Protein AF-0000000083250038 (afdb_homodimer)

Nearest PDB structures (foldseek):
  8t7z-assembly1_B  TM=9.912E-01  e=0.000E+00  Klebsiella aerogenes KCTC 2190
  8t7z-assembly1_E  TM=9.901E-01  e=0.000E+00  Klebsiella aerogenes KCTC 2190
  8t7z-assembly1_A  TM=9.910E-01  e=0.000E+00  Klebsiella aerogenes KCTC 2190
  2f2h-assembly1_B  TM=9.886E-01  e=0.000E+00  Escherichia coli
  8t7z-assembly1_D  TM=9.902E-01  e=0.000E+00  Klebsiella aerogenes KCTC 2190

Secondary structure (DSSP, 8-state):
---EETTTEEPTT-EEE---EEEEEEE-SSEEEEEEESS---SGGGGSSS-EEEEEEEEEETTEEEEEEES-TTS---S------PPTT---EEEE-SSEEEEEETTEEEEEESSSS--EEEEETTEEEEEE-TTTSEEEE-TT--EEEEEEEE--TT--EEEEES--S-SS-TT-EEEE-B----SSSS-BSBEEEEEEETTTEEEEE--SSPEEEEESSSSTTEEEEEEESSEEEEEEE--SSHHHHHHHHHHHH-PPP---GGGGSEEEE--SS----HHHHHHHHHHHHHTT----EEEE-GGGSPTT--S-----TTT-S-HHHHHHHHHHTT-EEEEEE-SEE-TTSHHHHHHHHHT-B-B-TTSSBPEE-SSSTTEEEB-TTSHHHHHHHHHHHHHHHHHT--EEEE---S---SS-B-TT---HHHHHHHHHHHHHHHHHHHHHHHH-TT---B-BS-B-TTGGGS--EE-----SSHHHHHHHHHHHHHHHTTT---EE-BTT-SSSPPPHHHHHHHHHHHHTSSSEEE--SSS---GGGT-HHHHHHHHHHHHHHHHHHHHHHHHHHHHHHH---SEE-HHHH-TT-GGGGG--S-EEETTTEEE----STT-EEEEEE-SSEEEETTT--EEE-SEEEEEE--TT---EEEPSSEEEEE-S-SS-SSS-TTTTEEEEEE---TT-EEEEEEE-TTS-EEEEEEEEEETTEEEEE-TT--S-EEEEEET---EEEEESEEEE--TTEEEEEEPTT--EEEEEE--/---EETTTEEPTT-EEE---EEEEEEE-SSEEEEEEESS---SGGGGSSS-EEEEEEEEEETTEEEEEEES-TTS---S------PPTT---EEEE-SSEEEEEETTEEEEEESSSS--EEEEETTEEEEEE-TTTSEEEE-TT--EEEEEEEE--TT--EEEEES--S-SS-TT-EEEE-B----SSSS-BSBEEEEEEETTTEEEEE--SS-EEEEESSSSTTEEEEEEESSEEEEEEE--SSHHHHHHHHHHHH-PPP---GGGGSEEEE--SS----HHHHHHHHHHHHHTT----EEEE-GGGSPTT--S-----TTT-S-HHHHHHHHHHTT-EEEEEE-SEE-TTSHHHHHHHHHT-B-B-TTSPBPEE-SSSTTEEEB-TTSHHHHHHHHHHHHHHHHHT--EEEE---S---SS-B-TT---HHHHHHHHHHHHHHHHHHHHHHHH-TT---B-BS-B-TTGGGS--EE-----SSHHHHHHHHHHHHHHHTTT---EE-BTT-SSSPPPHHHHHHHHHHHHTSSSEEE--SSS---GGGT-HHHHHHHHHHHHHHHHHHHHHHHHHHHHHHH---SEE-HHHH-TT-GGGGG--S-EEETTTEEE----STT-EEEEEE-SSEEEETTT--EEE-SEEEEEE--TT---EEEPSSEEEEE-S-SS-SSS-TTTTEEEEEE---TT-EEEEEEE-TTS-EEEEEEEEEETTEEEEE-TT--S-EEEEEET---EEEEESEEEE--TTEEEEEEPTT--EEEEEE--

Sequence (1550 aa):
MKFTDGYWMVKEGTTMHHPIEIRDIRESADGVTVHAACRNVQIKGDTLNAPLLQVELSAPRKDVIRVRWTHHAGKKAVGPNFELFPEAGFKPDIATDADVLTLTSGGLSLKLSKQGPWNMAFTNYGKYATGSSHKRTAYIQTKDKQAFFREQLDLGVSERIYGLGERFTPFVKNGQVVDIWNEDGGTSSEQAYKNVPFYLSSEGYGIFVNHPERVSFEIASENVSKVQFSVPGESLEYFVVGGETLKDVLGNYTALTGKPALPPAWSFGLWLTTSFTTDYDEETVNSFIQGMADRDLPLHVFHFDCFWMKEYQWCDFEWDPAVFPEPVQMLKRLKDRGLKICVWINSYIAQKSPLFDEGMEKGYLVKTPSGDVWQWDLWQAGMGLVDFTNPDAVEWYKDHLRRLVDMGVDCFKTDFGERIPTDVVYFDGSDPAKMHNYYTQLYNKAVFEVLEEKLGKNEAMLFARSATAGGQQFPVHWGGDCSATYASMAETIRGGLSLGLSGFGFWSHDISGFESTAPPDIYKRWVAFGLLSSHSRLHGNESYRVPWLFDEEAVDVLRRFTKLKSALMPYLFGAAVEASTQGLPMMRAMVLEFPEDPTTHALDLQYMLGDRLLVAPIFRPDGRVQYYVPEGRWTNYLTGETVEGGKWHAEEHGYMTLPLLVAPNTLLAVGANDQKPDYDYADGITFELFELADGASAKAPVYTLGGELLYTAEAVRSGNRIVVTAEGALKPWNLRLAGISEASGVEGGQTAAGEQGLLVNAAAGSQRIVISLAEMKFTDGYWMVKEGTTMHHPIEIRDIRESADGVTVHAACRNVQIKGDTLNAPLLQVELSAPRKDVIRVRWTHHAGKKAVGPNFELFPEAGFKPDIATDADVLTLTSGGLSLKLSKQGPWNMAFTNYGKYATGSSHKRTAYIQTKDKQAFFREQLDLGVSERIYGLGERFTPFVKNGQVVDIWNEDGGTSSEQAYKNVPFYLSSEGYGIFVNHPERVSFEIASENVSKVQFSVPGESLEYFVVGGETLKDVLGNYTALTGKPALPPAWSFGLWLTTSFTTDYDEETVNSFIQGMADRDLPLHVFHFDCFWMKEYQWCDFEWDPAVFPEPVQMLKRLKDRGLKICVWINSYIAQKSPLFDEGMEKGYLVKTPSGDVWQWDLWQAGMGLVDFTNPDAVEWYKDHLRRLVDMGVDCFKTDFGERIPTDVVYFDGSDPAKMHNYYTQLYNKAVFEVLEEKLGKNEAMLFARSATAGGQQFPVHWGGDCSATYASMAETIRGGLSLGLSGFGFWSHDISGFESTAPPDIYKRWVAFGLLSSHSRLHGNESYRVPWLFDEEAVDVLRRFTKLKSALMPYLFGAAVEASTQGLPMMRAMVLEFPEDPTTHALDLQYMLGDRLLVAPIFRPDGRVQYYVPEGRWTNYLTGETVEGGKWHAEEHGYMTLPLLVAPNTLLAVGANDQKPDYDYADGITFELFELADGASAKAPVYTLGGELLYTAEAVRSGNRIVVTAEGALKPWNLRLAGISEASGVEGGQTAAGEQGLLVNAAAGSQRIVISLAE

Radius of gyration: 34.91 Å; Cα contacts (8 Å, |Δi|>4): 4245; chains: 2; bounding box: 86×104×99 Å

InterPro domains:
  IPR000322 Glycoside hydrolase family 31, TIM barrel domain [PF01055] (260-573)
  IPR011013 Galactose mutarotase-like domain superfamily [SSF74650] (1-245)
  IPR013780 Glycosyl hydrolase, all-beta [G3DSA:2.60.40.1180] (616-663)
  IPR013780 Glycosyl hydrolase, all-beta [G3DSA:2.60.40.1180] (664-772)
  IPR017853 Glycoside hydrolase superfamily [SSF51445] (262-603)
  IPR025887 Glycoside hydrolase family 31, N-terminal domain [PF13802] (55-218)
  IPR048395 Glycosyl hydrolase family 31, C-terminal domain [PF21365] (583-666)
  IPR050985 Alpha-glycosidase and related enzymes [PTHR43053] (106-651)

Foldseek 3Di:
DDQADADPGGPPQKDKFDFFAWDDWDDDQFWIKTKGWSDDPPDPCSVPPGWIKIWTWGAQAAQKIKIKIFTDPPDDDFDDWFDWDGDPPDTWDWDDDPFWIWTHRHQKIWIFGNDGGTKIWIAGNHHTDKIFTHPQWIFMAGNVRWTKTKGKIFADPLKWKFFQAFALPAGTCQQHKAKQAADPDALPDRHAQEGEQKMAMLSFKMKHWGFLFIKIWDHCHSPNRIIMIMDTDRMTMMMIGGDPALLQSLLRLCNTRPFFAQAFLQQQFEEFEPFAPDDDALVRVVVLVVVCVVLLQFHAEYEYEDPLDPALFAPQLDGDCVRPVDQLVSLVVCVVVRHAYEYEHEQKGGPPHPVVVVCQVVVQFWFAPVGHFDFDCPPHHTITGGQLVDVVSLVVVLVSLLVVVVSRHQAYAYEDLRAFDQRTAGPVRHRSSSCNQCVQVSVLVSRQVSNCVNPNGSSGAYAYDHHYRSRLHHDDYERDAFAQALSRVLSRLSSVQNNQSSLHAFYAYAQRGAEDHHALLSNLLSLLVRLLGSHHYHYYHHDGRRQVVHPPVSSVSSSLSSLVSLQQLQVLSLSSLCSRNRSGYQWYQQCSQCSVDSVSSRDRQWTHRRNWKIFHGDSDSQQKGKDAFAAAWKAQPQPLDIDGHPGIDIDGDDSNGGRIITGAQEFGWTAPGSNGRQDQSLAAIETEHHHRDAQGKYKRWGAHSSSHTQWIWMWGHHVQKIKIFTPRRQHKYKYFYFPAADFPDKPQFDWDGDPGHIMTTGDRVGGMMMTGHDD/DDQADADPGGPPQKDKFDFFAWDDWDDDQFWIKTWGWSDDPPDPCSVPPGWIKIWIWGAQAAQKIKIKIFTDPPDDDFDDWFDWDGDPPDTWDWDDDPFWIWTHRHQKIWIFGNDGWTKIWIAGNHHTDKIFTHPQWIFMAGNVRWTKTKGKIFADPLKWKFFQAFALPAGTCQQHKAKQAADPDALPDRHAQEGEQKMQMLSFKMKHWGFLFIKIWDHCHSPNRIIMIMDTDRMTMMMIGGDPALLQSLLRLCNTRPFFAQAFLQQQFEEFEPFAPDDDALVRVVVLVVVCVVLLQFHAEYEYEDPLDPALFAPQLDGDCVRYVDLLVSLVVCVVVRHAYEYEHEQKGGPPHPVNVVCQVVVQFWFAPVGHFDFDCPPHHTITGGQLVDVVSLVVVLVSLLVVVVSRHQEYAYEDLRAFDQRTAGPVRHRSSSCNQCVQVSVLVSRQVSNCVNPNGSSGAYAYDHHYRSRLHHDDYERDAFAQALSRVLSRLSSVQNNQSSLHAFYAYAQRGAEDHHALLSNLLSLLVRLLGSHHYHYYHHDGRRQVVHPPVSSVSSSLSSLVSLQQLQVLSLSSLCSRNRSGYQWYQQCSQCSVDSVSSRDRQWTHRRNWKIFHGDSDSQQKGKDAFAAAWKAQPQPLDIDGHPGIDIDGDDSNGGRIITGAQEFGWTAPGSNGRQDQSLAAIETEHHHRDAQGKYKRWGAHSSSHTQWMWMWGHHVQKIKIFTPRRQHKYKYFYFPAADFPDKPQFDWDGDPGHIMTTGDRVGGMMMTGHDD

pLDDT: mean 95.97, std 3.95, range [66.25, 98.94]

Solvent-accessible surface area (backbone atoms only — not comparable to full-atom values): 74475 Å² total; per-residue (Å²): 108,83,64,52,46,35,61,82,37,64,32,88,54,50,47,75,44,28,55,38,34,70,76,49,76,44,78,55,82,60,32,36,39,35,36,20,26,48,49,82,71,84,50,79,69,53,67,52,99,54,66,58,37,35,36,40,38,34,27,49,32,77,20,24,38,36,44,34,41,34,58,61,77,80,63,79,87,63,37,65,70,76,69,69,46,63,42,87,86,54,60,46,50,76,48,73,62,94,51,37,38,34,44,31,18,76,53,21,32,37,38,35,47,61,55,72,64,32,34,38,38,31,30,37,70,87,36,84,59,39,33,35,45,72,73,29,42,30,47,32,34,39,73,83,71,45,43,28,25,36,42,32,32,50,42,60,81,83,58,46,38,34,30,41,10,36,32,29,26,56,60,53,38,54,26,22,71,47,67,36,53,32,26,80,7,44,39,49,4,61,37,22,34,23,30,19,60,27,36,33,36,73,76,29,36,29,41,37,46,74,56,48,32,63,37,22,30,31,24,16,26,60,42,35,51,22,43,30,40,33,32,70,40,49,46,46,41,34,32,46,25,17,35,96,39,56,59,42,17,34,25,46,47,12,53,35,36,40,38,11,50,44,62,31,42,56,68,51,23,39,30,43,44,56,19,58,69,45,90,74,38,64,65,52,52,47,49,53,56,48,51,31,54,77,64,63,33,60,68,29,31,43,32,43,33,63,70,50,30,48,87,60,20,53,43,59,89,44,68,26,53,91,53,41,74,52,55,52,62,50,41,46,56,46,37,74,71,62,32,42,34,32,39,49,46,58,63,41,26,6,53,75,11,73,48,29,60,51,26,60,75,72,61,24,40,30,20,26,80,88,65,45,73,41,66,46,58,75,99,43,52,46,25,27,37,60,26,67,67,27,68,65,32,40,50,55,55,42,50,55,51,51,52,44,41,73,46,54,43,59,34,40,29,41,40,65,48,17,81,49,72,54,79,45,42,46,80,70,60,43,36,29,58,20,36,22,33,44,45,17,41,50,56,49,46,53,55,43,49,50,35,29,72,76,64,29,85,54,44,29,41,38,47,22,41,29,32,26,76,47,30,27,41,55,32,30,36,33,68,57,58,28,46,45,44,51,53,38,52,44,20,50,46,18,20,45,34,19,23,20,54,49,26,26,29,50,43,31,48,42,35,25,15,22,67,41,83,40,53,54,66,52,35,32,42,26,40,53,43,29,45,69,46,55,29,29,37,33,31,22,28,76,39,75,59,57,39,74,78,62,34,70,65,33,41,54,36,47,31,51,36,49,26,48,40,17,18,36,26,34,42,52,50,47,28,42,44,40,7,34,74,43,11,38,28,23,50,26,41,36,30,67,78,36,66,86,43,73,77,30,65,65,52,49,68,43,31,21,51,39,94,48,33,39,40,37,62,55,70,48,88,84,26,48,39,77,49,75,36,66,73,51,56,24,30,26,72,85,76,64,48,73,43,76,32,48,39,76,47,78,50,73,37,66,72,84,52,62,59,35,29,36,41,46,39,33,31,43,39,32,31,68,42,45,66,48,38,66,62,70,40,58,54,51,18,32,37,37,35,32,60,66,46,74,71,36,59,23,61,31,62,39,48,46,81,86,62,47,78,66,36,52,32,37,37,37,26,56,75,53,33,38,41,36,36,30,59,72,50,80,52,45,37,33,38,30,36,47,86,37,72,68,60,72,40,68,42,47,44,47,78,42,93,42,99,62,14,26,28,31,40,37,41,83,77,44,40,44,37,39,38,30,47,64,133,106,84,64,50,45,37,61,80,39,63,32,89,57,50,47,76,43,27,54,39,34,71,75,48,77,46,78,52,82,61,32,36,38,36,36,21,27,47,50,82,69,85,49,81,70,52,67,53,98,57,66,57,37,35,36,41,38,33,27,50,31,76,18,25,38,36,44,35,41,33,59,59,77,81,62,78,87,63,37,66,70,77,68,70,47,62,44,86,88,54,60,45,49,76,47,72,60,95,50,39,37,35,43,32,18,76,53,20,32,38,39,35,46,62,56,72,64,33,35,40,39,31,28,36,71,87,36,82,60,38,33,36,43,70,72,29,42,30,46,32,35,38,73,84,69,44,46,25,24,36,42,32,32,49,42,59,82,85,59,46,39,33,29,43,11,36,31,29,27,56,58,53,38,55,27,23,72,48,65,36,54,31,27,79,6,44,40,49,3,63,36,22,33,23,29,20,58,29,37,33,37,72,78,29,35,30,42,37,46,74,57,47,30,62,38,21,30,31,25,16,25,62,41,35,51,22,42,30,40,32,32,70,40,47,45,44,42,35,33,44,23,18,36,96,39,57,57,41,16,35,24,46,46,12,54,35,35,40,39,10,49,45,61,31,42,57,65,53,23,40,30,42,44,57,19,59,69,46,90,75,37,62,67,54,52,48,48,52,55,48,51,32,55,75,63,63,33,60,67,29,32,44,33,43,33,62,71,50,30,48,86,60,19,53,44,59,89,44,69,26,54,92,52,41,75,51,55,50,62,50,42,47,56,47,40,74,71,60,33,44,33,31,41,50,47,58,63,40,26,6,54,72,10,73,50,30,58,51,26,59,74,72,61,25,40,30,18,25,80,88,66,45,73,39,65,46,59,76,98,43,53,47,24,27,38,60,26,68,66,28,68,66,32,40,51,56,54,41,50,57,51,51,53,44,40,74,45,52,43,58,35,39,30,42,40,65,48,18,81,48,72,56,78,46,44,47,79,70,59,44,36,29,58,20,36,22,34,44,45,17,41,52,54,50,48,53,55,44,50,49,36,31,71,75,65,28,84,56,46,29,41,38,46,22,41,28,30,26,75,48,31,31,41,56,33,30,35,35,69,58,58,28,46,46,45,50,52,38,52,44,20,49,46,16,21,44,35,18,23,20,56,49,26,26,28,50,43,29,47,42,37,27,14,22,67,42,82,40,54,55,66,51,35,32,42,28,41,53,42,28,44,68,45,53,29,30,35,33,32,20,28,75,38,75,59,58,40,74,80,61,34,69,65,34,40,52,36,46,31,52,37,48,27,47,40,17,17,35,26,33,42,52,50,47,27,43,43,40,7,34,75,44,14,38,29,23,51,25,41,37,30,68,80,35,67,87,43,73,73,31,64,64,52,49,68,44,32,21,53,38,95,47,32,38,41,38,62,55,70,46,89,82,26,47,39,76,48,76,36,67,74,51,57,24,30,26,70,85,77,66,49,72,44,76,33,49,38,76,46,76,50,73,37,67,73,86,52,65,59,35,29,35,43,48,40,32,32,43,40,30,30,69,42,47,66,49,38,64,62,70,40,59,54,50,18,31,38,36,37,31,60,66,44,73,71,36,60,24,60,31,63,38,47,47,80,85,61,47,78,66,35,52,32,37,38,39,27,55,74,54,33,38,41,37,36,31,60,72,52,85,50,52,38,31,39,31,36,46,85,36,72,69,60,71,38,67,45,46,42,47,80,44,91,43,98,62,15,26,29,31,38,39,41,89,83,45,40,44,37,39,39,30,47,63,131

Organism: NCBI:txid582686

Structure (mmCIF, N/CA/C/O backbone):
data_AF-0000000083250038-model_v1
#
loop_
_entity.id
_entity.type
_entity.pdbx_description
1 polymer 'alpha-D-xyloside xylohydrolase'
#
loop_
_atom_site.group_PDB
_atom_site.id
_atom_site.type_symbol
_atom_site.label_atom_id
_atom_site.label_alt_id
_atom_site.label_comp_id
_atom_site.label_asym_id
_atom_site.label_entity_id
_atom_site.label_seq_id
_atom_site.pdbx_PDB_ins_code
_atom_site.Cartn_x
_atom_site.Cartn_y
_atom_site.Cartn_z
_atom_site.occupancy
_atom_site.B_iso_or_equiv
_atom_site.auth_seq_id
_atom_site.auth_comp_id
_atom_site.auth_asym_id
_atom_site.auth_atom_id
_atom_site.pdbx_PDB_model_num
ATOM 1 N N . MET A 1 1 ? -10.211 3.238 -14.266 1 88.56 1 MET A N 1
ATOM 2 C CA . MET A 1 1 ? -10.445 4.539 -14.891 1 88.56 1 MET A CA 1
ATOM 3 C C . MET A 1 1 ? -11.039 5.523 -13.891 1 88.56 1 MET A C 1
ATOM 5 O O . MET A 1 1 ? -11.906 5.16 -13.094 1 88.56 1 MET A O 1
ATOM 9 N N . LYS A 1 2 ? -10.594 6.688 -14.008 1 91.12 2 LYS A N 1
ATOM 10 C CA . LYS A 1 2 ? -11.086 7.746 -13.133 1 91.12 2 LYS A CA 1
ATOM 11 C C . LYS A 1 2 ? -12.07 8.656 -13.859 1 91.12 2 LYS A C 1
ATOM 13 O O . LYS A 1 2 ? -11.867 8.984 -15.031 1 91.12 2 LYS A O 1
ATOM 18 N N . PHE A 1 3 ? -13.102 9.055 -13.062 1 94.19 3 PHE A N 1
ATOM 19 C CA . PHE A 1 3 ? -14.148 9.836 -13.719 1 94.19 3 PHE A CA 1
ATOM 20 C C . PHE A 1 3 ? -14.375 11.156 -12.992 1 94.19 3 PHE A C 1
ATOM 22 O O . PHE A 1 3 ? -15.094 12.023 -13.484 1 94.19 3 PHE A O 1
ATOM 29 N N . THR A 1 4 ? -13.727 11.25 -11.844 1 92.19 4 THR A N 1
ATOM 30 C CA . THR A 1 4 ? -13.938 12.453 -11.047 1 92.19 4 THR A CA 1
ATOM 31 C C . THR A 1 4 ? -12.656 13.281 -10.961 1 92.19 4 THR A C 1
ATOM 33 O O . THR A 1 4 ? -11.57 12.773 -11.242 1 92.19 4 THR A O 1
ATOM 36 N N . ASP A 1 5 ? -12.828 14.539 -10.781 1 91.81 5 ASP A N 1
ATOM 37 C CA . ASP A 1 5 ? -11.758 15.469 -10.422 1 91.81 5 ASP A CA 1
ATOM 38 C C . ASP A 1 5 ? -11.797 15.797 -8.93 1 91.81 5 ASP A C 1
ATOM 40 O O . ASP A 1 5 ? -12.375 16.812 -8.531 1 91.81 5 ASP A O 1
ATOM 44 N N . GLY A 1 6 ? -11.016 14.945 -8.234 1 90 6 GLY A N 1
ATOM 45 C CA . GLY A 1 6 ? -11.172 15.008 -6.793 1 90 6 GLY A CA 1
ATOM 46 C C . GLY A 1 6 ? -12.516 14.484 -6.316 1 90 6 GLY A C 1
ATOM 47 O O . GLY A 1 6 ? -13.07 13.562 -6.91 1 90 6 GLY A O 1
ATOM 48 N N . TYR A 1 7 ? -12.906 14.977 -5.152 1 89.81 7 TYR A N 1
ATOM 49 C CA . TYR A 1 7 ? -14.125 14.461 -4.539 1 89.81 7 TYR A CA 1
ATOM 50 C C . TYR A 1 7 ? -15.336 15.289 -4.953 1 89.81 7 TYR A C 1
ATOM 52 O O . TYR A 1 7 ? -16.469 14.797 -4.93 1 89.81 7 TYR A O 1
ATOM 60 N N . TRP A 1 8 ? -15.07 16.562 -5.438 1 87.06 8 TRP A N 1
ATOM 61 C CA . TRP A 1 8 ? -16.156 17.531 -5.555 1 87.06 8 TRP A CA 1
ATOM 62 C C . TRP A 1 8 ? -16.688 17.578 -6.984 1 87.06 8 TRP A C 1
ATOM 64 O O . TRP A 1 8 ? -17.844 17.922 -7.215 1 87.06 8 TRP A O 1
ATOM 74 N N . MET A 1 9 ? -15.773 17.344 -7.934 1 88.44 9 MET A N 1
ATOM 75 C CA . MET A 1 9 ? -16.141 17.641 -9.312 1 88.44 9 MET A CA 1
ATOM 76 C C . MET A 1 9 ? -16.031 16.391 -10.188 1 88.44 9 MET A C 1
ATOM 78 O O . MET A 1 9 ? -15.336 15.445 -9.844 1 88.44 9 MET A O 1
ATOM 82 N N . VAL A 1 10 ? -16.828 16.375 -11.266 1 91.94 10 VAL A N 1
ATOM 83 C CA . VAL A 1 10 ? -16.734 15.367 -12.32 1 91.94 10 VAL A CA 1
ATOM 84 C C . VAL A 1 10 ? -15.805 15.867 -13.422 1 91.94 10 VAL A C 1
ATOM 86 O O . VAL A 1 10 ? -15.742 17.078 -13.688 1 91.94 10 VAL A O 1
ATOM 89 N N . LYS A 1 11 ? -15 15.016 -13.961 1 92.44 11 LYS A N 1
ATOM 90 C CA . LYS A 1 11 ? -14.102 15.422 -15.039 1 92.44 11 LYS A CA 1
ATOM 91 C C . LYS A 1 11 ? -14.875 16.109 -16.172 1 92.44 11 LYS A C 1
ATOM 93 O O . LYS A 1 11 ? -15.984 15.695 -16.5 1 92.44 11 LYS A O 1
ATOM 98 N N . GLU A 1 12 ? -14.266 17.125 -16.75 1 90.88 12 GLU A N 1
ATOM 99 C CA . GLU A 1 12 ? -14.891 17.859 -17.828 1 90.88 12 GLU A CA 1
ATOM 100 C C . GLU A 1 12 ? -15.312 16.938 -18.969 1 90.88 12 GLU A C 1
ATOM 102 O O . GLU A 1 12 ? -14.555 16.047 -19.375 1 90.88 12 GLU A O 1
ATOM 107 N N . GLY A 1 13 ? -16.5 17.078 -19.375 1 91.81 13 GLY A N 1
ATOM 108 C CA . GLY A 1 13 ? -17.016 16.281 -20.484 1 91.81 13 GLY A CA 1
ATOM 109 C C . GLY A 1 13 ? -17.609 14.961 -20.047 1 91.81 13 GLY A C 1
ATOM 110 O O . GLY A 1 13 ? -18.016 14.141 -20.875 1 91.81 13 GLY A O 1
ATOM 111 N N . THR A 1 14 ? -17.734 14.711 -18.812 1 94.81 14 THR A N 1
ATOM 112 C CA . THR A 1 14 ? -18.281 13.469 -18.281 1 94.81 14 THR A CA 1
ATOM 113 C C . THR A 1 14 ? -19.656 13.711 -17.656 1 94.81 14 THR A C 1
ATOM 115 O O . THR A 1 14 ? -19.844 14.68 -16.906 1 94.81 14 THR A O 1
ATOM 118 N N . THR A 1 15 ? -20.609 12.906 -18.047 1 94.75 15 THR A N 1
ATOM 119 C CA . THR A 1 15 ? -21.922 12.93 -17.438 1 94.75 15 THR A CA 1
ATOM 120 C C . THR A 1 15 ? -22.172 11.641 -16.656 1 94.75 15 THR A C 1
ATOM 122 O O . THR A 1 15 ? -21.938 10.539 -17.172 1 94.75 15 THR A O 1
ATOM 125 N N . MET A 1 16 ? -22.656 11.789 -15.492 1 96.06 16 MET A N 1
ATOM 126 C CA . MET A 1 16 ? -22.906 10.633 -14.641 1 96.06 16 MET A CA 1
ATOM 127 C C . MET A 1 16 ? -24.391 10.555 -14.242 1 96.06 16 MET A C 1
ATOM 129 O O . MET A 1 16 ? -24.984 11.562 -13.859 1 96.06 16 MET A O 1
ATOM 133 N N . HIS A 1 17 ? -25.016 9.414 -14.375 1 96.12 17 HIS A N 1
ATOM 134 C CA . HIS A 1 17 ? -26.375 9.117 -13.922 1 96.12 17 HIS A CA 1
ATOM 135 C C . HIS A 1 17 ? -26.359 8.125 -12.766 1 96.12 17 HIS A C 1
ATOM 137 O O . HIS A 1 17 ? -25.859 7.008 -12.906 1 96.12 17 HIS A O 1
ATOM 143 N N . HIS A 1 18 ? -26.891 8.547 -11.648 1 96.94 18 HIS A N 1
ATOM 144 C CA . HIS A 1 18 ? -26.953 7.73 -10.438 1 96.94 18 HIS A CA 1
ATOM 145 C C . HIS A 1 18 ? -28.391 7.297 -10.156 1 96.94 18 HIS A C 1
ATOM 147 O O . HIS A 1 18 ? -29.344 8.023 -10.461 1 96.94 18 HIS A O 1
ATOM 153 N N . PRO A 1 19 ? -28.531 6.059 -9.578 1 96.25 19 PRO A N 1
ATOM 154 C CA . PRO A 1 19 ? -29.875 5.762 -9.07 1 96.25 19 PRO A CA 1
ATOM 155 C C . PRO A 1 19 ? -30.281 6.664 -7.902 1 96.25 19 PRO A C 1
ATOM 157 O O . PRO A 1 19 ? -29.516 6.816 -6.941 1 96.25 19 PRO A O 1
ATOM 160 N N . ILE A 1 20 ? -31.438 7.238 -7.996 1 94.38 20 ILE A N 1
ATOM 161 C CA . ILE A 1 20 ? -31.859 8.203 -6.996 1 94.38 20 ILE A CA 1
ATOM 162 C C . ILE A 1 20 ? -33.125 7.699 -6.301 1 94.38 20 ILE A C 1
ATOM 164 O O . ILE A 1 20 ? -33.188 7.676 -5.07 1 94.38 20 ILE A O 1
ATOM 168 N N . GLU A 1 21 ? -34.094 7.219 -7.141 1 92.31 21 GLU A N 1
ATOM 169 C CA . GLU A 1 21 ? -35.406 6.832 -6.609 1 92.31 21 GLU A CA 1
ATOM 170 C C . GLU A 1 21 ? -35.844 5.492 -7.184 1 92.31 21 GLU A C 1
ATOM 172 O O . GLU A 1 21 ? -35.844 5.293 -8.398 1 92.31 21 GLU A O 1
ATOM 177 N N . ILE A 1 22 ? -36.312 4.555 -6.285 1 94.62 22 ILE A N 1
ATOM 178 C CA . ILE A 1 22 ? -36.875 3.289 -6.738 1 94.62 22 ILE A CA 1
ATOM 179 C C . ILE A 1 22 ? -38.281 3.516 -7.277 1 94.62 22 ILE A C 1
ATOM 181 O O . ILE A 1 22 ? -39.125 4.086 -6.59 1 94.62 22 ILE A O 1
ATOM 185 N N . ARG A 1 23 ? -38.531 3.043 -8.422 1 93.19 23 ARG A N 1
ATOM 186 C CA . ARG A 1 23 ? -39.812 3.209 -9.047 1 93.19 23 ARG A CA 1
ATOM 187 C C . ARG A 1 23 ? -40.656 1.937 -8.93 1 93.19 23 ARG A C 1
ATOM 189 O O . ARG A 1 23 ? -41.875 1.998 -8.844 1 93.19 23 ARG A O 1
ATOM 196 N N . ASP A 1 24 ? -40 0.803 -9.133 1 91.94 24 ASP A N 1
ATOM 197 C CA . ASP A 1 24 ? -40.688 -0.489 -9.125 1 91.94 24 ASP A CA 1
ATOM 198 C C . ASP A 1 24 ? -39.75 -1.596 -8.633 1 91.94 24 ASP A C 1
ATOM 200 O O . ASP A 1 24 ? -38.531 -1.521 -8.82 1 91.94 24 ASP A O 1
ATOM 204 N N . ILE A 1 25 ? -40.25 -2.52 -7.855 1 94.81 25 ILE A N 1
ATOM 205 C CA . ILE A 1 25 ? -39.562 -3.734 -7.422 1 94.81 25 ILE A CA 1
ATOM 206 C C . ILE A 1 25 ? -40.375 -4.957 -7.84 1 94.81 25 ILE A C 1
ATOM 208 O O . ILE A 1 25 ? -41.562 -5.055 -7.535 1 94.81 25 ILE A O 1
ATOM 212 N N . ARG A 1 26 ? -39.75 -5.805 -8.539 1 94.56 26 ARG A N 1
ATOM 213 C CA . ARG A 1 26 ? -40.375 -7.059 -8.945 1 94.56 26 ARG A CA 1
ATOM 214 C C . ARG A 1 26 ? -39.656 -8.258 -8.352 1 94.56 26 ARG A C 1
ATOM 216 O O . ARG A 1 26 ? -38.469 -8.469 -8.641 1 94.56 26 ARG A O 1
ATOM 223 N N . GLU A 1 27 ? -40.344 -9.031 -7.598 1 92.88 27 GLU A N 1
ATOM 224 C CA . GLU A 1 27 ? -39.75 -10.203 -6.973 1 92.88 27 GLU A CA 1
ATOM 225 C C . GLU A 1 27 ? -40 -11.461 -7.793 1 92.88 27 GLU A C 1
ATOM 227 O O . GLU A 1 27 ? -41.094 -11.617 -8.359 1 92.88 27 GLU A O 1
ATOM 232 N N . SER A 1 28 ? -39.062 -12.188 -7.984 1 88.06 28 SER A N 1
ATOM 233 C CA . SER A 1 28 ? -39.188 -13.523 -8.562 1 88.06 28 SER A CA 1
ATOM 234 C C . SER A 1 28 ? -38.625 -14.578 -7.621 1 88.06 28 SER A C 1
ATOM 236 O O . SER A 1 28 ? -38.094 -14.258 -6.551 1 88.06 28 SER A O 1
ATOM 238 N N . ALA A 1 29 ? -38.844 -15.906 -8.016 1 82.38 29 ALA A N 1
ATOM 239 C CA . ALA A 1 29 ? -38.344 -17.016 -7.18 1 82.38 29 ALA A CA 1
ATOM 240 C C . ALA A 1 29 ? -36.844 -16.984 -7.047 1 82.38 29 ALA A C 1
ATOM 242 O O . ALA A 1 29 ? -36.281 -17.391 -6.023 1 82.38 29 ALA A O 1
ATOM 243 N N . ASP A 1 30 ? -36.25 -16.453 -8.008 1 87.44 30 ASP A N 1
ATOM 244 C CA . ASP A 1 30 ? -34.781 -16.562 -8.047 1 87.44 30 ASP A CA 1
ATOM 245 C C . ASP A 1 30 ? -34.125 -15.227 -7.715 1 87.44 30 ASP A C 1
ATOM 247 O O . ASP A 1 30 ? -32.906 -15.141 -7.668 1 87.44 30 ASP A O 1
ATOM 251 N N . GLY A 1 31 ? -34.906 -14.172 -7.559 1 94.75 31 GLY A N 1
ATOM 252 C CA . GLY A 1 31 ? -34.281 -12.883 -7.309 1 94.75 31 GLY A CA 1
ATOM 253 C C . GLY A 1 31 ? -35.25 -11.727 -7.383 1 94.75 31 GLY A C 1
ATOM 254 O O . GLY A 1 31 ? -36.438 -11.898 -7.168 1 94.75 31 GLY A O 1
ATOM 255 N N . VAL A 1 32 ? -34.688 -10.555 -7.379 1 96.5 32 VAL A N 1
ATOM 256 C CA . VAL A 1 32 ? -35.438 -9.312 -7.391 1 96.5 32 VAL A CA 1
ATOM 257 C C . VAL A 1 32 ? -34.906 -8.391 -8.492 1 96.5 32 VAL A C 1
ATOM 259 O O . VAL A 1 32 ? -33.719 -8.312 -8.719 1 96.5 32 VAL A O 1
ATOM 262 N N . THR A 1 33 ? -35.844 -7.758 -9.203 1 96.88 33 THR A N 1
ATOM 263 C CA . THR A 1 33 ? -35.5 -6.711 -10.156 1 96.88 33 THR A CA 1
ATOM 264 C C . THR A 1 33 ? -36 -5.355 -9.672 1 96.88 33 THR A C 1
ATOM 266 O O . THR A 1 33 ? -37.188 -5.211 -9.336 1 96.88 33 THR A O 1
ATOM 269 N N . VAL A 1 34 ? -35.094 -4.43 -9.641 1 96.94 34 VAL A N 1
ATOM 270 C CA . VAL A 1 34 ? -35.438 -3.084 -9.188 1 96.94 34 VAL A CA 1
ATOM 271 C C . VAL A 1 34 ? -35.188 -2.084 -10.312 1 96.94 34 VAL A C 1
ATOM 273 O O . VAL A 1 34 ? -34.188 -2.158 -11.016 1 96.94 34 VAL A O 1
ATOM 276 N N . HIS A 1 35 ? -36.188 -1.205 -10.594 1 96.38 35 HIS A N 1
ATOM 277 C CA . HIS A 1 35 ? -36.031 -0.082 -11.516 1 96.38 35 HIS A CA 1
ATOM 278 C C . HIS A 1 35 ? -35.844 1.228 -10.75 1 96.38 35 HIS A C 1
ATOM 280 O O . HIS A 1 35 ? -36.688 1.586 -9.914 1 96.38 35 HIS A O 1
ATOM 286 N N . ALA A 1 36 ? -34.75 1.901 -10.984 1 96.06 36 ALA A N 1
ATOM 287 C CA . ALA A 1 36 ? -34.406 3.113 -10.25 1 96.06 36 ALA A CA 1
ATOM 288 C C . ALA A 1 36 ? -34.25 4.305 -11.188 1 96.06 36 ALA A C 1
ATOM 290 O O . ALA A 1 36 ? -33.469 4.246 -12.141 1 96.06 36 ALA A O 1
ATOM 291 N N . ALA A 1 37 ? -34.969 5.395 -10.93 1 95.12 37 ALA A N 1
ATOM 292 C CA . ALA A 1 37 ? -34.844 6.633 -11.703 1 95.12 37 ALA A CA 1
ATOM 293 C C . ALA A 1 37 ? -33.594 7.395 -11.305 1 95.12 37 ALA A C 1
ATOM 295 O O . ALA A 1 37 ? -33.156 7.348 -10.148 1 95.12 37 ALA A O 1
ATOM 296 N N . CYS A 1 38 ? -33.031 8.094 -12.273 1 95.38 38 CYS A N 1
ATOM 297 C CA . CYS A 1 38 ? -31.812 8.852 -12.023 1 95.38 38 CYS A CA 1
ATOM 298 C C . CYS A 1 38 ? -32.125 10.305 -11.688 1 95.38 38 CYS A C 1
ATOM 300 O O . CYS A 1 38 ? -31.266 11.164 -11.75 1 95.38 38 CYS A O 1
ATOM 302 N N . ARG A 1 39 ? -33.312 10.602 -11.43 1 91.5 39 ARG A N 1
ATOM 303 C CA . ARG A 1 39 ? -33.781 11.883 -10.914 1 91.5 39 ARG A CA 1
ATOM 304 C C . ARG A 1 39 ? -35.031 11.703 -10.023 1 91.5 39 ARG A C 1
ATOM 306 O O . ARG A 1 39 ? -35.625 10.641 -10.023 1 91.5 39 ARG A O 1
ATOM 313 N N . ASN A 1 40 ? -35.281 12.695 -9.188 1 91.81 40 ASN A N 1
ATOM 314 C CA . ASN A 1 40 ? -36.5 12.68 -8.398 1 91.81 40 ASN A CA 1
ATOM 315 C C . ASN A 1 40 ? -37.719 12.914 -9.266 1 91.81 40 ASN A C 1
ATOM 317 O O . ASN A 1 40 ? -37.844 13.961 -9.906 1 91.81 40 ASN A O 1
ATOM 321 N N . VAL A 1 41 ? -38.625 11.883 -9.234 1 92.19 41 VAL A N 1
ATOM 322 C CA . VAL A 1 41 ? -39.812 11.953 -10.086 1 92.19 41 VAL A CA 1
ATOM 323 C C . VAL A 1 41 ? -40.969 12.516 -9.289 1 92.19 41 VAL A C 1
ATOM 325 O O . VAL A 1 41 ? -41.688 11.766 -8.602 1 92.19 41 VAL A O 1
ATOM 328 N N . GLN A 1 42 ? -41.219 13.797 -9.445 1 92.81 42 GLN A N 1
ATOM 329 C CA . GLN A 1 42 ? -42.281 14.445 -8.711 1 92.81 42 GLN A CA 1
ATOM 330 C C . GLN A 1 42 ? -43.531 14.633 -9.594 1 92.81 42 GLN A C 1
ATOM 332 O O . GLN A 1 42 ? -44.656 14.617 -9.102 1 92.81 42 GLN A O 1
ATOM 337 N N . ILE A 1 43 ? -43.312 14.812 -10.914 1 92.81 43 ILE A N 1
ATOM 338 C CA . ILE A 1 43 ? -44.406 14.977 -11.898 1 92.81 43 ILE A CA 1
ATOM 339 C C . ILE A 1 43 ? -44.156 14.07 -13.094 1 92.81 43 ILE A C 1
ATOM 341 O O . ILE A 1 43 ? -43.031 13.555 -13.273 1 92.81 43 ILE A O 1
ATOM 345 N N . LYS A 1 44 ? -45.125 13.836 -13.859 1 91.12 44 LYS A N 1
ATOM 346 C CA . LYS A 1 44 ? -45.031 12.953 -15.016 1 91.12 44 LYS A CA 1
ATOM 347 C C . LYS A 1 44 ? -43.906 13.383 -15.953 1 91.12 44 LYS A C 1
ATOM 349 O O . LYS A 1 44 ? -43.25 12.539 -16.562 1 91.12 44 LYS A O 1
ATOM 354 N N . GLY A 1 45 ? -43.75 14.664 -15.977 1 91.19 45 GLY A N 1
ATOM 355 C CA . GLY A 1 45 ? -42.719 15.188 -16.859 1 91.19 45 GLY A CA 1
ATOM 356 C C . GLY A 1 45 ? -41.312 14.766 -16.469 1 91.19 45 GLY A C 1
ATOM 357 O O . GLY A 1 45 ? -40.406 14.727 -17.297 1 91.19 45 GLY A O 1
ATOM 358 N N . ASP A 1 46 ? -41.125 14.438 -15.188 1 92.44 46 ASP A N 1
ATOM 359 C CA . ASP A 1 46 ? -39.812 14.047 -14.68 1 92.44 46 ASP A CA 1
ATOM 360 C C . ASP A 1 46 ? -39.375 12.688 -15.227 1 92.44 46 ASP A C 1
ATOM 362 O O . ASP A 1 46 ? -38.219 12.305 -15.141 1 92.44 46 ASP A O 1
ATOM 366 N N . THR A 1 47 ? -40.25 11.945 -15.766 1 91.06 47 THR A N 1
ATOM 367 C CA . THR A 1 47 ? -39.969 10.633 -16.328 1 91.06 47 THR A CA 1
ATOM 368 C C . THR A 1 47 ? -39.406 10.766 -17.734 1 91.06 47 THR A C 1
ATOM 370 O O . THR A 1 47 ? -39 9.773 -18.344 1 91.06 47 THR A O 1
ATOM 373 N N . LEU A 1 48 ? -39.406 11.992 -18.266 1 89.69 48 LEU A N 1
ATOM 374 C CA . LEU A 1 48 ? -39 12.219 -19.641 1 89.69 48 LEU A CA 1
ATOM 375 C C . LEU A 1 48 ? -37.531 12.578 -19.734 1 89.69 48 LEU A C 1
ATOM 377 O O . LEU A 1 48 ? -37 13.281 -18.875 1 89.69 48 LEU A O 1
ATOM 381 N N . ASN A 1 49 ? -36.844 12.094 -20.75 1 91.5 49 ASN A N 1
ATOM 382 C CA . ASN A 1 49 ? -35.469 12.461 -21.141 1 91.5 49 ASN A CA 1
ATOM 383 C C . ASN A 1 49 ? -34.469 12.172 -20.016 1 91.5 49 ASN A C 1
ATOM 385 O O . ASN A 1 49 ? -33.562 12.953 -19.781 1 91.5 49 ASN A O 1
ATOM 389 N N . ALA A 1 50 ? -34.688 11.148 -19.172 1 91.12 50 ALA A N 1
ATOM 390 C CA . ALA A 1 50 ? -33.75 10.68 -18.125 1 91.12 50 ALA A CA 1
ATOM 391 C C . ALA A 1 50 ? -33.688 9.156 -18.109 1 91.12 50 ALA A C 1
ATOM 393 O O . ALA A 1 50 ? -34.656 8.477 -18.422 1 91.12 50 ALA A O 1
ATOM 394 N N . PRO A 1 51 ? -32.531 8.641 -17.734 1 93.38 51 PRO A N 1
ATOM 395 C CA . PRO A 1 51 ? -32.406 7.18 -17.703 1 93.38 51 PRO A CA 1
ATOM 396 C C . PRO A 1 51 ? -33.188 6.543 -16.562 1 93.38 51 PRO A C 1
ATOM 398 O O . PRO A 1 51 ? -33.469 7.195 -15.555 1 93.38 51 PRO A O 1
ATOM 401 N N . LEU A 1 52 ? -33.594 5.359 -16.766 1 94.69 52 LEU A N 1
ATOM 402 C CA . LEU A 1 52 ? -34.094 4.418 -15.773 1 94.69 52 LEU A CA 1
ATOM 403 C C . LEU A 1 52 ? -33.188 3.195 -15.688 1 94.69 52 LEU A C 1
ATOM 405 O O . LEU A 1 52 ? -33.125 2.387 -16.625 1 94.69 52 LEU A O 1
ATOM 409 N N . LEU A 1 53 ? -32.5 3.055 -14.555 1 97.06 53 LEU A N 1
ATOM 410 C CA . LEU A 1 53 ? -31.562 1.941 -14.406 1 97.06 53 LEU A CA 1
ATOM 411 C C . LEU A 1 53 ? -32.281 0.716 -13.836 1 97.06 53 LEU A C 1
ATOM 413 O O . LEU A 1 53 ? -33.156 0.844 -12.992 1 97.06 53 LEU A O 1
ATOM 417 N N . GLN A 1 54 ? -31.891 -0.407 -14.359 1 96.94 54 GLN A N 1
ATOM 418 C CA . GLN A 1 54 ? -32.406 -1.686 -13.859 1 96.94 54 GLN A CA 1
ATOM 419 C C . GLN A 1 54 ? -31.312 -2.43 -13.086 1 96.94 54 GLN A C 1
ATOM 421 O O . GLN A 1 54 ? -30.156 -2.498 -13.531 1 96.94 54 GLN A O 1
ATOM 426 N N . VAL A 1 55 ? -31.641 -2.912 -11.883 1 97.62 55 VAL A N 1
ATOM 427 C CA . VAL A 1 55 ? -30.703 -3.766 -11.156 1 97.62 55 VAL A CA 1
ATOM 428 C C . VAL A 1 55 ? -31.375 -5.09 -10.805 1 97.62 55 VAL A C 1
ATOM 430 O O . VAL A 1 55 ? -32.5 -5.105 -10.281 1 97.62 55 VAL A O 1
ATOM 433 N N . GLU A 1 56 ? -30.812 -6.133 -11.227 1 97.56 56 GLU A N 1
ATOM 434 C CA . GLU A 1 56 ? -31.25 -7.484 -10.875 1 97.56 56 GLU A CA 1
ATOM 435 C C . GLU A 1 56 ? -30.406 -8.047 -9.734 1 97.56 56 GLU A C 1
ATOM 437 O O . GLU A 1 56 ? -29.172 -8.047 -9.797 1 97.56 56 GLU A O 1
ATOM 442 N N . LEU A 1 57 ? -31 -8.484 -8.648 1 98 57 LEU A N 1
ATOM 443 C CA . LEU A 1 57 ? -30.391 -9.094 -7.477 1 98 57 LEU A CA 1
ATOM 444 C C . LEU A 1 57 ? -30.766 -10.57 -7.363 1 98 57 LEU A C 1
ATOM 446 O O . LEU A 1 57 ? -31.953 -10.914 -7.402 1 98 57 LEU A O 1
ATOM 450 N N . SER A 1 58 ? -29.828 -11.422 -7.316 1 97.69 58 SER A N 1
ATOM 451 C CA . SER A 1 58 ? -30.062 -12.859 -7.215 1 97.69 58 SER A CA 1
ATOM 452 C C . SER A 1 58 ? -28.938 -13.555 -6.473 1 97.69 58 SER A C 1
ATOM 454 O O . SER A 1 58 ? -28 -12.906 -6.004 1 97.69 58 SER A O 1
ATOM 456 N N . ALA A 1 59 ? -29.047 -14.844 -6.219 1 97.5 59 ALA A N 1
ATOM 457 C CA . ALA A 1 59 ? -28.031 -15.641 -5.535 1 97.5 59 ALA A CA 1
ATOM 458 C C . ALA A 1 59 ? -27.812 -16.984 -6.242 1 97.5 59 ALA A C 1
ATOM 460 O O . ALA A 1 59 ? -28.609 -17.906 -6.078 1 97.5 59 ALA A O 1
ATOM 461 N N . PRO A 1 60 ? -26.734 -17.062 -6.941 1 96.75 60 PRO A N 1
ATOM 462 C CA . PRO A 1 60 ? -26.5 -18.312 -7.68 1 96.75 60 PRO A CA 1
ATOM 463 C C . PRO A 1 60 ? -26.094 -19.469 -6.773 1 96.75 60 PRO A C 1
ATOM 465 O O . PRO A 1 60 ? -26.203 -20.641 -7.16 1 96.75 60 PRO A O 1
ATOM 468 N N . ARG A 1 61 ? -25.5 -19.156 -5.617 1 97.12 61 ARG A N 1
ATOM 469 C CA . ARG A 1 61 ? -25.047 -20.141 -4.641 1 97.12 61 ARG A CA 1
ATOM 470 C C . ARG A 1 61 ? -25.234 -19.625 -3.217 1 97.12 61 ARG A C 1
ATOM 472 O O . ARG A 1 61 ? -25.422 -18.422 -3.008 1 97.12 61 ARG A O 1
ATOM 479 N N . LYS A 1 62 ? -25.188 -20.656 -2.242 1 97.69 62 LYS A N 1
ATOM 480 C CA . LYS A 1 62 ? -25.109 -20.25 -0.844 1 97.69 62 LYS A CA 1
ATOM 481 C C . LYS A 1 62 ? -23.938 -19.312 -0.61 1 97.69 62 LYS A C 1
ATOM 483 O O . LYS A 1 62 ? -22.828 -19.578 -1.078 1 97.69 62 LYS A O 1
ATOM 488 N N . ASP A 1 63 ? -24.125 -18.156 0.031 1 98.5 63 ASP A N 1
ATOM 489 C CA . ASP A 1 63 ? -23.125 -17.172 0.428 1 98.5 63 ASP A CA 1
ATOM 490 C C . ASP A 1 63 ? -22.609 -16.391 -0.779 1 98.5 63 ASP A C 1
ATOM 492 O O . ASP A 1 63 ? -21.484 -15.867 -0.761 1 98.5 63 ASP A O 1
ATOM 496 N N . VAL A 1 64 ? -23.375 -16.359 -1.874 1 98.69 64 VAL A N 1
ATOM 497 C CA . VAL A 1 64 ? -23.031 -15.562 -3.043 1 98.69 64 VAL A CA 1
ATOM 498 C C . VAL A 1 64 ? -24.25 -14.75 -3.484 1 98.69 64 VAL A C 1
ATOM 500 O O . VAL A 1 64 ? -25.359 -15.297 -3.629 1 98.69 64 VAL A O 1
ATOM 503 N N . ILE A 1 65 ? -24.125 -13.461 -3.678 1 98.75 65 ILE A N 1
ATOM 504 C CA . ILE A 1 65 ? -25.188 -12.594 -4.188 1 98.75 65 ILE A CA 1
ATOM 505 C C . ILE A 1 65 ? -24.719 -11.914 -5.473 1 98.75 65 ILE A C 1
ATOM 507 O O . ILE A 1 65 ? -23.594 -11.391 -5.535 1 98.75 65 ILE A O 1
ATOM 511 N N . ARG A 1 66 ? -25.547 -11.961 -6.461 1 98.5 66 ARG A N 1
ATOM 512 C CA . ARG A 1 66 ? -25.297 -11.336 -7.754 1 98.5 66 ARG A CA 1
ATOM 513 C C . ARG A 1 66 ? -25.969 -9.977 -7.848 1 98.5 66 ARG A C 1
ATOM 515 O O . ARG A 1 66 ? -27.125 -9.812 -7.438 1 98.5 66 ARG A O 1
ATOM 522 N N . VAL A 1 67 ? -25.219 -8.938 -8.281 1 98.62 67 VAL A N 1
ATOM 523 C CA . VAL A 1 67 ? -25.734 -7.617 -8.625 1 98.62 67 VAL A CA 1
ATOM 524 C C . VAL A 1 67 ? -25.484 -7.328 -10.102 1 98.62 67 VAL A C 1
ATOM 526 O O . VAL A 1 67 ? -24.328 -7.305 -10.547 1 98.62 67 VAL A O 1
ATOM 529 N N . ARG A 1 68 ? -26.531 -7.117 -10.875 1 98 68 ARG A N 1
ATOM 530 C CA . ARG A 1 68 ? -26.391 -6.805 -12.289 1 98 68 ARG A CA 1
ATOM 531 C C . ARG A 1 68 ? -27.125 -5.52 -12.648 1 98 68 ARG A C 1
ATOM 533 O O . ARG A 1 68 ? -28.359 -5.453 -12.562 1 98 68 ARG A O 1
ATOM 540 N N . TRP A 1 69 ? -26.406 -4.516 -13.023 1 98.12 69 TRP A N 1
ATOM 541 C CA . TRP A 1 69 ? -26.938 -3.24 -13.492 1 98.12 69 TRP A CA 1
ATOM 542 C C . TRP A 1 69 ? -27.109 -3.236 -15.008 1 98.12 69 TRP A C 1
ATOM 544 O O . TRP A 1 69 ? -26.25 -3.764 -15.727 1 98.12 69 TRP A O 1
ATOM 554 N N . THR A 1 70 ? -28.172 -2.652 -15.492 1 97.19 70 THR A N 1
ATOM 555 C CA . THR A 1 70 ? -28.406 -2.488 -16.922 1 97.19 70 THR A CA 1
ATOM 556 C C . THR A 1 70 ? -29.031 -1.124 -17.219 1 97.19 70 THR A C 1
ATOM 558 O O . THR A 1 70 ? -30 -0.729 -16.578 1 97.19 70 THR A O 1
ATOM 561 N N . HIS A 1 71 ? -28.438 -0.387 -18.109 1 96.94 71 HIS A N 1
ATOM 562 C CA . HIS A 1 71 ? -29.047 0.829 -18.656 1 96.94 71 HIS A CA 1
ATOM 563 C C . HIS A 1 71 ? -29.859 0.536 -19.906 1 96.94 71 HIS A C 1
ATOM 565 O O . HIS A 1 71 ? -31.078 0.38 -19.828 1 96.94 71 HIS A O 1
ATOM 571 N N . HIS A 1 72 ? -29.125 0.245 -21.031 1 94.38 72 HIS A N 1
ATOM 572 C CA . HIS A 1 72 ? -29.766 -0.22 -22.25 1 94.38 72 HIS A CA 1
ATOM 573 C C . HIS A 1 72 ? -29.641 -1.731 -22.406 1 94.38 72 HIS A C 1
ATOM 575 O O . HIS A 1 72 ? -28.531 -2.252 -22.531 1 94.38 72 HIS A O 1
ATOM 581 N N . ALA A 1 73 ? -30.781 -2.41 -22.469 1 93 73 ALA A N 1
ATOM 582 C CA . ALA A 1 73 ? -30.781 -3.869 -22.5 1 93 73 ALA A CA 1
ATOM 583 C C . ALA A 1 73 ? -30.688 -4.375 -23.938 1 93 73 ALA A C 1
ATOM 585 O O . ALA A 1 73 ? -30.516 -5.57 -24.172 1 93 73 ALA A O 1
ATOM 586 N N . GLY A 1 74 ? -30.75 -3.477 -24.844 1 90.94 74 GLY A N 1
ATOM 587 C CA . GLY A 1 74 ? -30.875 -3.871 -26.234 1 90.94 74 GLY A CA 1
ATOM 588 C C . GLY A 1 74 ? -29.562 -4.297 -26.875 1 90.94 74 GLY A C 1
ATOM 589 O O . GLY A 1 74 ? -29.547 -4.832 -27.984 1 90.94 74 GLY A O 1
ATOM 590 N N . LYS A 1 75 ? -28.484 -4.062 -26.172 1 88.44 75 LYS A N 1
ATOM 591 C CA . LYS A 1 75 ? -27.203 -4.457 -26.719 1 88.44 75 LYS A CA 1
ATOM 592 C C . LYS A 1 75 ? -27.094 -5.973 -26.859 1 88.44 75 LYS A C 1
ATOM 594 O O . LYS A 1 75 ? -27.531 -6.711 -25.969 1 88.44 75 LYS A O 1
ATOM 599 N N . LYS A 1 76 ? -26.562 -6.332 -27.984 1 89.5 76 LYS A N 1
ATOM 600 C CA . LYS A 1 76 ? -26.359 -7.762 -28.188 1 89.5 76 LYS A CA 1
ATOM 601 C C . LYS A 1 76 ? -25.359 -8.328 -27.188 1 89.5 76 LYS A C 1
ATOM 603 O O . LYS A 1 76 ? -24.328 -7.699 -26.906 1 89.5 76 LYS A O 1
ATOM 608 N N . ALA A 1 77 ? -25.797 -9.391 -26.703 1 87.88 77 ALA A N 1
ATOM 609 C CA . ALA A 1 77 ? -24.844 -10.102 -25.844 1 87.88 77 ALA A CA 1
ATOM 610 C C . ALA A 1 77 ? -23.828 -10.875 -26.656 1 87.88 77 ALA A C 1
ATOM 612 O O . ALA A 1 77 ? -24.156 -11.867 -27.312 1 87.88 77 ALA A O 1
ATOM 613 N N . VAL A 1 78 ? -22.656 -10.359 -26.734 1 92.62 78 VAL A N 1
ATOM 614 C CA . VAL A 1 78 ? -21.578 -11.023 -27.453 1 92.62 78 VAL A CA 1
ATOM 615 C C . VAL A 1 78 ? -20.562 -11.586 -26.453 1 92.62 78 VAL A C 1
ATOM 617 O O . VAL A 1 78 ? -20.078 -10.867 -25.562 1 92.62 78 VAL A O 1
ATOM 620 N N . GLY A 1 79 ? -20.25 -12.805 -26.547 1 94.81 79 GLY A N 1
ATOM 621 C CA . GLY A 1 79 ? -19.312 -13.445 -25.641 1 94.81 79 GLY A CA 1
ATOM 622 C C . GLY A 1 79 ? -17.859 -13.133 -25.969 1 94.81 79 GLY A C 1
ATOM 623 O O . GLY A 1 79 ? -17.578 -12.273 -26.797 1 94.81 79 GLY A O 1
ATOM 624 N N . PRO A 1 80 ? -17.031 -13.82 -25.328 1 97.56 80 PRO A N 1
ATOM 625 C CA . PRO A 1 80 ? -17.203 -14.891 -24.344 1 97.56 80 PRO A CA 1
ATOM 626 C C . PRO A 1 80 ? -17.578 -14.359 -22.969 1 97.56 80 PRO A C 1
ATOM 628 O O . PRO A 1 80 ? -17.453 -13.156 -22.703 1 97.56 80 PRO A O 1
ATOM 631 N N . ASN A 1 81 ? -18.172 -15.227 -22.141 1 97.19 81 ASN A N 1
ATOM 632 C CA . ASN A 1 81 ? -18.469 -14.992 -20.734 1 97.19 81 ASN A CA 1
ATOM 633 C C . ASN A 1 81 ? -17.75 -15.992 -19.828 1 97.19 81 ASN A C 1
ATOM 635 O O . ASN A 1 81 ? -17.484 -17.125 -20.25 1 97.19 81 ASN A O 1
ATOM 639 N N . PHE A 1 82 ? -17.438 -15.57 -18.672 1 98.25 82 PHE A N 1
ATOM 640 C CA . PHE A 1 82 ? -16.875 -16.531 -17.719 1 98.25 82 PHE A CA 1
ATOM 641 C C . PHE A 1 82 ? -17.875 -17.656 -17.453 1 98.25 82 PHE A C 1
ATOM 643 O O . PHE A 1 82 ? -19.078 -17.422 -17.359 1 98.25 82 PHE A O 1
ATOM 650 N N . GLU A 1 83 ? -17.344 -18.828 -17.453 1 97.62 83 GLU A N 1
ATOM 651 C CA . GLU A 1 83 ? -18.172 -19.969 -17.062 1 97.62 83 GLU A CA 1
ATOM 652 C C . GLU A 1 83 ? -18.422 -19.969 -15.555 1 97.62 83 GLU A C 1
ATOM 654 O O . GLU A 1 83 ? -17.484 -19.828 -14.766 1 97.62 83 GLU A O 1
ATOM 659 N N . LEU A 1 84 ? -19.672 -20.016 -15.141 1 98.06 84 LEU A N 1
ATOM 660 C CA . LEU A 1 84 ? -20.047 -20.062 -13.734 1 98.06 84 LEU A CA 1
ATOM 661 C C . LEU A 1 84 ? -20.75 -21.375 -13.391 1 98.06 84 LEU A C 1
ATOM 663 O O . LEU A 1 84 ? -21.312 -22.031 -14.273 1 98.06 84 LEU A O 1
ATOM 667 N N . PHE A 1 85 ? -20.734 -21.719 -12.125 1 98 85 PHE A N 1
ATOM 668 C CA . PHE A 1 85 ? -21.328 -22.953 -11.656 1 98 85 PHE A CA 1
ATOM 669 C C . PHE A 1 85 ? -22.328 -22.688 -10.539 1 98 85 PHE A C 1
ATOM 671 O O . PHE A 1 85 ? -22.047 -22.922 -9.367 1 98 85 PHE A O 1
ATOM 678 N N . PRO A 1 86 ? -23.5 -22.266 -10.883 1 96.69 86 PRO A N 1
ATOM 679 C CA . PRO A 1 86 ? -24.547 -22.062 -9.875 1 96.69 86 PRO A CA 1
ATOM 680 C C . PRO A 1 86 ? -24.953 -23.375 -9.195 1 96.69 86 PRO A C 1
ATOM 682 O O . PRO A 1 86 ? -24.75 -24.453 -9.75 1 96.69 86 PRO A O 1
ATOM 685 N N . GLU A 1 87 ? -25.344 -23.297 -8.023 1 95.5 87 GLU A N 1
ATOM 686 C CA . GLU A 1 87 ? -25.875 -24.453 -7.297 1 95.5 87 GLU A CA 1
ATOM 687 C C . GLU A 1 87 ? -27.312 -24.766 -7.719 1 95.5 87 GLU A C 1
ATOM 689 O O . GLU A 1 87 ? -28.203 -23.938 -7.551 1 95.5 87 GLU A O 1
ATOM 694 N N . ALA A 1 88 ? -27.516 -25.938 -8.188 1 92.44 88 ALA A N 1
ATOM 695 C CA . ALA A 1 88 ? -28.812 -26.328 -8.719 1 92.44 88 ALA A CA 1
ATOM 696 C C . ALA A 1 88 ? -29.891 -26.281 -7.633 1 92.44 88 ALA A C 1
ATOM 698 O O . ALA A 1 88 ? -29.719 -26.844 -6.551 1 92.44 88 ALA A O 1
ATOM 699 N N . GLY A 1 89 ? -30.891 -25.578 -7.898 1 91.25 89 GLY A N 1
ATOM 700 C CA . GLY A 1 89 ? -32.062 -25.547 -7.027 1 91.25 89 GLY A CA 1
ATOM 701 C C . GLY A 1 89 ? -31.938 -24.562 -5.883 1 91.25 89 GLY A C 1
ATOM 702 O O . GLY A 1 89 ? -32.875 -24.359 -5.109 1 91.25 89 GLY A O 1
ATOM 703 N N . PHE A 1 90 ? -30.797 -23.891 -5.766 1 94.5 90 PHE A N 1
ATOM 704 C CA . PHE A 1 90 ? -30.625 -22.953 -4.672 1 94.5 90 PHE A CA 1
ATOM 705 C C . PHE A 1 90 ? -31.484 -21.703 -4.891 1 94.5 90 PHE A C 1
ATOM 707 O O . PHE A 1 90 ? -31.562 -21.188 -6.004 1 94.5 90 PHE A O 1
ATOM 714 N N . LYS A 1 91 ? -32.25 -21.328 -3.799 1 94.62 91 LYS A N 1
ATOM 715 C CA . LYS A 1 91 ? -33.031 -20.109 -3.811 1 94.62 91 LYS A CA 1
ATOM 716 C C . LYS A 1 91 ? -32.719 -19.234 -2.592 1 94.62 91 LYS A C 1
ATOM 718 O O . LYS A 1 91 ? -32.656 -19.734 -1.466 1 94.62 91 LYS A O 1
ATOM 723 N N . PRO A 1 92 ? -32.469 -17.953 -2.842 1 96.5 92 PRO A N 1
ATOM 724 C CA . PRO A 1 92 ? -32.281 -17.062 -1.689 1 96.5 92 PRO A CA 1
ATOM 725 C C . PRO A 1 92 ? -33.562 -16.812 -0.918 1 96.5 92 PRO A C 1
ATOM 727 O O . PRO A 1 92 ? -34.656 -17.078 -1.432 1 96.5 92 PRO A O 1
ATOM 730 N N . ASP A 1 93 ? -33.438 -16.375 0.305 1 96.88 93 ASP A N 1
ATOM 731 C CA . ASP A 1 93 ? -34.594 -15.867 1.068 1 96.88 93 ASP A CA 1
ATOM 732 C C . ASP A 1 93 ? -34.812 -14.383 0.789 1 96.88 93 ASP A C 1
ATOM 734 O O . ASP A 1 93 ? -33.875 -13.57 0.913 1 96.88 93 ASP A O 1
ATOM 738 N N . ILE A 1 94 ? -35.969 -14.047 0.382 1 96.88 94 ILE A N 1
ATOM 739 C CA . ILE A 1 94 ? -36.312 -12.656 0.08 1 96.88 94 ILE A CA 1
ATOM 740 C C . ILE A 1 94 ? -37.406 -12.188 1.034 1 96.88 94 ILE A C 1
ATOM 742 O O . ILE A 1 94 ? -38.469 -12.82 1.153 1 96.88 94 ILE A O 1
ATOM 746 N N . ALA A 1 95 ? -37.125 -11.172 1.764 1 95.19 95 ALA A N 1
ATOM 747 C CA . ALA A 1 95 ? -38.062 -10.539 2.672 1 95.19 95 ALA A CA 1
ATOM 748 C C . ALA A 1 95 ? -38.219 -9.055 2.357 1 95.19 95 ALA A C 1
ATOM 750 O O . ALA A 1 95 ? -37.25 -8.375 2.043 1 95.19 95 ALA A O 1
ATOM 751 N N . THR A 1 96 ? -39.438 -8.617 2.355 1 91.69 96 THR A N 1
ATOM 752 C CA . THR A 1 96 ? -39.688 -7.207 2.066 1 91.69 96 THR A CA 1
ATOM 753 C C . THR A 1 96 ? -40.625 -6.602 3.117 1 91.69 96 THR A C 1
ATOM 755 O O . THR A 1 96 ? -41.625 -7.207 3.482 1 91.69 96 THR A O 1
ATOM 758 N N . ASP A 1 97 ? -40.188 -5.562 3.732 1 91.12 97 ASP A N 1
ATOM 759 C CA . ASP A 1 97 ? -41.094 -4.746 4.551 1 91.12 97 ASP A CA 1
ATOM 760 C C . ASP A 1 97 ? -41.281 -3.363 3.932 1 91.12 97 ASP A C 1
ATOM 762 O O . ASP A 1 97 ? -41.031 -3.168 2.742 1 91.12 97 ASP A O 1
ATOM 766 N N . ALA A 1 98 ? -41.938 -2.428 4.691 1 89.88 98 ALA A N 1
ATOM 767 C CA . ALA A 1 98 ? -42.312 -1.123 4.145 1 89.88 98 ALA A CA 1
ATOM 768 C C . ALA A 1 98 ? -41.062 -0.318 3.766 1 89.88 98 ALA A C 1
ATOM 770 O O . ALA A 1 98 ? -41.094 0.435 2.789 1 89.88 98 ALA A O 1
ATOM 771 N N . ASP A 1 99 ? -39.969 -0.574 4.34 1 92.94 99 ASP A N 1
ATOM 772 C CA . ASP A 1 99 ? -38.844 0.344 4.199 1 92.94 99 ASP A CA 1
ATOM 773 C C . ASP A 1 99 ? -37.656 -0.351 3.555 1 92.94 99 ASP A C 1
ATOM 775 O O . ASP A 1 99 ? -36.781 0.308 2.99 1 92.94 99 ASP A O 1
ATOM 779 N N . VAL A 1 100 ? -37.625 -1.713 3.688 1 95.81 100 VAL A N 1
ATOM 780 C CA . VAL A 1 100 ? -36.406 -2.379 3.307 1 95.81 100 VAL A CA 1
ATOM 781 C C . VAL A 1 100 ? -36.719 -3.691 2.592 1 95.81 100 VAL A C 1
ATOM 783 O O . VAL A 1 100 ? -37.656 -4.395 2.963 1 95.81 100 VAL A O 1
ATOM 786 N N . LEU A 1 101 ? -36.031 -3.979 1.541 1 96.31 101 LEU A N 1
ATOM 787 C CA . LEU A 1 101 ? -35.969 -5.293 0.915 1 96.31 101 LEU A CA 1
ATOM 788 C C . LEU A 1 101 ? -34.688 -6.031 1.325 1 96.31 101 LEU A C 1
ATOM 790 O O . LEU A 1 101 ? -33.594 -5.469 1.27 1 96.31 101 LEU A O 1
ATOM 794 N N . THR A 1 102 ? -34.812 -7.273 1.78 1 97.5 102 THR A N 1
ATOM 795 C CA . THR A 1 102 ? -33.688 -8.062 2.207 1 97.5 102 THR A CA 1
ATOM 796 C C . THR A 1 102 ? -33.562 -9.352 1.392 1 97.5 102 THR A C 1
ATOM 798 O O . THR A 1 102 ? -34.531 -10.102 1.286 1 97.5 102 THR A O 1
ATOM 801 N N . LEU A 1 103 ? -32.5 -9.523 0.75 1 97.69 103 LEU A N 1
ATOM 802 C CA . LEU A 1 103 ? -32.156 -10.773 0.09 1 97.69 103 LEU A CA 1
ATOM 803 C C . LEU A 1 103 ? -31.031 -11.484 0.837 1 97.69 103 LEU A C 1
ATOM 805 O O . LEU A 1 103 ? -29.938 -10.922 1.018 1 97.69 103 LEU A O 1
ATOM 809 N N . THR A 1 104 ? -31.281 -12.727 1.301 1 98.12 104 THR A N 1
ATOM 810 C CA . THR A 1 104 ? -30.312 -13.461 2.109 1 98.12 104 THR A CA 1
ATOM 811 C C . THR A 1 104 ? -29.875 -14.75 1.408 1 98.12 104 THR A C 1
ATOM 813 O O . THR A 1 104 ? -30.719 -15.539 0.978 1 98.12 104 THR A O 1
ATOM 816 N N . SER A 1 105 ? -28.672 -14.961 1.219 1 98.06 105 SER A N 1
ATOM 817 C CA . SER A 1 105 ? -28.047 -16.188 0.729 1 98.06 105 SER A CA 1
ATOM 818 C C . SER A 1 105 ? -27.062 -16.734 1.75 1 98.06 105 SER A C 1
ATOM 820 O O . SER A 1 105 ? -25.906 -16.312 1.81 1 98.06 105 SER A O 1
ATOM 822 N N . GLY A 1 106 ? -27.453 -17.844 2.434 1 97.56 106 GLY A N 1
ATOM 823 C CA . GLY A 1 106 ? -26.609 -18.312 3.523 1 97.56 106 GLY A CA 1
ATOM 824 C C . GLY A 1 106 ? -26.391 -17.281 4.605 1 97.56 106 GLY A C 1
ATOM 825 O O . GLY A 1 106 ? -27.344 -16.719 5.137 1 97.56 106 GLY A O 1
ATOM 826 N N . GLY A 1 107 ? -25.125 -17 4.875 1 98.19 107 GLY A N 1
ATOM 827 C CA . GLY A 1 107 ? -24.781 -16 5.871 1 98.19 107 GLY A CA 1
ATOM 828 C C . GLY A 1 107 ? -24.625 -14.617 5.289 1 98.19 107 GLY A C 1
ATOM 829 O O . GLY A 1 107 ? -24.391 -13.648 6.02 1 98.19 107 GLY A O 1
ATOM 830 N N . LEU A 1 108 ? -24.734 -14.461 3.994 1 98.44 108 LEU A N 1
ATOM 831 C CA . LEU A 1 108 ? -24.625 -13.188 3.291 1 98.44 108 LEU A CA 1
ATOM 832 C C . LEU A 1 108 ? -26 -12.586 3.018 1 98.44 108 LEU A C 1
ATOM 834 O O . LEU A 1 108 ? -26.906 -13.289 2.574 1 98.44 108 LEU A O 1
ATOM 838 N N . SER A 1 109 ? -26.172 -11.305 3.334 1 98.44 109 SER A N 1
ATOM 839 C CA . SER A 1 109 ? -27.453 -10.648 3.127 1 98.44 109 SER A CA 1
ATOM 840 C C . SER A 1 109 ? -27.281 -9.281 2.475 1 98.44 109 SER A C 1
ATOM 842 O O . SER A 1 109 ? -26.297 -8.578 2.748 1 98.44 109 SER A O 1
ATOM 844 N N . LEU A 1 110 ? -28.156 -8.922 1.638 1 98.38 110 LEU A N 1
ATOM 845 C CA . LEU A 1 110 ? -28.266 -7.605 1.02 1 98.38 110 LEU A CA 1
ATOM 846 C C . LEU A 1 110 ? -29.531 -6.887 1.491 1 98.38 110 LEU A C 1
ATOM 848 O O . LEU A 1 110 ? -30.625 -7.461 1.475 1 98.38 110 LEU A O 1
ATOM 852 N N . LYS A 1 111 ? -29.406 -5.695 1.966 1 97.94 111 LYS A N 1
ATOM 853 C CA . LYS A 1 111 ? -30.531 -4.836 2.324 1 97.94 111 LYS A CA 1
ATOM 854 C C . LYS A 1 111 ? -30.609 -3.623 1.401 1 97.94 111 LYS A C 1
ATOM 856 O O . LYS A 1 111 ? -29.641 -2.867 1.274 1 97.94 111 LYS A O 1
ATOM 861 N N . LEU A 1 112 ? -31.672 -3.459 0.773 1 97.06 112 LEU A N 1
ATOM 862 C CA . LEU A 1 112 ? -31.953 -2.334 -0.114 1 97.06 112 LEU A CA 1
ATOM 863 C C . LEU A 1 112 ? -33.031 -1.421 0.479 1 97.06 112 LEU A C 1
ATOM 865 O O . LEU A 1 112 ? -34.125 -1.864 0.759 1 97.06 112 LEU A O 1
ATOM 869 N N . SER A 1 113 ? -32.656 -0.168 0.692 1 95.75 113 SER A N 1
ATOM 870 C CA . SER A 1 113 ? -33.625 0.802 1.179 1 95.75 113 SER A CA 1
ATOM 871 C C . SER A 1 113 ? -34.625 1.155 0.097 1 95.75 113 SER A C 1
ATOM 873 O O . SER A 1 113 ? -34.25 1.525 -1.018 1 95.75 113 SER A O 1
ATOM 875 N N . LYS A 1 114 ? -36.031 1.097 0.445 1 92.38 114 LYS A N 1
ATOM 876 C CA . LYS A 1 114 ? -37.094 1.383 -0.521 1 92.38 114 LYS A CA 1
ATOM 877 C C . LYS A 1 114 ? -37.375 2.877 -0.574 1 92.38 114 LYS A C 1
ATOM 879 O O . LYS A 1 114 ? -38 3.357 -1.533 1 92.38 114 LYS A O 1
ATOM 884 N N . GLN A 1 115 ? -36.938 3.533 0.525 1 89.62 115 GLN A N 1
ATOM 885 C CA . GLN A 1 115 ? -37.188 4.965 0.625 1 89.62 115 GLN A CA 1
ATOM 886 C C . GLN A 1 115 ? -35.906 5.738 0.889 1 89.62 115 GLN A C 1
ATOM 888 O O . GLN A 1 115 ? -34.906 5.16 1.31 1 89.62 115 GLN A O 1
ATOM 893 N N . GLY A 1 116 ? -35.938 7.082 0.483 1 86.94 116 GLY A N 1
ATOM 894 C CA . GLY A 1 116 ? -34.781 7.91 0.692 1 86.94 116 GLY A CA 1
ATOM 895 C C . GLY A 1 116 ? -33.719 7.719 -0.375 1 86.94 116 GLY A C 1
ATOM 896 O O . GLY A 1 116 ? -34 7.184 -1.449 1 86.94 116 GLY A O 1
ATOM 897 N N . PRO A 1 117 ? -32.5 8.195 -0.07 1 89.12 117 PRO A N 1
ATOM 898 C CA . PRO A 1 117 ? -31.422 8.031 -1.037 1 89.12 117 PRO A CA 1
ATOM 899 C C . PRO A 1 117 ? -31.062 6.566 -1.271 1 89.12 117 PRO A C 1
ATOM 901 O O . PRO A 1 117 ? -31.172 5.746 -0.357 1 89.12 117 PRO A O 1
ATOM 904 N N . TRP A 1 118 ? -30.656 6.27 -2.463 1 93.12 118 TRP A N 1
ATOM 905 C CA . TRP A 1 118 ? -30.234 4.918 -2.824 1 93.12 118 TRP A CA 1
ATOM 906 C C . TRP A 1 118 ? -29.266 4.355 -1.794 1 93.12 118 TRP A C 1
ATOM 908 O O . TRP A 1 118 ? -28.344 5.043 -1.364 1 93.12 118 TRP A O 1
ATOM 918 N N . ASN A 1 119 ? -29.531 3.146 -1.36 1 95.44 119 ASN A N 1
ATOM 919 C CA . ASN A 1 119 ? -28.641 2.508 -0.395 1 95.44 119 ASN A CA 1
ATOM 920 C C . ASN A 1 119 ? -28.75 0.986 -0.457 1 95.44 119 ASN A C 1
ATOM 922 O O . ASN A 1 119 ? -29.812 0.422 -0.169 1 95.44 119 ASN A O 1
ATOM 926 N N . MET A 1 120 ? -27.734 0.337 -0.882 1 96.62 120 MET A N 1
ATOM 927 C CA . MET A 1 120 ? -27.547 -1.11 -0.82 1 96.62 120 MET A CA 1
ATOM 928 C C . MET A 1 120 ? -26.453 -1.477 0.175 1 96.62 120 MET A C 1
ATOM 930 O O . MET A 1 120 ? -25.312 -1.021 0.048 1 96.62 120 MET A O 1
ATOM 934 N N . ALA A 1 121 ? -26.797 -2.264 1.195 1 97.88 121 ALA A N 1
ATOM 935 C CA . ALA A 1 121 ? -25.844 -2.674 2.215 1 97.88 121 ALA A CA 1
ATOM 936 C C . ALA A 1 121 ? -25.688 -4.191 2.252 1 97.88 121 ALA A C 1
ATOM 938 O O . ALA A 1 121 ? -26.688 -4.918 2.197 1 97.88 121 ALA A O 1
ATOM 939 N N . PHE A 1 122 ? -24.484 -4.668 2.289 1 98.69 122 PHE A N 1
ATOM 940 C CA . PHE A 1 122 ? -24.203 -6.094 2.395 1 98.69 122 PHE A CA 1
ATOM 941 C C . PHE A 1 122 ? -23.703 -6.445 3.789 1 98.69 122 PHE A C 1
ATOM 943 O O . PHE A 1 122 ? -22.797 -5.777 4.312 1 98.69 122 PHE A O 1
ATOM 950 N N . THR A 1 123 ? -24.281 -7.418 4.383 1 98.25 123 THR A N 1
ATOM 951 C CA . THR A 1 123 ? -23.844 -7.957 5.664 1 98.25 123 THR A CA 1
ATOM 952 C C . THR A 1 123 ? -23.422 -9.422 5.523 1 98.25 123 THR A C 1
ATOM 954 O O . THR A 1 123 ? -24.094 -10.195 4.824 1 98.25 123 THR A O 1
ATOM 957 N N . ASN A 1 124 ? -22.297 -9.797 6 1 98.31 124 ASN A N 1
ATOM 958 C CA . ASN A 1 124 ? -21.766 -11.156 5.996 1 98.31 124 ASN A CA 1
ATOM 959 C C . ASN A 1 124 ? -21.703 -11.734 7.41 1 98.31 124 ASN A C 1
ATOM 961 O O . ASN A 1 124 ? -20.906 -11.266 8.234 1 98.31 124 ASN A O 1
ATOM 965 N N . TYR A 1 125 ? -22.578 -12.75 7.691 1 96.88 125 TYR A N 1
ATOM 966 C CA . TYR A 1 125 ? -22.672 -13.398 8.992 1 96.88 125 TYR A CA 1
ATOM 967 C C . TYR A 1 125 ? -22.797 -12.375 10.109 1 96.88 125 TYR A C 1
ATOM 969 O O . TYR A 1 125 ? -22.094 -12.438 11.109 1 96.88 125 TYR A O 1
ATOM 977 N N . GLY A 1 126 ? -23.641 -11.422 9.867 1 94.88 126 GLY A N 1
ATOM 978 C CA . GLY A 1 126 ? -24.047 -10.484 10.891 1 94.88 126 GLY A CA 1
ATOM 979 C C . GLY A 1 126 ? -23.203 -9.227 10.93 1 94.88 126 GLY A C 1
ATOM 980 O O . GLY A 1 126 ? -23.516 -8.273 11.641 1 94.88 126 GLY A O 1
ATOM 981 N N . LYS A 1 127 ? -22.219 -9.172 10.172 1 95.25 127 LYS A N 1
ATOM 982 C CA . LYS A 1 127 ? -21.328 -8.016 10.172 1 95.25 127 LYS A CA 1
ATOM 983 C C . LYS A 1 127 ? -21.406 -7.258 8.852 1 95.25 127 LYS A C 1
ATOM 985 O O . LYS A 1 127 ? -21.484 -7.871 7.781 1 95.25 127 LYS A O 1
ATOM 990 N N . TYR A 1 128 ? -21.453 -5.906 8.961 1 96.94 128 TYR A N 1
ATOM 991 C CA . TYR A 1 128 ? -21.422 -5.094 7.746 1 96.94 128 TYR A CA 1
ATOM 992 C C . TYR A 1 128 ? -20.188 -5.398 6.918 1 96.94 128 TYR A C 1
ATOM 994 O O . TYR A 1 128 ? -19.062 -5.328 7.422 1 96.94 128 TYR A O 1
ATOM 1002 N N . ALA A 1 129 ? -20.375 -5.793 5.711 1 97.75 129 ALA A N 1
ATOM 1003 C CA . ALA A 1 129 ? -19.266 -6.137 4.812 1 97.75 129 ALA A CA 1
ATOM 1004 C C . ALA A 1 129 ? -18.906 -4.953 3.92 1 97.75 129 ALA A C 1
ATOM 1006 O O . ALA A 1 129 ? -17.766 -4.492 3.926 1 97.75 129 ALA A O 1
ATOM 1007 N N . THR A 1 130 ? -19.828 -4.445 3.176 1 98.31 130 THR A N 1
ATOM 1008 C CA . THR A 1 130 ? -19.672 -3.32 2.264 1 98.31 130 THR A CA 1
ATOM 1009 C C . THR A 1 130 ? -21.031 -2.789 1.817 1 98.31 130 THR A C 1
ATOM 1011 O O . THR A 1 130 ? -22.062 -3.189 2.354 1 98.31 130 THR A O 1
ATOM 1014 N N . GLY A 1 131 ? -21.016 -1.808 0.931 1 97.94 131 GLY A N 1
ATOM 1015 C CA . GLY A 1 131 ? -22.266 -1.254 0.441 1 97.94 131 GLY A CA 1
ATOM 1016 C C . GLY A 1 131 ? -22.062 -0.208 -0.641 1 97.94 131 GLY A C 1
ATOM 1017 O O . GLY A 1 131 ? -20.938 0.191 -0.931 1 97.94 131 GLY A O 1
ATOM 1018 N N . SER A 1 132 ? -23.094 0.12 -1.284 1 97.06 132 SER A N 1
ATOM 1019 C CA . SER A 1 132 ? -23.188 1.141 -2.322 1 97.06 132 SER A CA 1
ATOM 1020 C C . SER A 1 132 ? -24.312 2.129 -2.02 1 97.06 132 SER A C 1
ATOM 1022 O O . SER A 1 132 ? -25.484 1.779 -2.088 1 97.06 132 SER A O 1
ATOM 1024 N N . SER A 1 133 ? -23.875 3.344 -1.626 1 94.56 133 SER A N 1
ATOM 1025 C CA . SER A 1 133 ? -24.859 4.34 -1.209 1 94.56 133 SER A CA 1
ATOM 1026 C C . SER A 1 133 ? -25 5.453 -2.244 1 94.56 133 SER A C 1
ATOM 1028 O O . SER A 1 133 ? -24.719 5.242 -3.426 1 94.56 133 SER A O 1
ATOM 1030 N N . HIS A 1 134 ? -25.516 6.559 -1.795 1 91.94 134 HIS A N 1
ATOM 1031 C CA . HIS A 1 134 ? -25.844 7.699 -2.648 1 91.94 134 HIS A CA 1
ATOM 1032 C C . HIS A 1 134 ? -24.656 8.086 -3.521 1 91.94 134 HIS A C 1
ATOM 1034 O O . HIS A 1 134 ? -23.562 8.312 -3.016 1 91.94 134 HIS A O 1
ATOM 1040 N N . LYS A 1 135 ? -24.812 8.023 -4.863 1 92.5 135 LYS A N 1
ATOM 1041 C CA . LYS A 1 135 ? -23.906 8.516 -5.906 1 92.5 135 LYS A CA 1
ATOM 1042 C C . LYS A 1 135 ? -22.734 7.57 -6.098 1 92.5 135 LYS A C 1
ATOM 1044 O O . LYS A 1 135 ? -21.734 7.938 -6.711 1 92.5 135 LYS A O 1
ATOM 1049 N N . ARG A 1 136 ? -22.859 6.363 -5.598 1 95.44 136 ARG A N 1
ATOM 1050 C CA . ARG A 1 136 ? -21.719 5.453 -5.715 1 95.44 136 ARG A CA 1
ATOM 1051 C C . ARG A 1 136 ? -21.797 4.637 -7 1 95.44 136 ARG A C 1
ATOM 1053 O O . ARG A 1 136 ? -20.781 4.41 -7.66 1 95.44 136 ARG A O 1
ATOM 1060 N N . THR A 1 137 ? -22.984 4.148 -7.332 1 96.88 137 THR A N 1
ATOM 1061 C CA . THR A 1 137 ? -23.203 3.52 -8.625 1 96.88 137 THR A CA 1
ATOM 1062 C C . THR A 1 137 ? -23.469 4.57 -9.703 1 96.88 137 THR A C 1
ATOM 1064 O O . THR A 1 137 ? -24.188 5.543 -9.461 1 96.88 137 THR A O 1
ATOM 1067 N N . ALA A 1 138 ? -22.891 4.359 -10.898 1 97.69 138 ALA A N 1
ATOM 1068 C CA . ALA A 1 138 ? -23.125 5.359 -11.938 1 97.69 138 ALA A CA 1
ATOM 1069 C C . ALA A 1 138 ? -23.062 4.738 -13.328 1 97.69 138 ALA A C 1
ATOM 1071 O O . ALA A 1 138 ? -22.219 3.879 -13.594 1 97.69 138 ALA A O 1
ATOM 1072 N N . TYR A 1 139 ? -24.062 5.055 -14.141 1 97.56 139 TYR A N 1
ATOM 1073 C CA . TYR A 1 139 ? -23.891 5 -15.586 1 97.56 139 TYR A CA 1
ATOM 1074 C C . TYR A 1 139 ? -23.234 6.27 -16.109 1 97.56 139 TYR A C 1
ATOM 1076 O O . TYR A 1 139 ? -23.688 7.379 -15.82 1 97.56 139 TYR A O 1
ATOM 1084 N N . ILE A 1 140 ? -22.156 6.156 -16.828 1 97.56 140 ILE A N 1
ATOM 1085 C CA . ILE A 1 140 ? -21.312 7.301 -17.156 1 97.56 140 ILE A CA 1
ATOM 1086 C C . ILE A 1 140 ? -21.172 7.418 -18.672 1 97.56 140 ILE A C 1
ATOM 1088 O O . ILE A 1 140 ? -21 6.414 -19.375 1 97.56 140 ILE A O 1
ATOM 1092 N N . GLN A 1 141 ? -21.25 8.578 -19.188 1 95 141 GLN A N 1
ATOM 1093 C CA . GLN A 1 141 ? -20.953 8.906 -20.578 1 95 141 GLN A CA 1
ATOM 1094 C C . GLN A 1 141 ? -19.828 9.938 -20.672 1 95 141 GLN A C 1
ATOM 1096 O O . GLN A 1 141 ? -19.875 10.969 -20 1 95 141 GLN A O 1
ATOM 1101 N N . THR A 1 142 ? -18.875 9.641 -21.422 1 93.62 142 THR A N 1
ATOM 1102 C CA . THR A 1 142 ? -17.75 10.555 -21.578 1 93.62 142 THR A CA 1
ATOM 1103 C C . THR A 1 142 ? -17.984 11.492 -22.766 1 93.62 142 THR A C 1
ATOM 1105 O O . THR A 1 142 ? -18.953 11.328 -23.516 1 93.62 142 THR A O 1
ATOM 1108 N N . LYS A 1 143 ? -17.031 12.461 -22.922 1 88.38 143 LYS A N 1
ATOM 1109 C CA . LYS A 1 143 ? -17.125 13.469 -23.984 1 88.38 143 LYS A CA 1
ATOM 1110 C C . LYS A 1 143 ? -17.125 12.82 -25.359 1 88.38 143 LYS A C 1
ATOM 1112 O O . LYS A 1 143 ? -17.75 13.32 -26.297 1 88.38 143 LYS A O 1
ATOM 1117 N N . ASP A 1 144 ? -16.484 11.734 -25.453 1 88.81 144 ASP A N 1
ATOM 1118 C CA . ASP A 1 144 ? -16.406 11.023 -26.734 1 88.81 144 ASP A CA 1
ATOM 1119 C C . ASP A 1 144 ? -17.562 10.047 -26.891 1 88.81 144 ASP A C 1
ATOM 1121 O O . ASP A 1 144 ? -17.5 9.148 -27.734 1 88.81 144 ASP A O 1
ATOM 1125 N N . LYS A 1 145 ? -18.516 10.125 -26.078 1 85.94 145 LYS A N 1
ATOM 1126 C CA . LYS A 1 145 ? -19.75 9.367 -26.141 1 85.94 145 LYS A CA 1
ATOM 1127 C C . LYS A 1 145 ? -19.516 7.887 -25.844 1 85.94 145 LYS A C 1
ATOM 1129 O O . LYS A 1 145 ? -20.188 7.02 -26.422 1 85.94 145 LYS A O 1
ATOM 1134 N N . GLN A 1 146 ? -18.484 7.668 -25.109 1 93.06 146 GLN A N 1
ATOM 1135 C CA . GLN A 1 146 ? -18.297 6.305 -24.609 1 93.06 146 GLN A CA 1
ATOM 1136 C C . GLN A 1 146 ? -19.078 6.066 -23.328 1 93.06 146 GLN A C 1
ATOM 1138 O O . GLN A 1 146 ? -19.172 6.949 -22.484 1 93.06 146 GLN A O 1
ATOM 1143 N N . ALA A 1 147 ? -19.641 4.906 -23.297 1 95.44 147 ALA A N 1
ATOM 1144 C CA . ALA A 1 147 ? -20.438 4.535 -22.141 1 95.44 147 ALA A CA 1
ATOM 1145 C C . ALA A 1 147 ? -19.641 3.67 -21.172 1 95.44 147 ALA A C 1
ATOM 1147 O O . ALA A 1 147 ? -18.875 2.791 -21.594 1 95.44 147 ALA A O 1
ATOM 1148 N N . PHE A 1 148 ? -19.812 3.922 -19.891 1 97.31 148 PHE A N 1
ATOM 1149 C CA . PHE A 1 148 ? -19.219 3.115 -18.828 1 97.31 148 PHE A CA 1
ATOM 1150 C C . PHE A 1 148 ? -20.203 2.883 -17.703 1 97.31 148 PHE A C 1
ATOM 1152 O O . PHE A 1 148 ? -21.141 3.672 -17.516 1 97.31 148 PHE A O 1
ATOM 1159 N N . PHE A 1 149 ? -20.094 1.775 -17.016 1 97.56 149 PHE A N 1
ATOM 1160 C CA . PHE A 1 149 ? -20.688 1.592 -15.711 1 97.56 149 PHE A CA 1
ATOM 1161 C C . PHE A 1 149 ? -19.625 1.534 -14.625 1 97.56 149 PHE A C 1
ATOM 1163 O O . PHE A 1 149 ? -18.562 0.938 -14.82 1 97.56 149 PHE A O 1
ATOM 1170 N N . ARG A 1 150 ? -19.891 2.213 -13.516 1 98 150 ARG A N 1
ATOM 1171 C CA . ARG A 1 150 ? -18.969 2.244 -12.398 1 98 150 ARG A CA 1
ATOM 1172 C C . ARG A 1 150 ? -19.672 1.934 -11.086 1 98 150 ARG A C 1
ATOM 1174 O O . ARG A 1 150 ? -20.781 2.42 -10.844 1 98 150 ARG A O 1
ATOM 1181 N N . GLU A 1 151 ? -19.062 1.082 -10.281 1 98.38 151 GLU A N 1
ATOM 1182 C CA . GLU A 1 151 ? -19.5 0.833 -8.914 1 98.38 151 GLU A CA 1
ATOM 1183 C C . GLU A 1 151 ? -18.422 1.237 -7.906 1 98.38 151 GLU A C 1
ATOM 1185 O O . GLU A 1 151 ? -17.234 1.068 -8.164 1 98.38 151 GLU A O 1
ATOM 1190 N N . GLN A 1 152 ? -18.797 1.896 -6.848 1 98.06 152 GLN A N 1
ATOM 1191 C CA . GLN A 1 152 ? -17.953 2.168 -5.699 1 98.06 152 GLN A CA 1
ATOM 1192 C C . GLN A 1 152 ? -18.484 1.504 -4.438 1 98.06 152 GLN A C 1
ATOM 1194 O O . GLN A 1 152 ? -19.594 1.829 -3.98 1 98.06 152 GLN A O 1
ATOM 1199 N N . LEU A 1 153 ? -17.719 0.593 -3.896 1 98.69 153 LEU A N 1
ATOM 1200 C CA . LEU A 1 153 ? -18.125 -0.099 -2.68 1 98.69 153 LEU A CA 1
ATOM 1201 C C . LEU A 1 153 ? -17.344 0.425 -1.472 1 98.69 153 LEU A C 1
ATOM 1203 O O . LEU A 1 153 ? -16.172 0.781 -1.587 1 98.69 153 LEU A O 1
ATOM 1207 N N . ASP A 1 154 ? -18.016 0.401 -0.318 1 98.12 154 ASP A N 1
ATOM 1208 C CA . ASP A 1 154 ? -17.438 0.927 0.915 1 98.12 154 ASP A CA 1
ATOM 1209 C C . ASP A 1 154 ? -16.188 0.142 1.315 1 98.12 154 ASP A C 1
ATOM 1211 O O . ASP A 1 154 ? -16.141 -1.078 1.15 1 98.12 154 ASP A O 1
ATOM 1215 N N . LEU A 1 155 ? -15.25 0.852 1.769 1 97.56 155 LEU A N 1
ATOM 1216 C CA . LEU A 1 155 ? -14.055 0.308 2.391 1 97.56 155 LEU A CA 1
ATOM 1217 C C . LEU A 1 155 ? -13.953 0.734 3.852 1 97.56 155 LEU A C 1
ATOM 1219 O O . LEU A 1 155 ? -14.023 1.926 4.16 1 97.56 155 LEU A O 1
ATOM 1223 N N . GLY A 1 156 ? -13.781 -0.18 4.742 1 96.06 156 GLY A N 1
ATOM 1224 C CA . GLY A 1 156 ? -13.68 0.134 6.156 1 96.06 156 GLY A CA 1
ATOM 1225 C C . GLY A 1 156 ? -12.336 0.741 6.535 1 96.06 156 GLY A C 1
ATOM 1226 O O . GLY A 1 156 ? -11.383 0.675 5.758 1 96.06 156 GLY A O 1
ATOM 1227 N N . VAL A 1 157 ? -12.125 1.385 7.738 1 94.81 157 VAL A N 1
ATOM 1228 C CA . VAL A 1 157 ? -10.977 2.145 8.227 1 94.81 157 VAL A CA 1
ATOM 1229 C C . VAL A 1 157 ? -9.742 1.251 8.25 1 94.81 157 VAL A C 1
ATOM 1231 O O . VAL A 1 157 ? -8.648 1.683 7.879 1 94.81 157 VAL A O 1
ATOM 1234 N N . SER A 1 158 ? -9.688 0.079 8.508 1 94.25 158 SER A N 1
ATOM 1235 C CA . SER A 1 158 ? -8.539 -0.817 8.602 1 94.25 158 SER A CA 1
ATOM 1236 C C . SER A 1 158 ? -8.664 -1.981 7.629 1 94.25 158 SER A C 1
ATOM 1238 O O . SER A 1 158 ? -7.918 -2.959 7.719 1 94.25 158 SER A O 1
ATOM 1240 N N . GLU A 1 159 ? -9.555 -1.799 6.73 1 97.38 159 GLU A N 1
ATOM 1241 C CA . GLU A 1 159 ? -9.82 -2.873 5.781 1 97.38 159 GLU A CA 1
ATOM 1242 C C . GLU A 1 159 ? -8.742 -2.939 4.703 1 97.38 159 GLU A C 1
ATOM 1244 O O . GLU A 1 159 ? -8.305 -1.906 4.195 1 97.38 159 GLU A O 1
ATOM 1249 N N . ARG A 1 160 ? -8.211 -4.133 4.414 1 98.44 160 ARG A N 1
ATOM 1250 C CA . ARG A 1 160 ? -7.199 -4.359 3.393 1 98.44 160 ARG A CA 1
ATOM 1251 C C . ARG A 1 160 ? -7.746 -5.215 2.256 1 98.44 160 ARG A C 1
ATOM 1253 O O . ARG A 1 160 ? -8.523 -6.145 2.488 1 98.44 160 ARG A O 1
ATOM 1260 N N . ILE A 1 161 ? -7.305 -4.871 1.043 1 98.81 161 ILE A N 1
ATOM 1261 C CA . ILE A 1 161 ? -7.758 -5.566 -0.158 1 98.81 161 ILE A CA 1
ATOM 1262 C C . ILE A 1 161 ? -6.602 -6.367 -0.753 1 98.81 161 ILE A C 1
ATOM 1264 O O . ILE A 1 161 ? -5.465 -5.895 -0.796 1 98.81 161 ILE A O 1
ATOM 1268 N N . TYR A 1 162 ? -6.902 -7.633 -1.167 1 98.81 162 TYR A N 1
ATOM 1269 C CA . TYR A 1 162 ? -5.922 -8.539 -1.743 1 98.81 162 TYR A CA 1
ATOM 1270 C C . TYR A 1 162 ? -6.402 -9.086 -3.082 1 98.81 162 TYR A C 1
ATOM 1272 O O . TYR A 1 162 ? -7.566 -8.906 -3.451 1 98.81 162 TYR A O 1
ATOM 1280 N N . GLY A 1 163 ? -5.5 -9.781 -3.807 1 98.69 163 GLY A N 1
ATOM 1281 C CA . GLY A 1 163 ? -5.883 -10.555 -4.973 1 98.69 163 GLY A CA 1
ATOM 1282 C C . GLY A 1 163 ? -5.75 -9.789 -6.273 1 98.69 163 GLY A C 1
ATOM 1283 O O . GLY A 1 163 ? -4.703 -9.195 -6.543 1 98.69 163 GLY A O 1
ATOM 1284 N N . LEU A 1 164 ? -6.73 -9.977 -7.207 1 98.81 164 LEU A N 1
ATOM 1285 C CA . LEU A 1 164 ? -6.805 -9.375 -8.539 1 98.81 164 LEU A CA 1
ATOM 1286 C C . LEU A 1 164 ? -5.844 -10.07 -9.5 1 98.81 164 LEU A C 1
ATOM 1288 O O . LEU A 1 164 ? -5.367 -9.453 -10.453 1 98.81 164 LEU A O 1
ATOM 1292 N N . GLY A 1 165 ? -5.594 -11.352 -9.266 1 98.62 165 GLY A N 1
ATOM 1293 C CA . GLY A 1 165 ? -4.699 -12.148 -10.094 1 98.62 165 GLY A CA 1
ATOM 1294 C C . GLY A 1 165 ? -3.254 -12.086 -9.641 1 98.62 165 GLY A C 1
ATOM 1295 O O . GLY A 1 165 ? -2.977 -11.969 -8.445 1 98.62 165 GLY A O 1
ATOM 1296 N N . GLU A 1 166 ? -2.357 -12.383 -10.555 1 98.19 166 GLU A N 1
ATOM 1297 C CA . GLU A 1 166 ? -0.921 -12.25 -10.328 1 98.19 166 GLU A CA 1
ATOM 1298 C C . GLU A 1 166 ? -0.498 -10.789 -10.273 1 98.19 166 GLU A C 1
ATOM 1300 O O . GLU A 1 166 ? -0.781 -10.023 -11.203 1 98.19 166 GLU A O 1
ATOM 1305 N N . ARG A 1 167 ? 0.016 -10.375 -9.102 1 97.94 167 ARG A N 1
ATOM 1306 C CA . ARG A 1 167 ? 0.496 -9.008 -8.945 1 97.94 167 ARG A CA 1
ATOM 1307 C C . ARG A 1 167 ? 1.902 -8.984 -8.359 1 97.94 167 ARG A C 1
ATOM 1309 O O . ARG A 1 167 ? 2.146 -9.555 -7.297 1 97.94 167 ARG A O 1
ATOM 1316 N N . PHE A 1 168 ? 2.793 -8.289 -9.016 1 97.88 168 PHE A N 1
ATOM 1317 C CA . PHE A 1 168 ? 4.164 -8.18 -8.531 1 97.88 168 PHE A CA 1
ATOM 1318 C C . PHE A 1 168 ? 4.352 -6.91 -7.711 1 97.88 168 PHE A C 1
ATOM 1320 O O . PHE A 1 168 ? 5.359 -6.758 -7.012 1 97.88 168 PHE A O 1
ATOM 1327 N N . THR A 1 169 ? 3.375 -5.992 -7.77 1 97.62 169 THR A N 1
ATOM 1328 C CA . THR A 1 169 ? 3.32 -4.789 -6.941 1 97.62 169 THR A CA 1
ATOM 1329 C C . THR A 1 169 ? 3.131 -5.152 -5.473 1 97.62 169 THR A C 1
ATOM 1331 O O . THR A 1 169 ? 3.01 -6.332 -5.129 1 97.62 169 THR A O 1
ATOM 1334 N N . PRO A 1 170 ? 3.141 -4.238 -4.578 1 97.69 170 PRO A N 1
ATOM 1335 C CA . PRO A 1 170 ? 2.928 -4.547 -3.162 1 97.69 170 PRO A CA 1
ATOM 1336 C C . PRO A 1 170 ? 1.682 -5.395 -2.924 1 97.69 170 PRO A C 1
ATOM 1338 O O . PRO A 1 170 ? 0.674 -5.227 -3.617 1 97.69 170 PRO A O 1
ATOM 1341 N N . PHE A 1 171 ? 1.769 -6.258 -1.895 1 98.38 171 PHE A N 1
ATOM 1342 C CA . PHE A 1 171 ? 0.806 -7.32 -1.627 1 98.38 171 PHE A CA 1
ATOM 1343 C C . PHE A 1 171 ? -0.561 -6.738 -1.288 1 98.38 171 PHE A C 1
ATOM 1345 O O . PHE A 1 171 ? -1.584 -7.207 -1.793 1 98.38 171 PHE A O 1
ATOM 1352 N N . VAL A 1 172 ? -0.659 -5.766 -0.351 1 98.62 172 VAL A N 1
ATOM 1353 C CA . VAL A 1 172 ? -1.894 -5.051 -0.045 1 98.62 172 VAL A CA 1
ATOM 1354 C C . VAL A 1 172 ? -2.203 -4.051 -1.158 1 98.62 172 VAL A C 1
ATOM 1356 O O . VAL A 1 172 ? -1.362 -3.217 -1.502 1 98.62 172 VAL A O 1
ATOM 1359 N N . LYS A 1 173 ? -3.434 -4.102 -1.657 1 98.75 173 LYS A N 1
ATOM 1360 C CA . LYS A 1 173 ? -3.729 -3.377 -2.891 1 98.75 173 LYS A CA 1
ATOM 1361 C C . LYS A 1 173 ? -4.207 -1.958 -2.596 1 98.75 173 LYS A C 1
ATOM 1363 O O . LYS A 1 173 ? -4.289 -1.124 -3.5 1 98.75 173 LYS A O 1
ATOM 1368 N N . ASN A 1 174 ? -4.496 -1.601 -1.345 1 98.5 174 ASN A N 1
ATOM 1369 C CA . ASN A 1 174 ? -4.93 -0.251 -0.999 1 98.5 174 ASN A CA 1
ATOM 1370 C C . ASN A 1 174 ? -3.967 0.803 -1.539 1 98.5 174 ASN A C 1
ATOM 1372 O O . ASN A 1 174 ? -2.756 0.708 -1.331 1 98.5 174 ASN A O 1
ATOM 1376 N N . GLY A 1 175 ? -4.52 1.767 -2.258 1 97.88 175 GLY A N 1
ATOM 1377 C CA . GLY A 1 175 ? -3.732 2.842 -2.844 1 97.88 175 GLY A CA 1
ATOM 1378 C C . GLY A 1 175 ? -3.367 2.592 -4.293 1 97.88 175 GLY A C 1
ATOM 1379 O O . GLY A 1 175 ? -2.908 3.502 -4.988 1 97.88 175 GLY A O 1
ATOM 1380 N N . GLN A 1 176 ? -3.619 1.404 -4.816 1 97.94 176 GLN A N 1
ATOM 1381 C CA . GLN A 1 176 ? -3.166 1.027 -6.148 1 97.94 176 GLN A CA 1
ATOM 1382 C C . GLN A 1 176 ? -4.281 1.188 -7.176 1 97.94 176 GLN A C 1
ATOM 1384 O O . GLN A 1 176 ? -5.461 1.257 -6.816 1 97.94 176 GLN A O 1
ATOM 1389 N N . VAL A 1 177 ? -3.928 1.344 -8.422 1 97.06 177 VAL A N 1
ATOM 1390 C CA . VAL A 1 177 ? -4.77 1.269 -9.609 1 97.06 177 VAL A CA 1
ATOM 1391 C C . VAL A 1 177 ? -4.453 -0.01 -10.383 1 97.06 177 VAL A C 1
ATOM 1393 O O . VAL A 1 177 ? -3.293 -0.28 -10.703 1 97.06 177 VAL A O 1
ATOM 1396 N N . VAL A 1 178 ? -5.453 -0.817 -10.617 1 97.88 178 VAL A N 1
ATOM 1397 C CA . VAL A 1 178 ? -5.211 -2.104 -11.258 1 97.88 178 VAL A CA 1
ATOM 1398 C C . VAL A 1 178 ? -6.152 -2.273 -12.453 1 97.88 178 VAL A C 1
ATOM 1400 O O . VAL A 1 178 ? -7.371 -2.197 -12.297 1 97.88 178 VAL A O 1
ATOM 1403 N N . ASP A 1 179 ? -5.629 -2.436 -13.609 1 97.81 179 ASP A N 1
ATOM 1404 C CA . ASP A 1 179 ? -6.391 -2.824 -14.789 1 97.81 179 ASP A CA 1
ATOM 1405 C C . ASP A 1 179 ? -6.312 -4.332 -15.023 1 97.81 179 ASP A C 1
ATOM 1407 O O . ASP A 1 179 ? -5.219 -4.887 -15.156 1 97.81 179 ASP A O 1
ATOM 1411 N N . ILE A 1 180 ? -7.414 -4.965 -15.07 1 98.62 180 ILE A N 1
ATOM 1412 C CA . ILE A 1 180 ? -7.469 -6.391 -15.383 1 98.62 180 ILE A CA 1
ATOM 1413 C C . ILE A 1 180 ? -7.27 -6.598 -16.875 1 98.62 180 ILE A C 1
ATOM 1415 O O . ILE A 1 180 ? -8.234 -6.574 -17.656 1 98.62 180 ILE A O 1
ATOM 1419 N N . TRP A 1 181 ? -6.078 -6.805 -17.281 1 98.56 181 TRP A N 1
ATOM 1420 C CA . TRP A 1 181 ? -5.664 -6.891 -18.672 1 98.56 181 TRP A CA 1
ATOM 1421 C C . TRP A 1 181 ? -4.363 -7.68 -18.812 1 98.56 181 TRP A C 1
ATOM 1423 O O . TRP A 1 181 ? -3.312 -7.242 -18.328 1 98.56 181 TRP A O 1
ATOM 1433 N N . ASN A 1 182 ? -4.391 -8.852 -19.406 1 98.19 182 ASN A N 1
ATOM 1434 C CA . ASN A 1 182 ? -3.203 -9.695 -19.531 1 98.19 182 ASN A CA 1
ATOM 1435 C C . ASN A 1 182 ? -2.152 -9.047 -20.438 1 98.19 182 ASN A C 1
ATOM 1437 O O . ASN A 1 182 ? -2.473 -8.57 -21.531 1 98.19 182 ASN A O 1
ATOM 1441 N N . GLU A 1 183 ? -0.937 -8.969 -19.938 1 96.56 183 GLU A N 1
ATOM 1442 C CA . GLU A 1 183 ? 0.178 -8.414 -20.688 1 96.56 183 GLU A CA 1
ATOM 1443 C C . GLU A 1 183 ? 1.49 -9.102 -20.344 1 96.56 183 GLU A C 1
ATOM 1445 O O . GLU A 1 183 ? 1.579 -9.789 -19.312 1 96.56 183 GLU A O 1
ATOM 1450 N N . ASP A 1 184 ? 2.408 -8.992 -21.234 1 94.31 184 ASP A N 1
ATOM 1451 C CA . ASP A 1 184 ? 3.768 -9.461 -20.984 1 94.31 184 ASP A CA 1
ATOM 1452 C C . ASP A 1 184 ? 4.676 -8.312 -20.562 1 94.31 184 ASP A C 1
ATOM 1454 O O . ASP A 1 184 ? 5.289 -7.656 -21.406 1 94.31 184 ASP A O 1
ATOM 1458 N N . GLY A 1 185 ? 4.773 -8.109 -19.281 1 91.94 185 GLY A N 1
ATOM 1459 C CA . GLY A 1 185 ? 5.609 -7.043 -18.766 1 91.94 185 GLY A CA 1
ATOM 1460 C C . GLY A 1 185 ? 6.723 -7.543 -17.859 1 91.94 185 GLY A C 1
ATOM 1461 O O . GLY A 1 185 ? 7.391 -6.75 -17.188 1 91.94 185 GLY A O 1
ATOM 1462 N N . GLY A 1 186 ? 7.004 -8.805 -17.859 1 91.75 186 GLY A N 1
ATOM 1463 C CA . GLY A 1 186 ? 7.93 -9.336 -16.875 1 91.75 186 GLY A CA 1
ATOM 1464 C C . GLY A 1 186 ? 7.402 -9.234 -15.453 1 91.75 186 GLY A C 1
ATOM 1465 O O . GLY A 1 186 ? 6.25 -8.859 -15.234 1 91.75 186 GLY A O 1
ATOM 1466 N N . THR A 1 187 ? 8.266 -9.633 -14.484 1 93.62 187 THR A N 1
ATOM 1467 C CA . THR A 1 187 ? 7.805 -9.625 -13.102 1 93.62 187 THR A CA 1
ATOM 1468 C C . THR A 1 187 ? 8.18 -8.312 -12.414 1 93.62 187 THR A C 1
ATOM 1470 O O . THR A 1 187 ? 7.844 -8.102 -11.242 1 93.62 187 THR A O 1
ATOM 1473 N N . SER A 1 188 ? 8.828 -7.383 -13.094 1 95.12 188 SER A N 1
ATOM 1474 C CA . SER A 1 188 ? 9.328 -6.16 -12.477 1 95.12 188 SER A CA 1
ATOM 1475 C C . SER A 1 188 ? 8.438 -4.965 -12.805 1 95.12 188 SER A C 1
ATOM 1477 O O . SER A 1 188 ? 8.875 -3.816 -12.727 1 95.12 188 SER A O 1
ATOM 1479 N N . SER A 1 189 ? 7.219 -5.168 -13.25 1 95.69 189 SER A N 1
ATOM 1480 C CA . SER A 1 189 ? 6.27 -4.098 -13.555 1 95.69 189 SER A CA 1
ATOM 1481 C C . SER A 1 189 ? 4.891 -4.41 -12.984 1 95.69 189 SER A C 1
ATOM 1483 O O . SER A 1 189 ? 4.676 -5.484 -12.422 1 95.69 189 SER A O 1
ATOM 1485 N N . GLU A 1 190 ? 3.988 -3.465 -13.164 1 95.75 190 GLU A N 1
ATOM 1486 C CA . GLU A 1 190 ? 2.625 -3.646 -12.68 1 95.75 190 GLU A CA 1
ATOM 1487 C C . GLU A 1 190 ? 1.815 -4.531 -13.625 1 95.75 190 GLU A C 1
ATOM 1489 O O . GLU A 1 190 ? 0.73 -4.996 -13.266 1 95.75 190 GLU A O 1
ATOM 1494 N N . GLN A 1 191 ? 2.346 -4.82 -14.82 1 96.25 191 GLN A N 1
ATOM 1495 C CA . GLN A 1 191 ? 1.671 -5.727 -15.742 1 96.25 191 GLN A CA 1
ATOM 1496 C C . GLN A 1 191 ? 1.83 -7.18 -15.305 1 96.25 191 GLN A C 1
ATOM 1498 O O . GLN A 1 191 ? 2.807 -7.527 -14.641 1 96.25 191 GLN A O 1
ATOM 1503 N N . ALA A 1 192 ? 0.818 -7.988 -15.672 1 96.62 192 ALA A N 1
ATOM 1504 C CA . ALA A 1 192 ? 0.866 -9.391 -15.266 1 96.62 192 ALA A CA 1
ATOM 1505 C C . ALA A 1 192 ? 0.315 -10.297 -16.359 1 96.62 192 ALA A C 1
ATOM 1507 O O . ALA A 1 192 ? -0.409 -9.836 -17.25 1 96.62 192 ALA A O 1
ATOM 1508 N N . TYR A 1 193 ? 0.703 -11.562 -16.25 1 97.75 193 TYR A N 1
ATOM 1509 C CA . TYR A 1 193 ? 0.295 -12.57 -17.234 1 97.75 193 TYR A CA 1
ATOM 1510 C C . TYR A 1 193 ? -1.096 -13.102 -16.906 1 97.75 193 TYR A C 1
ATOM 1512 O O . TYR A 1 193 ? -1.758 -13.68 -17.766 1 97.75 193 TYR A O 1
ATOM 1520 N N . LYS A 1 194 ? -1.48 -12.984 -15.664 1 98.5 194 LYS A N 1
ATOM 1521 C CA . LYS A 1 194 ? -2.719 -13.578 -15.156 1 98.5 194 LYS A CA 1
ATOM 1522 C C . LYS A 1 194 ? -3.551 -12.547 -14.398 1 98.5 194 LYS A C 1
ATOM 1524 O O . LYS A 1 194 ? -3.363 -12.352 -13.195 1 98.5 194 LYS A O 1
ATOM 1529 N N . ASN A 1 195 ? -4.574 -12.062 -14.992 1 98.5 195 ASN A N 1
ATOM 1530 C CA . ASN A 1 195 ? -5.461 -11.086 -14.375 1 98.5 195 ASN A CA 1
ATOM 1531 C C . ASN A 1 195 ? -6.824 -11.688 -14.055 1 98.5 195 ASN A C 1
ATOM 1533 O O . ASN A 1 195 ? -7.422 -12.359 -14.891 1 98.5 195 ASN A O 1
ATOM 1537 N N . VAL A 1 196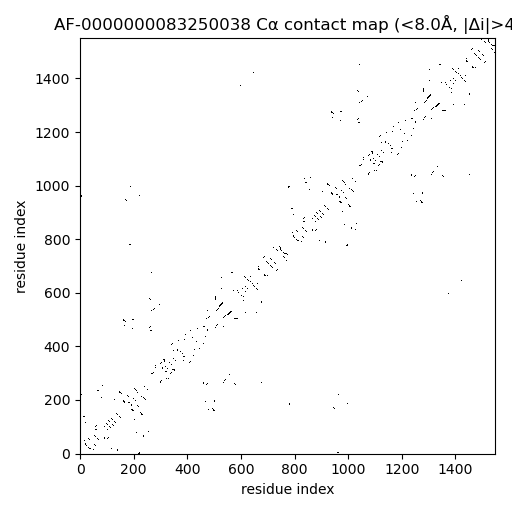 ? -7.234 -11.508 -12.852 1 98.88 196 VAL A N 1
ATOM 1538 C CA . VAL A 1 196 ? -8.508 -12.016 -12.352 1 98.88 196 VAL A CA 1
ATOM 1539 C C . VAL A 1 196 ? -9.297 -10.883 -11.695 1 98.88 196 VAL A C 1
ATOM 1541 O O . VAL A 1 196 ? -8.82 -10.25 -10.75 1 98.88 196 VAL A O 1
ATOM 1544 N N . PRO A 1 197 ? -10.531 -10.578 -12.172 1 98.81 197 PRO A N 1
ATOM 1545 C CA . PRO A 1 197 ? -11.297 -9.484 -11.57 1 98.81 197 PRO A CA 1
ATOM 1546 C C . PRO A 1 197 ? -12 -9.891 -10.281 1 98.81 197 PRO A C 1
ATOM 1548 O O . PRO A 1 197 ? -13.219 -9.719 -10.148 1 98.81 197 PRO A O 1
ATOM 1551 N N . PHE A 1 198 ? -11.242 -10.43 -9.305 1 98.94 198 PHE A N 1
ATOM 1552 C CA . PHE A 1 198 ? -11.688 -10.836 -7.977 1 98.94 198 PHE A CA 1
ATOM 1553 C C . PHE A 1 198 ? -10.758 -10.289 -6.898 1 98.94 198 PHE A C 1
ATOM 1555 O O . PHE A 1 198 ? -9.539 -10.492 -6.969 1 98.94 198 PHE A O 1
ATOM 1562 N N . TYR A 1 199 ? -11.297 -9.602 -5.938 1 98.88 199 TYR A N 1
ATOM 1563 C CA . TYR A 1 199 ? -10.477 -9.234 -4.789 1 98.88 199 TYR A CA 1
ATOM 1564 C C . TYR A 1 199 ? -11.062 -9.805 -3.502 1 98.88 199 TYR A C 1
ATOM 1566 O O . TYR A 1 199 ? -12.266 -10.062 -3.416 1 98.88 199 TYR A O 1
ATOM 1574 N N . LEU A 1 200 ? -10.203 -10.117 -2.592 1 98.94 200 LEU A N 1
ATOM 1575 C CA . LEU A 1 200 ? -10.523 -10.586 -1.249 1 98.94 200 LEU A CA 1
ATOM 1576 C C . LEU A 1 200 ? -10.289 -9.492 -0.215 1 98.94 200 LEU A C 1
ATOM 1578 O O . LEU A 1 200 ? -9.234 -8.844 -0.217 1 98.94 200 LEU A O 1
ATOM 1582 N N . SER A 1 201 ? -11.312 -9.281 0.627 1 98.75 201 SER A N 1
ATOM 1583 C CA . SER A 1 201 ? -11.219 -8.281 1.682 1 98.75 201 SER A CA 1
ATOM 1584 C C . SER A 1 201 ? -10.844 -8.914 3.018 1 98.75 201 SER A C 1
ATOM 1586 O O . SER A 1 201 ? -11.32 -10 3.354 1 98.75 201 SER A O 1
ATOM 1588 N N . SER A 1 202 ? -10 -8.211 3.771 1 98.25 202 SER A N 1
ATOM 1589 C CA . SER A 1 202 ? -9.641 -8.672 5.109 1 98.25 202 SER A CA 1
ATOM 1590 C C . SER A 1 202 ? -10.867 -8.734 6.016 1 98.25 202 SER A C 1
ATOM 1592 O O . SER A 1 202 ? -10.82 -9.367 7.078 1 98.25 202 SER A O 1
ATOM 1594 N N . GLU A 1 203 ? -11.984 -8.109 5.57 1 97 203 GLU A N 1
ATOM 1595 C CA . GLU A 1 203 ? -13.195 -8.078 6.391 1 97 203 GLU A CA 1
ATOM 1596 C C . GLU A 1 203 ? -14.078 -9.297 6.113 1 97 203 GLU A C 1
ATOM 1598 O O . GLU A 1 203 ? -15.188 -9.39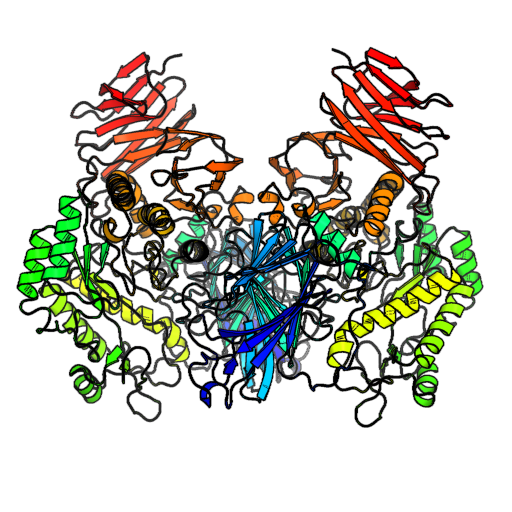1 6.637 1 97 203 GLU A O 1
ATOM 1603 N N . GLY A 1 204 ? -13.68 -10.172 5.277 1 97.62 204 GLY A N 1
ATOM 1604 C CA . GLY A 1 204 ? -14.305 -11.484 5.184 1 97.62 204 GLY A CA 1
ATOM 1605 C C . GLY A 1 204 ? -15.297 -11.594 4.039 1 97.62 204 GLY A C 1
ATOM 1606 O O . GLY A 1 204 ? -16.312 -12.273 4.16 1 97.62 204 GLY A O 1
ATOM 1607 N N . TYR A 1 205 ? -15.07 -10.898 2.975 1 98.75 205 TYR A N 1
ATOM 1608 C CA . TYR A 1 205 ? -15.867 -11.047 1.763 1 98.75 205 TYR A CA 1
ATOM 1609 C C . TYR A 1 205 ? -15.008 -10.875 0.518 1 98.75 205 TYR A C 1
ATOM 1611 O O . TYR A 1 205 ? -13.852 -10.438 0.609 1 98.75 205 TYR A O 1
ATOM 1619 N N . GLY A 1 206 ? -15.5 -11.312 -0.61 1 98.81 206 GLY A N 1
ATOM 1620 C CA . GLY A 1 206 ? -14.867 -11.102 -1.9 1 98.81 206 GLY A CA 1
ATOM 1621 C C . GLY A 1 206 ? -15.805 -10.516 -2.939 1 98.81 206 GLY A C 1
ATOM 1622 O O . GLY A 1 206 ? -17.031 -10.594 -2.793 1 98.81 206 GLY A O 1
ATOM 1623 N N . ILE A 1 207 ? -15.25 -9.805 -3.934 1 98.94 207 ILE A N 1
ATOM 1624 C CA . ILE A 1 207 ? -16.016 -9.273 -5.055 1 98.94 207 ILE A CA 1
ATOM 1625 C C . ILE A 1 207 ? -15.453 -9.82 -6.367 1 98.94 207 ILE A C 1
ATOM 1627 O O . ILE A 1 207 ? -14.258 -9.68 -6.648 1 98.94 207 ILE A O 1
ATOM 1631 N N . PHE A 1 208 ? -16.281 -10.469 -7.113 1 98.88 208 PHE A N 1
ATOM 1632 C CA . PHE A 1 208 ? -15.945 -10.93 -8.453 1 98.88 208 PHE A CA 1
ATOM 1633 C C . PHE A 1 208 ? -16.688 -10.125 -9.508 1 98.88 208 PHE A C 1
ATOM 1635 O O . PHE A 1 208 ? -17.922 -10.188 -9.594 1 98.88 208 PHE A O 1
ATOM 1642 N N . VAL A 1 209 ? -15.977 -9.273 -10.266 1 98.94 209 VAL A N 1
ATOM 1643 C CA . VAL A 1 209 ? -16.578 -8.531 -11.367 1 98.94 209 VAL A CA 1
ATOM 1644 C C . VAL A 1 209 ? -16.641 -9.406 -12.617 1 98.94 209 VAL A C 1
ATOM 1646 O O . VAL A 1 209 ? -15.602 -9.711 -13.211 1 98.94 209 VAL A O 1
ATOM 1649 N N . ASN A 1 210 ? -17.828 -9.781 -13 1 98.69 210 ASN A N 1
ATOM 1650 C CA . ASN A 1 210 ? -18.062 -10.812 -14.008 1 98.69 210 ASN A CA 1
ATOM 1651 C C . ASN A 1 210 ? -17.984 -10.234 -15.422 1 98.69 210 ASN A C 1
ATOM 1653 O O . ASN A 1 210 ? -18.969 -10.281 -16.172 1 98.69 210 ASN A O 1
ATOM 1657 N N . HIS A 1 211 ? -16.828 -9.719 -15.789 1 98.5 211 HIS A N 1
ATOM 1658 C CA . HIS A 1 211 ? -16.547 -9.133 -17.094 1 98.5 211 HIS A CA 1
ATOM 1659 C C . HIS A 1 211 ? -15.188 -9.578 -17.609 1 98.5 211 HIS A C 1
ATOM 1661 O O . HIS A 1 211 ? -14.156 -9.25 -17.031 1 98.5 211 HIS A O 1
ATOM 1667 N N . PRO A 1 212 ? -15.133 -10.383 -18.75 1 98.25 212 PRO A N 1
ATOM 1668 C CA . PRO A 1 212 ? -13.844 -10.812 -19.297 1 98.25 212 PRO A CA 1
ATOM 1669 C C . PRO A 1 212 ? -13.055 -9.664 -19.922 1 98.25 212 PRO A C 1
ATOM 1671 O O . PRO A 1 212 ? -11.844 -9.781 -20.125 1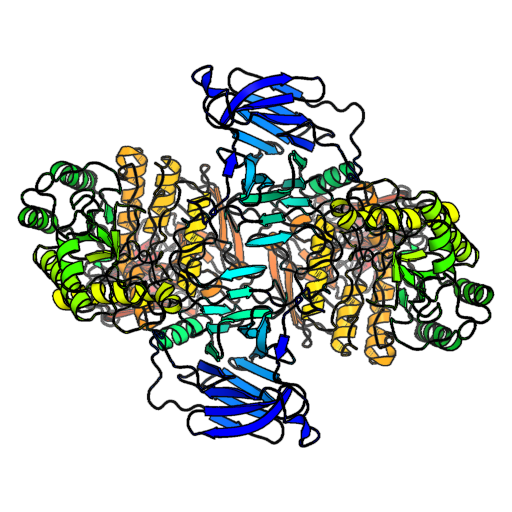 98.25 212 PRO A O 1
ATOM 1674 N N . GLU A 1 213 ? -13.789 -8.586 -20.406 1 97.69 213 GLU A N 1
ATOM 1675 C CA . GLU A 1 213 ? -13.109 -7.418 -20.969 1 97.69 213 GLU A CA 1
ATOM 1676 C C . GLU A 1 213 ? -12.375 -6.637 -19.875 1 97.69 213 GLU A C 1
ATOM 1678 O O . GLU A 1 213 ? -12.266 -7.098 -18.734 1 97.69 213 GLU A O 1
ATOM 1683 N N . ARG A 1 214 ? -11.828 -5.531 -20.266 1 97.38 214 ARG A N 1
ATOM 1684 C CA . ARG A 1 214 ? -11.016 -4.738 -19.344 1 97.38 214 ARG A CA 1
ATOM 1685 C C . ARG A 1 214 ? -11.859 -4.211 -18.188 1 97.38 214 ARG A C 1
ATOM 1687 O O . ARG A 1 214 ? -12.836 -3.488 -18.406 1 97.38 214 ARG A O 1
ATOM 1694 N N . VAL A 1 215 ? -11.609 -4.582 -16.953 1 98.75 215 VAL A N 1
ATOM 1695 C CA . VAL A 1 215 ? -12.148 -4.004 -15.719 1 98.75 215 VAL A CA 1
ATOM 1696 C C . VAL A 1 215 ? -11.094 -3.109 -15.07 1 98.75 215 VAL A C 1
ATOM 1698 O O . VAL A 1 215 ? -9.977 -3.553 -14.789 1 98.75 215 VAL A O 1
ATOM 1701 N N . SER A 1 216 ? -11.422 -1.86 -14.836 1 98.56 216 SER A N 1
ATOM 1702 C CA . SER A 1 216 ? -10.5 -0.921 -14.203 1 98.56 216 SER A CA 1
ATOM 1703 C C . SER A 1 216 ? -10.82 -0.737 -12.727 1 98.56 216 SER A C 1
ATOM 1705 O O . SER A 1 216 ? -11.938 -0.342 -12.375 1 98.56 216 SER A O 1
ATOM 1707 N N . PHE A 1 217 ? -9.844 -1.036 -11.891 1 98.62 217 PHE A N 1
ATOM 1708 C CA . PHE A 1 217 ? -10.031 -0.888 -10.453 1 98.62 217 PHE A CA 1
ATOM 1709 C C . PHE A 1 217 ? -9.297 0.345 -9.938 1 98.62 217 PHE A C 1
ATOM 1711 O O . PHE A 1 217 ? -8.172 0.628 -10.352 1 98.62 217 PHE A O 1
ATOM 1718 N N . GLU A 1 218 ? -9.945 1.145 -9.109 1 98.06 218 GLU A N 1
ATOM 1719 C CA . GLU A 1 218 ? -9.383 2.133 -8.195 1 98.06 218 GLU A CA 1
ATOM 1720 C C . GLU A 1 218 ? -9.578 1.71 -6.738 1 98.06 218 GLU A C 1
ATOM 1722 O O . GLU A 1 218 ? -10.703 1.694 -6.242 1 98.06 218 GLU A O 1
ATOM 1727 N N . ILE A 1 219 ? -8.453 1.361 -6.066 1 98.56 219 ILE A N 1
ATOM 1728 C CA . ILE A 1 219 ? -8.57 0.847 -4.707 1 98.56 219 ILE A CA 1
ATOM 1729 C C . ILE A 1 219 ? -8.031 1.879 -3.719 1 98.56 219 ILE A C 1
ATOM 1731 O O . ILE A 1 219 ? -6.816 2.037 -3.574 1 98.56 219 ILE A O 1
ATOM 1735 N N . ALA A 1 220 ? -8.906 2.527 -2.996 1 97.75 220 ALA A N 1
ATOM 1736 C CA . ALA A 1 220 ? -8.539 3.588 -2.061 1 97.75 220 ALA A CA 1
ATOM 1737 C C . ALA A 1 220 ? -7.664 4.641 -2.738 1 97.75 220 ALA A C 1
ATOM 1739 O O . ALA A 1 220 ? -6.691 5.121 -2.152 1 97.75 220 ALA A O 1
ATOM 1740 N N . SER A 1 221 ? -7.938 5.027 -3.982 1 95.31 221 SER A N 1
ATOM 1741 C CA . SER A 1 221 ? -7.156 6.012 -4.727 1 95.31 221 SER A CA 1
ATOM 1742 C C . SER A 1 221 ? -8.023 7.184 -5.176 1 95.31 221 SER A C 1
ATOM 1744 O O . SER A 1 221 ? -8.047 8.227 -4.523 1 95.31 221 SER A O 1
ATOM 1746 N N . GLU A 1 222 ? -8.984 6.945 -6.141 1 94.81 222 GLU A N 1
ATOM 1747 C CA . GLU A 1 222 ? -9.859 8.039 -6.555 1 94.81 222 GLU A CA 1
ATOM 1748 C C . GLU A 1 222 ? -10.758 8.492 -5.402 1 94.81 222 GLU A C 1
ATOM 1750 O O . GLU A 1 222 ? -10.875 9.695 -5.141 1 94.81 222 GLU A O 1
ATOM 1755 N N . ASN A 1 223 ? -11.469 7.621 -4.785 1 95.94 223 ASN A N 1
ATOM 1756 C CA . ASN A 1 223 ? -12.117 7.75 -3.482 1 95.94 223 ASN A CA 1
ATOM 1757 C C . ASN A 1 223 ? -11.445 6.867 -2.434 1 95.94 223 ASN A C 1
ATOM 1759 O O . ASN A 1 223 ? -11.555 5.641 -2.482 1 95.94 223 ASN A O 1
ATOM 1763 N N . VAL A 1 224 ? -10.773 7.441 -1.428 1 96.5 224 VAL A N 1
ATOM 1764 C CA . VAL A 1 224 ? -9.789 6.75 -0.606 1 96.5 224 VAL A CA 1
ATOM 1765 C C . VAL A 1 224 ? -10.5 5.848 0.402 1 96.5 224 VAL A C 1
ATOM 1767 O O . VAL A 1 224 ? -9.859 5.047 1.088 1 96.5 224 VAL A O 1
ATOM 1770 N N . SER A 1 225 ? -11.82 5.895 0.496 1 96.88 225 SER A N 1
ATOM 1771 C CA . SER A 1 225 ? -12.578 5.008 1.374 1 96.88 225 SER A CA 1
ATOM 1772 C C . SER A 1 225 ? -13.484 4.074 0.573 1 96.88 225 SER A C 1
ATOM 1774 O O . SER A 1 225 ? -14.508 3.605 1.076 1 96.88 225 SER A O 1
ATOM 1776 N N . LYS A 1 226 ? -13.141 3.865 -0.737 1 98 226 LYS A N 1
ATOM 1777 C CA . LYS A 1 226 ? -13.93 2.998 -1.608 1 98 226 LYS A CA 1
ATOM 1778 C C . LYS A 1 226 ? -13.031 2.082 -2.432 1 98 226 LYS A C 1
ATOM 1780 O O . LYS A 1 226 ? -11.859 2.389 -2.652 1 98 226 LYS A O 1
ATOM 1785 N N . VAL A 1 227 ? -13.539 0.955 -2.773 1 98.44 227 VAL A N 1
ATOM 1786 C CA . VAL A 1 227 ? -13.047 0.206 -3.922 1 98.44 227 VAL A CA 1
ATOM 1787 C C . VAL A 1 227 ? -13.961 0.437 -5.125 1 98.44 227 VAL A C 1
ATOM 1789 O O . VAL A 1 227 ? -15.156 0.16 -5.062 1 98.44 227 VAL A O 1
ATOM 1792 N N . GLN A 1 228 ? -13.367 1.039 -6.125 1 98.12 228 GLN A N 1
ATOM 1793 C CA . GLN A 1 228 ? -14.094 1.356 -7.348 1 98.12 228 GLN A CA 1
ATOM 1794 C C . GLN A 1 228 ? -13.703 0.409 -8.484 1 98.12 228 GLN A C 1
ATOM 1796 O O . GLN A 1 228 ? -12.539 0.046 -8.617 1 98.12 228 GLN A O 1
ATOM 1801 N N . PHE A 1 229 ? -14.672 -0.032 -9.234 1 98.69 229 PHE A N 1
ATOM 1802 C CA . PHE A 1 229 ? -14.391 -0.723 -10.484 1 98.69 229 PHE A CA 1
ATOM 1803 C C . PHE A 1 229 ? -15.344 -0.262 -11.586 1 98.69 229 PHE A C 1
ATOM 1805 O O . PHE A 1 229 ? -16.484 0.102 -11.305 1 98.69 229 PHE A O 1
ATOM 1812 N N . SER A 1 230 ? -14.883 -0.203 -12.773 1 98.56 230 SER A N 1
ATOM 1813 C CA . SER A 1 230 ? -15.664 0.267 -13.914 1 98.56 230 SER A CA 1
ATOM 1814 C C . SER A 1 230 ? -15.391 -0.576 -15.148 1 98.56 230 SER A C 1
ATOM 1816 O O . SER A 1 230 ? -14.312 -1.156 -15.289 1 98.56 230 SER A O 1
ATOM 1818 N N . VAL A 1 231 ? -16.328 -0.748 -16 1 98 231 VAL A N 1
ATOM 1819 C CA . VAL A 1 231 ? -16.25 -1.454 -17.266 1 98 231 VAL A CA 1
ATOM 1820 C C . VAL A 1 231 ? -16.906 -0.618 -18.375 1 98 231 VAL A C 1
ATOM 1822 O O . VAL A 1 231 ? -17.828 0.167 -18.094 1 98 231 VAL A O 1
ATOM 1825 N N . PRO A 1 232 ? -16.453 -0.689 -19.594 1 96.31 232 PRO A N 1
ATOM 1826 C CA . PRO A 1 232 ? -17.188 -0.045 -20.688 1 96.31 232 PRO A CA 1
ATOM 1827 C C . PRO A 1 232 ? -18.516 -0.735 -21 1 96.31 232 PRO A C 1
ATOM 1829 O O . PRO A 1 232 ? -18.625 -1.953 -20.844 1 96.31 232 PRO A O 1
ATOM 1832 N N . GLY A 1 233 ? -19.438 0.041 -21.438 1 95.06 233 GLY A N 1
ATOM 1833 C CA . GLY A 1 233 ? -20.672 -0.559 -21.906 1 95.06 233 GLY A CA 1
ATOM 1834 C C . GLY A 1 233 ? -21.891 -0.134 -21.109 1 95.06 233 GLY A C 1
ATOM 1835 O O . GLY A 1 233 ? -21.859 0.883 -20.422 1 95.06 233 GLY A O 1
ATOM 1836 N N . GLU A 1 234 ? -22.984 -0.919 -21.266 1 95.75 234 GLU A N 1
ATOM 1837 C CA . GLU A 1 234 ? -24.297 -0.52 -20.797 1 95.75 234 GLU A CA 1
ATOM 1838 C C . GLU A 1 234 ? -24.734 -1.351 -19.578 1 95.75 234 GLU A C 1
ATOM 1840 O O . GLU A 1 234 ? -25.844 -1.204 -19.078 1 95.75 234 GLU A O 1
ATOM 1845 N N . SER A 1 235 ? -23.797 -2.223 -19.156 1 96.81 235 SER A N 1
ATOM 1846 C CA . SER A 1 235 ? -24.172 -3.078 -18.031 1 96.81 235 SER A CA 1
ATOM 1847 C C . SER A 1 235 ? -22.953 -3.385 -17.156 1 96.81 235 SER A C 1
ATOM 1849 O O . SER A 1 235 ? -21.812 -3.258 -17.594 1 96.81 235 SER A O 1
ATOM 1851 N N . LEU A 1 236 ? -23.141 -3.715 -15.945 1 98.19 236 LEU A N 1
ATOM 1852 C CA . LEU A 1 236 ? -22.141 -4.141 -14.969 1 98.19 236 LEU A CA 1
ATOM 1853 C C . LEU A 1 236 ? -22.688 -5.262 -14.086 1 98.19 236 LEU A C 1
ATOM 1855 O O . LEU A 1 236 ? -23.781 -5.152 -13.547 1 98.19 236 LEU A O 1
ATOM 1859 N N . GLU A 1 237 ? -21.984 -6.336 -14.023 1 98.5 237 GLU A N 1
ATOM 1860 C CA . GLU A 1 237 ? -22.375 -7.457 -13.172 1 98.5 237 GLU A CA 1
ATOM 1861 C C . GLU A 1 237 ? -21.234 -7.848 -12.227 1 98.5 237 GLU A C 1
ATOM 1863 O O . GLU A 1 237 ? -20.094 -8 -12.648 1 98.5 237 GLU A O 1
ATOM 1868 N N . TYR A 1 238 ? -21.5 -7.945 -10.984 1 98.81 238 TYR A N 1
ATOM 1869 C CA . TYR A 1 238 ? -20.5 -8.438 -10.031 1 98.81 238 TYR A CA 1
ATOM 1870 C C . TYR A 1 238 ? -21.156 -9.312 -8.969 1 98.81 238 TYR A C 1
ATOM 1872 O O . TYR A 1 238 ? -22.375 -9.266 -8.781 1 98.81 238 TYR A O 1
ATOM 1880 N N . PHE A 1 239 ? -20.438 -10.172 -8.375 1 98.88 239 PHE A N 1
ATOM 1881 C CA . PHE A 1 239 ? -20.859 -11.07 -7.305 1 98.88 239 PHE A CA 1
ATOM 1882 C C . PHE A 1 239 ? -20.203 -10.68 -5.988 1 98.88 239 PHE A C 1
ATOM 1884 O O . PHE A 1 239 ? -19 -10.422 -5.945 1 98.88 239 PHE A O 1
ATOM 1891 N N . VAL A 1 240 ? -20.984 -10.578 -4.949 1 98.88 240 VAL A N 1
ATOM 1892 C CA . VAL A 1 240 ? -20.469 -10.508 -3.584 1 98.88 240 VAL A CA 1
ATOM 1893 C C . VAL A 1 240 ? -20.391 -11.914 -2.99 1 98.88 240 VAL A C 1
ATOM 1895 O O . VAL A 1 240 ? -21.406 -12.625 -2.932 1 98.88 240 VAL A O 1
ATOM 1898 N N . VAL A 1 241 ? -19.203 -12.289 -2.6 1 98.94 241 VAL A N 1
ATOM 1899 C CA . VAL A 1 241 ? -18.969 -13.625 -2.08 1 98.94 241 VAL A CA 1
ATOM 1900 C C . VAL A 1 241 ? -18.672 -13.555 -0.583 1 98.94 241 VAL A C 1
ATOM 1902 O O . VAL A 1 241 ? -17.719 -12.922 -0.163 1 98.94 241 VAL A O 1
ATOM 1905 N N . GLY A 1 242 ? -19.547 -14.203 0.232 1 98.75 242 GLY A N 1
ATOM 1906 C CA . GLY A 1 242 ? -19.359 -14.242 1.674 1 98.75 242 GLY A CA 1
ATOM 1907 C C . GLY A 1 242 ? -18.797 -15.57 2.166 1 98.75 242 GLY A C 1
ATOM 1908 O O . GLY A 1 242 ? -18.484 -16.453 1.367 1 98.75 242 GLY A O 1
ATOM 1909 N N . GLY A 1 243 ? -18.609 -15.695 3.377 1 98.5 243 GLY A N 1
ATOM 1910 C CA . GLY A 1 243 ? -18.109 -16.844 4.113 1 98.5 243 GLY A CA 1
ATOM 1911 C C . GLY A 1 243 ? -17.812 -16.531 5.57 1 98.5 243 GLY A C 1
ATOM 1912 O O . GLY A 1 243 ? -17.625 -15.375 5.941 1 98.5 243 GLY A O 1
ATOM 1913 N N . GLU A 1 244 ? -17.828 -17.562 6.391 1 97.69 244 GLU A N 1
ATOM 1914 C CA . GLU A 1 244 ? -17.531 -17.391 7.805 1 97.69 244 GLU A CA 1
ATOM 1915 C C . GLU A 1 244 ? -16.062 -16.984 8.016 1 97.69 244 GLU A C 1
ATOM 1917 O O . GLU A 1 244 ? -15.75 -16.234 8.938 1 97.69 244 GLU A O 1
ATOM 1922 N N . THR A 1 245 ? -15.195 -17.531 7.227 1 97.94 245 THR A N 1
ATOM 1923 C CA . THR A 1 245 ? -13.773 -17.219 7.254 1 97.94 245 THR A CA 1
ATOM 1924 C C . THR A 1 245 ? -13.281 -16.797 5.875 1 97.94 245 THR A C 1
ATOM 1926 O O . THR A 1 245 ? -13.992 -16.969 4.879 1 97.94 245 THR A O 1
ATOM 1929 N N . LEU A 1 246 ? -12.078 -16.234 5.812 1 98.56 246 LEU A N 1
ATOM 1930 C CA . LEU A 1 246 ? -11.477 -15.906 4.527 1 98.56 246 LEU A CA 1
ATOM 1931 C C . LEU A 1 246 ? -11.344 -17.141 3.654 1 98.56 246 LEU A C 1
ATOM 1933 O O . LEU A 1 246 ? -11.516 -17.078 2.434 1 98.56 246 LEU A O 1
ATOM 1937 N N . LYS A 1 247 ? -11.047 -18.281 4.23 1 98.5 247 LYS A N 1
ATOM 1938 C CA . LYS A 1 247 ? -10.938 -19.531 3.502 1 98.5 247 LYS A CA 1
ATOM 1939 C C . LYS A 1 247 ? -12.273 -19.953 2.898 1 98.5 247 LYS A C 1
ATOM 1941 O O . LYS A 1 247 ? -12.328 -20.453 1.774 1 98.5 247 LYS A O 1
ATOM 1946 N N . ASP A 1 248 ? -13.336 -19.703 3.664 1 98.56 248 ASP A N 1
ATOM 1947 C CA . ASP A 1 248 ? -14.664 -19.984 3.141 1 98.56 248 ASP A CA 1
ATOM 1948 C C . ASP A 1 248 ? -14.977 -19.125 1.923 1 98.56 248 ASP A C 1
ATOM 1950 O O . ASP A 1 248 ? -15.617 -19.578 0.975 1 98.56 248 ASP A O 1
ATOM 1954 N N . VAL A 1 249 ? -14.594 -17.859 1.995 1 98.81 249 VAL A N 1
ATOM 1955 C CA . VAL A 1 249 ? -14.836 -16.953 0.881 1 98.81 249 VAL A CA 1
ATOM 1956 C C . VAL A 1 249 ? -14.156 -17.484 -0.379 1 98.81 249 VAL A C 1
ATOM 1958 O O . VAL A 1 249 ? -14.766 -17.531 -1.447 1 98.81 249 VAL A O 1
ATOM 1961 N N . LEU A 1 250 ? -12.883 -17.906 -0.272 1 98.69 250 LEU A N 1
ATOM 1962 C CA . LEU A 1 250 ? -12.172 -18.469 -1.414 1 98.69 250 LEU A CA 1
ATOM 1963 C C . LEU A 1 250 ? -12.836 -19.75 -1.897 1 98.69 250 LEU A C 1
ATOM 1965 O O . LEU A 1 250 ? -12.922 -19.984 -3.104 1 98.69 250 LEU A O 1
ATOM 1969 N N . GLY A 1 251 ? -13.242 -20.578 -0.919 1 98.69 251 GLY A N 1
ATOM 1970 C CA . GLY A 1 251 ? -13.953 -21.781 -1.273 1 98.69 251 GLY A CA 1
ATOM 1971 C C . GLY A 1 251 ? -15.227 -21.531 -2.062 1 98.69 251 GLY A C 1
ATOM 1972 O O . GLY A 1 251 ? -15.5 -22.219 -3.051 1 98.69 251 GLY A O 1
ATOM 1973 N N . ASN A 1 252 ? -15.992 -20.531 -1.604 1 98.75 252 ASN A N 1
ATOM 1974 C CA . ASN A 1 252 ? -17.234 -20.188 -2.277 1 98.75 252 ASN A CA 1
ATOM 1975 C C . ASN A 1 252 ? -16.984 -19.547 -3.643 1 98.75 252 ASN A C 1
ATOM 1977 O O . ASN A 1 252 ? -17.734 -19.781 -4.59 1 98.75 252 ASN A O 1
ATOM 1981 N N . TYR A 1 253 ? -15.984 -18.734 -3.729 1 98.75 253 TYR A N 1
ATOM 1982 C CA . TYR A 1 253 ? -15.609 -18.141 -5.008 1 98.75 253 TYR A CA 1
ATOM 1983 C C . TYR A 1 253 ? -15.234 -19.219 -6.023 1 98.75 253 TYR A C 1
ATOM 1985 O O . TYR A 1 253 ? -15.688 -19.188 -7.168 1 98.75 253 TYR A O 1
ATOM 1993 N N . THR A 1 254 ? -14.367 -20.188 -5.582 1 98.75 254 THR A N 1
ATOM 1994 C CA . THR A 1 254 ? -13.914 -21.219 -6.5 1 98.75 254 THR A CA 1
ATOM 1995 C C . THR A 1 254 ? -15.023 -22.234 -6.777 1 98.75 254 THR A C 1
ATOM 1997 O O . THR A 1 254 ? -15.008 -22.906 -7.805 1 98.75 254 THR A O 1
ATOM 2000 N N . ALA A 1 255 ? -15.977 -22.328 -5.883 1 98.56 255 ALA A N 1
ATOM 2001 C CA . ALA A 1 255 ? -17.156 -23.125 -6.199 1 98.56 255 ALA A CA 1
ATOM 2002 C C . ALA A 1 255 ? -17.953 -22.484 -7.336 1 98.56 255 ALA A C 1
ATOM 2004 O O . ALA A 1 255 ? -18.531 -23.188 -8.164 1 98.56 255 ALA A O 1
ATOM 2005 N N . LEU A 1 256 ? -17.953 -21.156 -7.34 1 98.69 256 LEU A N 1
ATOM 2006 C CA . LEU A 1 256 ? -18.688 -20.406 -8.367 1 98.69 256 LEU A CA 1
ATOM 2007 C C . LEU A 1 256 ? -17.938 -20.438 -9.688 1 98.69 256 LEU A C 1
ATOM 2009 O O . LEU A 1 256 ? -18.547 -20.484 -10.758 1 98.69 256 LEU A O 1
ATOM 2013 N N . THR A 1 257 ? -16.594 -20.422 -9.688 1 98.62 257 THR A N 1
ATOM 2014 C CA . THR A 1 257 ? -15.836 -20.203 -10.906 1 98.62 257 THR A CA 1
ATOM 2015 C C . THR A 1 257 ? -15.047 -21.469 -11.281 1 98.62 257 THR A C 1
ATOM 2017 O O . THR A 1 257 ? -14.391 -21.5 -12.32 1 98.62 257 THR A O 1
ATOM 2020 N N . GLY A 1 258 ? -15.094 -22.469 -10.492 1 98.12 258 GLY A N 1
ATOM 2021 C CA . GLY A 1 258 ? -14.375 -23.719 -10.711 1 98.12 258 GLY A CA 1
ATOM 2022 C C . GLY A 1 258 ? -13.195 -23.906 -9.773 1 98.12 258 GLY A C 1
ATOM 2023 O O . GLY A 1 258 ? -12.414 -22.969 -9.57 1 98.12 258 GLY A O 1
ATOM 2024 N N . LYS A 1 259 ? -13.07 -25.109 -9.18 1 98.06 259 LYS A N 1
ATOM 2025 C CA . LYS A 1 259 ? -11.961 -25.422 -8.281 1 98.06 259 LYS A CA 1
ATOM 2026 C C . LYS A 1 259 ? -10.719 -25.844 -9.062 1 98.06 259 LYS A C 1
ATOM 2028 O O . LYS A 1 259 ? -10.828 -26.312 -10.203 1 98.06 259 LYS A O 1
ATOM 2033 N N . PRO A 1 260 ? -9.555 -25.672 -8.445 1 98.25 260 PRO A N 1
ATOM 2034 C CA . PRO A 1 260 ? -8.352 -26.188 -9.094 1 98.25 260 PRO A CA 1
ATOM 2035 C C . PRO A 1 260 ? -8.375 -27.703 -9.258 1 98.25 260 PRO A C 1
ATOM 2037 O O . PRO A 1 260 ? -8.758 -28.422 -8.328 1 98.25 260 PRO A O 1
ATOM 2040 N N . ALA A 1 261 ? -8.016 -28.141 -10.445 1 98.25 261 ALA A N 1
ATOM 2041 C CA . ALA A 1 261 ? -7.84 -29.578 -10.625 1 98.25 261 ALA A CA 1
ATOM 2042 C C . ALA A 1 261 ? -6.645 -30.094 -9.828 1 98.25 261 ALA A C 1
ATOM 2044 O O . ALA A 1 261 ? -5.699 -29.344 -9.562 1 98.25 261 ALA A O 1
ATOM 2045 N N . LEU A 1 262 ? -6.684 -31.312 -9.367 1 98.12 262 LEU A N 1
ATOM 2046 C CA . LEU A 1 262 ? -5.574 -31.906 -8.641 1 98.12 262 LEU A CA 1
ATOM 2047 C C . LEU A 1 262 ? -4.473 -32.344 -9.594 1 98.12 262 LEU A C 1
ATOM 2049 O O . LEU A 1 262 ? -4.699 -33.219 -10.453 1 98.12 262 LEU A O 1
ATOM 2053 N N . PRO A 1 263 ? -3.312 -31.766 -9.57 1 97.88 263 PRO A N 1
ATOM 2054 C CA . PRO A 1 263 ? -2.209 -32.25 -10.398 1 97.88 263 PRO A CA 1
ATOM 2055 C C . PRO A 1 263 ? -1.697 -33.625 -9.945 1 97.88 263 PRO A C 1
ATOM 2057 O O . PRO A 1 263 ? -1.804 -33.969 -8.766 1 97.88 263 PRO A O 1
ATOM 2060 N N . PRO A 1 264 ? -1.153 -34.438 -10.898 1 97.94 264 PRO A N 1
ATOM 2061 C CA . PRO A 1 264 ? -0.598 -35.719 -10.484 1 97.94 264 PRO A CA 1
ATOM 2062 C C . PRO A 1 264 ? 0.577 -35.562 -9.523 1 97.94 264 PRO A C 1
ATOM 2064 O O . PRO A 1 264 ? 1.368 -34.625 -9.641 1 97.94 264 PRO A O 1
ATOM 2067 N N . ALA A 1 265 ? 0.754 -36.531 -8.625 1 97.88 265 ALA A N 1
ATOM 2068 C CA . ALA A 1 265 ? 1.776 -36.469 -7.582 1 97.88 265 ALA A CA 1
ATOM 2069 C C . ALA A 1 265 ? 3.17 -36.344 -8.188 1 97.88 265 ALA A C 1
ATOM 2071 O O . ALA A 1 265 ? 4.035 -35.688 -7.609 1 97.88 265 ALA A O 1
ATOM 2072 N N . TRP A 1 266 ? 3.398 -36.969 -9.344 1 97.75 266 TRP A N 1
ATOM 2073 C CA . TRP A 1 266 ? 4.723 -36.938 -9.953 1 97.75 266 TRP A CA 1
ATOM 2074 C C . TRP A 1 266 ? 5.121 -35.5 -10.289 1 97.75 266 TRP A C 1
ATOM 2076 O O . TRP A 1 266 ? 6.312 -35.188 -10.359 1 97.75 266 TRP A O 1
ATOM 2086 N N . SER A 1 267 ? 4.133 -34.625 -10.531 1 98.12 267 SER A N 1
ATOM 2087 C CA . SER A 1 267 ? 4.41 -33.25 -10.984 1 98.12 267 SER A CA 1
ATOM 2088 C C . SER A 1 267 ? 5.074 -32.438 -9.891 1 98.12 267 SER A C 1
ATOM 2090 O O . SER A 1 267 ? 5.633 -31.375 -10.164 1 98.12 267 SER A O 1
ATOM 2092 N N . PHE A 1 268 ? 5.086 -32.844 -8.641 1 98.44 268 PHE A N 1
ATOM 2093 C CA . PHE A 1 268 ? 5.641 -32.125 -7.516 1 98.44 268 PHE A CA 1
ATOM 2094 C C . PHE A 1 268 ? 7.148 -32.312 -7.414 1 98.44 268 PHE A C 1
ATOM 2096 O O . PHE A 1 268 ? 7.832 -31.609 -6.676 1 98.44 268 PHE A O 1
ATOM 2103 N N . GLY A 1 269 ? 7.691 -33.281 -8.18 1 98.25 269 GLY A N 1
ATOM 2104 C CA . GLY A 1 269 ? 9.133 -33.469 -8.203 1 98.25 269 GLY A CA 1
ATOM 2105 C C . GLY A 1 269 ? 9.883 -32.344 -8.859 1 98.25 269 GLY A C 1
ATOM 2106 O O . GLY A 1 269 ? 9.281 -31.406 -9.367 1 98.25 269 GLY A O 1
ATOM 2107 N N . LEU A 1 270 ? 11.195 -32.406 -8.805 1 98.56 270 LEU A N 1
ATOM 2108 C CA . LEU A 1 270 ? 12.055 -31.391 -9.391 1 98.56 270 LEU A CA 1
ATOM 2109 C C . LEU A 1 270 ? 12.031 -31.469 -10.914 1 98.56 270 LEU A C 1
ATOM 2111 O O . LEU A 1 270 ? 12.172 -32.562 -11.492 1 98.56 270 LEU A O 1
ATOM 2115 N N . TRP A 1 271 ? 11.797 -30.312 -11.539 1 98.19 271 TRP A N 1
ATOM 2116 C CA . TRP A 1 271 ? 11.836 -30.172 -12.992 1 98.19 271 TRP A CA 1
ATOM 2117 C C . TRP A 1 271 ? 13.156 -29.547 -13.438 1 98.19 271 TRP A C 1
ATOM 2119 O O . TRP A 1 271 ? 13.672 -28.641 -12.789 1 98.19 271 TRP A O 1
ATOM 2129 N N . LEU A 1 272 ? 13.734 -30.047 -14.477 1 97.75 272 LEU A N 1
ATOM 2130 C CA . LEU A 1 272 ? 14.883 -29.453 -15.148 1 97.75 272 LEU A CA 1
ATOM 2131 C C . LEU A 1 272 ? 14.578 -29.188 -16.625 1 97.75 272 LEU A C 1
ATOM 2133 O O . LEU A 1 272 ? 13.984 -30.031 -17.297 1 97.75 272 LEU A O 1
ATOM 2137 N N . THR A 1 273 ? 14.891 -28.016 -17.094 1 94.69 273 THR A N 1
ATOM 2138 C CA . THR A 1 273 ? 14.586 -27.656 -18.484 1 94.69 273 THR A CA 1
ATOM 2139 C C . THR A 1 273 ? 15.875 -27.516 -19.297 1 94.69 273 THR A C 1
ATOM 2141 O O . THR A 1 273 ? 16.969 -27.422 -18.734 1 94.69 273 THR A O 1
ATOM 2144 N N . THR A 1 274 ? 15.766 -27.453 -20.609 1 87 274 THR A N 1
ATOM 2145 C CA . THR A 1 274 ? 16.875 -27.188 -21.531 1 87 274 THR A CA 1
ATOM 2146 C C . THR A 1 274 ? 17.141 -25.688 -21.625 1 87 274 THR A C 1
ATOM 2148 O O . THR A 1 274 ? 18.016 -25.266 -22.391 1 87 274 THR A O 1
ATOM 2151 N N . SER A 1 275 ? 16.484 -24.891 -20.906 1 80.88 275 SER A N 1
ATOM 2152 C CA . SER A 1 275 ? 16.609 -23.438 -20.953 1 80.88 275 SER A CA 1
ATOM 2153 C C . SER A 1 275 ? 16.031 -22.859 -22.234 1 80.88 275 SER A C 1
ATOM 2155 O O . SER A 1 275 ? 15.75 -23.594 -23.172 1 80.88 275 SER A O 1
ATOM 2157 N N . PHE A 1 276 ? 15.93 -21.562 -22.359 1 82.06 276 PHE A N 1
ATOM 2158 C CA . PHE A 1 276 ? 15.211 -20.891 -23.438 1 82.06 276 PHE A CA 1
ATOM 2159 C C . PHE A 1 276 ? 16.094 -20.766 -24.672 1 82.06 276 PHE A C 1
ATOM 2161 O O . PHE A 1 276 ? 15.695 -21.188 -25.766 1 82.06 276 PHE A O 1
ATOM 2168 N N . THR A 1 277 ? 17.359 -20.297 -24.484 1 81.94 277 THR A N 1
ATOM 2169 C CA . THR A 1 277 ? 18.141 -20 -25.672 1 81.94 277 THR A CA 1
ATOM 2170 C C . THR A 1 277 ? 19.453 -20.766 -25.656 1 81.94 277 THR A C 1
ATOM 2172 O O . THR A 1 277 ? 20.406 -20.375 -26.328 1 81.94 277 THR A O 1
ATOM 2175 N N . THR A 1 278 ? 19.547 -21.766 -24.891 1 83.94 278 THR A N 1
ATOM 2176 C CA . THR A 1 278 ? 20.75 -22.562 -24.891 1 83.94 278 THR A CA 1
ATOM 2177 C C . THR A 1 278 ? 20.703 -23.625 -25.984 1 83.94 278 THR A C 1
ATOM 2179 O O . THR A 1 278 ? 19.625 -24.031 -26.406 1 83.94 278 THR A O 1
ATOM 2182 N N . ASP A 1 279 ? 21.938 -23.984 -26.422 1 85.12 279 ASP A N 1
ATOM 2183 C CA . ASP A 1 279 ? 22.031 -25.094 -27.375 1 85.12 279 ASP A CA 1
ATOM 2184 C C . ASP A 1 279 ? 22.047 -26.438 -26.656 1 85.12 279 ASP A C 1
ATOM 2186 O O . ASP A 1 279 ? 22.75 -26.609 -25.656 1 85.12 279 ASP A O 1
ATOM 2190 N N . TYR A 1 280 ? 21.156 -27.344 -27.234 1 87 280 TYR A N 1
ATOM 2191 C CA . TYR A 1 280 ? 21.141 -28.672 -26.641 1 87 280 TYR A CA 1
ATOM 2192 C C . TYR A 1 280 ? 20.719 -29.734 -27.656 1 87 280 TYR A C 1
ATOM 2194 O O . TYR A 1 280 ? 20 -29.422 -28.609 1 87 280 TYR A O 1
ATOM 2202 N N . ASP A 1 281 ? 21.281 -30.891 -27.484 1 91.81 281 ASP A N 1
ATOM 2203 C CA . ASP A 1 281 ? 20.891 -32.094 -28.172 1 91.81 281 ASP A CA 1
ATOM 2204 C C . ASP A 1 281 ? 20.703 -33.25 -27.188 1 91.81 281 ASP A C 1
ATOM 2206 O O . ASP A 1 281 ? 20.703 -33.062 -25.984 1 91.81 281 ASP A O 1
ATOM 2210 N N . GLU A 1 282 ? 20.391 -34.406 -27.75 1 91.38 282 GLU A N 1
ATOM 2211 C CA . GLU A 1 282 ? 20.109 -35.531 -26.875 1 91.38 282 GLU A CA 1
ATOM 2212 C C . GLU A 1 282 ? 21.281 -35.812 -25.938 1 91.38 282 GLU A C 1
ATOM 2214 O O . GLU A 1 282 ? 21.094 -36.188 -24.781 1 91.38 282 GLU A O 1
ATOM 2219 N N . GLU A 1 283 ? 22.453 -35.656 -26.469 1 93.56 283 GLU A N 1
ATOM 2220 C CA . GLU A 1 283 ? 23.641 -35.875 -25.672 1 93.56 283 GLU A CA 1
ATOM 2221 C C . GLU A 1 283 ? 23.719 -34.906 -24.5 1 93.56 283 GLU A C 1
ATOM 2223 O O . GLU A 1 283 ? 24.031 -35.312 -23.375 1 93.56 283 GLU A O 1
ATOM 2228 N N . THR A 1 284 ? 23.516 -33.688 -24.797 1 93.25 284 THR A N 1
ATOM 2229 C CA . THR A 1 284 ? 23.5 -32.656 -23.75 1 93.25 284 THR A CA 1
ATOM 2230 C C . THR A 1 284 ? 22.453 -33 -22.688 1 93.25 284 THR A C 1
ATOM 2232 O O . THR A 1 284 ? 22.734 -32.938 -21.5 1 93.25 284 THR A O 1
ATOM 2235 N N . VAL A 1 285 ? 21.297 -33.344 -23.109 1 93.56 285 VAL A N 1
ATOM 2236 C CA . VAL A 1 285 ? 20.203 -33.688 -22.234 1 93.56 285 VAL A CA 1
ATOM 2237 C C . VAL A 1 285 ? 20.609 -34.844 -21.328 1 93.56 285 VAL A C 1
ATOM 2239 O O . VAL A 1 285 ? 20.469 -34.781 -20.094 1 93.56 285 VAL A O 1
ATOM 2242 N N . ASN A 1 286 ? 21.156 -35.844 -21.922 1 94.69 286 ASN A N 1
ATOM 2243 C CA . ASN A 1 286 ? 21.562 -37.031 -21.188 1 94.69 286 ASN A CA 1
ATOM 2244 C C . ASN A 1 286 ? 22.672 -36.719 -20.188 1 94.69 286 ASN A C 1
ATOM 2246 O O . ASN A 1 286 ? 22.75 -37.312 -19.109 1 94.69 286 ASN A O 1
ATOM 2250 N N . SER A 1 287 ? 23.5 -35.812 -20.609 1 96 287 SER A N 1
ATOM 2251 C CA . SER A 1 287 ? 24.578 -35.438 -19.703 1 96 287 SER A CA 1
ATOM 2252 C C . SER A 1 287 ? 24.047 -34.781 -18.438 1 96 287 SER A C 1
ATOM 2254 O O . SER A 1 287 ? 24.578 -35.031 -17.344 1 96 287 SER A O 1
ATOM 2256 N N . PHE A 1 288 ? 23.109 -33.969 -18.562 1 95.81 288 PHE A N 1
ATOM 2257 C CA . PHE A 1 288 ? 22.5 -33.344 -17.391 1 95.81 288 PHE A CA 1
ATOM 2258 C C . PHE A 1 288 ? 21.797 -34.375 -16.516 1 95.81 288 PHE A C 1
ATOM 2260 O O . PHE A 1 288 ? 21.938 -34.344 -15.297 1 95.81 288 PHE A O 1
ATOM 2267 N N . ILE A 1 289 ? 21.031 -35.219 -17.141 1 96.75 289 ILE A N 1
ATOM 2268 C CA . ILE A 1 289 ? 20.281 -36.25 -16.422 1 96.75 289 ILE A CA 1
ATOM 2269 C C . ILE A 1 289 ? 21.25 -37.156 -15.664 1 96.75 289 ILE A C 1
ATOM 2271 O O . ILE A 1 289 ? 21.031 -37.438 -14.492 1 96.75 289 ILE A O 1
ATOM 2275 N N . GLN A 1 290 ? 22.297 -37.562 -16.359 1 97.06 290 GLN A N 1
ATOM 2276 C CA . GLN A 1 290 ? 23.297 -38.438 -15.727 1 97.06 290 GLN A CA 1
ATOM 2277 C C . GLN A 1 290 ? 24.031 -37.688 -14.617 1 97.06 290 GLN A C 1
ATOM 2279 O O . GLN A 1 290 ? 24.344 -38.25 -13.57 1 97.06 290 GLN A O 1
ATOM 2284 N N . GLY A 1 291 ? 24.344 -36.438 -14.914 1 97.44 291 GLY A N 1
ATOM 2285 C CA . GLY A 1 291 ? 24.969 -35.594 -13.883 1 97.44 291 GLY A CA 1
ATOM 2286 C C . GLY A 1 291 ? 24.141 -35.531 -12.617 1 97.44 291 GLY A C 1
ATOM 2287 O O . GLY A 1 291 ? 24.688 -35.562 -11.508 1 97.44 291 GLY A O 1
ATOM 2288 N N . MET A 1 292 ? 22.875 -35.281 -12.766 1 98.06 292 MET A N 1
ATOM 2289 C CA . MET A 1 292 ? 21.984 -35.25 -11.609 1 98.06 292 MET A CA 1
ATOM 2290 C C . MET A 1 292 ? 22.016 -36.594 -10.867 1 98.06 292 MET A C 1
ATOM 2292 O O . MET A 1 292 ? 22.094 -36.625 -9.641 1 98.06 292 MET A O 1
ATOM 2296 N N . ALA A 1 293 ? 21.938 -37.688 -11.617 1 97.25 293 ALA A N 1
ATOM 2297 C CA . ALA A 1 293 ? 21.953 -39 -11.031 1 97.25 293 ALA A CA 1
ATOM 2298 C C . ALA A 1 293 ? 23.25 -39.281 -10.281 1 97.25 293 ALA A C 1
ATOM 2300 O O . ALA A 1 293 ? 23.234 -39.781 -9.164 1 97.25 293 ALA A O 1
ATOM 2301 N N . ASP A 1 294 ? 24.328 -38.906 -10.906 1 97.88 294 ASP A N 1
ATOM 2302 C CA . ASP A 1 294 ? 25.641 -39.156 -10.32 1 97.88 294 ASP A CA 1
ATOM 2303 C C . ASP A 1 294 ? 25.797 -38.406 -9 1 97.88 294 ASP A C 1
ATOM 2305 O O . ASP A 1 294 ? 26.594 -38.781 -8.141 1 97.88 294 ASP A O 1
ATOM 2309 N N . ARG A 1 295 ? 25.047 -37.375 -8.883 1 98.06 295 ARG A N 1
ATOM 2310 C CA . ARG A 1 295 ? 25.188 -36.531 -7.711 1 98.06 295 ARG A CA 1
ATOM 2311 C C . ARG A 1 295 ? 24.031 -36.75 -6.73 1 98.06 295 ARG A C 1
ATOM 2313 O O . ARG A 1 295 ? 23.844 -35.969 -5.797 1 98.06 295 ARG A O 1
ATOM 2320 N N . ASP A 1 296 ? 23.219 -37.75 -6.957 1 98.06 296 ASP A N 1
ATOM 2321 C CA . ASP A 1 296 ? 22.094 -38.094 -6.102 1 98.06 296 ASP A CA 1
ATOM 2322 C C . ASP A 1 296 ? 21.109 -36.938 -5.98 1 98.06 296 ASP A C 1
ATOM 2324 O O . ASP A 1 296 ? 20.703 -36.594 -4.871 1 98.06 296 ASP A O 1
ATOM 2328 N N . LEU A 1 297 ? 20.906 -36.281 -7.039 1 98.25 297 LEU A N 1
ATOM 2329 C CA . LEU A 1 297 ? 19.891 -35.25 -7.148 1 98.25 297 LEU A CA 1
ATOM 2330 C C . LEU A 1 297 ? 18.625 -35.781 -7.785 1 98.25 297 LEU A C 1
ATOM 2332 O O . LEU A 1 297 ? 18.516 -35.875 -9.008 1 98.25 297 LEU A O 1
ATOM 2336 N N . PRO A 1 298 ? 17.625 -36.094 -6.977 1 97.5 298 PRO A N 1
ATOM 2337 C CA . PRO A 1 298 ? 16.406 -36.656 -7.547 1 97.5 298 PRO A CA 1
ATOM 2338 C C . PRO A 1 298 ? 15.742 -35.75 -8.57 1 97.5 298 PRO A C 1
ATOM 2340 O O . PRO A 1 298 ? 15.289 -34.656 -8.219 1 97.5 298 PRO A O 1
ATOM 2343 N N . LEU A 1 299 ? 15.766 -36.062 -9.797 1 97.94 299 LEU A N 1
ATOM 2344 C CA . LEU A 1 299 ? 15.086 -35.406 -10.906 1 97.94 299 LEU A CA 1
ATOM 2345 C C . LEU A 1 299 ? 13.883 -36.219 -11.367 1 97.94 299 LEU A C 1
ATOM 2347 O O . LEU A 1 299 ? 13.961 -37.438 -11.484 1 97.94 299 LEU A O 1
ATOM 2351 N N . HIS A 1 300 ? 12.75 -35.5 -11.641 1 97.62 300 HIS A N 1
ATOM 2352 C CA . HIS A 1 300 ? 11.547 -36.281 -11.93 1 97.62 300 HIS A CA 1
ATOM 2353 C C . HIS A 1 300 ? 10.938 -35.875 -13.273 1 97.62 300 HIS A C 1
ATOM 2355 O O . HIS A 1 300 ? 10.234 -36.688 -13.898 1 97.62 300 HIS A O 1
ATOM 2361 N N . VAL A 1 301 ? 11.086 -34.656 -13.672 1 98.06 301 VAL A N 1
ATOM 2362 C CA . VAL A 1 301 ? 10.508 -34.188 -14.938 1 98.06 301 VAL A CA 1
ATOM 2363 C C . VAL A 1 301 ? 11.578 -33.5 -15.773 1 98.06 301 VAL A C 1
ATOM 2365 O O . VAL A 1 301 ? 12.305 -32.656 -15.273 1 98.06 301 VAL A O 1
ATOM 2368 N N . PHE A 1 302 ? 11.734 -33.938 -16.922 1 97.62 302 PHE A N 1
ATOM 2369 C CA . PHE A 1 302 ? 12.586 -33.219 -17.875 1 97.62 302 PHE A CA 1
ATOM 2370 C C . PHE A 1 302 ? 11.742 -32.469 -18.891 1 97.62 302 PHE A C 1
ATOM 2372 O O . PHE A 1 302 ? 10.828 -33.031 -19.5 1 97.62 302 PHE A O 1
ATOM 2379 N N . HIS A 1 303 ? 12.008 -31.234 -19.047 1 96.38 303 HIS A N 1
ATOM 2380 C CA . HIS A 1 303 ? 11.211 -30.297 -19.844 1 96.38 303 HIS A CA 1
ATOM 2381 C C . HIS A 1 303 ? 12.008 -29.781 -21.031 1 96.38 303 HIS A C 1
ATOM 2383 O O . HIS A 1 303 ? 13.023 -29.109 -20.859 1 96.38 303 HIS A O 1
ATOM 2389 N N . PHE A 1 304 ? 11.57 -30.125 -22.25 1 96.31 304 PHE A N 1
ATOM 2390 C CA . PHE A 1 304 ? 12.156 -29.578 -23.469 1 96.31 304 PHE A CA 1
ATOM 2391 C C . PHE A 1 304 ? 11.547 -28.219 -23.797 1 96.31 304 PHE A C 1
ATOM 2393 O O . PHE A 1 304 ? 10.359 -28.125 -24.125 1 96.31 304 PHE A O 1
ATOM 2400 N N . ASP A 1 305 ? 12.359 -27.234 -23.797 1 94.19 305 ASP A N 1
ATOM 2401 C CA . ASP A 1 305 ? 11.867 -25.906 -24.094 1 94.19 305 ASP A CA 1
ATOM 2402 C C . ASP A 1 305 ? 11.828 -25.641 -25.594 1 94.19 305 ASP A C 1
ATOM 2404 O O . ASP A 1 305 ? 11.766 -26.578 -26.391 1 94.19 305 ASP A O 1
ATOM 2408 N N . CYS A 1 306 ? 11.836 -24.484 -26.094 1 90.31 306 CYS A N 1
ATOM 2409 C CA . CYS A 1 306 ? 11.32 -24.016 -27.375 1 90.31 306 CYS A CA 1
ATOM 2410 C C . CYS A 1 306 ? 12.039 -24.703 -28.531 1 90.31 306 CYS A C 1
ATOM 2412 O O . CYS A 1 306 ? 11.422 -25.047 -29.547 1 90.31 306 CYS A O 1
ATOM 2414 N N . PHE A 1 307 ? 13.312 -25.016 -28.469 1 90.75 307 PHE A N 1
ATOM 2415 C CA . PHE A 1 307 ? 14.117 -25.375 -29.641 1 90.75 307 PHE A CA 1
ATOM 2416 C C . PHE A 1 307 ? 14.094 -26.875 -29.859 1 90.75 307 PHE A C 1
ATOM 2418 O O . PHE A 1 307 ? 14.922 -27.406 -30.609 1 90.75 307 PHE A O 1
ATOM 2425 N N . TRP A 1 308 ? 13.148 -27.562 -29.172 1 95 308 TRP A N 1
ATOM 2426 C CA . TRP A 1 308 ? 12.898 -28.922 -29.625 1 95 308 TRP A CA 1
ATOM 2427 C C . TRP A 1 308 ? 12.289 -28.906 -31.031 1 95 308 TRP A C 1
ATOM 2429 O O . TRP A 1 308 ? 12.383 -29.906 -31.75 1 95 308 TRP A O 1
ATOM 2439 N N . MET A 1 309 ? 11.672 -27.766 -31.375 1 95.38 309 MET A N 1
ATOM 2440 C CA . MET A 1 309 ? 11.219 -27.469 -32.719 1 95.38 309 MET A CA 1
ATOM 2441 C C . MET A 1 309 ? 12.242 -26.609 -33.469 1 95.38 309 MET A C 1
ATOM 2443 O O . MET A 1 309 ? 13.062 -25.938 -32.844 1 95.38 309 MET A O 1
ATOM 2447 N N . LYS A 1 310 ? 12.164 -26.547 -34.781 1 93.81 310 LYS A N 1
ATOM 2448 C CA . LYS A 1 310 ? 13.094 -25.781 -35.594 1 93.81 310 LYS A CA 1
ATOM 2449 C C . LYS A 1 310 ? 12.844 -24.281 -35.438 1 93.81 310 LYS A C 1
ATOM 2451 O O . LYS A 1 310 ? 11.695 -23.844 -35.375 1 93.81 310 LYS A O 1
ATOM 2456 N N . GLU A 1 311 ? 13.961 -23.516 -35.375 1 91.81 311 GLU A N 1
ATOM 2457 C CA . GLU A 1 311 ? 13.852 -22.062 -35.312 1 91.81 311 GLU A CA 1
ATOM 2458 C C . GLU A 1 311 ? 12.961 -21.516 -36.406 1 91.81 311 GLU A C 1
ATOM 2460 O O . GLU A 1 311 ? 12.938 -22.047 -37.5 1 91.81 311 GLU A O 1
ATOM 2465 N N . TYR A 1 312 ? 12.203 -20.438 -36.156 1 92.88 312 TYR A N 1
ATOM 2466 C CA . TYR A 1 312 ? 11.328 -19.688 -37.031 1 92.88 312 TYR A CA 1
ATOM 2467 C C . TYR A 1 312 ? 10.125 -20.531 -37.469 1 92.88 312 TYR A C 1
ATOM 2469 O O . TYR A 1 312 ? 9.359 -20.125 -38.344 1 92.88 312 TYR A O 1
ATOM 2477 N N . GLN A 1 313 ? 9.914 -21.734 -36.844 1 93.44 313 GLN A N 1
ATOM 2478 C CA . GLN A 1 313 ? 8.805 -22.578 -37.25 1 93.44 313 GLN A CA 1
ATOM 2479 C C . GLN A 1 313 ? 7.902 -22.922 -36.062 1 93.44 313 GLN A C 1
ATOM 2481 O O . GLN A 1 313 ? 7.109 -23.859 -36.125 1 93.44 313 GLN A O 1
ATOM 2486 N N . TRP A 1 314 ? 8.039 -22.156 -35.031 1 93.06 314 TRP A N 1
ATOM 2487 C CA . TRP A 1 314 ? 7.184 -22.438 -33.906 1 93.06 314 TRP A CA 1
ATOM 2488 C C . TRP A 1 314 ? 5.766 -21.922 -34.156 1 93.06 314 TRP A C 1
ATOM 2490 O O . TRP A 1 314 ? 5.574 -20.766 -34.562 1 93.06 314 TRP A O 1
ATOM 2500 N N . CYS A 1 315 ? 4.812 -22.75 -34.094 1 94.94 315 CYS A N 1
ATOM 2501 C CA . CYS A 1 315 ? 4.836 -24.172 -33.75 1 94.94 315 CYS A CA 1
ATOM 2502 C C . CYS A 1 315 ? 4.57 -25.016 -35 1 94.94 315 CYS A C 1
ATOM 2504 O O . CYS A 1 315 ? 3.73 -24.672 -35.812 1 94.94 315 CYS A O 1
ATOM 2506 N N . ASP A 1 316 ? 5.23 -25.938 -35.125 1 95.94 316 ASP A N 1
ATOM 2507 C CA . ASP A 1 316 ? 4.879 -26.953 -36.125 1 95.94 316 ASP A CA 1
ATOM 2508 C C . ASP A 1 316 ? 4.742 -28.328 -35.469 1 95.94 316 ASP A C 1
ATOM 2510 O O . ASP A 1 316 ? 4.348 -29.297 -36.125 1 95.94 316 ASP A O 1
ATOM 2514 N N . PHE A 1 317 ? 5.012 -28.422 -34.188 1 97.88 317 PHE A N 1
ATOM 2515 C CA . PHE A 1 317 ? 4.844 -29.609 -33.344 1 97.88 317 PHE A CA 1
ATOM 2516 C C . PHE A 1 317 ? 5.68 -30.766 -33.844 1 97.88 317 PHE A C 1
ATOM 2518 O O . PHE A 1 317 ? 5.293 -31.938 -33.719 1 97.88 317 PHE A O 1
ATOM 2525 N N . GLU A 1 318 ? 6.719 -30.438 -34.531 1 96.75 318 GLU A N 1
ATOM 2526 C CA . GLU A 1 318 ? 7.652 -31.438 -35.031 1 96.75 318 GLU A CA 1
ATOM 2527 C C . GLU A 1 318 ? 9.031 -31.281 -34.406 1 96.75 318 GLU A C 1
ATOM 2529 O O . GLU A 1 318 ? 9.555 -30.156 -34.312 1 96.75 318 GLU A O 1
ATOM 2534 N N . TRP A 1 319 ? 9.555 -32.438 -33.969 1 96.94 319 TRP A N 1
ATOM 2535 C CA . TRP A 1 319 ? 10.922 -32.406 -33.469 1 96.94 319 TRP A CA 1
ATOM 2536 C C . TRP A 1 319 ? 11.914 -32.062 -34.562 1 96.94 319 TRP A C 1
ATOM 2538 O O . TRP A 1 319 ? 11.781 -32.531 -35.688 1 96.94 319 TRP A O 1
ATOM 2548 N N . ASP A 1 320 ? 12.836 -31.188 -34.281 1 95.69 320 ASP A N 1
ATOM 2549 C CA . ASP A 1 320 ? 13.891 -30.891 -35.25 1 95.69 320 ASP A CA 1
ATOM 2550 C C . ASP A 1 320 ? 14.781 -32.094 -35.469 1 95.69 320 ASP A C 1
ATOM 2552 O O . ASP A 1 320 ? 15.57 -32.469 -34.625 1 95.69 320 ASP A O 1
ATOM 2556 N N . PRO A 1 321 ? 14.766 -32.656 -36.594 1 93.56 321 PRO A N 1
ATOM 2557 C CA . PRO A 1 321 ? 15.516 -33.875 -36.812 1 93.56 321 PRO A CA 1
ATOM 2558 C C . PRO A 1 321 ? 17.031 -33.656 -36.781 1 93.56 321 PRO A C 1
ATOM 2560 O O . PRO A 1 321 ? 17.781 -34.625 -36.594 1 93.56 321 PRO A O 1
ATOM 2563 N N . ALA A 1 322 ? 17.453 -32.438 -37.031 1 93.56 322 ALA A N 1
ATOM 2564 C CA . ALA A 1 322 ? 18.875 -32.156 -36.969 1 93.56 322 ALA A CA 1
ATOM 2565 C C . ALA A 1 322 ? 19.406 -32.25 -35.562 1 93.56 322 ALA A C 1
ATOM 2567 O O . ALA A 1 322 ? 20.594 -32.531 -35.344 1 93.56 322 ALA A O 1
ATOM 2568 N N . VAL A 1 323 ? 18.562 -32.062 -34.656 1 93.19 323 VAL A N 1
ATOM 2569 C CA . VAL A 1 323 ? 18.969 -32.062 -33.25 1 93.19 323 VAL A CA 1
ATOM 2570 C C . VAL A 1 323 ? 18.516 -33.344 -32.594 1 93.19 323 VAL A C 1
ATOM 2572 O O . VAL A 1 323 ? 19.25 -33.906 -31.766 1 93.19 323 VAL A O 1
ATOM 2575 N N . PHE A 1 324 ? 17.297 -33.781 -32.938 1 95.38 324 PHE A N 1
ATOM 2576 C CA . PHE A 1 324 ? 16.719 -35 -32.375 1 95.38 324 PHE A CA 1
ATOM 2577 C C . PHE A 1 324 ? 16.297 -35.969 -33.469 1 95.38 324 PHE A C 1
ATOM 2579 O O . PHE A 1 324 ? 15.109 -36.094 -33.781 1 95.38 324 PHE A O 1
ATOM 2586 N N . PRO A 1 325 ? 17.141 -36.781 -33.844 1 94 325 PRO A N 1
ATOM 2587 C CA . PRO A 1 325 ? 16.859 -37.625 -35 1 94 325 PRO A CA 1
ATOM 2588 C C . PRO A 1 325 ? 15.875 -38.75 -34.688 1 94 325 PRO A C 1
ATOM 2590 O O . PRO A 1 325 ? 15.172 -39.25 -35.562 1 94 325 PRO A O 1
ATOM 2593 N N . GLU A 1 326 ? 15.844 -39.219 -33.438 1 95.56 326 GLU A N 1
ATOM 2594 C CA . GLU A 1 326 ? 14.961 -40.281 -33.031 1 95.56 326 GLU A CA 1
ATOM 2595 C C . GLU A 1 326 ? 14.18 -39.906 -31.766 1 95.56 326 GLU A C 1
ATOM 2597 O O . GLU A 1 326 ? 14.328 -40.531 -30.719 1 95.56 326 GLU A O 1
ATOM 2602 N N . PRO A 1 327 ? 13.242 -39.031 -31.953 1 96.38 327 PRO A N 1
ATOM 2603 C CA . PRO A 1 327 ? 12.578 -38.469 -30.781 1 96.38 327 PRO A CA 1
ATOM 2604 C C . PRO A 1 327 ? 11.773 -39.5 -30 1 96.38 327 PRO A C 1
ATOM 2606 O O . PRO A 1 327 ? 11.773 -39.469 -28.766 1 96.38 327 PRO A O 1
ATOM 2609 N N . VAL A 1 328 ? 11.039 -40.438 -30.656 1 97.44 328 VAL A N 1
ATOM 2610 C CA . VAL A 1 328 ? 10.227 -41.438 -29.969 1 97.44 328 VAL A CA 1
ATOM 2611 C C . VAL A 1 328 ? 11.125 -42.312 -29.109 1 97.44 328 VAL A C 1
ATOM 2613 O O . VAL A 1 328 ? 10.812 -42.594 -27.938 1 97.44 328 VAL A O 1
ATOM 2616 N N . GLN A 1 329 ? 12.188 -42.812 -29.688 1 97 329 GLN A N 1
ATOM 2617 C CA . GLN A 1 329 ? 13.125 -43.656 -28.953 1 97 329 GLN A CA 1
ATOM 2618 C C . GLN A 1 329 ? 13.789 -42.875 -27.828 1 97 329 GLN A C 1
ATOM 2620 O O . GLN A 1 329 ? 14.016 -43.438 -26.75 1 97 329 GLN A O 1
ATOM 2625 N N . MET A 1 330 ? 14.141 -41.656 -28.156 1 96.75 330 MET A N 1
ATOM 2626 C CA . MET A 1 330 ? 14.734 -40.812 -27.125 1 96.75 330 MET A CA 1
ATOM 2627 C C . MET A 1 330 ? 13.797 -40.656 -25.922 1 96.75 330 MET A C 1
ATOM 2629 O O . MET A 1 330 ? 14.219 -40.812 -24.781 1 96.75 330 MET A O 1
ATOM 2633 N N . LEU A 1 331 ? 12.555 -40.344 -26.172 1 97.75 331 LEU A N 1
ATOM 2634 C CA . LEU A 1 331 ? 11.57 -40.188 -25.109 1 97.75 331 LEU A CA 1
ATOM 2635 C C . LEU A 1 331 ? 11.398 -41.469 -24.312 1 97.75 331 LEU A C 1
ATOM 2637 O O . LEU A 1 331 ? 11.258 -41.438 -23.094 1 97.75 331 LEU A O 1
ATOM 2641 N N . LYS A 1 332 ? 11.391 -42.562 -25 1 97.38 332 LYS A N 1
ATOM 2642 C CA . LYS A 1 332 ? 11.297 -43.844 -24.328 1 97.38 332 LYS A CA 1
ATOM 2643 C C . LYS A 1 332 ? 12.477 -44.062 -23.391 1 97.38 332 LYS A C 1
ATOM 2645 O O . LYS A 1 332 ? 12.297 -44.531 -22.266 1 97.38 332 LYS A O 1
ATOM 2650 N N . ARG A 1 333 ? 13.664 -43.781 -23.891 1 96.62 333 ARG A N 1
ATOM 2651 C CA . ARG A 1 333 ? 14.859 -43.938 -23.062 1 96.62 333 ARG A CA 1
ATOM 2652 C C . ARG A 1 333 ? 14.781 -43.062 -21.812 1 96.62 333 ARG A C 1
ATOM 2654 O O . ARG A 1 333 ? 15.188 -43.5 -20.734 1 96.62 333 ARG A O 1
ATOM 2661 N N . LEU A 1 334 ? 14.336 -41.875 -21.984 1 96.88 334 LEU A N 1
ATOM 2662 C CA . LEU A 1 334 ? 14.195 -40.938 -20.859 1 96.88 334 LEU A CA 1
ATOM 2663 C C . LEU A 1 334 ? 13.148 -41.469 -19.859 1 96.88 334 LEU A C 1
ATOM 2665 O O . LEU A 1 334 ? 13.367 -41.438 -18.656 1 96.88 334 LEU A O 1
ATOM 2669 N N . LYS A 1 335 ? 12.039 -41.906 -20.328 1 97.06 335 LYS A N 1
ATOM 2670 C CA . LYS A 1 335 ? 10.977 -42.469 -19.484 1 97.06 335 LYS A CA 1
ATOM 2671 C C . LYS A 1 335 ? 11.438 -43.719 -18.766 1 97.06 335 LYS A C 1
ATOM 2673 O O . LYS A 1 335 ? 11.039 -43.969 -17.625 1 97.06 335 LYS A O 1
ATOM 2678 N N . ASP A 1 336 ? 12.25 -44.562 -19.484 1 96.25 336 ASP A N 1
ATOM 2679 C CA . ASP A 1 336 ? 12.812 -45.781 -18.875 1 96.25 336 ASP A CA 1
ATOM 2680 C C . ASP A 1 336 ? 13.688 -45.438 -17.672 1 96.25 336 ASP A C 1
ATOM 2682 O O . ASP A 1 336 ? 13.898 -46.281 -16.797 1 96.25 336 ASP A O 1
ATOM 2686 N N . ARG A 1 337 ? 14.125 -44.25 -17.672 1 94.62 337 ARG A N 1
ATOM 2687 C CA . ARG A 1 337 ? 14.93 -43.781 -16.547 1 94.62 337 ARG A CA 1
ATOM 2688 C C . ARG A 1 337 ? 14.047 -43.219 -15.438 1 94.62 337 ARG A C 1
ATOM 2690 O O . ARG A 1 337 ? 14.547 -42.688 -14.453 1 94.62 337 ARG A O 1
ATOM 2697 N N . GLY A 1 338 ? 12.789 -43.281 -15.672 1 94.81 338 GLY A N 1
ATOM 2698 C CA . GLY A 1 338 ? 11.852 -42.875 -14.633 1 94.81 338 GLY A CA 1
ATOM 2699 C C . GLY A 1 338 ? 11.422 -41.406 -14.766 1 94.81 338 GLY A C 1
ATOM 2700 O O . GLY A 1 338 ? 10.828 -40.844 -13.836 1 94.81 338 GLY A O 1
ATOM 2701 N N . LEU A 1 339 ? 11.703 -40.75 -15.852 1 97.62 339 LEU A N 1
ATOM 2702 C CA . LEU A 1 339 ? 11.414 -39.344 -16 1 97.62 339 LEU A CA 1
ATOM 2703 C C . LEU A 1 339 ? 10.07 -39.125 -16.688 1 97.62 339 LEU A C 1
ATOM 2705 O O . LEU A 1 339 ? 9.68 -39.906 -17.547 1 97.62 339 LEU A O 1
ATOM 2709 N N . LYS A 1 340 ? 9.328 -38.156 -16.203 1 98.06 340 LYS A N 1
ATOM 2710 C CA . LYS A 1 340 ? 8.219 -37.594 -16.969 1 98.06 340 LYS A CA 1
ATOM 2711 C C . LYS A 1 340 ? 8.695 -36.531 -17.938 1 98.06 340 LYS A C 1
ATOM 2713 O O . LYS A 1 340 ? 9.719 -35.875 -17.703 1 98.06 340 LYS A O 1
ATOM 2718 N N . ILE A 1 341 ? 7.957 -36.375 -19.047 1 98.19 341 ILE A N 1
ATOM 2719 C CA . ILE A 1 341 ? 8.422 -35.5 -20.125 1 98.19 341 ILE A CA 1
ATOM 2720 C C . ILE A 1 341 ? 7.438 -34.344 -20.328 1 98.19 341 ILE A C 1
ATOM 2722 O O . ILE A 1 341 ? 6.234 -34.562 -20.453 1 98.19 341 ILE A O 1
ATOM 2726 N N . CYS A 1 342 ? 7.906 -33.125 -20.312 1 98.19 342 CYS A N 1
ATOM 2727 C CA . CYS A 1 342 ? 7.16 -31.922 -20.672 1 98.19 342 CYS A CA 1
ATOM 2728 C C . CYS A 1 342 ? 7.742 -31.266 -21.906 1 98.19 342 CYS A C 1
ATOM 2730 O O . CYS A 1 342 ? 8.961 -31.234 -22.094 1 98.19 342 CYS A O 1
ATOM 2732 N N . VAL A 1 343 ? 6.922 -30.766 -22.844 1 97.81 343 VAL A N 1
ATOM 2733 C CA . VAL A 1 343 ? 7.426 -30.016 -23.984 1 97.81 343 VAL A CA 1
ATOM 2734 C C . VAL A 1 343 ? 6.75 -28.656 -24.062 1 97.81 343 VAL A C 1
ATOM 2736 O O . VAL A 1 343 ? 5.578 -28.516 -23.719 1 97.81 343 VAL A O 1
ATOM 2739 N N . TRP A 1 344 ? 7.496 -27.688 -24.516 1 97.38 344 TRP A N 1
ATOM 2740 C CA . TRP A 1 344 ? 7.051 -26.312 -24.672 1 97.38 344 TRP A CA 1
ATOM 2741 C C . TRP A 1 344 ? 6.191 -26.141 -25.922 1 97.38 344 TRP A C 1
ATOM 2743 O O . TRP A 1 344 ? 6.527 -26.672 -26.984 1 97.38 344 TRP A O 1
ATOM 2753 N N . ILE A 1 345 ? 5.055 -25.453 -25.781 1 97.88 345 ILE A N 1
ATOM 2754 C CA . ILE A 1 345 ? 4.234 -25.094 -26.938 1 97.88 345 ILE A CA 1
ATOM 2755 C C . ILE A 1 345 ? 3.691 -23.688 -26.781 1 97.88 345 ILE A C 1
ATOM 2757 O O . ILE A 1 345 ? 3.764 -23.109 -25.688 1 97.88 345 ILE A O 1
ATOM 2761 N N . ASN A 1 346 ? 3.172 -23.062 -27.828 1 97 346 ASN A N 1
ATOM 2762 C CA . ASN A 1 346 ? 2.432 -21.812 -27.766 1 97 346 ASN A CA 1
ATOM 2763 C C . ASN A 1 346 ? 1.299 -21.781 -28.797 1 97 346 ASN A C 1
ATOM 2765 O O . ASN A 1 346 ? 1.081 -22.75 -29.516 1 97 346 ASN A O 1
ATOM 2769 N N . SER A 1 347 ? 0.496 -20.766 -28.781 1 97.31 347 SER A N 1
ATOM 2770 C CA . SER A 1 347 ? -0.709 -20.703 -29.609 1 97.31 347 SER A CA 1
ATOM 2771 C C . SER A 1 347 ? -0.475 -19.891 -30.875 1 97.31 347 SER A C 1
ATOM 2773 O O . SER A 1 347 ? -1.428 -19.469 -31.531 1 97.31 347 SER A O 1
ATOM 2775 N N . TYR A 1 348 ? 0.778 -19.609 -31.219 1 96.75 348 TYR A N 1
ATOM 2776 C CA . TYR A 1 348 ? 1.153 -18.922 -32.438 1 96.75 348 TYR A CA 1
ATOM 2777 C C . TYR A 1 348 ? 1.729 -19.891 -33.469 1 96.75 348 TYR A C 1
ATOM 2779 O O . TYR A 1 348 ? 2.309 -20.922 -33.094 1 96.75 348 TYR A O 1
ATOM 2787 N N . ILE A 1 349 ? 1.513 -19.562 -34.688 1 97.19 349 ILE A N 1
ATOM 2788 C CA . ILE A 1 349 ? 2.057 -20.359 -35.812 1 97.19 349 ILE A CA 1
ATOM 2789 C C . ILE A 1 349 ? 2.93 -19.484 -36.688 1 97.19 349 ILE A C 1
ATOM 2791 O O . ILE A 1 349 ? 2.424 -18.594 -37.375 1 97.19 349 ILE A O 1
ATOM 2795 N N . ALA A 1 350 ? 4.16 -19.797 -36.688 1 95.81 350 ALA A N 1
ATOM 2796 C CA . ALA A 1 350 ? 5.09 -19.016 -37.469 1 95.81 350 ALA A CA 1
ATOM 2797 C C . ALA A 1 350 ? 4.816 -19.203 -38.969 1 95.81 350 ALA A C 1
ATOM 2799 O O . ALA A 1 350 ? 4.43 -20.281 -39.406 1 95.81 350 ALA A O 1
ATOM 2800 N N . GLN A 1 351 ? 5.098 -18.172 -39.719 1 95.5 351 GLN A N 1
ATOM 2801 C CA . GLN A 1 351 ? 4.84 -18.188 -41.156 1 95.5 351 GLN A CA 1
ATOM 2802 C C . GLN A 1 351 ? 5.625 -19.312 -41.844 1 95.5 351 GLN A C 1
ATOM 2804 O O . GLN A 1 351 ? 5.148 -19.906 -42.812 1 95.5 351 GLN A O 1
ATOM 2809 N N . LYS A 1 352 ? 6.863 -19.562 -41.375 1 95.81 352 LYS A N 1
ATOM 2810 C CA . LYS A 1 352 ? 7.719 -20.578 -41.969 1 95.81 352 LYS A CA 1
ATOM 2811 C C . LYS A 1 352 ? 7.211 -21.984 -41.656 1 95.81 352 LYS A C 1
ATOM 2813 O O . LYS A 1 352 ? 7.547 -22.938 -42.375 1 95.81 352 LYS A O 1
ATOM 2818 N N . SER A 1 353 ? 6.395 -22.188 -40.656 1 96.12 353 SER A N 1
ATOM 2819 C CA . SER A 1 353 ? 5.797 -23.469 -40.312 1 96.12 353 SER A CA 1
ATOM 2820 C C . SER A 1 353 ? 4.844 -23.938 -41.406 1 96.12 353 SER A C 1
ATOM 2822 O O . SER A 1 353 ? 4.055 -23.156 -41.938 1 96.12 353 SER A O 1
ATOM 2824 N N . PRO A 1 354 ? 4.934 -25.203 -41.75 1 95.06 354 PRO A N 1
ATOM 2825 C CA . PRO A 1 354 ? 3.959 -25.719 -42.719 1 95.06 354 PRO A CA 1
ATOM 2826 C C . PRO A 1 354 ? 2.518 -25.578 -42.25 1 95.06 354 PRO A C 1
ATOM 2828 O O . PRO A 1 354 ? 1.59 -25.547 -43.062 1 95.06 354 PRO A O 1
ATOM 2831 N N . LEU A 1 355 ? 2.346 -25.469 -41 1 97.56 355 LEU A N 1
ATOM 2832 C CA . LEU A 1 355 ? 1.01 -25.375 -40.438 1 97.56 355 LEU A CA 1
ATOM 2833 C C . LEU A 1 355 ? 0.397 -24 -40.719 1 97.56 355 LEU A C 1
ATOM 2835 O O . LEU A 1 355 ? -0.821 -23.828 -40.625 1 97.56 355 LEU A O 1
ATOM 2839 N N . PHE A 1 356 ? 1.229 -23 -41.031 1 96.81 356 PHE A N 1
ATOM 2840 C CA . PHE A 1 356 ? 0.71 -21.672 -41.312 1 96.81 356 PHE A CA 1
ATOM 2841 C C . PHE A 1 356 ? -0.169 -21.688 -42.562 1 96.81 356 PHE A C 1
ATOM 2843 O O . PHE A 1 356 ? -1.296 -21.188 -42.531 1 96.81 356 PHE A O 1
ATOM 2850 N N . ASP A 1 357 ? 0.379 -22.344 -43.625 1 95.94 357 ASP A N 1
ATOM 2851 C CA . ASP A 1 357 ? -0.374 -22.453 -44.875 1 95.94 357 ASP A CA 1
ATOM 2852 C C . ASP A 1 357 ? -1.656 -23.25 -44.688 1 95.94 357 ASP A C 1
ATOM 2854 O O . ASP A 1 357 ? -2.717 -22.875 -45.188 1 95.94 357 ASP A O 1
ATOM 2858 N N . GLU A 1 358 ? -1.487 -24.281 -43.969 1 97.38 358 GLU A N 1
ATOM 2859 C CA . GLU A 1 358 ? -2.648 -25.109 -43.688 1 97.38 358 GLU A CA 1
ATOM 2860 C C . GLU A 1 358 ? -3.703 -24.328 -42.906 1 97.38 358 GLU A C 1
ATOM 2862 O O . GLU A 1 358 ? -4.887 -24.375 -43.25 1 97.38 358 GLU A O 1
ATOM 2867 N N . GLY A 1 359 ? -3.291 -23.656 -41.844 1 97.44 359 GLY A N 1
ATOM 2868 C CA . GLY A 1 359 ? -4.195 -22.844 -41.031 1 97.44 359 GLY A CA 1
ATOM 2869 C C . GLY A 1 359 ? -4.863 -21.734 -41.812 1 97.44 359 GLY A C 1
ATOM 2870 O O . GLY A 1 359 ? -6.043 -21.453 -41.625 1 97.44 359 GLY A O 1
ATOM 2871 N N . MET A 1 360 ? -4.082 -21.094 -42.656 1 96.44 360 MET A N 1
ATOM 2872 C CA . MET A 1 360 ? -4.617 -20.031 -43.5 1 96.44 360 MET A CA 1
ATOM 2873 C C . MET A 1 360 ? -5.66 -20.578 -44.469 1 96.44 360 MET A C 1
ATOM 2875 O O . MET A 1 360 ? -6.75 -20.016 -44.594 1 96.44 360 MET A O 1
ATOM 2879 N N . GLU A 1 361 ? -5.359 -21.672 -45.094 1 96.69 361 GLU A N 1
ATOM 2880 C CA . GLU A 1 361 ? -6.242 -22.266 -46.094 1 96.69 361 GLU A CA 1
ATOM 2881 C C . GLU A 1 361 ? -7.543 -22.75 -45.469 1 96.69 361 GLU A C 1
ATOM 2883 O O . GLU A 1 361 ? -8.617 -22.609 -46.062 1 96.69 361 GLU A O 1
ATOM 2888 N N . LYS A 1 362 ? -7.43 -23.266 -44.344 1 98.12 362 LYS A N 1
ATOM 2889 C CA . LYS A 1 362 ? -8.594 -23.875 -43.719 1 98.12 362 LYS A CA 1
ATOM 2890 C C . LYS A 1 362 ? -9.32 -22.875 -42.812 1 98.12 362 LYS A C 1
ATOM 2892 O O . LYS A 1 362 ? -10.375 -23.172 -42.25 1 98.12 362 LYS A O 1
ATOM 2897 N N . GLY A 1 363 ? -8.719 -21.719 -42.625 1 97.44 363 GLY A N 1
ATOM 2898 C CA . GLY A 1 363 ? -9.344 -20.672 -41.812 1 97.44 363 GLY A CA 1
ATOM 2899 C C . GLY A 1 363 ? -9.188 -20.875 -40.312 1 97.44 363 GLY A C 1
ATOM 2900 O O . GLY A 1 363 ? -10.086 -20.562 -39.562 1 97.44 363 GLY A O 1
ATOM 2901 N N . TYR A 1 364 ? -8.078 -21.453 -39.906 1 98.56 364 TYR A N 1
ATOM 2902 C CA . TYR A 1 364 ? -7.891 -21.828 -38.5 1 98.56 364 TYR A CA 1
ATOM 2903 C C . TYR A 1 364 ? -7.199 -20.703 -37.75 1 98.56 364 TYR A C 1
ATOM 2905 O O . TYR A 1 364 ? -7.035 -20.781 -36.531 1 98.56 364 TYR A O 1
ATOM 2913 N N . LEU A 1 365 ? -6.766 -19.578 -38.406 1 98.5 365 LEU A N 1
ATOM 2914 C CA . LEU A 1 365 ? -6.039 -18.484 -37.781 1 98.5 365 LEU A CA 1
ATOM 2915 C C . LEU A 1 365 ? -6.93 -17.266 -37.625 1 98.5 365 LEU A C 1
ATOM 2917 O O . LEU A 1 365 ? -7.797 -17.016 -38.469 1 98.5 365 LEU A O 1
ATOM 2921 N N . VAL A 1 366 ? -6.734 -16.484 -36.594 1 98.44 366 VAL A N 1
ATOM 2922 C CA . VAL A 1 366 ? -7.484 -15.266 -36.312 1 98.44 366 VAL A CA 1
ATOM 2923 C C . VAL A 1 366 ? -7.305 -14.281 -37.469 1 98.44 366 VAL A C 1
ATOM 2925 O O . VAL A 1 366 ? -6.199 -14.133 -38 1 98.44 366 VAL A O 1
ATOM 2928 N N . LYS A 1 367 ? -8.344 -13.586 -37.812 1 98.06 367 LYS A N 1
ATOM 2929 C CA . LYS A 1 367 ? -8.32 -12.688 -38.969 1 98.06 367 LYS A CA 1
ATOM 2930 C C . LYS A 1 367 ? -8.469 -11.234 -38.531 1 98.06 367 LYS A C 1
ATOM 2932 O O . LYS A 1 367 ? -8.992 -10.953 -37.438 1 98.06 367 LYS A O 1
ATOM 2937 N N . THR A 1 368 ? -7.98 -10.328 -39.375 1 97.12 368 THR A N 1
ATOM 2938 C CA . THR A 1 368 ? -8.25 -8.906 -39.25 1 97.12 368 THR A CA 1
ATOM 2939 C C . THR A 1 368 ? -9.648 -8.562 -39.781 1 97.12 368 THR A C 1
ATOM 2941 O O . THR A 1 368 ? -10.281 -9.383 -40.438 1 97.12 368 THR A O 1
ATOM 2944 N N . PRO A 1 369 ? -10.047 -7.371 -39.469 1 95.69 369 PRO A N 1
ATOM 2945 C CA . PRO A 1 369 ? -11.359 -6.977 -39.969 1 95.69 369 PRO A CA 1
ATOM 2946 C C . PRO A 1 369 ? -11.43 -6.984 -41.5 1 95.69 369 PRO A C 1
ATOM 2948 O O . PRO A 1 369 ? -12.508 -7.176 -42.062 1 95.69 369 PRO A O 1
ATOM 2951 N N . SER A 1 370 ? -10.359 -6.848 -42.188 1 96 370 SER A N 1
ATOM 2952 C CA . SER A 1 370 ? -10.32 -6.859 -43.656 1 96 370 SER A CA 1
ATOM 2953 C C . SER A 1 370 ? -10.391 -8.281 -44.188 1 96 370 SER A C 1
ATOM 2955 O O . SER A 1 370 ? -10.602 -8.484 -45.375 1 96 370 SER A O 1
ATOM 2957 N N . GLY A 1 371 ? -10.266 -9.273 -43.281 1 94.62 371 GLY A N 1
ATOM 2958 C CA . GLY A 1 371 ? -10.352 -10.664 -43.688 1 94.62 371 GLY A CA 1
ATOM 2959 C C . GLY A 1 371 ? -8.992 -11.328 -43.844 1 94.62 371 GLY A C 1
ATOM 2960 O O . GLY A 1 371 ? -8.898 -12.539 -44.062 1 94.62 371 GLY A O 1
ATOM 2961 N N . ASP A 1 372 ? -7.98 -10.555 -43.719 1 96.19 372 ASP A N 1
ATOM 2962 C CA . ASP A 1 372 ? -6.625 -11.086 -43.781 1 96.19 372 ASP A CA 1
ATOM 2963 C C . ASP A 1 372 ? -6.277 -11.828 -42.469 1 96.19 372 ASP A C 1
ATOM 2965 O O . ASP A 1 372 ? -6.906 -11.602 -41.438 1 96.19 372 ASP A O 1
ATOM 2969 N N . VAL A 1 373 ? -5.336 -12.734 -42.562 1 97.19 373 VAL A N 1
ATOM 2970 C CA . VAL A 1 373 ? -4.809 -13.352 -41.344 1 97.19 373 VAL A CA 1
ATOM 2971 C C . VAL A 1 373 ? -4.035 -12.32 -40.531 1 97.19 373 VAL A C 1
ATOM 2973 O O . VAL A 1 373 ? -3.219 -11.57 -41.094 1 97.19 373 VAL A O 1
ATOM 2976 N N . TRP A 1 374 ? -4.301 -12.203 -39.281 1 97.75 374 TRP A N 1
ATOM 2977 C CA . TRP A 1 374 ? -3.527 -11.344 -38.375 1 97.75 374 TRP A CA 1
ATOM 2978 C C . TRP A 1 374 ? -2.127 -11.906 -38.156 1 97.75 374 TRP A C 1
ATOM 2980 O O . TRP A 1 374 ? -1.968 -13.094 -37.875 1 97.75 374 TRP A O 1
ATOM 2990 N N . GLN A 1 375 ? -1.057 -11.078 -38.312 1 96.38 375 GLN A N 1
ATOM 2991 C CA . GLN A 1 375 ? 0.322 -11.516 -38.125 1 96.38 375 GLN A CA 1
ATOM 2992 C C . GLN A 1 375 ? 1.139 -10.43 -37.406 1 96.38 375 GLN A C 1
ATOM 2994 O O . GLN A 1 375 ? 0.802 -9.25 -37.5 1 96.38 375 GLN A O 1
ATOM 2999 N N . TRP A 1 376 ? 2.125 -10.789 -36.688 1 94.12 376 TRP A N 1
ATOM 3000 C CA . TRP A 1 376 ? 3.121 -9.867 -36.156 1 94.12 376 TRP A CA 1
ATOM 3001 C C . TRP A 1 376 ? 4.492 -10.531 -36.094 1 94.12 376 TRP A C 1
ATOM 3003 O O . TRP A 1 376 ? 4.633 -11.719 -36.406 1 94.12 376 TRP A O 1
ATOM 3013 N N . ASP A 1 377 ? 5.559 -9.781 -35.812 1 92.94 377 ASP A N 1
ATOM 3014 C CA . ASP A 1 377 ? 6.938 -10.266 -35.844 1 92.94 377 ASP A CA 1
ATOM 3015 C C . ASP A 1 377 ? 7.492 -10.383 -34.438 1 92.94 377 ASP A C 1
ATOM 3017 O O . ASP A 1 377 ? 8.672 -10.695 -34.25 1 92.94 377 ASP A O 1
ATOM 3021 N N . LEU A 1 378 ? 6.676 -10.102 -33.438 1 87.38 378 LEU A N 1
ATOM 3022 C CA . LEU A 1 378 ? 7.172 -10.164 -32.062 1 87.38 378 LEU A CA 1
ATOM 3023 C C . LEU A 1 378 ? 7.465 -11.602 -31.656 1 87.38 378 LEU A C 1
ATOM 3025 O O . LEU A 1 378 ? 6.648 -12.492 -31.891 1 87.38 378 LEU A O 1
ATOM 3029 N N . TRP A 1 379 ? 8.711 -11.828 -30.969 1 84.12 379 TRP A N 1
ATOM 3030 C CA . TRP A 1 379 ? 9.219 -13.117 -30.531 1 84.12 379 TRP A CA 1
ATOM 3031 C C . TRP A 1 379 ? 9.75 -13.93 -31.703 1 84.12 379 TRP A C 1
ATOM 3033 O O . TRP A 1 379 ? 10.961 -14.078 -31.859 1 84.12 379 TRP A O 1
ATOM 3043 N N . GLN A 1 380 ? 8.82 -14.43 -32.594 1 87.31 380 GLN A N 1
ATOM 3044 C CA . GLN A 1 380 ? 9.281 -15 -33.844 1 87.31 380 GLN A CA 1
ATOM 3045 C C . GLN A 1 380 ? 8.625 -14.312 -35.031 1 87.31 380 GLN A C 1
ATOM 3047 O O . GLN A 1 380 ? 7.629 -13.602 -34.875 1 87.31 380 GLN A O 1
ATOM 3052 N N . ALA A 1 381 ? 9.172 -14.586 -36.156 1 88.69 381 ALA A N 1
ATOM 3053 C CA . ALA A 1 381 ? 8.789 -13.852 -37.375 1 88.69 381 ALA A CA 1
ATOM 3054 C C . ALA A 1 381 ? 7.453 -14.344 -37.906 1 88.69 381 ALA A C 1
ATOM 3056 O O . ALA A 1 381 ? 7.223 -15.555 -38 1 88.69 381 ALA A O 1
ATOM 3057 N N . GLY A 1 382 ? 6.641 -13.414 -38.219 1 93.31 382 GLY A N 1
ATOM 3058 C CA . GLY A 1 382 ? 5.441 -13.641 -39 1 93.31 382 GLY A CA 1
ATOM 3059 C C . GLY A 1 382 ? 4.434 -14.547 -38.312 1 93.31 382 GLY A C 1
ATOM 3060 O O . GLY A 1 382 ? 3.791 -15.367 -38.969 1 93.31 382 GLY A O 1
ATOM 3061 N N . MET A 1 383 ? 4.273 -14.461 -37.125 1 93.88 383 MET A N 1
ATOM 3062 C CA . MET A 1 383 ? 3.443 -15.375 -36.344 1 93.88 383 MET A CA 1
ATOM 3063 C C . MET A 1 383 ? 1.963 -15.078 -36.562 1 93.88 383 MET A C 1
ATOM 3065 O O . MET A 1 383 ? 1.551 -13.922 -36.562 1 93.88 383 MET A O 1
ATOM 3069 N N . GLY A 1 384 ? 1.155 -16.062 -36.906 1 96.56 384 GLY A N 1
ATOM 3070 C CA . GLY A 1 384 ? -0.295 -16.016 -36.812 1 96.56 384 GLY A CA 1
ATOM 3071 C C . GLY A 1 384 ? -0.834 -16.594 -35.5 1 96.56 384 GLY A C 1
ATOM 3072 O O . GLY A 1 384 ? -0.115 -17.297 -34.781 1 96.56 384 GLY A O 1
ATOM 3073 N N . LEU A 1 385 ? -2.033 -16.281 -35.188 1 98.19 385 LEU A N 1
ATOM 3074 C CA . LEU A 1 385 ? -2.645 -16.703 -33.938 1 98.19 385 LEU A CA 1
ATOM 3075 C C . LEU A 1 385 ? -3.746 -17.719 -34.188 1 98.19 385 LEU A C 1
ATOM 3077 O O . LEU A 1 385 ? -4.648 -17.484 -35 1 98.19 385 LEU A O 1
ATOM 3081 N N . VAL A 1 386 ? -3.707 -18.875 -33.5 1 98.69 386 VAL A N 1
ATOM 3082 C CA . VAL A 1 386 ? -4.734 -19.891 -33.656 1 98.69 386 VAL A CA 1
ATOM 3083 C C . VAL A 1 386 ? -6.07 -19.359 -33.125 1 98.69 386 VAL A C 1
ATOM 3085 O O . VAL A 1 386 ? -6.133 -18.766 -32.062 1 98.69 386 VAL A O 1
ATOM 3088 N N . ASP A 1 387 ? -7.113 -19.547 -33.844 1 98.75 387 ASP A N 1
ATOM 3089 C CA . ASP A 1 387 ? -8.445 -19.141 -33.438 1 98.75 387 ASP A CA 1
ATOM 3090 C C . ASP A 1 387 ? -9.141 -20.266 -32.656 1 98.75 387 ASP A C 1
ATOM 3092 O O . ASP A 1 387 ? -9.844 -21.078 -33.219 1 98.75 387 ASP A O 1
ATOM 3096 N N . PHE A 1 388 ? -9.086 -20.234 -31.406 1 98.69 388 PHE A N 1
ATOM 3097 C CA . PHE A 1 388 ? -9.625 -21.297 -30.562 1 98.69 388 PHE A CA 1
ATOM 3098 C C . PHE A 1 388 ? -11.141 -21.188 -30.453 1 98.69 388 PHE A C 1
ATOM 3100 O O . PHE A 1 388 ? -11.781 -21.969 -29.75 1 98.69 388 PHE A O 1
ATOM 3107 N N . THR A 1 389 ? -11.727 -20.203 -31.031 1 98.5 389 THR A N 1
ATOM 3108 C CA . THR A 1 389 ? -13.18 -20.156 -31.094 1 98.5 389 THR A CA 1
ATOM 3109 C C . THR A 1 389 ? -13.703 -21 -32.25 1 98.5 389 THR A C 1
ATOM 3111 O O . THR A 1 389 ? -14.898 -21.281 -32.344 1 98.5 389 THR A O 1
ATOM 3114 N N . ASN A 1 390 ? -12.867 -21.359 -33.125 1 98.5 390 ASN A N 1
ATOM 3115 C CA . ASN A 1 390 ? -13.164 -22.281 -34.219 1 98.5 390 ASN A CA 1
ATOM 3116 C C . ASN A 1 390 ? -12.992 -23.734 -33.781 1 98.5 390 ASN A C 1
ATOM 3118 O O . ASN A 1 390 ? -11.875 -24.188 -33.594 1 98.5 390 ASN A O 1
ATOM 3122 N N . PRO A 1 391 ? -14.102 -24.484 -33.75 1 98.44 391 PRO A N 1
ATOM 3123 C CA . PRO A 1 391 ? -13.992 -25.859 -33.281 1 98.44 391 PRO A CA 1
ATOM 3124 C C . PRO A 1 391 ? -13.047 -26.703 -34.125 1 98.44 391 PRO A C 1
ATOM 3126 O O . PRO A 1 391 ? -12.367 -27.594 -33.594 1 98.44 391 PRO A O 1
ATOM 3129 N N . ASP A 1 392 ? -12.992 -26.453 -35.375 1 98.62 392 ASP A N 1
ATOM 3130 C CA . ASP A 1 392 ? -12.094 -27.219 -36.25 1 98.62 392 ASP A CA 1
ATOM 3131 C C . ASP A 1 392 ? -10.633 -26.875 -35.938 1 98.62 392 ASP A C 1
ATOM 3133 O O . ASP A 1 392 ? -9.766 -27.75 -36.031 1 98.62 392 ASP A O 1
ATOM 3137 N N . ALA A 1 393 ? -10.359 -25.625 -35.719 1 98.75 393 ALA A N 1
ATOM 3138 C CA . ALA A 1 393 ? -9.008 -25.219 -35.344 1 98.75 393 ALA A CA 1
ATOM 3139 C C . ALA A 1 393 ? -8.578 -25.859 -34.031 1 98.75 393 ALA A C 1
ATOM 3141 O O . ALA A 1 393 ? -7.426 -26.25 -33.875 1 98.75 393 ALA A O 1
ATOM 3142 N N . VAL A 1 394 ? -9.547 -25.906 -33.094 1 98.81 394 VAL A N 1
ATOM 3143 C CA . VAL A 1 394 ? -9.273 -26.531 -31.797 1 98.81 394 VAL A CA 1
ATOM 3144 C C . VAL A 1 394 ? -8.898 -28 -32 1 98.81 394 VAL A C 1
ATOM 3146 O O . VAL A 1 394 ? -7.898 -28.469 -31.453 1 98.81 394 VAL A O 1
ATOM 3149 N N . GLU A 1 395 ? -9.703 -28.672 -32.75 1 98.62 395 GLU A N 1
ATOM 3150 C CA . GLU A 1 395 ? -9.438 -30.094 -33 1 98.62 395 GLU A CA 1
ATOM 3151 C C . GLU A 1 395 ? -8.109 -30.281 -33.719 1 98.62 395 GLU A C 1
ATOM 3153 O O . GLU A 1 395 ? -7.391 -31.25 -33.469 1 98.62 395 GLU A O 1
ATOM 3158 N N . TRP A 1 396 ? -7.891 -29.391 -34.719 1 98.62 396 TRP A N 1
ATOM 3159 C CA . TRP A 1 396 ? -6.637 -29.391 -35.469 1 98.62 396 TRP A CA 1
ATOM 3160 C C . TRP A 1 396 ? -5.445 -29.266 -34.5 1 98.62 396 TRP A C 1
ATOM 3162 O O . TRP A 1 396 ? -4.496 -30.047 -34.594 1 98.62 396 TRP A O 1
ATOM 3172 N N . TYR A 1 397 ? -5.484 -28.359 -33.625 1 98.62 397 TYR A N 1
ATOM 3173 C CA . TYR A 1 397 ? -4.438 -28.141 -32.656 1 98.62 397 TYR A CA 1
ATOM 3174 C C . TYR A 1 397 ? -4.32 -29.344 -31.703 1 98.62 397 TYR A C 1
ATOM 3176 O O . TYR A 1 397 ? -3.221 -29.844 -31.453 1 98.62 397 TYR A O 1
ATOM 3184 N N . LYS A 1 398 ? -5.422 -29.859 -31.203 1 98.81 398 LYS A N 1
ATOM 3185 C CA . LYS A 1 398 ? -5.469 -31 -30.297 1 98.81 398 LYS A CA 1
ATOM 3186 C C . LYS A 1 398 ? -4.852 -32.25 -30.938 1 98.81 398 LYS A C 1
ATOM 3188 O O . LYS A 1 398 ? -4.207 -33.031 -30.25 1 98.81 398 LYS A O 1
ATOM 3193 N N . ASP A 1 399 ? -5.09 -32.406 -32.156 1 98.62 399 ASP A N 1
ATOM 3194 C CA . ASP A 1 399 ? -4.562 -33.562 -32.875 1 98.62 399 ASP A CA 1
ATOM 3195 C C . ASP A 1 399 ? -3.037 -33.594 -32.812 1 98.62 399 ASP A C 1
ATOM 3197 O O . ASP A 1 399 ? -2.443 -34.688 -32.656 1 98.62 399 ASP A O 1
ATOM 3201 N N . HIS A 1 400 ? -2.439 -32.5 -33 1 98.5 400 HIS A N 1
ATOM 3202 C CA . HIS A 1 400 ? -0.986 -32.438 -32.875 1 98.5 400 HIS A CA 1
ATOM 3203 C C . HIS A 1 400 ? -0.529 -32.781 -31.469 1 98.5 400 HIS A C 1
ATOM 3205 O O . HIS A 1 400 ? 0.501 -33.438 -31.297 1 98.5 400 HIS A O 1
ATOM 3211 N N . LEU A 1 401 ? -1.243 -32.344 -30.484 1 98.81 401 LEU A N 1
ATOM 3212 C CA . LEU A 1 401 ? -0.907 -32.656 -29.094 1 98.81 401 LEU A CA 1
ATOM 3213 C C . LEU A 1 401 ? -1.079 -34.125 -28.797 1 98.81 401 LEU A C 1
ATOM 3215 O O . LEU A 1 401 ? -0.263 -34.719 -28.094 1 98.81 401 LEU A O 1
ATOM 3219 N N . ARG A 1 402 ? -2.197 -34.75 -29.328 1 98.75 402 ARG A N 1
ATOM 3220 C CA . ARG A 1 402 ? -2.416 -36.188 -29.172 1 98.75 402 ARG A CA 1
ATOM 3221 C C . ARG A 1 402 ? -1.229 -36.969 -29.703 1 98.75 402 ARG A C 1
ATOM 3223 O O . ARG A 1 402 ? -0.787 -37.938 -29.062 1 98.75 402 ARG A O 1
ATOM 3230 N N . ARG A 1 403 ? -0.753 -36.531 -30.828 1 98.5 403 ARG A N 1
ATOM 3231 C CA . ARG A 1 403 ? 0.397 -37.219 -31.438 1 98.5 403 ARG A CA 1
ATOM 3232 C C . ARG A 1 403 ? 1.61 -37.156 -30.516 1 98.5 403 ARG A C 1
ATOM 3234 O O . ARG A 1 403 ? 2.33 -38.125 -30.359 1 98.5 403 ARG A O 1
ATOM 3241 N N . LEU A 1 404 ? 1.85 -36 -29.953 1 98.62 404 LEU A N 1
ATOM 3242 C CA . LEU A 1 404 ? 2.992 -35.812 -29.062 1 98.62 404 LEU A CA 1
ATOM 3243 C C . LEU A 1 404 ? 2.832 -36.688 -27.812 1 98.62 404 LEU A C 1
ATOM 3245 O O . LEU A 1 404 ? 3.803 -37.25 -27.312 1 98.62 404 LEU A O 1
ATOM 3249 N N . VAL A 1 405 ? 1.601 -36.719 -27.234 1 98.69 405 VAL A N 1
ATOM 3250 C CA . VAL A 1 405 ? 1.346 -37.562 -26.078 1 98.69 405 VAL A CA 1
ATOM 3251 C C . VAL A 1 405 ? 1.579 -39.031 -26.438 1 98.69 405 VAL A C 1
ATOM 3253 O O . VAL A 1 405 ? 2.17 -39.781 -25.656 1 98.69 405 VAL A O 1
ATOM 3256 N N . ASP A 1 406 ? 1.161 -39.469 -27.641 1 98.19 406 ASP A N 1
ATOM 3257 C CA . ASP A 1 406 ? 1.355 -40.812 -28.109 1 98.19 406 ASP A CA 1
ATOM 3258 C C . ASP A 1 406 ? 2.84 -41.156 -28.234 1 98.19 406 ASP A C 1
ATOM 3260 O O . ASP A 1 406 ? 3.238 -42.312 -28.094 1 98.19 406 ASP A O 1
ATOM 3264 N N . MET A 1 407 ? 3.65 -40.125 -28.484 1 97.88 407 MET A N 1
ATOM 3265 C CA . MET A 1 407 ? 5.094 -40.312 -28.625 1 97.88 407 MET A CA 1
ATOM 3266 C C . MET A 1 407 ? 5.746 -40.5 -27.25 1 97.88 407 MET A C 1
ATOM 3268 O O . MET A 1 407 ? 6.883 -40.969 -27.172 1 97.88 407 MET A O 1
ATOM 3272 N N . GLY A 1 408 ? 5.031 -40.062 -26.219 1 97.94 408 GLY A N 1
ATOM 3273 C CA . GLY A 1 408 ? 5.594 -40.25 -24.891 1 97.94 408 GLY A CA 1
ATOM 3274 C C . GLY A 1 408 ? 5.602 -38.969 -24.062 1 97.94 408 GLY A C 1
ATOM 3275 O O . GLY A 1 408 ? 6.051 -38.969 -22.906 1 97.94 408 GLY A O 1
ATOM 3276 N N . VAL A 1 409 ? 5.113 -37.844 -24.547 1 98.44 409 VAL A N 1
ATOM 3277 C CA . VAL A 1 409 ? 5.02 -36.594 -23.812 1 98.44 409 VAL A CA 1
ATOM 3278 C C . VAL A 1 409 ? 3.957 -36.719 -22.719 1 98.44 409 VAL A C 1
ATOM 3280 O O . VAL A 1 409 ? 2.889 -37.281 -22.938 1 98.44 409 VAL A O 1
ATOM 3283 N N . ASP A 1 410 ? 4.242 -36.219 -21.484 1 98.38 410 ASP A N 1
ATOM 3284 C CA . ASP A 1 410 ? 3.344 -36.375 -20.344 1 98.38 410 ASP A CA 1
ATOM 3285 C C . ASP A 1 410 ? 2.58 -35.094 -20.047 1 98.38 410 ASP A C 1
ATOM 3287 O O . ASP A 1 410 ? 1.542 -35.125 -19.375 1 98.38 410 ASP A O 1
ATOM 3291 N N . CYS A 1 411 ? 3.076 -33.969 -20.344 1 98.19 411 CYS A N 1
ATOM 3292 C CA . CYS A 1 411 ? 2.428 -32.688 -20.109 1 98.19 411 CYS A CA 1
ATOM 3293 C C . CYS A 1 411 ? 3.025 -31.609 -21 1 98.19 411 CYS A C 1
ATOM 3295 O O . CYS A 1 411 ? 3.945 -31.875 -21.781 1 98.19 411 CYS A O 1
ATOM 3297 N N . PHE A 1 412 ? 2.408 -30.359 -20.984 1 98.62 412 PHE A N 1
ATOM 3298 C CA . PHE A 1 412 ? 2.826 -29.281 -21.875 1 98.62 412 PHE A CA 1
ATOM 3299 C C . PHE A 1 412 ? 3.041 -27.984 -21.078 1 98.62 412 PHE A C 1
ATOM 3301 O O . PHE A 1 412 ? 2.295 -27.703 -20.141 1 98.62 412 PHE A O 1
ATOM 3308 N N . LYS A 1 413 ? 4.078 -27.281 -21.359 1 98.06 413 LYS A N 1
ATOM 3309 C CA . LYS A 1 413 ? 4.188 -25.875 -21 1 98.06 413 LYS A CA 1
ATOM 3310 C C . LYS A 1 413 ? 3.451 -24.984 -21.984 1 98.06 413 LYS A C 1
ATOM 3312 O O . LYS A 1 413 ? 3.877 -24.844 -23.141 1 98.06 413 LYS A O 1
ATOM 3317 N N . THR A 1 414 ? 2.312 -24.453 -21.562 1 98.06 414 THR A N 1
ATOM 3318 C CA . THR A 1 414 ? 1.575 -23.516 -22.406 1 98.06 414 THR A CA 1
ATOM 3319 C C . THR A 1 414 ? 2.076 -22.094 -22.203 1 98.06 414 THR A C 1
ATOM 3321 O O . THR A 1 414 ? 1.688 -21.422 -21.25 1 98.06 414 THR A O 1
ATOM 3324 N N . ASP A 1 415 ? 2.9 -21.703 -23.125 1 95.75 415 ASP A N 1
ATOM 3325 C CA . ASP A 1 415 ? 3.52 -20.391 -23.062 1 95.75 415 ASP A CA 1
ATOM 3326 C C . ASP A 1 415 ? 2.74 -19.375 -23.891 1 95.75 415 ASP A C 1
ATOM 3328 O O . ASP A 1 415 ? 1.987 -19.75 -24.797 1 95.75 415 ASP A O 1
ATOM 3332 N N . PHE A 1 416 ? 2.801 -18.109 -23.469 1 94.12 416 PHE A N 1
ATOM 3333 C CA . PHE A 1 416 ? 2.133 -17 -24.125 1 94.12 416 PHE A CA 1
ATOM 3334 C C . PHE A 1 416 ? 0.619 -17.125 -24 1 94.12 416 PHE A C 1
ATOM 3336 O O . PHE A 1 416 ? 0.121 -17.953 -23.234 1 94.12 416 PHE A O 1
ATOM 3343 N N . GLY A 1 417 ? -0.12 -16.297 -24.547 1 95.25 417 GLY A N 1
ATOM 3344 C CA . GLY A 1 417 ? -1.567 -16.203 -24.453 1 95.25 417 GLY A CA 1
ATOM 3345 C C . GLY A 1 417 ? -2.031 -14.922 -23.797 1 95.25 417 GLY A C 1
ATOM 3346 O O . GLY A 1 417 ? -3.232 -14.711 -23.609 1 95.25 417 GLY A O 1
ATOM 3347 N N . GLU A 1 418 ? -1.069 -14.055 -23.5 1 95.81 418 GLU A N 1
ATOM 3348 C CA . GLU A 1 418 ? -1.414 -12.812 -22.812 1 95.81 418 GLU A CA 1
ATOM 3349 C C . GLU A 1 418 ? -1.439 -11.633 -23.766 1 95.81 418 GLU A C 1
ATOM 3351 O O . GLU A 1 418 ? -2.127 -10.641 -23.531 1 95.81 418 GLU A O 1
ATOM 3356 N N . ARG A 1 419 ? -0.664 -11.664 -24.844 1 94.5 419 ARG A N 1
ATOM 3357 C CA . ARG A 1 419 ? -0.657 -10.578 -25.812 1 94.5 419 ARG A CA 1
ATOM 3358 C C . ARG A 1 419 ? -1.604 -10.875 -26.969 1 94.5 419 ARG A C 1
ATOM 3360 O O . ARG A 1 419 ? -1.16 -11.219 -28.062 1 94.5 419 ARG A O 1
ATOM 3367 N N . ILE A 1 420 ? -2.84 -10.656 -26.719 1 97.56 420 ILE A N 1
ATOM 3368 C CA . ILE A 1 420 ? -3.863 -11 -27.703 1 97.56 420 ILE A CA 1
ATOM 3369 C C . ILE A 1 420 ? -4.41 -9.719 -28.344 1 97.56 420 ILE A C 1
ATOM 3371 O O . ILE A 1 420 ? -4.832 -8.797 -27.625 1 97.56 420 ILE A O 1
ATOM 3375 N N . PRO A 1 421 ? -4.418 -9.617 -29.641 1 97 421 PRO A N 1
ATOM 3376 C CA . PRO A 1 421 ? -4.867 -8.391 -30.312 1 97 421 PRO A CA 1
ATOM 3377 C C . PRO A 1 421 ? -6.367 -8.148 -30.156 1 97 421 PRO A C 1
ATOM 3379 O O . PRO A 1 421 ? -7.133 -9.094 -29.969 1 97 421 PRO A O 1
ATOM 3382 N N . THR A 1 422 ? -6.742 -6.863 -30.281 1 97.69 422 THR A N 1
ATOM 3383 C CA . THR A 1 422 ? -8.156 -6.531 -30.109 1 97.69 422 THR A CA 1
ATOM 3384 C C . THR A 1 422 ? -8.75 -6.027 -31.422 1 97.69 422 THR A C 1
ATOM 3386 O O . THR A 1 422 ? -9.969 -5.895 -31.547 1 97.69 422 THR A O 1
ATOM 3389 N N . ASP A 1 423 ? -7.984 -5.711 -32.438 1 97.38 423 ASP A N 1
ATOM 3390 C CA . ASP A 1 423 ? -8.477 -5.32 -33.75 1 97.38 423 ASP A CA 1
ATOM 3391 C C . ASP A 1 423 ? -8.531 -6.52 -34.688 1 97.38 423 ASP A C 1
ATOM 3393 O O . ASP A 1 423 ? -7.875 -6.523 -35.75 1 97.38 423 ASP A O 1
ATOM 3397 N N . VAL A 1 424 ? -9.297 -7.543 -34.375 1 98.44 424 VAL A N 1
ATOM 3398 C CA . VAL A 1 424 ? -9.391 -8.812 -35.062 1 98.44 424 VAL A CA 1
ATOM 3399 C C . VAL A 1 424 ? -10.836 -9.297 -35.094 1 98.44 424 VAL A C 1
ATOM 3401 O O . VAL A 1 424 ? -11.703 -8.688 -34.469 1 98.44 424 VAL A O 1
ATOM 3404 N N . VAL A 1 425 ? -11.094 -10.281 -35.875 1 97.94 425 VAL A N 1
ATOM 3405 C CA . VAL A 1 425 ? -12.398 -10.938 -35.969 1 97.94 425 VAL A CA 1
ATOM 3406 C C . VAL A 1 425 ? -12.242 -12.43 -35.688 1 97.94 425 VAL A C 1
ATOM 3408 O O . VAL A 1 425 ? -11.445 -13.109 -36.344 1 97.94 425 VAL A O 1
ATOM 3411 N N . TYR A 1 426 ? -12.953 -12.984 -34.781 1 98.44 426 TYR A N 1
ATOM 3412 C CA . TYR A 1 426 ? -12.914 -14.398 -34.438 1 98.44 426 TYR A CA 1
ATOM 3413 C C . TYR A 1 426 ? -13.938 -15.195 -35.25 1 98.44 426 TYR A C 1
ATOM 3415 O O . TYR A 1 426 ? -14.938 -14.648 -35.688 1 98.44 426 TYR A O 1
ATOM 3423 N N . PHE A 1 427 ? -13.766 -16.438 -35.312 1 98 427 PHE A N 1
ATOM 3424 C CA . PHE A 1 427 ? -14.602 -17.344 -36.094 1 98 427 PHE A CA 1
ATOM 3425 C C . PHE A 1 427 ? -16.047 -17.297 -35.594 1 98 427 PHE A C 1
ATOM 3427 O O . PHE A 1 427 ? -16.984 -17.266 -36.406 1 98 427 PHE A O 1
ATOM 3434 N N . ASP A 1 428 ? -16.188 -17.25 -34.344 1 97.69 428 ASP A N 1
ATOM 3435 C CA . ASP A 1 428 ? -17.531 -17.344 -33.781 1 97.69 428 ASP A CA 1
ATOM 3436 C C . ASP A 1 428 ? -18.125 -15.969 -33.5 1 97.69 428 ASP A C 1
ATOM 3438 O O . ASP A 1 428 ? -19.156 -15.844 -32.844 1 97.69 428 ASP A O 1
ATOM 3442 N N . GLY A 1 429 ? -17.422 -14.977 -33.844 1 96.56 429 GLY A N 1
ATOM 3443 C CA . GLY A 1 429 ? -17.922 -13.625 -33.656 1 96.56 429 GLY A CA 1
ATOM 3444 C C . GLY A 1 429 ? -17.703 -13.094 -32.25 1 96.56 429 GLY A C 1
ATOM 3445 O O . GLY A 1 429 ? -18.234 -12.039 -31.891 1 96.56 429 GLY A O 1
ATOM 3446 N N . SER A 1 430 ? -16.875 -13.711 -31.516 1 97.88 430 SER A N 1
ATOM 3447 C CA . SER A 1 430 ? -16.578 -13.289 -30.156 1 97.88 430 SER A CA 1
ATOM 3448 C C . SER A 1 430 ? -16.047 -11.859 -30.125 1 97.88 430 SER A C 1
ATOM 3450 O O . SER A 1 430 ? -15.375 -11.414 -31.062 1 97.88 430 SER A O 1
ATOM 3452 N N . ASP A 1 431 ? -16.391 -11.133 -29.016 1 97.62 431 ASP A N 1
ATOM 3453 C CA . ASP A 1 431 ? -15.875 -9.781 -28.781 1 97.62 431 ASP A CA 1
ATOM 3454 C C . ASP A 1 431 ? -14.367 -9.797 -28.547 1 97.62 431 ASP A C 1
ATOM 3456 O O . ASP A 1 431 ? -13.898 -10.422 -27.594 1 97.62 431 ASP A O 1
ATOM 3460 N N . PRO A 1 432 ? -13.602 -9.125 -29.375 1 98.12 432 PRO A N 1
ATOM 3461 C CA . PRO A 1 432 ? -12.141 -9.188 -29.25 1 98.12 432 PRO A CA 1
ATOM 3462 C C . PRO A 1 432 ? -11.641 -8.602 -27.922 1 98.12 432 PRO A C 1
ATOM 3464 O O . PRO A 1 432 ? -10.625 -9.047 -27.391 1 98.12 432 PRO A O 1
ATOM 3467 N N . ALA A 1 433 ? -12.312 -7.59 -27.359 1 97.81 433 ALA A N 1
ATOM 3468 C CA . ALA A 1 433 ? -11.906 -7.023 -26.078 1 97.81 433 ALA A CA 1
ATOM 3469 C C . ALA A 1 433 ? -12.047 -8.047 -24.953 1 97.81 433 ALA A C 1
ATOM 3471 O O . ALA A 1 433 ? -11.219 -8.094 -24.047 1 97.81 433 ALA A O 1
ATOM 3472 N N . LYS A 1 434 ? -13.133 -8.812 -25.016 1 98.31 434 LYS A N 1
ATOM 3473 C CA . LYS A 1 434 ? -13.32 -9.891 -24.047 1 98.31 434 LYS A CA 1
ATOM 3474 C C . LYS A 1 434 ? -12.312 -11.016 -24.266 1 98.31 434 LYS A C 1
ATOM 3476 O O . LYS A 1 434 ? -11.766 -11.555 -23.297 1 98.31 434 LYS A O 1
ATOM 3481 N N . MET A 1 435 ? -12.07 -11.305 -25.531 1 98.62 435 MET A N 1
ATOM 3482 C CA . MET A 1 435 ? -11.188 -12.414 -25.891 1 98.62 435 MET A CA 1
ATOM 3483 C C . MET A 1 435 ? -9.75 -12.117 -25.469 1 98.62 435 MET A C 1
ATOM 3485 O O . MET A 1 435 ? -8.961 -13.039 -25.25 1 98.62 435 MET A O 1
ATOM 3489 N N . HIS A 1 436 ? -9.445 -10.859 -25.312 1 98.62 436 HIS A N 1
ATOM 3490 C CA . HIS A 1 436 ? -8.078 -10.516 -24.938 1 98.62 436 HIS A CA 1
ATOM 3491 C C . HIS A 1 436 ? -7.648 -11.266 -23.688 1 98.62 436 HIS A C 1
ATOM 3493 O O . HIS A 1 436 ? -6.566 -11.859 -23.641 1 98.62 436 HIS A O 1
ATOM 3499 N N . ASN A 1 437 ? -8.445 -11.234 -22.656 1 98.56 437 ASN A N 1
ATOM 3500 C CA . ASN A 1 437 ? -8.148 -11.969 -21.422 1 98.56 437 ASN A CA 1
ATOM 3501 C C . ASN A 1 437 ? -8.602 -13.422 -21.516 1 98.56 437 ASN A C 1
ATOM 3503 O O . ASN A 1 437 ? -7.953 -14.312 -20.953 1 98.56 437 ASN A O 1
ATOM 3507 N N . TYR A 1 438 ? -9.695 -13.688 -22.203 1 98.69 438 TYR A N 1
ATOM 3508 C CA . TYR A 1 438 ? -10.352 -14.984 -22.156 1 98.69 438 TYR A CA 1
ATOM 3509 C C . TYR A 1 438 ? -9.648 -15.992 -23.062 1 98.69 438 TYR A C 1
ATOM 3511 O O . TYR A 1 438 ? -9.844 -17.203 -22.906 1 98.69 438 TYR A O 1
ATOM 3519 N N . TYR A 1 439 ? -8.859 -15.539 -24.031 1 98.69 439 TYR A N 1
ATOM 3520 C CA . TYR A 1 439 ? -8.18 -16.391 -24.984 1 98.69 439 TYR A CA 1
ATOM 3521 C C . TYR A 1 439 ? -7.406 -17.5 -24.281 1 98.69 439 TYR A C 1
ATOM 3523 O O . TYR A 1 439 ? -7.48 -18.672 -24.672 1 98.69 439 TYR A O 1
ATOM 3531 N N . THR A 1 440 ? -6.695 -17.141 -23.25 1 98.5 440 THR A N 1
ATOM 3532 C CA . THR A 1 440 ? -5.852 -18.094 -22.531 1 98.5 440 THR A CA 1
ATOM 3533 C C . THR A 1 440 ? -6.691 -19.219 -21.922 1 98.5 440 THR A C 1
ATOM 3535 O O . THR A 1 440 ? -6.219 -20.344 -21.781 1 98.5 440 THR A O 1
ATOM 3538 N N . GLN A 1 441 ? -7.914 -18.875 -21.531 1 98.62 441 GLN A N 1
ATOM 3539 C CA . GLN A 1 441 ? -8.805 -19.891 -20.969 1 98.62 441 GLN A CA 1
ATOM 3540 C C . GLN A 1 441 ? -9.102 -20.984 -22 1 98.62 441 GLN A C 1
ATOM 3542 O O . GLN A 1 441 ? -9.062 -22.172 -21.672 1 98.62 441 GLN A O 1
ATOM 3547 N N . LEU A 1 442 ? -9.43 -20.609 -23.25 1 98.69 442 LEU A N 1
ATOM 3548 C CA . LEU A 1 442 ? -9.727 -21.562 -24.312 1 98.69 442 LEU A CA 1
ATOM 3549 C C . LEU A 1 442 ? -8.484 -22.359 -24.672 1 98.69 442 LEU A C 1
ATOM 3551 O O . LEU A 1 442 ? -8.562 -23.578 -24.875 1 98.69 442 LEU A O 1
ATOM 3555 N N . TYR A 1 443 ? -7.371 -21.672 -24.781 1 98.62 443 TYR A N 1
ATOM 3556 C CA . TYR A 1 443 ? -6.09 -22.281 -25.109 1 98.62 443 TYR A CA 1
ATOM 3557 C C . TYR A 1 443 ? -5.723 -23.344 -24.078 1 98.62 443 TYR A C 1
ATOM 3559 O O . TYR A 1 443 ? -5.492 -24.516 -24.438 1 98.62 443 TYR A O 1
ATOM 3567 N N . ASN A 1 444 ? -5.73 -23.031 -22.797 1 98.81 444 ASN A N 1
ATOM 3568 C CA . ASN A 1 444 ? -5.387 -23.938 -21.719 1 98.81 444 ASN A CA 1
ATOM 3569 C C . ASN A 1 444 ? -6.387 -25.094 -21.625 1 98.81 444 ASN A C 1
ATOM 3571 O O . ASN A 1 444 ? -6.008 -26.234 -21.344 1 98.81 444 ASN A O 1
ATOM 3575 N N . LYS A 1 445 ? -7.645 -24.781 -21.797 1 98.62 445 LYS A N 1
ATOM 3576 C CA . LYS A 1 445 ? -8.68 -25.797 -21.766 1 98.62 445 LYS A CA 1
ATOM 3577 C C . LYS A 1 445 ? -8.445 -26.859 -22.828 1 98.62 445 LYS A C 1
ATOM 3579 O O . LYS A 1 445 ? -8.547 -28.062 -22.562 1 98.62 445 LYS A O 1
ATOM 3584 N N . ALA A 1 446 ? -8.133 -26.406 -24.047 1 98.69 446 ALA A N 1
ATOM 3585 C CA . ALA A 1 446 ? -7.879 -27.344 -25.156 1 98.69 446 ALA A CA 1
ATOM 3586 C C . ALA A 1 446 ? -6.75 -28.297 -24.812 1 98.69 446 ALA A C 1
ATOM 3588 O O . ALA A 1 446 ? -6.859 -29.516 -25.047 1 98.69 446 ALA A O 1
ATOM 3589 N N . VAL A 1 447 ? -5.676 -27.781 -24.281 1 98.75 447 VAL A N 1
ATOM 3590 C CA . VAL A 1 447 ? -4.508 -28.578 -23.938 1 98.75 447 VAL A CA 1
ATOM 3591 C C . VAL A 1 447 ? -4.844 -29.531 -22.797 1 98.75 447 VAL A C 1
ATOM 3593 O O . VAL A 1 447 ? -4.523 -30.719 -22.844 1 98.75 447 VAL A O 1
ATOM 3596 N N . PHE A 1 448 ? -5.5 -29.047 -21.781 1 98.69 448 PHE A N 1
ATOM 3597 C CA . PHE A 1 448 ? -5.852 -29.828 -20.594 1 98.69 448 PHE A CA 1
ATOM 3598 C C . PHE A 1 448 ? -6.762 -30.984 -20.969 1 98.69 448 PHE A C 1
ATOM 3600 O O . PHE A 1 448 ? -6.59 -32.094 -20.469 1 98.69 448 PHE A O 1
ATOM 3607 N N . GLU A 1 449 ? -7.695 -30.75 -21.844 1 98.5 449 GLU A N 1
ATOM 3608 C CA . GLU A 1 449 ? -8.641 -31.781 -22.266 1 98.5 449 GLU A CA 1
ATOM 3609 C C . GLU A 1 449 ? -7.934 -32.938 -22.969 1 98.5 449 GLU A C 1
ATOM 3611 O O . GLU A 1 449 ? -8.289 -34.094 -22.781 1 98.5 449 GLU A O 1
ATOM 3616 N N . VAL A 1 450 ? -6.953 -32.594 -23.797 1 98.75 450 VAL A N 1
ATOM 3617 C CA . VAL A 1 450 ? -6.195 -33.625 -24.484 1 98.75 450 VAL A CA 1
ATOM 3618 C C . VAL A 1 450 ? -5.473 -34.5 -23.469 1 98.75 450 VAL A C 1
ATOM 3620 O O . VAL A 1 450 ? -5.457 -35.719 -23.578 1 98.75 450 VAL A O 1
ATOM 3623 N N . LEU A 1 451 ? -4.863 -33.875 -22.5 1 98.75 451 LEU A N 1
ATOM 3624 C CA . LEU A 1 451 ? -4.117 -34.594 -21.484 1 98.75 451 LEU A CA 1
ATOM 3625 C C . LEU A 1 451 ? -5.051 -35.469 -20.656 1 98.75 451 LEU A C 1
ATOM 3627 O O . LEU A 1 451 ? -4.707 -36.625 -20.328 1 98.75 451 LEU A O 1
ATOM 3631 N N . GLU A 1 452 ? -6.188 -34.938 -20.25 1 98 452 GLU A N 1
ATOM 3632 C CA . GLU A 1 452 ? -7.148 -35.75 -19.516 1 98 452 GLU A CA 1
ATOM 3633 C C . GLU A 1 452 ? -7.652 -36.906 -20.359 1 98 452 GLU A C 1
ATOM 3635 O O . GLU A 1 452 ? -7.824 -38.031 -19.844 1 98 452 GLU A O 1
ATOM 3640 N N . GLU A 1 453 ? -7.902 -36.688 -21.625 1 98.31 453 GLU A N 1
ATOM 3641 C CA . GLU A 1 453 ? -8.375 -37.688 -22.562 1 98.31 453 GLU A CA 1
ATOM 3642 C C . GLU A 1 453 ? -7.367 -38.844 -22.688 1 98.31 453 GLU A C 1
ATOM 3644 O O . GLU A 1 453 ? -7.734 -40 -22.656 1 98.31 453 GLU A O 1
ATOM 3649 N N . LYS A 1 454 ? -6.141 -38.469 -22.828 1 98.38 454 LYS A N 1
ATOM 3650 C CA . LYS A 1 454 ? -5.098 -39.438 -23.172 1 98.38 454 LYS A CA 1
ATOM 3651 C C . LYS A 1 454 ? -4.527 -40.094 -21.922 1 98.38 454 LYS A C 1
ATOM 3653 O O . LYS A 1 454 ? -4.113 -41.25 -21.969 1 98.38 454 LYS A O 1
ATOM 3658 N N . LEU A 1 455 ? -4.512 -39.344 -20.797 1 97.56 455 LEU A N 1
ATOM 3659 C CA . LEU A 1 455 ? -3.762 -39.844 -19.641 1 97.56 455 LEU A CA 1
ATOM 3660 C C . LEU A 1 455 ? -4.695 -40.125 -18.469 1 97.56 455 LEU A C 1
ATOM 3662 O O . LEU A 1 455 ? -4.312 -40.812 -17.531 1 97.56 455 LEU A O 1
ATOM 3666 N N . GLY A 1 456 ? -5.91 -39.5 -18.484 1 95.5 456 GLY A N 1
ATOM 3667 C CA . GLY A 1 456 ? -6.891 -39.781 -17.438 1 95.5 456 GLY A CA 1
ATOM 3668 C C . GLY A 1 456 ? -7.043 -38.625 -16.453 1 95.5 456 GLY A C 1
ATOM 3669 O O . GLY A 1 456 ? -6.234 -37.688 -16.453 1 95.5 456 GLY A O 1
ATOM 3670 N N . LYS A 1 457 ? -8.094 -38.781 -15.648 1 92.56 457 LYS A N 1
ATOM 3671 C CA . LYS A 1 457 ? -8.375 -37.781 -14.617 1 92.56 457 LYS A CA 1
ATOM 3672 C C . LYS A 1 457 ? -7.27 -37.75 -13.562 1 92.56 457 LYS A C 1
ATOM 3674 O O . LYS A 1 457 ? -6.742 -38.812 -13.188 1 92.56 457 LYS A O 1
ATOM 3679 N N . ASN A 1 458 ? -6.906 -36.594 -13.078 1 92.31 458 ASN A N 1
ATOM 3680 C CA . ASN A 1 458 ? -5.887 -36.344 -12.062 1 92.31 458 ASN A CA 1
ATOM 3681 C C . ASN A 1 458 ? -4.492 -36.688 -12.586 1 92.31 458 ASN A C 1
ATOM 3683 O O . ASN A 1 458 ? -3.561 -36.875 -11.805 1 92.31 458 ASN A O 1
ATOM 3687 N N . GLU A 1 459 ? -4.422 -36.844 -13.891 1 95.62 459 GLU A N 1
ATOM 3688 C CA . GLU A 1 459 ? -3.119 -37.062 -14.508 1 95.62 459 GLU A CA 1
ATOM 3689 C C . GLU A 1 459 ? -2.762 -35.906 -15.445 1 95.62 459 GLU A C 1
ATOM 3691 O O . GLU A 1 459 ? -1.636 -35.844 -15.945 1 95.62 459 GLU A O 1
ATOM 3696 N N . ALA A 1 460 ? -3.729 -35.031 -15.625 1 97 460 ALA A N 1
ATOM 3697 C CA . ALA A 1 460 ? -3.529 -33.875 -16.516 1 97 460 ALA A CA 1
ATOM 3698 C C . ALA A 1 460 ? -2.955 -32.688 -15.742 1 97 460 ALA A C 1
ATOM 3700 O O . ALA A 1 460 ? -3.385 -32.406 -14.625 1 97 460 ALA A O 1
ATOM 3701 N N . MET A 1 461 ? -1.978 -32.125 -16.312 1 96.19 461 MET A N 1
ATOM 3702 C CA . MET A 1 461 ? -1.463 -30.875 -15.773 1 96.19 461 MET A CA 1
ATOM 3703 C C . MET A 1 461 ? -0.766 -30.062 -16.859 1 96.19 461 MET A C 1
ATOM 3705 O O . MET A 1 461 ? -0.204 -30.625 -17.797 1 96.19 461 MET A O 1
ATOM 3709 N N . LEU A 1 462 ? -0.852 -28.75 -16.719 1 97.25 462 LEU A N 1
ATOM 3710 C CA . LEU A 1 462 ? -0.122 -27.797 -17.547 1 97.25 462 LEU A CA 1
ATOM 3711 C C . LEU A 1 462 ? 0.979 -27.109 -16.75 1 97.25 462 LEU A C 1
ATOM 3713 O O . LEU A 1 462 ? 1.051 -27.266 -15.523 1 97.25 462 LEU A O 1
ATOM 3717 N N . PHE A 1 463 ? 1.812 -26.469 -17.375 1 96.62 463 PHE A N 1
ATOM 3718 C CA . PHE A 1 463 ? 2.68 -25.422 -16.828 1 96.62 463 PHE A CA 1
ATOM 3719 C C . PHE A 1 463 ? 2.455 -24.094 -17.547 1 96.62 463 PHE A C 1
ATOM 3721 O O . PHE A 1 463 ? 3.266 -23.703 -18.391 1 96.62 463 PHE A O 1
ATOM 3728 N N . ALA A 1 464 ? 1.435 -23.359 -17.125 1 97.69 464 ALA A N 1
ATOM 3729 C CA . ALA A 1 464 ? 0.856 -22.281 -17.938 1 97.69 464 ALA A CA 1
ATOM 3730 C C . ALA A 1 464 ? 1.359 -20.922 -17.469 1 97.69 464 ALA A C 1
ATOM 3732 O O . ALA A 1 464 ? 1.458 -20.656 -16.266 1 97.69 464 ALA A O 1
ATOM 3733 N N . ARG A 1 465 ? 1.63 -20.047 -18.328 1 97 465 ARG A N 1
ATOM 3734 C CA . ARG A 1 465 ? 2.088 -18.703 -18 1 97 465 ARG A CA 1
ATOM 3735 C C . ARG A 1 465 ? 0.913 -17.734 -17.891 1 97 465 ARG A C 1
ATOM 3737 O O . ARG A 1 465 ? 0.904 -16.859 -17.031 1 97 465 ARG A O 1
ATOM 3744 N N . SER A 1 466 ? -0.097 -17.812 -18.828 1 98 466 SER A N 1
ATOM 3745 C CA . SER A 1 466 ? -1.229 -16.891 -18.859 1 98 466 SER A CA 1
ATOM 3746 C C . SER A 1 466 ? -2.506 -17.578 -18.375 1 98 466 SER A C 1
ATOM 3748 O O . SER A 1 466 ? -2.68 -18.781 -18.547 1 98 466 SER A O 1
ATOM 3750 N N . ALA A 1 467 ? -3.328 -16.812 -17.734 1 98.5 467 ALA A N 1
ATOM 3751 C CA . ALA A 1 467 ? -4.609 -17.312 -17.234 1 98.5 467 ALA A CA 1
ATOM 3752 C C . ALA A 1 467 ? -5.547 -16.156 -16.906 1 98.5 467 ALA A C 1
ATOM 3754 O O . ALA A 1 467 ? -5.137 -14.984 -16.906 1 98.5 467 ALA A O 1
ATOM 3755 N N . THR A 1 468 ? -6.793 -16.391 -16.688 1 98.56 468 THR A N 1
ATOM 3756 C CA . THR A 1 468 ? -7.82 -15.484 -16.172 1 98.56 468 THR A CA 1
ATOM 3757 C C . THR A 1 468 ? -8.789 -16.234 -15.266 1 98.56 468 THR A C 1
ATOM 3759 O O . THR A 1 468 ? -8.5 -17.359 -14.836 1 98.56 468 THR A O 1
ATOM 3762 N N . ALA A 1 469 ? -9.922 -15.602 -14.836 1 98.62 469 ALA A N 1
ATOM 3763 C CA . ALA A 1 469 ? -10.898 -16.281 -13.984 1 98.62 469 ALA A CA 1
ATOM 3764 C C . ALA A 1 469 ? -11.336 -17.609 -14.594 1 98.62 469 ALA A C 1
ATOM 3766 O O . ALA A 1 469 ? -11.625 -17.672 -15.797 1 98.62 469 ALA A O 1
ATOM 3767 N N . GLY A 1 470 ? -11.336 -18.625 -13.844 1 98.44 470 GLY A N 1
ATOM 3768 C CA . GLY A 1 470 ? -11.633 -19.969 -14.336 1 98.44 470 GLY A CA 1
ATOM 3769 C C . GLY A 1 470 ? -10.383 -20.781 -14.633 1 98.44 470 GLY A C 1
ATOM 3770 O O . GLY A 1 470 ? -10.43 -22 -14.648 1 98.44 470 GLY A O 1
ATOM 3771 N N . GLY A 1 471 ? -9.273 -20.078 -14.852 1 98.31 471 GLY A N 1
ATOM 3772 C CA . GLY A 1 471 ? -8.023 -20.719 -15.242 1 98.31 471 GLY A CA 1
ATOM 3773 C C . GLY A 1 471 ? -7.465 -21.641 -14.172 1 98.31 471 GLY A C 1
ATOM 3774 O O . GLY A 1 471 ? -6.672 -22.531 -14.469 1 98.31 471 GLY A O 1
ATOM 3775 N N . GLN A 1 472 ? -7.906 -21.438 -12.891 1 98.44 472 GLN A N 1
ATOM 3776 C CA . GLN A 1 472 ? -7.449 -22.281 -11.797 1 98.44 472 GLN A CA 1
ATOM 3777 C C . GLN A 1 472 ? -7.836 -23.734 -12.031 1 98.44 472 GLN A C 1
ATOM 3779 O O . GLN A 1 472 ? -7.273 -24.641 -11.406 1 98.44 472 GLN A O 1
ATOM 3784 N N . GLN A 1 473 ? -8.758 -23.984 -12.93 1 98.44 473 GLN A N 1
ATOM 3785 C CA . GLN A 1 473 ? -9.211 -25.328 -13.227 1 98.44 473 GLN A CA 1
ATOM 3786 C C . GLN A 1 473 ? -8.141 -26.125 -13.977 1 98.44 473 GLN A C 1
ATOM 3788 O O . GLN A 1 473 ? -8.203 -27.344 -14.055 1 98.44 473 GLN A O 1
ATOM 3793 N N . PHE A 1 474 ? -7.156 -25.391 -14.555 1 98.44 474 PHE A N 1
ATOM 3794 C CA . PHE A 1 474 ? -6.164 -26.016 -15.414 1 98.44 474 PHE A CA 1
ATOM 3795 C C . PHE A 1 474 ? -4.758 -25.781 -14.875 1 98.44 474 PHE A C 1
ATOM 3797 O O . PHE A 1 474 ? -3.943 -25.109 -15.523 1 98.44 474 PHE A O 1
ATOM 3804 N N . PRO A 1 475 ? -4.461 -26.266 -13.734 1 97.5 475 PRO A N 1
ATOM 3805 C CA . PRO A 1 475 ? -3.121 -26.094 -13.172 1 97.5 475 PRO A CA 1
ATOM 3806 C C . PRO A 1 475 ? -2.061 -26.906 -13.914 1 97.5 475 PRO A C 1
ATOM 3808 O O . PRO A 1 475 ? -2.393 -27.844 -14.648 1 97.5 475 PRO A O 1
ATOM 3811 N N . VAL A 1 476 ? -0.845 -26.469 -13.797 1 97.5 476 VAL A N 1
ATOM 3812 C CA . VAL A 1 476 ? -0.174 -25.578 -12.859 1 97.5 476 VAL A CA 1
ATOM 3813 C C . VAL A 1 476 ? 0.172 -24.266 -13.562 1 97.5 476 VAL A C 1
ATOM 3815 O O . VAL A 1 476 ? 0.288 -24.219 -14.789 1 97.5 476 VAL A O 1
ATOM 3818 N N . HIS A 1 477 ? 0.334 -23.156 -12.734 1 97.88 477 HIS A N 1
ATOM 3819 C CA . HIS A 1 477 ? 0.693 -21.844 -13.273 1 97.88 477 HIS A CA 1
ATOM 3820 C C . HIS A 1 477 ? 2.041 -21.391 -12.727 1 97.88 477 HIS A C 1
ATOM 3822 O O . HIS A 1 477 ? 2.363 -21.625 -11.562 1 97.88 477 HIS A O 1
ATOM 3828 N N . TRP A 1 478 ? 2.857 -20.703 -13.562 1 95.31 478 TRP A N 1
ATOM 3829 C CA . TRP A 1 478 ? 4.121 -20.188 -13.047 1 95.31 478 TRP A CA 1
ATOM 3830 C C . TRP A 1 478 ? 4.246 -18.688 -13.297 1 95.31 478 TRP A C 1
ATOM 3832 O O . TRP A 1 478 ? 3.561 -18.141 -14.156 1 95.31 478 TRP A O 1
ATOM 3842 N N . GLY A 1 479 ? 5.102 -17.984 -12.617 1 94.69 479 GLY A N 1
ATOM 3843 C CA . GLY A 1 479 ? 5.148 -16.531 -12.469 1 94.69 479 GLY A CA 1
ATOM 3844 C C . GLY A 1 479 ? 5.73 -15.836 -13.68 1 94.69 479 GLY A C 1
ATOM 3845 O O . GLY A 1 479 ? 5.605 -14.617 -13.82 1 94.69 479 GLY A O 1
ATOM 3846 N N . GLY A 1 480 ? 6.348 -16.516 -14.562 1 92.44 480 GLY A N 1
ATOM 3847 C CA . GLY A 1 480 ? 6.879 -15.875 -15.75 1 92.44 480 GLY A CA 1
ATOM 3848 C C . GLY A 1 480 ? 8.328 -15.438 -15.602 1 92.44 480 GLY A C 1
ATOM 3849 O O . GLY A 1 480 ? 9.086 -16.047 -14.844 1 92.44 480 GLY A O 1
ATOM 3850 N N . ASP A 1 481 ? 8.742 -14.383 -16.359 1 92.31 481 ASP A N 1
ATOM 3851 C CA . ASP A 1 481 ? 10.148 -14.07 -16.578 1 92.31 481 ASP A CA 1
ATOM 3852 C C . ASP A 1 481 ? 10.672 -13.109 -15.516 1 92.31 481 ASP A C 1
ATOM 3854 O O . ASP A 1 481 ? 10.539 -11.891 -15.656 1 92.31 481 ASP A O 1
ATOM 3858 N N . CYS A 1 482 ? 11.344 -13.625 -14.57 1 94.56 482 CYS A N 1
ATOM 3859 C CA . CYS A 1 482 ? 11.898 -12.867 -13.461 1 94.56 482 CYS A CA 1
ATOM 3860 C C . CYS A 1 482 ? 13.398 -12.672 -13.625 1 94.56 482 CYS A C 1
ATOM 3862 O O . CYS A 1 482 ? 14.055 -13.438 -14.336 1 94.56 482 CYS A O 1
ATOM 3864 N N . SER A 1 483 ? 13.938 -11.688 -12.969 1 94.25 483 SER A N 1
ATOM 3865 C CA . SER A 1 483 ? 15.375 -11.453 -12.945 1 94.25 483 SER A CA 1
ATOM 3866 C C . SER A 1 483 ? 16.047 -12.258 -11.836 1 94.25 483 SER A C 1
ATOM 3868 O O . SER A 1 483 ? 15.359 -12.828 -10.977 1 94.25 483 SER A O 1
ATOM 3870 N N . ALA A 1 484 ? 17.359 -12.344 -11.914 1 95.25 484 ALA A N 1
ATOM 3871 C CA . ALA A 1 484 ? 18.125 -13.109 -10.93 1 95.25 484 ALA A CA 1
ATOM 3872 C C . ALA A 1 484 ? 18.656 -12.203 -9.82 1 95.25 484 ALA A C 1
ATOM 3874 O O . ALA A 1 484 ? 19.875 -12.062 -9.648 1 95.25 484 ALA A O 1
ATOM 3875 N N . THR A 1 485 ? 17.766 -11.508 -9.125 1 95.81 485 THR A N 1
ATOM 3876 C CA . THR A 1 485 ? 18.078 -10.617 -8.016 1 95.81 485 THR A CA 1
ATOM 3877 C C . THR A 1 485 ? 17.188 -10.898 -6.812 1 95.81 485 THR A C 1
ATOM 3879 O O . THR A 1 485 ? 16.125 -11.516 -6.949 1 95.81 485 THR A O 1
ATOM 3882 N N . TYR A 1 486 ? 17.609 -10.5 -5.613 1 97.25 486 TYR A N 1
ATOM 3883 C CA . TYR A 1 486 ? 16.781 -10.648 -4.418 1 97.25 486 TYR A CA 1
ATOM 3884 C C . TYR A 1 486 ? 15.484 -9.867 -4.551 1 97.25 486 TYR A C 1
ATOM 3886 O O . TYR A 1 486 ? 14.438 -10.305 -4.074 1 97.25 486 TYR A O 1
ATOM 3894 N N . ALA A 1 487 ? 15.508 -8.688 -5.188 1 96.38 487 ALA A N 1
ATOM 3895 C CA . ALA A 1 487 ? 14.297 -7.906 -5.426 1 96.38 487 ALA A CA 1
ATOM 3896 C C . ALA A 1 487 ? 13.297 -8.688 -6.27 1 96.38 487 ALA A C 1
ATOM 3898 O O . ALA A 1 487 ? 12.094 -8.688 -5.977 1 96.38 487 ALA A O 1
ATOM 3899 N N . SER A 1 488 ? 13.812 -9.289 -7.289 1 96.62 488 SER A N 1
ATOM 3900 C CA . SER A 1 488 ? 12.938 -10.078 -8.156 1 96.62 488 SER A CA 1
ATOM 3901 C C . SER A 1 488 ? 12.383 -11.297 -7.43 1 96.62 488 SER A C 1
ATOM 3903 O O . SER A 1 488 ? 11.25 -11.711 -7.676 1 96.62 488 SER A O 1
ATOM 3905 N N . MET A 1 489 ? 13.203 -11.906 -6.609 1 97.69 489 MET A N 1
ATOM 3906 C CA . MET A 1 489 ? 12.734 -13 -5.77 1 97.69 489 MET A CA 1
ATOM 3907 C C . MET A 1 489 ? 11.555 -12.57 -4.91 1 97.69 489 MET A C 1
ATOM 3909 O O . MET A 1 489 ? 10.578 -13.312 -4.766 1 97.69 489 MET A O 1
ATOM 3913 N N . ALA A 1 490 ? 11.617 -11.359 -4.363 1 97.81 490 ALA A N 1
ATOM 3914 C CA . ALA A 1 490 ? 10.531 -10.805 -3.562 1 97.81 490 ALA A CA 1
ATOM 3915 C C . ALA A 1 490 ? 9.289 -10.555 -4.422 1 97.81 490 ALA A C 1
ATOM 3917 O O . ALA A 1 490 ? 8.164 -10.781 -3.977 1 97.81 490 ALA A O 1
ATOM 3918 N N . GLU A 1 491 ? 9.477 -10.078 -5.641 1 97.44 491 GLU A N 1
ATOM 3919 C CA . GLU A 1 491 ? 8.375 -9.891 -6.582 1 97.44 491 GLU A CA 1
ATOM 3920 C C . GLU A 1 491 ? 7.645 -11.211 -6.844 1 97.44 491 GLU A C 1
ATOM 3922 O O . GLU A 1 491 ? 6.414 -11.242 -6.922 1 97.44 491 GLU A O 1
ATOM 3927 N N . THR A 1 492 ? 8.438 -12.219 -6.934 1 97.31 492 THR A N 1
ATOM 3928 C CA . THR A 1 492 ? 7.918 -13.547 -7.246 1 97.31 492 THR A CA 1
ATOM 3929 C C . THR A 1 492 ? 7.008 -14.047 -6.129 1 97.31 492 THR A C 1
ATOM 3931 O O . THR A 1 492 ? 5.914 -14.555 -6.391 1 97.31 492 THR A O 1
ATOM 3934 N N . ILE A 1 493 ? 7.418 -13.867 -4.902 1 97.81 493 ILE A N 1
ATOM 3935 C CA . ILE A 1 493 ? 6.578 -14.289 -3.787 1 97.81 493 ILE A CA 1
ATOM 3936 C C . ILE A 1 493 ? 5.266 -13.516 -3.803 1 97.81 493 ILE A C 1
ATOM 3938 O O . ILE A 1 493 ? 4.191 -14.094 -3.613 1 97.81 493 ILE A O 1
ATOM 3942 N N . ARG A 1 494 ? 5.297 -12.211 -4.016 1 97.81 494 ARG A N 1
ATOM 3943 C CA . ARG A 1 494 ? 4.09 -11.391 -4.055 1 97.81 494 ARG A CA 1
ATOM 3944 C C . ARG A 1 494 ? 3.141 -11.867 -5.152 1 97.81 494 ARG A C 1
ATOM 3946 O O . ARG A 1 494 ? 1.926 -11.922 -4.949 1 97.81 494 ARG A O 1
ATOM 3953 N N . GLY A 1 495 ? 3.766 -12.203 -6.316 1 98.12 495 GLY A N 1
ATOM 3954 C CA . GLY A 1 495 ? 2.947 -12.711 -7.406 1 98.12 495 GLY A CA 1
ATOM 3955 C C . GLY A 1 495 ? 2.176 -13.961 -7.039 1 98.12 495 GLY A C 1
ATOM 3956 O O . GLY A 1 495 ? 0.976 -14.062 -7.305 1 98.12 495 GLY A O 1
ATOM 3957 N N . GLY A 1 496 ? 2.867 -14.891 -6.43 1 98.25 496 GLY A N 1
ATOM 3958 C CA . GLY A 1 496 ? 2.246 -16.141 -6.043 1 98.25 496 GLY A CA 1
ATOM 3959 C C . GLY A 1 496 ? 1.181 -15.977 -4.973 1 98.25 496 GLY A C 1
ATOM 3960 O O . GLY A 1 496 ? 0.115 -16.594 -5.051 1 98.25 496 GLY A O 1
ATOM 3961 N N . LEU A 1 497 ? 1.455 -15.164 -3.963 1 98.69 497 LEU A N 1
ATOM 3962 C CA . LEU A 1 497 ? 0.502 -14.953 -2.879 1 98.69 497 LEU A CA 1
ATOM 3963 C C . LEU A 1 497 ? -0.762 -14.273 -3.393 1 98.69 497 LEU A C 1
ATOM 3965 O O . LEU A 1 497 ? -1.873 -14.648 -3.012 1 98.69 497 LEU A O 1
ATOM 3969 N N . SER A 1 498 ? -0.598 -13.289 -4.238 1 98.62 498 SER A N 1
ATOM 3970 C CA . SER A 1 498 ? -1.747 -12.594 -4.809 1 98.62 498 SER A CA 1
ATOM 3971 C C . SER A 1 498 ? -2.59 -13.539 -5.668 1 98.62 498 SER A C 1
ATOM 3973 O O . SER A 1 498 ? -3.82 -13.516 -5.594 1 98.62 498 SER A O 1
ATOM 3975 N N . LEU A 1 499 ? -1.919 -14.312 -6.492 1 98.75 499 LEU A N 1
ATOM 3976 C CA . LEU A 1 499 ? -2.629 -15.258 -7.344 1 98.75 499 LEU A CA 1
ATOM 3977 C C . LEU A 1 499 ? -3.385 -16.281 -6.504 1 98.75 499 LEU A C 1
ATOM 3979 O O . LEU A 1 499 ? -4.52 -16.641 -6.828 1 98.75 499 LEU A O 1
ATOM 3983 N N . GLY A 1 500 ? -2.734 -16.75 -5.469 1 98.75 500 GLY A N 1
ATOM 3984 C CA . GLY A 1 500 ? -3.393 -17.688 -4.574 1 98.75 500 GLY A CA 1
ATOM 3985 C C . GLY A 1 500 ? -4.672 -17.141 -3.975 1 98.75 500 GLY A C 1
ATOM 3986 O O . GLY A 1 500 ? -5.66 -17.875 -3.836 1 98.75 500 GLY A O 1
ATOM 3987 N N . LEU A 1 501 ? -4.703 -15.883 -3.656 1 98.88 501 LEU A N 1
ATOM 3988 C CA . LEU A 1 501 ? -5.875 -15.25 -3.066 1 98.88 501 LEU A CA 1
ATOM 3989 C C . LEU A 1 501 ? -6.914 -14.93 -4.133 1 98.88 501 LEU A C 1
ATOM 3991 O O . LEU A 1 501 ? -7.941 -14.312 -3.842 1 98.88 501 LEU A O 1
ATOM 3995 N N . SER A 1 502 ? -6.648 -15.375 -5.352 1 98.69 502 SER A N 1
ATOM 3996 C CA . SER A 1 502 ? -7.59 -15.219 -6.453 1 98.69 502 SER A CA 1
ATOM 3997 C C . SER A 1 502 ? -8.125 -16.562 -6.914 1 98.69 502 SER A C 1
ATOM 3999 O O . SER A 1 502 ? -8.688 -16.688 -8.008 1 98.69 502 SER A O 1
ATOM 4001 N N . GLY A 1 503 ? -7.867 -17.625 -6.141 1 98.31 503 GLY A N 1
ATOM 4002 C CA . GLY A 1 503 ? -8.523 -18.906 -6.375 1 98.31 503 GLY A CA 1
ATOM 4003 C C . GLY A 1 503 ? -7.605 -19.938 -6.996 1 98.31 503 GLY A C 1
ATOM 4004 O O . GLY A 1 503 ? -8.008 -21.078 -7.203 1 98.31 503 GLY A O 1
ATOM 4005 N N . PHE A 1 504 ? -6.352 -19.594 -7.262 1 98.75 504 PHE A N 1
ATOM 4006 C CA . PHE A 1 504 ? -5.41 -20.531 -7.855 1 98.75 504 PHE A CA 1
ATOM 4007 C C . PHE A 1 504 ? -4.691 -21.344 -6.777 1 98.75 504 PHE A C 1
ATOM 4009 O O . PHE A 1 504 ? -4.219 -20.781 -5.785 1 98.75 504 PHE A O 1
ATOM 4016 N N . GLY A 1 505 ? -4.59 -22.641 -6.965 1 98.5 505 GLY A N 1
ATOM 4017 C CA . GLY A 1 505 ? -4.125 -23.531 -5.914 1 98.5 505 GLY A CA 1
ATOM 4018 C C . GLY A 1 505 ? -2.639 -23.812 -5.996 1 98.5 505 GLY A C 1
ATOM 4019 O O . GLY A 1 505 ? -2.012 -24.172 -4.996 1 98.5 505 GLY A O 1
ATOM 4020 N N . PHE A 1 506 ? -2.072 -23.719 -7.191 1 98.62 506 PHE A N 1
ATOM 4021 C CA . PHE A 1 506 ? -0.712 -24.172 -7.445 1 98.62 506 PHE A CA 1
ATOM 4022 C C . PHE A 1 506 ? 0.104 -23.094 -8.141 1 98.62 506 PHE A C 1
ATOM 4024 O O . PHE A 1 506 ? -0.373 -22.453 -9.094 1 98.62 506 PHE A O 1
ATOM 4031 N N . TRP A 1 507 ? 1.303 -22.844 -7.652 1 97.38 507 TRP A N 1
ATOM 4032 C CA . TRP A 1 507 ? 2.143 -21.766 -8.164 1 97.38 507 TRP A CA 1
ATOM 4033 C C . TRP A 1 507 ? 3.602 -22.203 -8.242 1 97.38 507 TRP A C 1
ATOM 4035 O O . TRP A 1 507 ? 4.102 -22.891 -7.34 1 97.38 507 TRP A O 1
ATOM 4045 N N . SER A 1 508 ? 4.246 -21.859 -9.289 1 97.19 508 SER A N 1
ATOM 4046 C CA . SER A 1 508 ? 5.668 -22.125 -9.492 1 97.19 508 SER A CA 1
ATOM 4047 C C . SER A 1 508 ? 6.398 -20.875 -9.977 1 97.19 508 SER A C 1
ATOM 4049 O O . SER A 1 508 ? 5.773 -19.844 -10.242 1 97.19 508 SER A O 1
ATOM 4051 N N . HIS A 1 509 ? 7.664 -20.922 -9.961 1 96.88 509 HIS A N 1
ATOM 4052 C CA . HIS A 1 509 ? 8.547 -19.875 -10.453 1 96.88 509 HIS A CA 1
ATOM 4053 C C . HIS A 1 509 ? 9.898 -20.438 -10.867 1 96.88 509 HIS A C 1
ATOM 4055 O O . HIS A 1 509 ? 10.266 -21.547 -10.461 1 96.88 509 HIS A O 1
ATOM 4061 N N . ASP A 1 510 ? 10.594 -19.734 -11.711 1 96.75 510 ASP A N 1
ATOM 4062 C CA . ASP A 1 510 ? 11.906 -20.172 -12.188 1 96.75 510 ASP A CA 1
ATOM 4063 C C . ASP A 1 510 ? 12.977 -19.969 -11.125 1 96.75 510 ASP A C 1
ATOM 4065 O O . ASP A 1 510 ? 13.367 -18.844 -10.836 1 96.75 510 ASP A O 1
ATOM 4069 N N . ILE A 1 511 ? 13.5 -21.047 -10.656 1 96.94 511 ILE A N 1
ATOM 4070 C CA . ILE A 1 511 ? 14.469 -21 -9.57 1 96.94 511 ILE A CA 1
ATOM 4071 C C . ILE A 1 511 ? 15.727 -20.281 -10.031 1 96.94 511 ILE A C 1
ATOM 4073 O O . ILE A 1 511 ? 16.344 -20.656 -11.031 1 96.94 511 ILE A O 1
ATOM 4077 N N . SER A 1 512 ? 16.078 -19.281 -9.352 1 94.25 512 SER A N 1
ATOM 4078 C CA . SER A 1 512 ? 17.25 -18.422 -9.461 1 94.25 512 SER A CA 1
ATOM 4079 C C . SER A 1 512 ? 17.078 -17.375 -10.562 1 94.25 512 SER A C 1
ATOM 4081 O O . SER A 1 512 ? 18.031 -16.719 -10.961 1 94.25 512 SER A O 1
ATOM 4083 N N . GLY A 1 513 ? 15.836 -17.219 -11.078 1 93.06 513 GLY A N 1
ATOM 4084 C CA . GLY A 1 513 ? 15.578 -16.219 -12.094 1 93.06 513 GLY A CA 1
ATOM 4085 C C . GLY A 1 513 ? 15.719 -16.75 -13.508 1 93.06 513 GLY A C 1
ATOM 4086 O O . GLY A 1 513 ? 16.406 -17.734 -13.742 1 93.06 513 GLY A O 1
ATOM 4087 N N . PHE A 1 514 ? 15.227 -16.016 -14.453 1 91.56 514 PHE A N 1
ATOM 4088 C CA . PHE A 1 514 ? 15.18 -16.438 -15.852 1 91.56 514 PHE A CA 1
ATOM 4089 C C . PHE A 1 514 ? 16.172 -15.641 -16.688 1 91.56 514 PHE A C 1
ATOM 4091 O O . PHE A 1 514 ? 16.984 -16.219 -17.422 1 91.56 514 PHE A O 1
ATOM 4098 N N . GLU A 1 515 ? 16.234 -14.398 -16.578 1 86.81 515 GLU A N 1
ATOM 4099 C CA . GLU A 1 515 ? 16.844 -13.492 -17.547 1 86.81 515 GLU A CA 1
ATOM 4100 C C . GLU A 1 515 ? 18.359 -13.633 -17.547 1 86.81 515 GLU A C 1
ATOM 4102 O O . GLU A 1 515 ? 18.984 -13.656 -18.609 1 86.81 515 GLU A O 1
ATOM 4107 N N . SER A 1 516 ? 18.922 -13.641 -16.375 1 86 516 SER A N 1
ATOM 4108 C CA . SER A 1 516 ? 20.375 -13.703 -16.281 1 86 516 SER A CA 1
ATOM 4109 C C . SER A 1 516 ? 20.828 -14.844 -15.375 1 86 516 SER A C 1
ATOM 4111 O O . SER A 1 516 ? 20.016 -15.414 -14.633 1 86 516 SER A O 1
ATOM 4113 N N . THR A 1 517 ? 22.094 -15.133 -15.594 1 89.38 517 THR A N 1
ATOM 4114 C CA . THR A 1 517 ? 22.656 -16.125 -14.68 1 89.38 517 THR A CA 1
ATOM 4115 C C . THR A 1 517 ? 22.766 -15.555 -13.266 1 89.38 517 THR A C 1
ATOM 4117 O O . THR A 1 517 ? 23.344 -14.484 -13.07 1 89.38 517 THR A O 1
ATOM 4120 N N . ALA A 1 518 ? 22.25 -16.266 -12.414 1 93.25 518 ALA A N 1
ATOM 4121 C CA . ALA A 1 518 ? 22.266 -15.828 -11.023 1 93.25 518 ALA A CA 1
ATOM 4122 C C . ALA A 1 518 ? 23.641 -16.047 -10.391 1 93.25 518 ALA A C 1
ATOM 4124 O O . ALA A 1 518 ? 24.344 -17.016 -10.727 1 93.25 518 ALA A O 1
ATOM 4125 N N . PRO A 1 519 ? 24.047 -15.164 -9.477 1 95.5 519 PRO A N 1
ATOM 4126 C CA . PRO A 1 519 ? 25.156 -15.555 -8.617 1 95.5 519 PRO A CA 1
ATOM 4127 C C . PRO A 1 519 ? 24.828 -16.75 -7.734 1 95.5 519 PRO A C 1
ATOM 4129 O O . PRO A 1 519 ? 23.656 -17.031 -7.465 1 95.5 519 PRO A O 1
ATOM 4132 N N . PRO A 1 520 ? 25.875 -17.5 -7.277 1 97.38 520 PRO A N 1
ATOM 4133 C CA . PRO A 1 520 ? 25.656 -18.734 -6.523 1 97.38 520 PRO A CA 1
ATOM 4134 C C . PRO A 1 520 ? 24.812 -18.516 -5.273 1 97.38 520 PRO A C 1
ATOM 4136 O O . PRO A 1 520 ? 24.016 -19.391 -4.895 1 97.38 520 PRO A O 1
ATOM 4139 N N . ASP A 1 521 ? 24.984 -17.375 -4.598 1 97.69 521 ASP A N 1
ATOM 4140 C CA . ASP A 1 521 ? 24.234 -17.141 -3.369 1 97.69 521 ASP A CA 1
ATOM 4141 C C . ASP A 1 521 ? 22.734 -17.047 -3.648 1 97.69 521 ASP A C 1
ATOM 4143 O O . ASP A 1 521 ? 21.938 -17.625 -2.928 1 97.69 521 ASP A O 1
ATOM 4147 N N . ILE A 1 522 ? 22.359 -16.359 -4.719 1 97.44 522 ILE A N 1
ATOM 4148 C CA . ILE A 1 522 ? 20.953 -16.25 -5.105 1 97.44 522 ILE A CA 1
ATOM 4149 C C . ILE A 1 522 ? 20.422 -17.625 -5.52 1 97.44 522 ILE A C 1
ATOM 4151 O O . ILE A 1 522 ? 19.297 -18 -5.18 1 97.44 522 ILE A O 1
ATOM 4155 N N . TYR A 1 523 ? 21.25 -18.375 -6.312 1 98 523 TYR A N 1
ATOM 4156 C CA . TYR A 1 523 ? 20.859 -19.719 -6.719 1 98 523 TYR A CA 1
ATOM 4157 C C . TYR A 1 523 ? 20.5 -20.562 -5.508 1 98 523 TYR A C 1
ATOM 4159 O O . TYR A 1 523 ? 19.438 -21.188 -5.465 1 98 523 TYR A O 1
ATOM 4167 N N . LYS A 1 524 ? 21.375 -20.578 -4.523 1 98.5 524 LYS A N 1
ATOM 4168 C CA . LYS A 1 524 ? 21.203 -21.422 -3.348 1 98.5 524 LYS A CA 1
ATOM 4169 C C . LYS A 1 524 ? 20 -20.984 -2.52 1 98.5 524 LYS A C 1
ATOM 4171 O O . LYS A 1 524 ? 19.203 -21.828 -2.086 1 98.5 524 LYS A O 1
ATOM 4176 N N . ARG A 1 525 ? 19.828 -19.641 -2.338 1 98.56 525 ARG A N 1
ATOM 4177 C CA . ARG A 1 525 ? 18.688 -19.125 -1.592 1 98.56 525 ARG A CA 1
ATOM 4178 C C . ARG A 1 525 ? 17.375 -19.438 -2.312 1 98.56 525 ARG A C 1
ATOM 4180 O O . ARG A 1 525 ? 16.391 -19.797 -1.681 1 98.56 525 ARG A O 1
ATOM 4187 N N . TRP A 1 526 ? 17.391 -19.344 -3.592 1 98.44 526 TRP A N 1
ATOM 4188 C CA . TRP A 1 526 ? 16.188 -19.531 -4.395 1 98.44 526 TRP A CA 1
ATOM 4189 C C . TRP A 1 526 ? 15.82 -21 -4.504 1 98.44 526 TRP A C 1
ATOM 4191 O O . TRP A 1 526 ? 14.641 -21.344 -4.617 1 98.44 526 TRP A O 1
ATOM 4201 N N . VAL A 1 527 ? 16.797 -21.891 -4.426 1 98.5 527 VAL A N 1
ATOM 4202 C CA . VAL A 1 527 ? 16.547 -23.328 -4.402 1 98.5 527 VAL A CA 1
ATOM 4203 C C . VAL A 1 527 ? 15.695 -23.688 -3.188 1 98.5 527 VAL A C 1
ATOM 4205 O O . VAL A 1 527 ? 14.688 -24.391 -3.312 1 98.5 527 VAL A O 1
ATOM 4208 N N . ALA A 1 528 ? 16.094 -23.156 -2.053 1 98.62 528 ALA A N 1
ATOM 4209 C CA . ALA A 1 528 ? 15.32 -23.422 -0.845 1 98.62 528 ALA A CA 1
ATOM 4210 C C . ALA A 1 528 ? 13.891 -22.906 -0.983 1 98.62 528 ALA A C 1
ATOM 4212 O O . ALA A 1 528 ? 12.93 -23.625 -0.671 1 98.62 528 ALA A O 1
ATOM 4213 N N . PHE A 1 529 ? 13.742 -21.719 -1.437 1 98.19 529 PHE A N 1
ATOM 4214 C CA . PHE A 1 529 ? 12.445 -21.109 -1.676 1 98.19 529 PHE A CA 1
ATOM 4215 C C . PHE A 1 529 ? 11.641 -21.922 -2.684 1 98.19 529 PHE A C 1
ATOM 4217 O O . PHE A 1 529 ? 10.477 -22.25 -2.441 1 98.19 529 PHE A O 1
ATOM 4224 N N . GLY A 1 530 ? 12.234 -22.25 -3.775 1 98.5 530 GLY A N 1
ATOM 4225 C CA . GLY A 1 530 ? 11.555 -22.938 -4.859 1 98.5 530 GLY A CA 1
ATOM 4226 C C . GLY A 1 530 ? 11.07 -24.328 -4.473 1 98.5 530 GLY A C 1
ATOM 4227 O O . GLY A 1 530 ? 9.992 -24.75 -4.887 1 98.5 530 GLY A O 1
ATOM 4228 N N . LEU A 1 531 ? 11.898 -25.016 -3.715 1 98.75 531 LEU A N 1
ATOM 4229 C CA . LEU A 1 531 ? 11.555 -26.391 -3.344 1 98.75 531 LEU A CA 1
ATOM 4230 C C . LEU A 1 531 ? 10.578 -26.406 -2.174 1 98.75 531 LEU A C 1
ATOM 4232 O O . LEU A 1 531 ? 9.984 -27.453 -1.874 1 98.75 531 LEU A O 1
ATOM 4236 N N . LEU A 1 532 ? 10.398 -25.25 -1.558 1 98.56 532 LEU A N 1
ATOM 4237 C CA . LEU A 1 532 ? 9.352 -25.062 -0.557 1 98.56 532 LEU A CA 1
ATOM 4238 C C . LEU A 1 532 ? 8.188 -24.25 -1.121 1 98.56 532 LEU A C 1
ATOM 4240 O O . LEU A 1 532 ? 7.684 -23.344 -0.458 1 98.56 532 LEU A O 1
ATOM 4244 N N . SER A 1 533 ? 7.863 -24.438 -2.34 1 97.88 533 SER A N 1
ATOM 4245 C CA . SER A 1 533 ? 6.695 -23.969 -3.082 1 97.88 533 SER A CA 1
ATOM 4246 C C . SER A 1 533 ? 5.852 -25.141 -3.58 1 97.88 533 SER A C 1
ATOM 4248 O O . SER A 1 533 ? 6.148 -26.297 -3.287 1 97.88 533 SER A O 1
ATOM 4250 N N . SER A 1 534 ? 4.746 -24.828 -4.289 1 97.62 534 SER A N 1
ATOM 4251 C CA . SER A 1 534 ? 3.922 -25.938 -4.766 1 97.62 534 SER A CA 1
ATOM 4252 C C . SER A 1 534 ? 4.664 -26.781 -5.801 1 97.62 534 SER A C 1
ATOM 4254 O O . SER A 1 534 ? 4.77 -28 -5.66 1 97.62 534 SER A O 1
ATOM 4256 N N . HIS A 1 535 ? 5.164 -26.109 -6.82 1 98.31 535 HIS A N 1
ATOM 4257 C CA . HIS A 1 535 ? 5.938 -26.797 -7.852 1 98.31 535 HIS A CA 1
ATOM 4258 C C . HIS A 1 535 ? 7.301 -26.141 -8.039 1 98.31 535 HIS A C 1
ATOM 4260 O O . HIS A 1 535 ? 7.488 -24.969 -7.688 1 98.31 535 HIS A O 1
ATOM 4266 N N . SER A 1 536 ? 8.312 -26.953 -8.531 1 98.19 536 SER A N 1
ATOM 4267 C CA . SER A 1 536 ? 9.711 -26.531 -8.531 1 98.19 536 SER A CA 1
ATOM 4268 C C . SER A 1 536 ? 10.383 -26.812 -9.875 1 98.19 536 SER A C 1
ATOM 4270 O O . SER A 1 536 ? 10.422 -27.953 -10.32 1 98.19 536 SER A O 1
ATOM 4272 N N . ARG A 1 537 ? 10.945 -25.734 -10.414 1 97.56 537 ARG A N 1
ATOM 4273 C CA . ARG A 1 537 ? 11.555 -25.922 -11.727 1 97.56 537 ARG A CA 1
ATOM 4274 C C . ARG A 1 537 ? 12.859 -25.141 -11.828 1 97.56 537 ARG A C 1
ATOM 4276 O O . ARG A 1 537 ? 12.93 -23.969 -11.43 1 97.56 537 ARG A O 1
ATOM 4283 N N . LEU A 1 538 ? 13.945 -25.828 -12.25 1 97.44 538 LEU A N 1
ATOM 4284 C CA . LEU A 1 538 ? 15.188 -25.188 -12.664 1 97.44 538 LEU A CA 1
ATOM 4285 C C . LEU A 1 538 ? 15.117 -24.734 -14.125 1 97.44 538 LEU A C 1
ATOM 4287 O O . LEU A 1 538 ? 15.117 -25.578 -15.031 1 97.44 538 LEU A O 1
ATOM 4291 N N . HIS A 1 539 ? 14.984 -23.453 -14.312 1 95 539 HIS A N 1
ATOM 4292 C CA . HIS A 1 539 ? 14.805 -22.922 -15.648 1 95 539 HIS A CA 1
ATOM 4293 C C . HIS A 1 539 ? 15.531 -21.578 -15.812 1 95 539 HIS A C 1
ATOM 4295 O O . HIS A 1 539 ? 15.617 -20.812 -14.859 1 95 539 HIS A O 1
ATOM 4301 N N . GLY A 1 540 ? 16.125 -21.359 -16.953 1 92.31 540 GLY A N 1
ATOM 4302 C CA . GLY A 1 540 ? 16.797 -20.109 -17.266 1 92.31 540 GLY A CA 1
ATOM 4303 C C . GLY A 1 540 ? 16.75 -19.766 -18.75 1 92.31 540 GLY A C 1
ATOM 4304 O O . GLY A 1 540 ? 16.328 -20.578 -19.562 1 92.31 540 GLY A O 1
ATOM 4305 N N . ASN A 1 541 ? 17.203 -18.609 -18.984 1 91.38 541 ASN A N 1
ATOM 4306 C CA . ASN A 1 541 ? 17.219 -18.141 -20.359 1 91.38 541 ASN A CA 1
ATOM 4307 C C . ASN A 1 541 ? 18.516 -18.516 -21.078 1 91.38 541 ASN A C 1
ATOM 4309 O O . ASN A 1 541 ? 18.562 -19.547 -21.766 1 91.38 541 ASN A O 1
ATOM 4313 N N . GLU A 1 542 ? 19.672 -17.969 -20.641 1 87.25 542 GLU A N 1
ATOM 4314 C CA . GLU A 1 542 ? 20.938 -18.078 -21.375 1 87.25 542 GLU A CA 1
ATOM 4315 C C . GLU A 1 542 ? 21.891 -19.047 -20.688 1 87.25 542 GLU A C 1
ATOM 4317 O O . GLU A 1 542 ? 23.062 -19.141 -21.062 1 87.25 542 GLU A O 1
ATOM 4322 N N . SER A 1 543 ? 21.422 -19.672 -19.703 1 87.69 543 SER A N 1
ATOM 4323 C CA . SER A 1 543 ? 22.281 -20.594 -18.969 1 87.69 543 SER A CA 1
ATOM 4324 C C . SER A 1 543 ? 21.484 -21.797 -18.469 1 87.69 543 SER A C 1
ATOM 4326 O O . SER A 1 543 ? 20.281 -21.703 -18.219 1 87.69 543 SER A O 1
ATOM 4328 N N . TYR A 1 544 ? 22.281 -22.891 -18.391 1 90.12 544 TYR A N 1
ATOM 4329 C CA . TYR A 1 544 ? 21.719 -24.078 -17.75 1 90.12 544 TYR A CA 1
ATOM 4330 C C . TYR A 1 544 ? 21.672 -23.906 -16.234 1 90.12 544 TYR A C 1
ATOM 4332 O O . TYR A 1 544 ? 22.562 -23.281 -15.648 1 90.12 544 TYR A O 1
ATOM 4340 N N . ARG A 1 545 ? 20.75 -24.5 -15.664 1 94.06 545 ARG A N 1
ATOM 4341 C CA . ARG A 1 545 ? 20.547 -24.234 -14.25 1 94.06 545 ARG A CA 1
ATOM 4342 C C . ARG A 1 545 ? 20.875 -25.469 -13.406 1 94.06 545 ARG A C 1
ATOM 4344 O O . ARG A 1 545 ? 20.344 -25.641 -12.305 1 94.06 545 ARG A O 1
ATOM 4351 N N . VAL A 1 546 ? 21.703 -26.344 -13.93 1 96.12 546 VAL A N 1
ATOM 4352 C CA . VAL A 1 546 ? 22.203 -27.438 -13.094 1 96.12 546 VAL A CA 1
ATOM 4353 C C . VAL A 1 546 ? 23.125 -26.875 -12.016 1 96.12 546 VAL A C 1
ATOM 4355 O O . VAL A 1 546 ? 23.891 -25.938 -12.273 1 96.12 546 VAL A O 1
ATOM 4358 N N . PRO A 1 547 ? 23.062 -27.422 -10.836 1 97.5 547 PRO A N 1
ATOM 4359 C CA . PRO A 1 547 ? 23.688 -26.766 -9.688 1 97.5 547 PRO A CA 1
ATOM 4360 C C . PRO A 1 547 ? 25.219 -26.734 -9.789 1 97.5 547 PRO A C 1
ATOM 4362 O O . PRO A 1 547 ? 25.844 -25.812 -9.273 1 97.5 547 PRO A O 1
ATOM 4365 N N . TRP A 1 548 ? 25.906 -27.719 -10.484 1 97.25 548 TRP A N 1
ATOM 4366 C CA . TRP A 1 548 ? 27.359 -27.812 -10.5 1 97.25 548 TRP A CA 1
ATOM 4367 C C . TRP A 1 548 ? 27.969 -26.719 -11.383 1 97.25 548 TRP A C 1
ATOM 4369 O O . TRP A 1 548 ? 29.188 -26.516 -11.383 1 97.25 548 TRP A O 1
ATOM 4379 N N . LEU A 1 549 ? 27.156 -25.984 -12.141 1 95.75 549 LEU A N 1
ATOM 4380 C CA . LEU A 1 549 ? 27.641 -24.828 -12.898 1 95.75 549 LEU A CA 1
ATOM 4381 C C . LEU A 1 549 ? 27.734 -23.609 -12.008 1 95.75 549 LEU A C 1
ATOM 4383 O O . LEU A 1 549 ? 28.344 -22.609 -12.391 1 95.75 549 LEU A O 1
ATOM 4387 N N . PHE A 1 550 ? 27.219 -23.625 -10.844 1 96.5 550 PHE A N 1
ATOM 4388 C CA . PHE A 1 550 ? 27.312 -22.547 -9.875 1 96.5 550 PHE A CA 1
ATOM 4389 C C . PHE A 1 550 ? 28.422 -22.812 -8.859 1 96.5 550 PHE A C 1
ATOM 4391 O O . PHE A 1 550 ? 29.469 -22.156 -8.891 1 96.5 550 PHE A O 1
ATOM 4398 N N . ASP A 1 551 ? 28.25 -23.766 -8.016 1 96.81 551 ASP A N 1
ATOM 4399 C CA . ASP A 1 551 ? 29.328 -24.25 -7.145 1 96.81 551 ASP A CA 1
ATOM 4400 C C . ASP A 1 551 ? 28.938 -25.578 -6.488 1 96.81 551 ASP A C 1
ATOM 4402 O O . ASP A 1 551 ? 27.812 -26.047 -6.664 1 96.81 551 ASP A O 1
ATOM 4406 N N . GLU A 1 552 ? 29.812 -26.188 -5.809 1 97 552 GLU A N 1
ATOM 4407 C CA . GLU A 1 552 ? 29.578 -27.5 -5.199 1 97 552 GLU A CA 1
ATOM 4408 C C . GLU A 1 552 ? 28.547 -27.391 -4.07 1 97 552 GLU A C 1
ATOM 4410 O O . GLU A 1 552 ? 27.781 -28.328 -3.842 1 97 552 GLU A O 1
ATOM 4415 N N . GLU A 1 553 ? 28.578 -26.297 -3.418 1 98 553 GLU A N 1
ATOM 4416 C CA . GLU A 1 553 ? 27.609 -26.125 -2.346 1 98 553 GLU A CA 1
ATOM 4417 C C . GLU A 1 553 ? 26.188 -26.078 -2.893 1 98 553 GLU A C 1
ATOM 4419 O O . GLU A 1 553 ? 25.25 -26.531 -2.242 1 98 553 GLU A O 1
ATOM 4424 N N . ALA A 1 554 ? 26.062 -25.531 -4.082 1 98.38 554 ALA A N 1
ATOM 4425 C CA . ALA A 1 554 ? 24.75 -25.5 -4.742 1 98.38 554 ALA A CA 1
ATOM 4426 C C . ALA A 1 554 ? 24.219 -26.906 -4.957 1 98.38 554 ALA A C 1
ATOM 4428 O O . ALA A 1 554 ? 23 -27.141 -4.863 1 98.38 554 ALA A O 1
ATOM 4429 N N . VAL A 1 555 ? 25.062 -27.859 -5.266 1 98.62 555 VAL A N 1
ATOM 4430 C CA . VAL A 1 555 ? 24.672 -29.266 -5.438 1 98.62 555 VAL A CA 1
ATOM 4431 C C . VAL A 1 555 ? 24.109 -29.812 -4.129 1 98.62 555 VAL A C 1
ATOM 4433 O O . VAL A 1 555 ? 23.062 -30.453 -4.121 1 98.62 555 VAL A O 1
ATOM 4436 N N . ASP A 1 556 ? 24.797 -29.484 -3.084 1 98.69 556 ASP A N 1
ATOM 4437 C CA . ASP A 1 556 ? 24.391 -29.969 -1.769 1 98.69 556 ASP A CA 1
ATOM 4438 C C . ASP A 1 556 ? 23.047 -29.359 -1.366 1 98.69 556 ASP A C 1
ATOM 4440 O O . ASP A 1 556 ? 22.188 -30.047 -0.805 1 98.69 556 ASP A O 1
ATOM 4444 N N . VAL A 1 557 ? 22.906 -28.062 -1.603 1 98.69 557 VAL A N 1
ATOM 4445 C CA . VAL A 1 557 ? 21.688 -27.359 -1.251 1 98.69 557 VAL A CA 1
ATOM 4446 C C . VAL A 1 557 ? 20.5 -27.938 -2.033 1 98.69 557 VAL A C 1
ATOM 4448 O O . VAL A 1 557 ? 19.453 -28.234 -1.463 1 98.69 557 VAL A O 1
ATOM 4451 N N . LEU A 1 558 ? 20.672 -28.125 -3.316 1 98.75 558 LEU A N 1
ATOM 4452 C CA . LEU A 1 558 ? 19.609 -28.688 -4.145 1 98.75 558 LEU A CA 1
ATOM 4453 C C . LEU A 1 558 ? 19.25 -30.094 -3.682 1 98.75 558 LEU A C 1
ATOM 4455 O O . LEU A 1 558 ? 18.062 -30.453 -3.611 1 98.75 558 LEU A O 1
ATOM 4459 N N . ARG A 1 559 ? 20.281 -30.922 -3.424 1 98.62 559 ARG A N 1
ATOM 4460 C CA . ARG A 1 559 ? 20.062 -32.281 -2.945 1 98.62 559 ARG A CA 1
ATOM 4461 C C . ARG A 1 559 ? 19.234 -32.281 -1.665 1 98.62 559 ARG A C 1
ATOM 4463 O O . ARG A 1 559 ? 18.234 -33 -1.562 1 98.62 559 ARG A O 1
ATOM 4470 N N . ARG A 1 560 ? 19.625 -31.438 -0.802 1 98.44 560 ARG A N 1
ATOM 4471 C CA . ARG A 1 560 ? 18.969 -31.391 0.504 1 98.44 560 ARG A CA 1
ATOM 4472 C C . ARG A 1 560 ? 17.5 -31.062 0.368 1 98.44 560 ARG A C 1
ATOM 4474 O O . ARG A 1 560 ? 16.641 -31.75 0.92 1 98.44 560 ARG A O 1
ATOM 4481 N N . PHE A 1 561 ? 17.188 -30.062 -0.341 1 98.75 561 PHE A N 1
ATOM 4482 C CA . PHE A 1 561 ? 15.828 -29.562 -0.351 1 98.75 561 PHE A CA 1
ATOM 4483 C C . PHE A 1 561 ? 14.953 -30.359 -1.308 1 98.75 561 PHE A C 1
ATOM 4485 O O . PHE A 1 561 ? 13.742 -30.469 -1.115 1 98.75 561 PHE A O 1
ATOM 4492 N N . THR A 1 562 ? 15.484 -30.938 -2.359 1 98.75 562 THR A N 1
ATOM 4493 C CA . THR A 1 562 ? 14.711 -31.844 -3.199 1 98.75 562 THR A CA 1
ATOM 4494 C C . THR A 1 562 ? 14.281 -33.094 -2.408 1 98.75 562 THR A C 1
ATOM 4496 O O . THR A 1 562 ? 13.133 -33.531 -2.502 1 98.75 562 THR A O 1
ATOM 4499 N N . LYS A 1 563 ? 15.25 -33.625 -1.671 1 98.69 563 LYS A N 1
ATOM 4500 C CA . LYS A 1 563 ? 14.953 -34.781 -0.835 1 98.69 563 LYS A CA 1
ATOM 4501 C C . LYS A 1 563 ? 13.945 -34.438 0.254 1 98.69 563 LYS A C 1
ATOM 4503 O O . LYS A 1 563 ? 13.055 -35.219 0.557 1 98.69 563 LYS A O 1
ATOM 4508 N N . LEU A 1 564 ? 14.125 -33.25 0.795 1 98.69 564 LEU A N 1
ATOM 4509 C CA . LEU A 1 564 ? 13.18 -32.781 1.809 1 98.69 564 LEU A CA 1
ATOM 4510 C C . LEU A 1 564 ? 11.766 -32.75 1.245 1 98.69 564 LEU A C 1
ATOM 4512 O O . LEU A 1 564 ? 10.812 -33.188 1.89 1 98.69 564 LEU A O 1
ATOM 4516 N N . LYS A 1 565 ? 11.578 -32.156 0.098 1 98.69 565 LYS A N 1
ATOM 4517 C CA . LYS A 1 565 ? 10.258 -32.062 -0.509 1 98.69 565 LYS A CA 1
ATOM 4518 C C . LYS A 1 565 ? 9.648 -33.438 -0.755 1 98.69 565 LYS A C 1
ATOM 4520 O O . LYS A 1 565 ? 8.469 -33.656 -0.49 1 98.69 565 LYS A O 1
ATOM 4525 N N . SER A 1 566 ? 10.438 -34.312 -1.263 1 98.56 566 SER A N 1
ATOM 4526 C CA . SER A 1 566 ? 9.953 -35.688 -1.494 1 98.56 566 SER A CA 1
ATOM 4527 C C . SER A 1 566 ? 9.477 -36.344 -0.198 1 98.56 566 SER A C 1
ATOM 4529 O O . SER A 1 566 ? 8.438 -37 -0.171 1 98.56 566 SER A O 1
ATOM 4531 N N . ALA A 1 567 ? 10.242 -36.125 0.826 1 98.5 567 ALA A N 1
ATOM 4532 C CA . ALA A 1 567 ? 9.883 -36.688 2.123 1 98.5 567 ALA A CA 1
ATOM 4533 C C . ALA A 1 567 ? 8.594 -36.062 2.656 1 98.5 567 ALA A C 1
ATOM 4535 O O . ALA A 1 567 ? 7.789 -36.75 3.297 1 98.5 567 ALA A O 1
ATOM 4536 N N . LEU A 1 568 ? 8.336 -34.812 2.359 1 98.75 568 LEU A N 1
ATOM 4537 C CA . LEU A 1 568 ? 7.207 -34.062 2.9 1 98.75 568 LEU A CA 1
ATOM 4538 C C . LEU A 1 568 ? 5.953 -34.281 2.066 1 98.75 568 LEU A C 1
ATOM 4540 O O . LEU A 1 568 ? 4.883 -33.781 2.387 1 98.75 568 LEU A O 1
ATOM 4544 N N . MET A 1 569 ? 5.945 -35.062 1.074 1 98.69 569 MET A N 1
ATOM 4545 C CA . MET A 1 569 ? 4.887 -35.188 0.076 1 98.69 569 MET A CA 1
ATOM 4546 C C . MET A 1 569 ? 3.58 -35.656 0.722 1 98.69 569 MET A C 1
ATOM 4548 O O . MET A 1 569 ? 2.502 -35.188 0.335 1 98.69 569 MET A O 1
ATOM 4552 N N . PRO A 1 570 ? 3.586 -36.594 1.735 1 98.62 570 PRO A N 1
ATOM 4553 C CA . PRO A 1 570 ? 2.279 -36.906 2.324 1 98.62 570 PRO A CA 1
ATOM 4554 C C . PRO A 1 570 ? 1.557 -35.688 2.842 1 98.62 570 PRO A C 1
ATOM 4556 O O . PRO A 1 570 ? 0.347 -35.531 2.643 1 98.62 570 PRO A O 1
ATOM 4559 N N . TYR A 1 571 ? 2.281 -34.812 3.51 1 98.56 571 TYR A N 1
ATOM 4560 C CA . TYR A 1 571 ? 1.71 -33.562 3.986 1 98.56 571 TYR A CA 1
ATOM 4561 C C . TYR A 1 571 ? 1.365 -32.625 2.822 1 98.56 571 TYR A C 1
ATOM 4563 O O . TYR A 1 571 ? 0.265 -32.062 2.766 1 98.56 571 TYR A O 1
ATOM 4571 N N . LEU A 1 572 ? 2.299 -32.438 1.864 1 98.75 572 LEU A N 1
ATOM 4572 C CA . LEU A 1 572 ? 2.139 -31.5 0.748 1 98.75 572 LEU A CA 1
ATOM 4573 C C . LEU A 1 572 ? 0.994 -31.938 -0.16 1 98.75 572 LEU A C 1
ATOM 4575 O O . LEU A 1 572 ? 0.227 -31.109 -0.647 1 98.75 572 LEU A O 1
ATOM 4579 N N . PHE A 1 573 ? 0.93 -33.188 -0.434 1 98.56 573 PHE A N 1
ATOM 4580 C CA . PHE A 1 573 ? -0.136 -33.688 -1.295 1 98.56 573 PHE A CA 1
ATOM 4581 C C . PHE A 1 573 ? -1.495 -33.531 -0.624 1 98.56 573 PHE A C 1
ATOM 4583 O O . PHE A 1 573 ? -2.504 -33.312 -1.298 1 98.56 573 PHE A O 1
ATOM 4590 N N . GLY A 1 574 ? -1.546 -33.688 0.725 1 98.38 574 GLY A N 1
ATOM 4591 C CA . GLY A 1 574 ? -2.762 -33.344 1.438 1 98.38 574 GLY A CA 1
ATOM 4592 C C . GLY A 1 574 ? -3.205 -31.906 1.179 1 98.38 574 GLY A C 1
ATOM 4593 O O . GLY A 1 574 ? -4.395 -31.641 0.989 1 98.38 574 GLY A O 1
ATOM 4594 N N . ALA A 1 575 ? -2.234 -31 1.208 1 98.5 575 ALA A N 1
ATOM 4595 C CA . ALA A 1 575 ? -2.531 -29.609 0.889 1 98.5 575 ALA A CA 1
ATOM 4596 C C . ALA A 1 575 ? -3.027 -29.469 -0.548 1 98.5 575 ALA A C 1
ATOM 4598 O O . ALA A 1 575 ? -3.887 -28.625 -0.836 1 98.5 575 ALA A O 1
ATOM 4599 N N . ALA A 1 576 ? -2.482 -30.219 -1.463 1 98.62 576 ALA A N 1
ATOM 4600 C CA . ALA A 1 576 ? -2.93 -30.203 -2.854 1 98.62 576 ALA A CA 1
ATOM 4601 C C . ALA A 1 576 ? -4.383 -30.641 -2.967 1 98.62 576 ALA A C 1
ATOM 4603 O O . ALA A 1 576 ? -5.156 -30.078 -3.744 1 98.62 576 ALA A O 1
ATOM 4604 N N . VAL A 1 577 ? -4.707 -31.672 -2.232 1 98.38 577 VAL A N 1
ATOM 4605 C CA . VAL A 1 577 ? -6.086 -32.156 -2.227 1 98.38 577 VAL A CA 1
ATOM 4606 C C . VAL A 1 577 ? -7.012 -31.078 -1.688 1 98.38 577 VAL A C 1
ATOM 4608 O O . VAL A 1 577 ? -8.102 -30.859 -2.225 1 98.38 577 VAL A O 1
ATOM 4611 N N . GLU A 1 578 ? -6.57 -30.406 -0.654 1 97.88 578 GLU A N 1
ATOM 4612 C CA . GLU A 1 578 ? -7.352 -29.297 -0.12 1 97.88 578 GLU A CA 1
ATOM 4613 C C . GLU A 1 578 ? -7.57 -28.219 -1.176 1 97.88 578 GLU A C 1
ATOM 4615 O O . GLU A 1 578 ? -8.648 -27.609 -1.248 1 97.88 578 GLU A O 1
ATOM 4620 N N . ALA A 1 579 ? -6.535 -27.922 -1.926 1 98.25 579 ALA A N 1
ATOM 4621 C CA . ALA A 1 579 ? -6.664 -26.953 -3.012 1 98.25 579 ALA A CA 1
ATOM 4622 C C . ALA A 1 579 ? -7.75 -27.375 -3.996 1 98.25 579 ALA A C 1
ATOM 4624 O O . ALA A 1 579 ? -8.555 -26.547 -4.426 1 98.25 579 ALA A O 1
ATOM 4625 N N . SER A 1 580 ? -7.816 -28.625 -4.348 1 98 580 SER A N 1
ATOM 4626 C CA . SER A 1 580 ? -8.727 -29.141 -5.367 1 98 580 SER A CA 1
ATOM 4627 C C . SER A 1 580 ? -10.141 -29.281 -4.824 1 98 580 SER A C 1
ATOM 4629 O O . SER A 1 580 ? -11.117 -29.203 -5.578 1 98 580 SER A O 1
ATOM 4631 N N . THR A 1 581 ? -10.281 -29.438 -3.502 1 97.88 581 THR A N 1
ATOM 4632 C CA . THR A 1 581 ? -11.602 -29.719 -2.941 1 97.88 581 THR A CA 1
ATOM 4633 C C . THR A 1 581 ? -12.18 -28.469 -2.27 1 97.88 581 THR A C 1
ATOM 4635 O O . THR A 1 581 ? -13.391 -28.266 -2.26 1 97.88 581 THR A O 1
ATOM 4638 N N . GLN A 1 582 ? -11.266 -27.609 -1.748 1 97.75 582 GLN A N 1
ATOM 4639 C CA . GLN A 1 582 ? -11.742 -26.469 -0.966 1 97.75 582 GLN A CA 1
ATOM 4640 C C . GLN A 1 582 ? -11.352 -25.156 -1.625 1 97.75 582 GLN A C 1
ATOM 4642 O O . GLN A 1 582 ? -11.805 -24.094 -1.211 1 97.75 582 GLN A O 1
ATOM 4647 N N . GLY A 1 583 ? -10.531 -25.203 -2.652 1 98.12 583 GLY A N 1
ATOM 4648 C CA . GLY A 1 583 ? -10.156 -24 -3.383 1 98.12 583 GLY A CA 1
ATOM 4649 C C . GLY A 1 583 ? -9.102 -23.172 -2.672 1 98.12 583 GLY A C 1
ATOM 4650 O O . GLY A 1 583 ? -8.977 -21.984 -2.914 1 98.12 583 GLY A O 1
ATOM 4651 N N . LEU A 1 584 ? -8.289 -23.797 -1.762 1 98.38 584 LEU A N 1
ATOM 4652 C CA . LEU A 1 584 ? -7.27 -23.094 -0.997 1 98.38 584 LEU A CA 1
ATOM 4653 C C . LEU A 1 584 ? -5.898 -23.25 -1.646 1 98.38 584 LEU A C 1
ATOM 4655 O O . LEU A 1 584 ? -5.539 -24.344 -2.096 1 98.38 584 LEU A O 1
ATOM 4659 N N . PRO A 1 585 ? -5.164 -22.219 -1.734 1 98.69 585 PRO A N 1
ATOM 4660 C CA . PRO A 1 585 ? -3.822 -22.359 -2.307 1 98.69 585 PRO A CA 1
ATOM 4661 C C . PRO A 1 585 ? -2.873 -23.141 -1.403 1 98.69 585 PRO A C 1
ATOM 4663 O O . PRO A 1 585 ? -3.018 -23.109 -0.178 1 98.69 585 PRO A O 1
ATOM 4666 N N . MET A 1 586 ? -1.905 -23.797 -1.97 1 98.62 586 MET A N 1
ATOM 4667 C CA . MET A 1 586 ? -0.889 -24.484 -1.178 1 98.62 586 MET A CA 1
ATOM 4668 C C . MET A 1 586 ? 0.019 -23.469 -0.472 1 98.62 586 MET A C 1
ATOM 4670 O O . MET A 1 586 ? 0.375 -23.672 0.693 1 98.62 586 MET A O 1
ATOM 4674 N N . MET A 1 587 ? 0.485 -22.484 -1.261 1 98.31 587 MET A N 1
ATOM 4675 C CA . MET A 1 587 ? 1.211 -21.359 -0.68 1 98.31 587 MET A CA 1
ATOM 4676 C C . MET A 1 587 ? 0.246 -20.297 -0.18 1 98.31 587 MET A C 1
ATOM 4678 O O . MET A 1 587 ? -0.368 -19.594 -0.978 1 98.31 587 MET A O 1
ATOM 4682 N N . ARG A 1 588 ? 0.106 -20.203 1.126 1 98.75 588 ARG A N 1
ATOM 4683 C CA . ARG A 1 588 ? -0.948 -19.359 1.686 1 98.75 588 ARG A CA 1
ATOM 4684 C C . ARG A 1 588 ? -0.368 -18.094 2.297 1 98.75 588 ARG A C 1
ATOM 4686 O O . ARG A 1 588 ? 0.581 -18.141 3.082 1 98.75 588 ARG A O 1
ATOM 4693 N N . ALA A 1 589 ? -0.951 -16.938 1.874 1 98.81 589 ALA A N 1
ATOM 4694 C CA . ALA A 1 589 ? -0.628 -15.711 2.586 1 98.81 589 ALA A CA 1
ATOM 4695 C C . ALA A 1 589 ? -0.892 -15.852 4.082 1 98.81 589 ALA A C 1
ATOM 4697 O O . ALA A 1 589 ? -1.848 -16.516 4.488 1 98.81 589 ALA A O 1
ATOM 4698 N N . MET A 1 590 ? -0.119 -15.203 4.895 1 98.81 590 MET A N 1
ATOM 4699 C CA . MET A 1 590 ? -0.237 -15.32 6.344 1 98.81 590 MET A CA 1
ATOM 4700 C C . MET A 1 590 ? -1.627 -14.906 6.812 1 98.81 590 MET A C 1
ATOM 4702 O O . MET A 1 590 ? -2.176 -15.5 7.742 1 98.81 590 MET A O 1
ATOM 4706 N N . VAL A 1 591 ? -2.229 -13.906 6.172 1 98.62 591 VAL A N 1
ATOM 4707 C CA . VAL A 1 591 ? -3.529 -13.375 6.562 1 98.62 591 VAL A CA 1
ATOM 4708 C C . VAL A 1 591 ? -4.602 -14.445 6.383 1 98.62 591 VAL A C 1
ATOM 4710 O O . VAL A 1 591 ? -5.598 -14.469 7.109 1 98.62 591 VAL A O 1
ATOM 4713 N N . LEU A 1 592 ? -4.402 -15.297 5.434 1 98.69 592 LEU A N 1
ATOM 4714 C CA . LEU A 1 592 ? -5.398 -16.344 5.18 1 98.69 592 LEU A CA 1
ATOM 4715 C C . LEU A 1 592 ? -5.484 -17.297 6.359 1 98.69 592 LEU A C 1
ATOM 4717 O O . LEU A 1 592 ? -6.562 -17.797 6.68 1 98.69 592 LEU A O 1
ATOM 4721 N N . GLU A 1 593 ? -4.344 -17.562 7.031 1 98.25 593 GLU A N 1
ATOM 4722 C CA . GLU A 1 593 ? -4.289 -18.516 8.133 1 98.25 593 GLU A CA 1
ATOM 4723 C C . GLU A 1 593 ? -4.488 -17.812 9.477 1 98.25 593 GLU A C 1
ATOM 4725 O O . GLU A 1 593 ? -4.992 -18.422 10.43 1 98.25 593 GLU A O 1
ATOM 4730 N N . PHE A 1 594 ? -4.07 -16.562 9.547 1 98.19 594 PHE A N 1
ATOM 4731 C CA . PHE A 1 594 ? -4.094 -15.867 10.82 1 98.19 594 PHE A CA 1
ATOM 4732 C C . PHE A 1 594 ? -4.758 -14.5 10.68 1 98.19 594 PHE A C 1
ATOM 4734 O O . PHE A 1 594 ? -4.184 -13.477 11.062 1 98.19 594 PHE A O 1
ATOM 4741 N N . PRO A 1 595 ? -6.031 -14.477 10.25 1 97.38 595 PRO A N 1
ATOM 4742 C CA . PRO A 1 595 ? -6.695 -13.195 10 1 97.38 595 PRO A CA 1
ATOM 4743 C C . PRO A 1 595 ? -6.898 -12.383 11.273 1 97.38 595 PRO A C 1
ATOM 4745 O O . PRO A 1 595 ? -7.066 -11.156 11.211 1 97.38 595 PRO A O 1
ATOM 4748 N N . GLU A 1 596 ? -6.875 -13 12.461 1 96.38 596 GLU A N 1
ATOM 4749 C CA . GLU A 1 596 ? -7.125 -12.305 13.719 1 96.38 596 GLU A CA 1
ATOM 4750 C C . GLU A 1 596 ? -5.891 -11.539 14.18 1 96.38 596 GLU A C 1
ATOM 4752 O O . GLU A 1 596 ? -5.973 -10.695 15.078 1 96.38 596 GLU A O 1
ATOM 4757 N N . ASP A 1 597 ? -4.723 -11.867 13.672 1 97.38 597 ASP A N 1
ATOM 4758 C CA . ASP A 1 597 ? -3.467 -11.18 13.961 1 97.38 597 ASP A CA 1
ATOM 4759 C C . ASP A 1 597 ? -3.199 -10.07 12.945 1 97.38 597 ASP A C 1
ATOM 4761 O O . ASP A 1 597 ? -2.773 -10.344 11.82 1 97.38 597 ASP A O 1
ATOM 4765 N N . PRO A 1 598 ? -3.357 -8.766 13.367 1 97.19 598 PRO A N 1
ATOM 4766 C CA . PRO A 1 598 ? -3.252 -7.684 12.391 1 97.19 598 PRO A CA 1
ATOM 4767 C C . PRO A 1 598 ? -1.876 -7.609 11.734 1 97.19 598 PRO A C 1
ATOM 4769 O O . PRO A 1 598 ? -1.754 -7.148 10.602 1 97.19 598 PRO A O 1
ATOM 4772 N N . THR A 1 599 ? -0.851 -8.078 12.391 1 97.75 599 THR A N 1
ATOM 4773 C CA . THR A 1 599 ? 0.494 -8.023 11.828 1 97.75 599 THR A CA 1
ATOM 4774 C C . THR A 1 599 ? 0.584 -8.875 10.555 1 97.75 599 THR A C 1
ATOM 4776 O O . THR A 1 599 ? 1.318 -8.531 9.625 1 97.75 599 THR A O 1
ATOM 4779 N N . THR A 1 600 ? -0.174 -9.938 10.461 1 98.25 600 THR A N 1
ATOM 4780 C CA . THR A 1 600 ? -0.081 -10.875 9.344 1 98.25 600 THR A CA 1
ATOM 4781 C C . THR A 1 600 ? -0.74 -10.297 8.094 1 98.25 600 THR A C 1
ATOM 4783 O O . THR A 1 600 ? -0.543 -10.805 6.988 1 98.25 600 THR A O 1
ATOM 4786 N N . HIS A 1 601 ? -1.497 -9.234 8.211 1 98.12 601 HIS A N 1
ATOM 4787 C CA . HIS A 1 601 ? -2.309 -8.703 7.117 1 98.12 601 HIS A CA 1
ATOM 4788 C C . HIS A 1 601 ? -1.434 -8.18 5.984 1 98.12 601 HIS A C 1
ATOM 4790 O O . HIS A 1 601 ? -1.835 -8.219 4.82 1 98.12 601 HIS A O 1
ATOM 4796 N N . ALA A 1 602 ? -0.228 -7.789 6.301 1 97 602 ALA A N 1
ATOM 4797 C CA . ALA A 1 602 ? 0.572 -7.121 5.277 1 97 602 ALA A CA 1
ATOM 4798 C C . ALA A 1 602 ? 1.805 -7.945 4.918 1 97 602 ALA A C 1
ATOM 4800 O O . ALA A 1 602 ? 2.588 -7.559 4.047 1 97 602 ALA A O 1
ATOM 4801 N N . LEU A 1 603 ? 2.033 -9.086 5.523 1 98.38 603 LEU A N 1
ATOM 4802 C CA . LEU A 1 603 ? 3.244 -9.875 5.324 1 98.38 603 LEU A CA 1
ATOM 4803 C C . LEU A 1 603 ? 3.295 -10.445 3.914 1 98.38 603 LEU A C 1
ATOM 4805 O O . LEU A 1 603 ? 2.34 -11.086 3.465 1 98.38 603 LEU A O 1
ATOM 4809 N N . ASP A 1 604 ? 4.398 -10.195 3.232 1 97.69 604 ASP A N 1
ATOM 4810 C CA . ASP A 1 604 ? 4.48 -10.648 1.846 1 97.69 604 ASP A CA 1
ATOM 4811 C C . ASP A 1 604 ? 5.844 -11.266 1.547 1 97.69 604 ASP A C 1
ATOM 4813 O O . ASP A 1 604 ? 6.199 -11.469 0.384 1 97.69 604 ASP A O 1
ATOM 4817 N N . LEU A 1 605 ? 6.703 -11.492 2.605 1 98.31 605 LEU A N 1
ATOM 4818 C CA . LEU A 1 605 ? 8.016 -12.102 2.408 1 98.31 605 LEU A CA 1
ATOM 4819 C C . LEU A 1 605 ? 8.086 -13.469 3.084 1 98.31 605 LEU A C 1
ATOM 4821 O O . LEU A 1 605 ? 9.172 -14.031 3.236 1 98.31 605 LEU A O 1
ATOM 4825 N N . GLN A 1 606 ? 6.977 -13.906 3.588 1 98.81 606 GLN A N 1
ATOM 4826 C CA . GLN A 1 606 ? 6.801 -15.227 4.191 1 98.81 606 GLN A CA 1
ATOM 4827 C C . GLN A 1 606 ? 5.414 -15.789 3.895 1 98.81 606 GLN A C 1
ATOM 4829 O O . GLN A 1 606 ? 4.523 -15.055 3.457 1 98.81 606 GLN A O 1
ATOM 4834 N N . TYR A 1 607 ? 5.223 -17.031 4.078 1 98.88 607 TYR A N 1
ATOM 4835 C CA . TYR A 1 607 ? 3.947 -17.672 3.775 1 98.88 607 TYR A CA 1
ATOM 4836 C C . TYR A 1 607 ? 3.797 -18.969 4.543 1 98.88 607 TYR A C 1
ATOM 4838 O O . TYR A 1 607 ? 4.762 -19.469 5.129 1 98.88 607 TYR A O 1
ATOM 4846 N N . MET A 1 608 ? 2.594 -19.375 4.574 1 98.88 608 MET A N 1
ATOM 4847 C CA . MET A 1 608 ? 2.324 -20.734 5.039 1 98.88 608 MET A CA 1
ATOM 4848 C C . MET A 1 608 ? 2.307 -21.719 3.871 1 98.88 608 MET A C 1
ATOM 4850 O O . MET A 1 608 ? 1.661 -21.469 2.854 1 98.88 608 MET A O 1
ATOM 4854 N N . LEU A 1 609 ? 3.031 -22.766 3.945 1 98.81 609 LEU A N 1
ATOM 4855 C CA . LEU A 1 609 ? 2.916 -23.891 3.027 1 98.81 609 LEU A CA 1
ATOM 4856 C C . LEU A 1 609 ? 1.963 -24.938 3.578 1 98.81 609 LEU A C 1
ATOM 4858 O O . LEU A 1 609 ? 2.363 -25.781 4.383 1 98.81 609 LEU A O 1
ATOM 4862 N N . GLY A 1 610 ? 0.76 -24.969 3.062 1 98.31 610 GLY A N 1
ATOM 4863 C CA . GLY A 1 610 ? -0.315 -25.594 3.818 1 98.31 610 GLY A CA 1
ATOM 4864 C C . GLY A 1 610 ? -0.668 -24.828 5.086 1 98.31 610 GLY A C 1
ATOM 4865 O O . GLY A 1 610 ? -0.546 -23.609 5.137 1 98.31 610 GLY A O 1
ATOM 4866 N N . ASP A 1 611 ? -1.204 -25.5 6.023 1 97.81 611 ASP A N 1
ATOM 4867 C CA . ASP A 1 611 ? -1.664 -24.797 7.215 1 97.81 611 ASP A CA 1
ATOM 4868 C C . ASP A 1 611 ? -0.71 -25.016 8.383 1 97.81 611 ASP A C 1
ATOM 4870 O O . ASP A 1 611 ? -0.907 -24.453 9.469 1 97.81 611 ASP A O 1
ATOM 4874 N N . ARG A 1 612 ? 0.443 -25.734 8.125 1 98.56 612 ARG A N 1
ATOM 4875 C CA . ARG A 1 612 ? 1.196 -26.125 9.312 1 98.56 612 ARG A CA 1
ATOM 4876 C C . ARG A 1 612 ? 2.652 -25.688 9.203 1 98.56 612 ARG A C 1
ATOM 4878 O O . ARG A 1 612 ? 3.375 -25.656 10.195 1 98.56 612 ARG A O 1
ATOM 4885 N N . LEU A 1 613 ? 3.135 -25.312 8.031 1 98.88 613 LEU A N 1
ATOM 4886 C CA . LEU A 1 613 ? 4.535 -24.953 7.852 1 98.88 613 LEU A CA 1
ATOM 4887 C C . LEU A 1 613 ? 4.668 -23.484 7.453 1 98.88 613 LEU A C 1
ATOM 4889 O O . LEU A 1 613 ? 4.105 -23.062 6.441 1 98.88 613 LEU A O 1
ATOM 4893 N N . LEU A 1 614 ? 5.363 -22.734 8.227 1 98.88 614 LEU A N 1
ATOM 4894 C CA . LEU A 1 614 ? 5.707 -21.344 7.887 1 98.88 614 LEU A CA 1
ATOM 4895 C C . LEU A 1 614 ? 7.07 -21.281 7.211 1 98.88 614 LEU A C 1
ATOM 4897 O O . LEU A 1 614 ? 8.047 -21.828 7.723 1 98.88 614 LEU A O 1
ATOM 4901 N N . VAL A 1 615 ? 7.137 -20.703 6.059 1 98.94 615 VAL A N 1
ATOM 4902 C CA . VAL A 1 615 ? 8.375 -20.547 5.309 1 98.94 615 VAL A CA 1
ATOM 4903 C C . VAL A 1 615 ? 8.734 -19.062 5.191 1 98.94 615 VAL A C 1
ATOM 4905 O O . VAL A 1 615 ? 7.902 -18.25 4.805 1 98.94 615 VAL A O 1
ATOM 4908 N N . ALA A 1 616 ? 9.922 -18.688 5.566 1 98.81 616 ALA A N 1
ATOM 4909 C CA . ALA A 1 616 ? 10.445 -17.344 5.371 1 98.81 616 ALA A CA 1
ATOM 4910 C C . ALA A 1 616 ? 11.766 -17.375 4.598 1 98.81 616 ALA A C 1
ATOM 4912 O O . ALA A 1 616 ? 12.836 -17.469 5.191 1 98.81 616 ALA A O 1
ATOM 4913 N N . PRO A 1 617 ? 11.703 -17.188 3.312 1 98.69 617 PRO A N 1
ATOM 4914 C CA . PRO A 1 617 ? 12.93 -17.188 2.506 1 98.69 617 PRO A CA 1
ATOM 4915 C C . PRO A 1 617 ? 13.867 -16.031 2.867 1 98.69 617 PRO A C 1
ATOM 4917 O O . PRO A 1 617 ? 13.445 -15.062 3.51 1 98.69 617 PRO A O 1
ATOM 4920 N N . ILE A 1 618 ? 15.109 -16.203 2.504 1 98.5 618 ILE A N 1
ATOM 4921 C CA . ILE A 1 618 ? 16.141 -15.219 2.801 1 98.5 618 ILE A CA 1
ATOM 4922 C C . ILE A 1 618 ? 16.422 -14.383 1.556 1 98.5 618 ILE A C 1
ATOM 4924 O O . ILE A 1 618 ? 16.719 -14.93 0.492 1 98.5 618 ILE A O 1
ATOM 4928 N N . PHE A 1 619 ? 16.391 -13.055 1.643 1 97.81 619 PHE A N 1
ATOM 4929 C CA . PHE A 1 619 ? 16.469 -12.148 0.5 1 97.81 619 PHE A CA 1
ATOM 4930 C C . PHE A 1 619 ? 17.766 -11.328 0.545 1 97.81 619 PHE A C 1
ATOM 4932 O O . PHE A 1 619 ? 17.797 -10.203 0.058 1 97.81 619 PHE A O 1
ATOM 4939 N N . ARG A 1 620 ? 18.812 -11.883 1.231 1 94.56 620 ARG A N 1
ATOM 4940 C CA . ARG A 1 620 ? 20.078 -11.172 1.38 1 94.56 620 ARG A CA 1
ATOM 4941 C C . ARG A 1 620 ? 21.25 -12.133 1.255 1 94.56 620 ARG A C 1
ATOM 4943 O O . ARG A 1 620 ? 21.156 -13.297 1.645 1 94.56 620 ARG A O 1
ATOM 4950 N N . PRO A 1 621 ? 22.375 -11.602 0.873 1 94.06 621 PRO A N 1
ATOM 4951 C CA . PRO A 1 621 ? 23.547 -12.461 0.72 1 94.06 621 PRO A CA 1
ATOM 4952 C C . PRO A 1 621 ? 24.188 -12.828 2.059 1 94.06 621 PRO A C 1
ATOM 4954 O O . PRO A 1 621 ? 24.844 -13.875 2.168 1 94.06 621 PRO A O 1
ATOM 4957 N N . ASP A 1 622 ? 23.953 -11.93 3.08 1 94.94 622 ASP A N 1
ATOM 4958 C CA . ASP A 1 622 ? 24.625 -12.164 4.348 1 94.94 622 ASP A CA 1
ATOM 4959 C C . ASP A 1 622 ? 23.875 -13.195 5.195 1 94.94 622 ASP A C 1
ATOM 4961 O O . ASP A 1 622 ? 24.312 -13.523 6.305 1 94.94 622 ASP A O 1
ATOM 4965 N N . GLY A 1 623 ? 22.797 -13.68 4.75 1 96.75 623 GLY A N 1
ATOM 4966 C CA . GLY A 1 623 ? 22.078 -14.773 5.391 1 96.75 623 GLY A CA 1
ATOM 4967 C C . GLY A 1 623 ? 21.141 -14.305 6.48 1 96.75 623 GLY A C 1
ATOM 4968 O O . GLY A 1 623 ? 20.422 -15.109 7.086 1 96.75 623 GLY A O 1
ATOM 4969 N N . ARG A 1 624 ? 21.141 -12.984 6.699 1 96.88 624 ARG A N 1
ATOM 4970 C CA . ARG A 1 624 ? 20.25 -12.445 7.715 1 96.88 624 ARG A CA 1
ATOM 4971 C C . ARG A 1 624 ? 18.797 -12.453 7.227 1 96.88 624 ARG A C 1
ATOM 4973 O O . ARG A 1 624 ? 18.547 -12.203 6.047 1 96.88 624 ARG A O 1
ATOM 4980 N N . VAL A 1 625 ? 17.766 -12.742 8.117 1 98.06 625 VAL A N 1
ATOM 4981 C CA . VAL A 1 625 ? 16.344 -12.781 7.812 1 98.06 625 VAL A CA 1
ATOM 4982 C C . VAL A 1 625 ? 15.531 -12.266 9 1 98.06 625 VAL A C 1
ATOM 4984 O O . VAL A 1 625 ? 15.875 -12.539 10.156 1 98.06 625 VAL A O 1
ATOM 4987 N N . GLN A 1 626 ? 14.648 -11.383 8.742 1 97.5 626 GLN A N 1
ATOM 4988 C CA . GLN A 1 626 ? 13.648 -10.938 9.711 1 97.5 626 GLN A CA 1
ATOM 4989 C C . GLN A 1 626 ? 12.258 -11.422 9.32 1 97.5 626 GLN A C 1
ATOM 4991 O O . GLN A 1 626 ? 11.812 -11.211 8.188 1 97.5 626 GLN A O 1
ATOM 4996 N N . TYR A 1 627 ? 11.578 -12.133 10.195 1 98.44 627 TYR A N 1
ATOM 4997 C CA . TYR A 1 627 ? 10.273 -12.719 9.906 1 98.44 627 TYR A CA 1
ATOM 4998 C C . TYR A 1 627 ? 9.391 -12.711 11.148 1 98.44 627 TYR A C 1
ATOM 5000 O O . TYR A 1 627 ? 9.891 -12.609 12.273 1 98.44 627 TYR A O 1
ATOM 5008 N N . TYR A 1 628 ? 8.117 -12.68 10.898 1 98.62 628 TYR A N 1
ATOM 5009 C CA . TYR A 1 628 ? 7.125 -12.656 11.969 1 98.62 628 TYR A CA 1
ATOM 5010 C C . TYR A 1 628 ? 6.594 -14.055 12.25 1 98.62 628 TYR A C 1
ATOM 5012 O O . TYR A 1 628 ? 6.359 -14.836 11.328 1 98.62 628 TYR A O 1
ATOM 5020 N N . VAL A 1 629 ? 6.453 -14.398 13.539 1 98.69 629 VAL A N 1
ATOM 5021 C CA . VAL A 1 629 ? 5.891 -15.68 13.938 1 98.69 629 VAL A CA 1
ATOM 5022 C C . VAL A 1 629 ? 4.602 -15.461 14.727 1 98.69 629 VAL A C 1
ATOM 5024 O O . VAL A 1 629 ? 4.609 -14.812 15.773 1 98.69 629 VAL A O 1
ATOM 5027 N N . PRO A 1 630 ? 3.443 -15.906 14.266 1 98.19 630 PRO A N 1
ATOM 5028 C CA . PRO A 1 630 ? 2.193 -15.797 15.023 1 98.19 630 PRO A CA 1
ATOM 5029 C C . PRO A 1 630 ? 2.262 -16.484 16.391 1 98.19 630 PRO A C 1
ATOM 5031 O O . PRO A 1 630 ? 3.188 -17.25 16.641 1 98.19 630 PRO A O 1
ATOM 5034 N N . GLU A 1 631 ? 1.293 -16.25 17.266 1 97.38 631 GLU A N 1
ATOM 5035 C CA . GLU A 1 631 ? 1.263 -16.781 18.625 1 97.38 631 GLU A CA 1
ATOM 5036 C C . GLU A 1 631 ? 1.457 -18.297 18.641 1 97.38 631 GLU A C 1
ATOM 5038 O O . GLU A 1 631 ? 0.968 -19 17.766 1 97.38 631 GLU A O 1
ATOM 5043 N N . GLY A 1 632 ? 2.098 -18.75 19.688 1 97.5 632 GLY A N 1
ATOM 5044 C CA . GLY A 1 632 ? 2.391 -20.172 19.859 1 97.5 632 GLY A CA 1
ATOM 5045 C C . GLY A 1 632 ? 3.877 -20.469 19.906 1 97.5 632 GLY A C 1
ATOM 5046 O O . GLY A 1 632 ? 4.703 -19.578 19.672 1 97.5 632 GLY A O 1
ATOM 5047 N N . ARG A 1 633 ? 4.25 -21.656 20.375 1 97.56 633 ARG A N 1
ATOM 5048 C CA . ARG A 1 633 ? 5.629 -22.141 20.375 1 97.56 633 ARG A CA 1
ATOM 5049 C C . ARG A 1 633 ? 5.918 -22.969 19.125 1 97.56 633 ARG A C 1
ATOM 5051 O O . ARG A 1 633 ? 5.441 -24.094 19 1 97.56 633 ARG A O 1
ATOM 5058 N N . TRP A 1 634 ? 6.648 -22.438 18.141 1 98.62 634 TRP A N 1
ATOM 5059 C CA . TRP A 1 634 ? 6.926 -23.062 16.844 1 98.62 634 TRP A CA 1
ATOM 5060 C C . TRP A 1 634 ? 8.273 -23.781 16.859 1 98.62 634 TRP A C 1
ATOM 5062 O O . TRP A 1 634 ? 9.125 -23.484 17.703 1 98.62 634 TRP A O 1
ATOM 5072 N N . THR A 1 635 ? 8.492 -24.734 16.047 1 98.19 635 THR A N 1
ATOM 5073 C CA . THR A 1 635 ? 9.742 -25.484 15.961 1 98.19 635 THR A CA 1
ATOM 5074 C C . THR A 1 635 ? 10.32 -25.406 14.555 1 98.19 635 THR A C 1
ATOM 5076 O O . THR A 1 635 ? 9.633 -25.672 13.57 1 98.19 635 THR A O 1
ATOM 5079 N N . ASN A 1 636 ? 11.492 -24.922 14.445 1 98.12 636 ASN A N 1
ATOM 5080 C CA . ASN A 1 636 ? 12.164 -25 13.148 1 98.12 636 ASN A CA 1
ATOM 5081 C C . ASN A 1 636 ? 12.414 -26.438 12.727 1 98.12 636 ASN A C 1
ATOM 5083 O O . ASN A 1 636 ? 13.156 -27.156 13.383 1 98.12 636 ASN A O 1
ATOM 5087 N N . TYR A 1 637 ? 11.875 -26.812 11.672 1 98.12 637 TYR A N 1
ATOM 5088 C CA . TYR A 1 637 ? 11.891 -28.203 11.227 1 98.12 637 TYR A CA 1
ATOM 5089 C C . TYR A 1 637 ? 13.305 -28.641 10.883 1 98.12 637 TYR A C 1
ATOM 5091 O O . TYR A 1 637 ? 13.648 -29.828 11.039 1 98.12 637 TYR A O 1
ATOM 5099 N N . LEU A 1 638 ? 14.141 -27.734 10.414 1 97.44 638 LEU A N 1
ATOM 5100 C CA . LEU A 1 638 ? 15.469 -28.062 9.914 1 97.44 638 LEU A CA 1
ATOM 5101 C C . LEU A 1 638 ? 16.484 -28.125 11.055 1 97.44 638 LEU A C 1
ATOM 5103 O O . LEU A 1 638 ? 17.438 -28.891 11 1 97.44 638 LEU A O 1
ATOM 5107 N N . THR A 1 639 ? 16.25 -27.266 12.078 1 95.31 639 THR A N 1
ATOM 5108 C CA . THR A 1 639 ? 17.25 -27.156 13.133 1 95.31 639 THR A CA 1
ATOM 5109 C C . THR A 1 639 ? 16.75 -27.781 14.43 1 95.31 639 THR A C 1
ATOM 5111 O O . THR A 1 639 ? 17.547 -28.078 15.328 1 95.31 639 THR A O 1
ATOM 5114 N N . GLY A 1 640 ? 15.469 -27.922 14.609 1 95.12 640 GLY A N 1
ATOM 5115 C CA . GLY A 1 640 ? 14.891 -28.469 15.828 1 95.12 640 GLY A CA 1
ATOM 5116 C C . GLY A 1 640 ? 14.695 -27.406 16.906 1 95.12 640 GLY A C 1
ATOM 5117 O O . GLY A 1 640 ? 14.039 -27.672 17.922 1 95.12 640 GLY A O 1
ATOM 5118 N N . GLU A 1 641 ? 15.156 -26.219 16.641 1 95.56 641 GLU A N 1
ATOM 5119 C CA . GLU A 1 641 ? 15.055 -25.156 17.641 1 95.56 641 GLU A CA 1
ATOM 5120 C C . GLU A 1 641 ? 13.633 -24.609 17.734 1 95.56 641 GLU A C 1
ATOM 5122 O O . GLU A 1 641 ? 12.938 -24.5 16.719 1 95.56 641 GLU A O 1
ATOM 5127 N N . THR A 1 642 ? 13.227 -24.328 18.953 1 96.88 642 THR A N 1
ATOM 5128 C CA . THR A 1 642 ? 11.898 -23.766 19.141 1 96.88 642 THR A CA 1
ATOM 5129 C C . THR A 1 642 ? 11.945 -22.234 19.109 1 96.88 642 THR A C 1
ATOM 5131 O O . THR A 1 642 ? 12.969 -21.641 19.453 1 96.88 642 THR A O 1
ATOM 5134 N N . VAL A 1 643 ? 10.906 -21.625 18.609 1 97.25 643 VAL A N 1
ATOM 5135 C CA . VAL A 1 643 ? 10.758 -20.188 18.469 1 97.25 643 VAL A CA 1
ATOM 5136 C C . VAL A 1 643 ? 9.445 -19.734 19.094 1 97.25 643 VAL A C 1
ATOM 5138 O O . VAL A 1 643 ? 8.383 -20.266 18.766 1 97.25 643 VAL A O 1
ATOM 5141 N N . GLU A 1 644 ? 9.508 -18.781 20.016 1 97.31 644 GLU A N 1
ATOM 5142 C CA . GLU A 1 644 ? 8.289 -18.219 20.594 1 97.31 644 GLU A CA 1
ATOM 5143 C C . GLU A 1 644 ? 7.602 -17.266 19.641 1 97.31 644 GLU A C 1
ATOM 5145 O O . GLU A 1 644 ? 8.258 -16.391 19.047 1 97.31 644 GLU A O 1
ATOM 5150 N N . GLY A 1 645 ? 6.281 -17.438 19.5 1 97.31 645 GLY A N 1
ATOM 5151 C CA . GLY A 1 645 ? 5.543 -16.625 18.547 1 97.31 645 GLY A CA 1
ATOM 5152 C C . GLY A 1 645 ? 4.984 -15.359 19.156 1 97.31 645 GLY A C 1
ATOM 5153 O O . GLY A 1 645 ? 5.277 -15.031 20.297 1 97.31 645 GLY A O 1
ATOM 5154 N N . GLY A 1 646 ? 4.242 -14.578 18.312 1 96.06 646 GLY A N 1
ATOM 5155 C CA . GLY A 1 646 ? 3.641 -13.312 18.672 1 96.06 646 GLY A CA 1
ATOM 5156 C C . GLY A 1 646 ? 4.57 -12.133 18.484 1 96.06 646 GLY A C 1
ATOM 5157 O O . GLY A 1 646 ? 4.297 -11.031 18.969 1 96.06 646 GLY A O 1
ATOM 5158 N N . LYS A 1 647 ? 5.656 -12.352 17.812 1 96.38 647 LYS A N 1
ATOM 5159 C CA . LYS A 1 647 ? 6.629 -11.273 17.672 1 96.38 647 LYS A CA 1
ATOM 5160 C C . LYS A 1 647 ? 7.531 -11.5 16.469 1 96.38 647 LYS A C 1
ATOM 5162 O O . LYS A 1 647 ? 7.461 -12.555 15.82 1 96.38 647 LYS A O 1
ATOM 5167 N N . TRP A 1 648 ? 8.359 -10.57 16.109 1 97.75 648 TRP A N 1
ATOM 5168 C CA . TRP A 1 648 ? 9.359 -10.648 15.047 1 97.75 648 TRP A CA 1
ATOM 5169 C C . TRP A 1 648 ? 10.633 -11.32 15.547 1 97.75 648 TRP A C 1
ATOM 5171 O O . TRP A 1 648 ? 11 -11.188 16.719 1 97.75 648 TRP A O 1
ATOM 5181 N N . HIS A 1 649 ? 11.242 -12.039 14.695 1 98 649 HIS A N 1
ATOM 5182 C CA . HIS A 1 649 ? 12.531 -12.672 14.945 1 98 649 HIS A CA 1
ATOM 5183 C C . HIS A 1 649 ? 13.555 -12.281 13.883 1 98 649 HIS A C 1
ATOM 5185 O O . HIS A 1 649 ? 13.203 -12.078 12.719 1 98 649 HIS A O 1
ATOM 5191 N N . ALA A 1 650 ? 14.781 -12.094 14.281 1 97 650 ALA A N 1
ATOM 5192 C CA . ALA A 1 650 ? 15.922 -11.898 13.391 1 97 650 ALA A CA 1
ATOM 5193 C C . ALA A 1 650 ? 16.953 -13.008 13.562 1 97 650 ALA A C 1
ATOM 5195 O O . ALA A 1 650 ? 17.344 -13.336 14.688 1 97 650 ALA A O 1
ATOM 5196 N N . GLU A 1 651 ? 17.281 -13.664 12.484 1 97.94 651 GLU A N 1
ATOM 5197 C CA . GLU A 1 651 ? 18.219 -14.781 12.508 1 97.94 651 GLU A CA 1
ATOM 5198 C C . GLU A 1 651 ? 19.219 -14.68 11.367 1 97.94 651 GLU A C 1
ATOM 5200 O O . GLU A 1 651 ? 19.062 -13.852 10.461 1 97.94 651 GLU A O 1
ATOM 5205 N N . GLU A 1 652 ? 20.25 -15.398 11.477 1 97.75 652 GLU A N 1
ATOM 5206 C CA . GLU A 1 652 ? 21.234 -15.609 10.406 1 97.75 652 GLU A CA 1
ATOM 5207 C C . GLU A 1 652 ? 21.328 -17.094 10.039 1 97.75 652 GLU A C 1
ATOM 5209 O O . GLU A 1 652 ? 21.438 -17.953 10.914 1 97.75 652 GLU A O 1
ATOM 5214 N N . HIS A 1 653 ? 21.281 -17.391 8.789 1 98.19 653 HIS A N 1
ATOM 5215 C CA . HIS A 1 653 ? 21.312 -18.781 8.312 1 98.19 653 HIS A CA 1
ATOM 5216 C C . HIS A 1 653 ? 22.359 -18.969 7.219 1 98.19 653 HIS A C 1
ATOM 5218 O O . HIS A 1 653 ? 22.578 -18.062 6.406 1 98.19 653 HIS A O 1
ATOM 5224 N N . GLY A 1 654 ? 23.047 -20.141 7.234 1 97.75 654 GLY A N 1
ATOM 5225 C CA . GLY A 1 654 ? 23.75 -20.562 6.031 1 97.75 654 GLY A CA 1
ATOM 5226 C C . GLY A 1 654 ? 22.812 -20.953 4.898 1 97.75 654 GLY A C 1
ATOM 5227 O O . GLY A 1 654 ? 21.609 -20.656 4.941 1 97.75 654 GLY A O 1
ATOM 5228 N N . TYR A 1 655 ? 23.328 -21.672 3.908 1 98.25 655 TYR A N 1
ATOM 5229 C CA . TYR A 1 655 ? 22.516 -21.953 2.725 1 98.25 655 TYR A CA 1
ATOM 5230 C C . TYR A 1 655 ? 21.719 -23.234 2.906 1 98.25 655 TYR A C 1
ATOM 5232 O O . TYR A 1 655 ? 20.797 -23.516 2.135 1 98.25 655 TYR A O 1
ATOM 5240 N N . MET A 1 656 ? 21.984 -24.016 3.939 1 98 656 MET A N 1
ATOM 5241 C CA . MET A 1 656 ? 21.359 -25.312 4.141 1 98 656 MET A CA 1
ATOM 5242 C C . MET A 1 656 ? 20.125 -25.188 5.027 1 98 656 MET A C 1
ATOM 5244 O O . MET A 1 656 ? 19.406 -26.172 5.246 1 98 656 MET A O 1
ATOM 5248 N N . THR A 1 657 ? 19.922 -23.984 5.578 1 98.06 657 THR A N 1
ATOM 5249 C CA . THR A 1 657 ? 18.781 -23.766 6.465 1 98.06 657 THR A CA 1
ATOM 5250 C C . THR A 1 657 ? 18.094 -22.438 6.164 1 98.06 657 THR A C 1
ATOM 5252 O O . THR A 1 657 ? 18.625 -21.609 5.438 1 98.06 657 THR A O 1
ATOM 5255 N N . LEU A 1 658 ? 16.922 -22.219 6.559 1 98.5 658 LEU A N 1
ATOM 5256 C CA . LEU A 1 658 ? 16.062 -21.031 6.621 1 98.5 658 LEU A CA 1
ATOM 5257 C C . LEU A 1 658 ? 14.953 -21.219 7.641 1 98.5 658 LEU A C 1
ATOM 5259 O O . LEU A 1 658 ? 14.758 -22.312 8.164 1 98.5 658 LEU A O 1
ATOM 5263 N N . PRO A 1 659 ? 14.25 -20.109 8 1 98.69 659 PRO A N 1
ATOM 5264 C CA . PRO A 1 659 ? 13.094 -20.359 8.859 1 98.69 659 PRO A CA 1
ATOM 5265 C C . PRO A 1 659 ? 12.031 -21.219 8.188 1 98.69 659 PRO A C 1
ATOM 5267 O O . PRO A 1 659 ? 11.352 -20.766 7.258 1 98.69 659 PRO A O 1
ATOM 5270 N N . LEU A 1 660 ? 11.984 -22.406 8.453 1 98.88 660 LEU A N 1
ATOM 5271 C CA . LEU A 1 660 ? 10.93 -23.391 8.195 1 98.88 660 LEU A CA 1
ATOM 5272 C C . LEU A 1 660 ? 10.32 -23.891 9.5 1 98.88 660 LEU A C 1
ATOM 5274 O O . LEU A 1 660 ? 10.844 -24.828 10.117 1 98.88 660 LEU A O 1
ATOM 5278 N N . LEU A 1 661 ? 9.242 -23.266 9.852 1 98.88 661 LEU A N 1
ATOM 5279 C CA . LEU A 1 661 ? 8.719 -23.5 11.195 1 98.88 661 LEU A CA 1
ATOM 5280 C C . LEU A 1 661 ? 7.461 -24.359 11.148 1 98.88 661 LEU A C 1
ATOM 5282 O O . LEU A 1 661 ? 6.613 -24.172 10.273 1 98.88 661 LEU A O 1
ATOM 5286 N N . VAL A 1 662 ? 7.34 -25.312 12.031 1 98.75 662 VAL A N 1
ATOM 5287 C CA . VAL A 1 662 ? 6.137 -26.109 12.227 1 98.75 662 VAL A CA 1
ATOM 5288 C C . VAL A 1 662 ? 5.262 -25.469 13.312 1 98.75 662 VAL A C 1
ATOM 5290 O O . VAL A 1 662 ? 5.742 -25.172 14.406 1 98.75 662 VAL A O 1
ATOM 5293 N N . ALA A 1 663 ? 4.035 -25.234 13.023 1 98.62 663 ALA A N 1
ATOM 5294 C CA . ALA A 1 663 ? 3.092 -24.656 13.977 1 98.62 663 ALA A CA 1
ATOM 5295 C C . ALA A 1 663 ? 2.898 -25.578 15.18 1 98.62 663 ALA A C 1
ATOM 5297 O O . ALA A 1 663 ? 3.049 -26.797 15.07 1 98.62 663 ALA A O 1
ATOM 5298 N N . PRO A 1 664 ? 2.553 -25.016 16.344 1 98.12 664 PRO A N 1
ATOM 5299 C CA . PRO A 1 664 ? 2.201 -25.875 17.469 1 98.12 664 PRO A CA 1
ATOM 5300 C C . PRO A 1 664 ? 0.944 -26.703 17.203 1 98.12 664 PRO A C 1
ATOM 5302 O O . PRO A 1 664 ? 0.189 -26.406 16.281 1 98.12 664 PRO A O 1
ATOM 5305 N N . ASN A 1 665 ? 0.811 -27.797 17.984 1 98.25 665 ASN A N 1
ATOM 5306 C CA . ASN A 1 665 ? -0.328 -28.703 17.844 1 98.25 665 ASN A CA 1
ATOM 5307 C C . ASN A 1 665 ? -0.395 -29.281 16.438 1 98.25 665 ASN A C 1
ATOM 5309 O O . ASN A 1 665 ? -1.451 -29.266 15.797 1 98.25 665 ASN A O 1
ATOM 5313 N N . THR A 1 666 ? 0.745 -29.766 15.992 1 98.5 666 THR A N 1
ATOM 5314 C CA . THR A 1 666 ? 0.821 -30.297 14.641 1 98.5 666 THR A CA 1
ATOM 5315 C C . THR A 1 666 ? 1.244 -31.766 14.656 1 98.5 666 THR A C 1
ATOM 5317 O O . THR A 1 666 ? 2.141 -32.156 15.414 1 98.5 666 THR A O 1
ATOM 5320 N N . LEU A 1 667 ? 0.537 -32.625 14.062 1 98.5 667 LEU A N 1
ATOM 5321 C CA . LEU A 1 667 ? 0.942 -33.938 13.641 1 98.5 667 LEU A CA 1
ATOM 5322 C C . LEU A 1 667 ? 1.295 -33.969 12.156 1 98.5 667 LEU A C 1
ATOM 5324 O O . LEU A 1 667 ? 0.406 -34 11.305 1 98.5 667 LEU A O 1
ATOM 5328 N N . LEU A 1 668 ? 2.576 -33.969 11.836 1 98.56 668 LEU A N 1
ATOM 5329 C CA . LEU A 1 668 ? 3.053 -33.812 10.469 1 98.56 668 LEU A CA 1
ATOM 5330 C C . LEU A 1 668 ? 3.297 -35.156 9.812 1 98.56 668 LEU A C 1
ATOM 5332 O O . LEU A 1 668 ? 4.039 -36 10.352 1 98.56 668 LEU A O 1
ATOM 5336 N N . ALA A 1 669 ? 2.717 -35.406 8.703 1 98.38 669 ALA A N 1
ATOM 5337 C CA . ALA A 1 669 ? 2.914 -36.656 7.965 1 98.38 669 ALA A CA 1
ATOM 5338 C C . ALA A 1 669 ? 4.156 -36.562 7.086 1 98.38 669 ALA A C 1
ATOM 5340 O O . ALA A 1 669 ? 4.23 -35.75 6.172 1 98.38 669 ALA A O 1
ATOM 5341 N N . VAL A 1 670 ? 5.156 -37.406 7.336 1 98.19 670 VAL A N 1
ATOM 5342 C CA . VAL A 1 670 ? 6.414 -37.406 6.602 1 98.19 670 VAL A CA 1
ATOM 5343 C C . VAL A 1 670 ? 6.645 -38.781 5.98 1 98.19 670 VAL A C 1
ATOM 5345 O O . VAL A 1 670 ? 6.574 -39.812 6.672 1 98.19 670 VAL A O 1
ATOM 5348 N N . GLY A 1 671 ? 6.957 -38.844 4.691 1 97.94 671 GLY A N 1
ATOM 5349 C CA . GLY A 1 671 ? 7.094 -40.094 3.967 1 97.94 671 GLY A CA 1
ATOM 5350 C C . GLY A 1 671 ? 8.453 -40.75 4.16 1 97.94 671 GLY A C 1
ATOM 5351 O O . GLY A 1 671 ? 9.367 -40.125 4.707 1 97.94 671 GLY A O 1
ATOM 5352 N N . ALA A 1 672 ? 8.523 -42 3.689 1 96.69 672 ALA A N 1
ATOM 5353 C CA . ALA A 1 672 ? 9.727 -42.812 3.893 1 96.69 672 ALA A CA 1
ATOM 5354 C C . ALA A 1 672 ? 10.617 -42.781 2.656 1 96.69 672 ALA A C 1
ATOM 5356 O O . ALA A 1 672 ? 11.672 -43.406 2.631 1 96.69 672 ALA A O 1
ATOM 5357 N N . ASN A 1 673 ? 10.188 -42.031 1.656 1 97.94 673 ASN A N 1
ATOM 5358 C CA . ASN A 1 673 ? 10.938 -41.938 0.404 1 97.94 673 ASN A CA 1
ATOM 5359 C C . ASN A 1 673 ? 11.359 -40.5 0.097 1 97.94 673 ASN A C 1
ATOM 5361 O O . ASN A 1 673 ? 10.508 -39.625 -0.012 1 97.94 673 ASN A O 1
ATOM 5365 N N . ASP A 1 674 ? 12.609 -40.281 -0.02 1 98 674 ASP A N 1
ATOM 5366 C CA . ASP A 1 674 ? 13.102 -38.938 -0.299 1 98 674 ASP A CA 1
ATOM 5367 C C . ASP A 1 674 ? 13.625 -38.844 -1.728 1 98 674 ASP A C 1
ATOM 5369 O O . ASP A 1 674 ? 14.328 -37.875 -2.066 1 98 674 ASP A O 1
ATOM 5373 N N . GLN A 1 675 ? 13.297 -39.844 -2.607 1 97.44 675 GLN A N 1
ATOM 5374 C CA . GLN A 1 675 ? 13.906 -39.938 -3.932 1 97.44 675 GLN A CA 1
ATOM 5375 C C . GLN A 1 675 ? 12.891 -39.562 -5.02 1 97.44 675 GLN A C 1
ATOM 5377 O O . GLN A 1 675 ? 13.273 -39.281 -6.156 1 97.44 675 GLN A O 1
ATOM 5382 N N . LYS A 1 676 ? 11.641 -39.594 -4.703 1 97.19 676 LYS A N 1
ATOM 5383 C CA . LYS A 1 676 ? 10.594 -39.281 -5.676 1 97.19 676 LYS A CA 1
ATOM 5384 C C . LYS A 1 676 ? 9.328 -38.781 -4.988 1 97.19 676 LYS A C 1
ATOM 5386 O O . LYS A 1 676 ? 9.094 -39.094 -3.816 1 97.19 676 LYS A O 1
ATOM 5391 N N . PRO A 1 677 ? 8.523 -38.031 -5.723 1 97.94 677 PRO A N 1
ATOM 5392 C CA . PRO A 1 677 ? 7.328 -37.438 -5.109 1 97.94 677 PRO A CA 1
ATOM 5393 C C . PRO A 1 677 ? 6.137 -38.406 -5.121 1 97.94 677 PRO A C 1
ATOM 5395 O O . PRO A 1 677 ? 5.188 -38.219 -4.352 1 97.94 677 PRO A O 1
ATOM 5398 N N . ASP A 1 678 ? 6.074 -39.344 -6.047 1 97.88 678 ASP A N 1
ATOM 5399 C CA . ASP A 1 678 ? 4.918 -40.219 -6.246 1 97.88 678 ASP A CA 1
ATOM 5400 C C . ASP A 1 678 ? 5.207 -41.656 -5.758 1 97.88 678 ASP A C 1
ATOM 5402 O O . ASP A 1 678 ? 5.418 -42.562 -6.562 1 97.88 678 ASP A O 1
ATOM 5406 N N . TYR A 1 679 ? 5.203 -41.875 -4.512 1 97.88 679 TYR A N 1
ATOM 5407 C CA . TYR A 1 679 ? 5.367 -43.156 -3.854 1 97.88 679 TYR A CA 1
ATOM 5408 C C . TYR A 1 679 ? 4.188 -43.438 -2.934 1 97.88 679 TYR A C 1
ATOM 5410 O O . TYR A 1 679 ? 3.275 -42.625 -2.801 1 97.88 679 TYR A O 1
ATOM 5418 N N . ASP A 1 680 ? 4.105 -44.656 -2.441 1 97.19 680 ASP A N 1
ATOM 5419 C CA . ASP A 1 680 ? 3.051 -45.031 -1.497 1 97.19 680 ASP A CA 1
ATOM 5420 C C . ASP A 1 680 ? 3.236 -44.281 -0.166 1 97.19 680 ASP A C 1
ATOM 5422 O O . ASP A 1 680 ? 4.004 -44.75 0.689 1 97.19 680 ASP A O 1
ATOM 5426 N N . TYR A 1 681 ? 2.471 -43.219 0.068 1 97.5 681 TYR A N 1
ATOM 5427 C CA . TYR A 1 681 ? 2.662 -42.312 1.201 1 97.5 681 TYR A CA 1
ATOM 5428 C C . TYR A 1 681 ? 2.402 -43.031 2.52 1 97.5 681 TYR A C 1
ATOM 5430 O O . TYR A 1 681 ? 2.873 -42.625 3.572 1 97.5 681 TYR A O 1
ATOM 5438 N N . ALA A 1 682 ? 1.622 -44.062 2.484 1 94.81 682 ALA A N 1
ATOM 5439 C CA . ALA A 1 682 ? 1.238 -44.781 3.713 1 94.81 682 ALA A CA 1
ATOM 5440 C C . ALA A 1 682 ? 2.334 -45.719 4.164 1 94.81 682 ALA A C 1
ATOM 5442 O O . ALA A 1 682 ? 2.422 -46.062 5.348 1 94.81 682 ALA A O 1
ATOM 5443 N N . ASP A 1 683 ? 3.133 -46.25 3.207 1 94.62 683 ASP A N 1
ATOM 5444 C CA . ASP A 1 683 ? 4.121 -47.281 3.508 1 94.62 683 ASP A CA 1
ATOM 5445 C C . ASP A 1 683 ? 5.324 -46.688 4.242 1 94.62 683 ASP A C 1
ATOM 5447 O O . ASP A 1 683 ? 6.164 -46.031 3.633 1 94.62 683 ASP A O 1
ATOM 5451 N N . GLY A 1 684 ? 5.398 -46.938 5.555 1 94.38 684 GLY A N 1
ATOM 5452 C CA . GLY A 1 684 ? 6.523 -46.469 6.355 1 94.38 684 GLY A CA 1
ATOM 5453 C C . GLY A 1 684 ? 6.41 -45.031 6.777 1 94.38 684 GLY A C 1
ATOM 5454 O O . GLY A 1 684 ? 7.414 -44.406 7.113 1 94.38 684 GLY A O 1
ATOM 5455 N N . ILE A 1 685 ? 5.207 -44.469 6.707 1 96.44 685 ILE A N 1
ATOM 5456 C CA . ILE A 1 685 ? 4.969 -43.094 7.051 1 96.44 685 ILE A CA 1
ATOM 5457 C C . ILE A 1 685 ? 5.367 -42.844 8.5 1 96.44 685 ILE A C 1
ATOM 5459 O O . ILE A 1 685 ? 5.242 -43.719 9.352 1 96.44 685 ILE A O 1
ATOM 5463 N N . THR A 1 686 ? 5.961 -41.688 8.766 1 96.69 686 THR A N 1
ATOM 5464 C CA . THR A 1 686 ? 6.254 -41.219 10.125 1 96.69 686 THR A CA 1
ATOM 5465 C C . THR A 1 686 ? 5.414 -40 10.477 1 96.69 686 THR A C 1
ATOM 5467 O O . THR A 1 686 ? 5.496 -38.969 9.805 1 96.69 686 THR A O 1
ATOM 5470 N N . PHE A 1 687 ? 4.59 -40.094 11.516 1 97.44 687 PHE A N 1
ATOM 5471 C CA . PHE A 1 687 ? 3.885 -38.969 12.07 1 97.44 687 PHE A CA 1
ATOM 5472 C C . PHE A 1 687 ? 4.734 -38.25 13.125 1 97.44 687 PHE A C 1
ATOM 5474 O O . PHE A 1 687 ? 5.047 -38.844 14.164 1 97.44 687 PHE A O 1
ATOM 5481 N N . GLU A 1 688 ? 5.105 -37.031 12.797 1 97.75 688 GLU A N 1
ATOM 5482 C CA . GLU A 1 688 ? 5.926 -36.281 13.727 1 97.75 688 GLU A CA 1
ATOM 5483 C C . GLU A 1 688 ? 5.07 -35.281 14.539 1 97.75 688 GLU A C 1
ATOM 5485 O O . GLU A 1 688 ? 4.402 -34.438 13.977 1 97.75 688 GLU A O 1
ATOM 5490 N N . LEU A 1 689 ? 5.086 -35.375 15.82 1 97.75 689 LEU A N 1
ATOM 5491 C CA . LEU A 1 689 ? 4.25 -34.594 16.719 1 97.75 689 LEU A CA 1
ATOM 5492 C C . LEU A 1 689 ? 5.031 -33.406 17.281 1 97.75 689 LEU A C 1
ATOM 5494 O O . LEU A 1 689 ? 6.113 -33.594 17.844 1 97.75 689 LEU A O 1
ATOM 5498 N N . PHE A 1 690 ? 4.473 -32.188 17.094 1 98.06 690 PHE A N 1
ATOM 5499 C CA . PHE A 1 690 ? 5.156 -30.984 17.516 1 98.06 690 PHE A CA 1
ATOM 5500 C C . PHE A 1 690 ? 4.32 -30.219 18.547 1 98.06 690 PHE A C 1
ATOM 5502 O O . PHE A 1 690 ? 3.201 -29.797 18.25 1 98.06 690 PHE A O 1
ATOM 5509 N N . GLU A 1 691 ? 4.855 -29.953 19.688 1 96.56 691 GLU A N 1
ATOM 5510 C CA . GLU A 1 691 ? 4.355 -29.031 20.703 1 96.56 691 GLU A CA 1
ATOM 5511 C C . GLU A 1 691 ? 2.861 -29.219 20.938 1 96.56 691 GLU A C 1
ATOM 5513 O O . GLU A 1 691 ? 2.084 -28.266 20.844 1 96.56 691 GLU A O 1
ATOM 5518 N N . LEU A 1 692 ? 2.369 -30.391 21.172 1 97.56 692 LEU A N 1
ATOM 5519 C CA . LEU A 1 692 ? 0.962 -30.656 21.453 1 97.56 692 LEU A CA 1
ATOM 5520 C C . LEU A 1 692 ? 0.601 -30.203 22.859 1 97.56 692 LEU A C 1
ATOM 5522 O O . LEU A 1 692 ? 1.053 -30.812 23.844 1 97.56 692 LEU A O 1
ATOM 5526 N N . ALA A 1 693 ? -0.177 -29.188 22.969 1 96.88 693 ALA A N 1
ATOM 5527 C CA . ALA A 1 693 ? -0.573 -28.656 24.266 1 96.88 693 ALA A CA 1
ATOM 5528 C C . ALA A 1 693 ? -1.5 -29.609 25 1 96.88 693 ALA A C 1
ATOM 5530 O O . ALA A 1 693 ? -2.176 -30.438 24.375 1 96.88 693 ALA A O 1
ATOM 5531 N N . ASP A 1 694 ? -1.462 -29.516 26.375 1 96.81 694 ASP A N 1
ATOM 5532 C CA . ASP A 1 694 ? -2.396 -30.328 27.172 1 96.81 694 ASP A CA 1
ATOM 5533 C C . ASP A 1 694 ? -3.842 -30.016 26.781 1 96.81 694 ASP A C 1
ATOM 5535 O O . ASP A 1 694 ? -4.23 -28.859 26.672 1 96.81 694 ASP A O 1
ATOM 5539 N N . GLY A 1 695 ? -4.523 -31.031 26.516 1 97.38 695 GLY A N 1
ATOM 5540 C CA . GLY A 1 695 ? -5.926 -30.891 26.156 1 97.38 695 GLY A CA 1
ATOM 5541 C C . GLY A 1 695 ? -6.129 -30.688 24.656 1 97.38 695 GLY A C 1
ATOM 5542 O O . GLY A 1 695 ? -7.266 -30.641 24.188 1 97.38 695 GLY A O 1
ATOM 5543 N N . ALA A 1 696 ? -5.109 -30.609 23.844 1 97.88 696 ALA A N 1
ATOM 5544 C CA . ALA A 1 696 ? -5.211 -30.344 22.406 1 97.88 696 ALA A CA 1
ATOM 5545 C C . ALA A 1 696 ? -5.168 -31.641 21.609 1 97.88 696 ALA A C 1
ATOM 5547 O O . ALA A 1 696 ? -4.875 -32.719 22.156 1 97.88 696 ALA A O 1
ATOM 5548 N N . SER A 1 697 ? -5.535 -31.547 20.406 1 98.12 697 SER A N 1
ATOM 5549 C CA . SER A 1 697 ? -5.422 -32.625 19.438 1 98.12 697 SER A CA 1
ATOM 5550 C C . SER A 1 697 ? -4.793 -32.156 18.125 1 98.12 697 SER A C 1
ATOM 5552 O O . SER A 1 697 ? -4.738 -30.938 17.875 1 98.12 697 SER A O 1
ATOM 5554 N N . ALA A 1 698 ? -4.258 -33 17.375 1 98.25 698 ALA A N 1
ATOM 5555 C CA . ALA A 1 698 ? -3.684 -32.75 16.062 1 98.25 698 ALA A CA 1
ATOM 5556 C C . ALA A 1 698 ? -4.004 -33.906 15.094 1 98.25 698 ALA A C 1
ATOM 5558 O O . ALA A 1 698 ? -4.051 -35.062 15.5 1 98.25 698 ALA A O 1
ATOM 5559 N N . LYS A 1 699 ? -4.246 -33.594 13.867 1 98 699 LYS A N 1
ATOM 5560 C CA . LYS A 1 699 ? -4.641 -34.594 12.883 1 98 699 LYS A CA 1
ATOM 5561 C C . LYS A 1 699 ? -3.732 -34.531 11.656 1 98 699 LYS A C 1
ATOM 5563 O O . LYS A 1 699 ? -3.197 -33.469 11.312 1 98 699 LYS A O 1
ATOM 5568 N N . ALA A 1 700 ? -3.553 -35.656 10.969 1 98.06 700 ALA A N 1
ATOM 5569 C CA . ALA A 1 700 ? -2.789 -35.781 9.727 1 98.06 700 ALA A CA 1
ATOM 5570 C C . ALA A 1 700 ? -3.473 -36.75 8.766 1 98.06 700 ALA A C 1
ATOM 5572 O O . ALA A 1 700 ? -3.43 -37.969 8.953 1 98.06 700 ALA A O 1
ATOM 5573 N N . PRO A 1 701 ? -4.105 -36.219 7.781 1 97.81 701 PRO A N 1
ATOM 5574 C CA . PRO A 1 701 ? -4.688 -37.094 6.758 1 97.81 701 PRO A CA 1
ATOM 5575 C C . PRO A 1 701 ? -3.633 -37.719 5.844 1 97.81 701 PRO A C 1
ATOM 5577 O O . PRO A 1 701 ? -2.619 -37.062 5.543 1 97.81 701 PRO A O 1
ATOM 5580 N N . VAL A 1 702 ? -3.822 -38.938 5.418 1 97.62 702 VAL A N 1
ATOM 5581 C CA . VAL A 1 702 ? -2.982 -39.625 4.453 1 97.62 702 VAL A CA 1
ATOM 5582 C C . VAL A 1 702 ? -3.803 -40 3.219 1 97.62 702 VAL A C 1
ATOM 5584 O O . VAL A 1 702 ? -4.859 -40.625 3.328 1 97.62 702 VAL A O 1
ATOM 5587 N N . TYR A 1 703 ? -3.293 -39.625 2.047 1 97.62 703 TYR A N 1
ATOM 5588 C CA . TYR A 1 703 ? -4.039 -39.812 0.806 1 97.62 703 TYR A CA 1
ATOM 5589 C C . TYR A 1 703 ? -3.328 -40.781 -0.119 1 97.62 703 TYR A C 1
ATOM 5591 O O . TYR A 1 703 ? -2.123 -41 0.01 1 97.62 703 TYR A O 1
ATOM 5599 N N . THR A 1 704 ? -4.148 -41.438 -1.012 1 96.5 704 THR A N 1
ATOM 5600 C CA . THR A 1 704 ? -3.57 -42.156 -2.146 1 96.5 704 THR A CA 1
ATOM 5601 C C . THR A 1 704 ? -3.035 -41.156 -3.184 1 96.5 704 THR A C 1
ATOM 5603 O O . THR A 1 704 ? -3.293 -39.969 -3.1 1 96.5 704 THR A O 1
ATOM 5606 N N . LEU A 1 705 ? -2.314 -41.656 -4.129 1 95.81 705 LEU A N 1
ATOM 5607 C CA . LEU A 1 705 ? -1.794 -40.812 -5.203 1 95.81 705 LEU A CA 1
ATOM 5608 C C . LEU A 1 705 ? -2.928 -40.25 -6.059 1 95.81 705 LEU A C 1
ATOM 5610 O O . LEU A 1 705 ? -2.744 -39.281 -6.785 1 95.81 705 LEU A O 1
ATOM 5614 N N . GLY A 1 706 ? -4.102 -40.906 -5.98 1 94.38 706 GLY A N 1
ATOM 5615 C CA . GLY A 1 706 ? -5.273 -40.406 -6.699 1 94.38 706 GLY A CA 1
ATOM 5616 C C . GLY A 1 706 ? -6.051 -39.344 -5.945 1 94.38 706 GLY A C 1
ATOM 5617 O O . GLY A 1 706 ? -7.027 -38.812 -6.461 1 94.38 706 GLY A O 1
ATOM 5618 N N . GLY A 1 707 ? -5.637 -39.094 -4.746 1 95.75 707 GLY A N 1
ATOM 5619 C CA . GLY A 1 707 ? -6.289 -38.062 -3.977 1 95.75 707 GLY A CA 1
ATOM 5620 C C . GLY A 1 707 ? -7.371 -38.594 -3.051 1 95.75 707 GLY A C 1
ATOM 5621 O O . GLY A 1 707 ? -8.094 -37.812 -2.434 1 95.75 707 GLY A O 1
ATOM 5622 N N . GLU A 1 708 ? -7.504 -39.844 -2.932 1 96.56 708 GLU A N 1
ATOM 5623 C CA . GLU A 1 708 ? -8.492 -40.438 -2.033 1 96.56 708 GLU A CA 1
ATOM 5624 C C . GLU A 1 708 ? -7.945 -40.562 -0.613 1 96.56 708 GLU A C 1
ATOM 5626 O O . GLU A 1 708 ? -6.793 -40.938 -0.413 1 96.56 708 GLU A O 1
ATOM 5631 N N . LEU A 1 709 ? -8.766 -40.188 0.317 1 97.19 709 LEU A N 1
ATOM 5632 C CA . LEU A 1 709 ? -8.367 -40.281 1.717 1 97.19 709 LEU A CA 1
ATOM 5633 C C . LEU A 1 709 ? -8.266 -41.75 2.15 1 97.19 709 LEU A C 1
ATOM 5635 O O . LEU A 1 709 ? -9.227 -42.5 2.025 1 97.19 709 LEU A O 1
ATOM 5639 N N . LEU A 1 710 ? -7.168 -42.188 2.615 1 95.94 710 LEU A N 1
ATOM 5640 C CA . LEU A 1 710 ? -6.973 -43.531 3.148 1 95.94 710 LEU A CA 1
ATOM 5641 C C . LEU A 1 710 ? -7.41 -43.594 4.609 1 95.94 710 LEU A C 1
ATOM 5643 O O . LEU A 1 710 ? -8.242 -44.438 4.969 1 95.94 710 LEU A O 1
ATOM 5647 N N . TYR A 1 711 ? -6.789 -42.75 5.473 1 94.88 711 TYR A N 1
ATOM 5648 C CA . TYR A 1 711 ? -7.133 -42.625 6.879 1 94.88 711 TYR A CA 1
ATOM 5649 C C . TYR A 1 711 ? -6.566 -41.312 7.453 1 94.88 711 TYR A C 1
ATOM 5651 O O . TYR A 1 711 ? -5.836 -40.594 6.77 1 94.88 711 TYR A O 1
ATOM 5659 N N . THR A 1 712 ? -7.062 -40.938 8.57 1 97.38 712 THR A N 1
ATOM 5660 C CA . THR A 1 712 ? -6.539 -39.781 9.305 1 97.38 712 THR A CA 1
ATOM 5661 C C . THR A 1 712 ? -5.945 -40.219 10.641 1 97.38 712 THR A C 1
ATOM 5663 O O . THR A 1 712 ? -6.621 -40.875 11.445 1 97.38 712 THR A O 1
ATOM 5666 N N . ALA A 1 713 ? -4.668 -39.906 10.828 1 97.62 713 ALA A N 1
ATOM 5667 C CA . ALA A 1 713 ? -4.07 -40.125 12.148 1 97.62 713 ALA A CA 1
ATOM 5668 C C . ALA A 1 713 ? -4.414 -38.969 13.086 1 97.62 713 ALA A C 1
ATOM 5670 O O . ALA A 1 713 ? -4.488 -37.812 12.656 1 97.62 713 ALA A O 1
ATOM 5671 N N . GLU A 1 714 ? -4.648 -39.25 14.32 1 98.12 714 GLU A N 1
ATOM 5672 C CA . GLU A 1 714 ? -5.004 -38.219 15.305 1 98.12 714 GLU A CA 1
ATOM 5673 C C . GLU A 1 714 ? -4.219 -38.406 16.594 1 98.12 714 GLU A C 1
ATOM 5675 O O . GLU A 1 714 ? -4.07 -39.531 17.078 1 98.12 714 GLU A O 1
ATOM 5680 N N . ALA A 1 715 ? -3.617 -37.375 17.094 1 98.25 715 ALA A N 1
ATOM 5681 C CA . ALA A 1 715 ? -2.955 -37.344 18.391 1 98.25 715 ALA A CA 1
ATOM 5682 C C . ALA A 1 715 ? -3.748 -36.5 19.391 1 98.25 715 ALA A C 1
ATOM 5684 O O . ALA A 1 715 ? -4.211 -35.406 19.062 1 98.25 715 ALA A O 1
ATOM 5685 N N . VAL A 1 716 ? -3.953 -37 20.547 1 98.25 716 VAL A N 1
ATOM 5686 C CA . VAL A 1 716 ? -4.645 -36.312 21.609 1 98.25 716 VAL A CA 1
ATOM 5687 C C . VAL A 1 716 ? -3.807 -36.344 22.891 1 98.25 716 VAL A C 1
ATOM 5689 O O . VAL A 1 716 ? -3.266 -37.406 23.25 1 98.25 716 VAL A O 1
ATOM 5692 N N . ARG A 1 717 ? -3.684 -35.25 23.516 1 97.88 717 ARG A N 1
ATOM 5693 C CA . ARG A 1 717 ? -2.936 -35.188 24.766 1 97.88 717 ARG A CA 1
ATOM 5694 C C . ARG A 1 717 ? -3.861 -34.906 25.953 1 97.88 717 ARG A C 1
ATOM 5696 O O . ARG A 1 717 ? -4.703 -34.031 25.891 1 97.88 717 ARG A O 1
ATOM 5703 N N . SER A 1 718 ? -3.76 -35.656 26.953 1 97.12 718 SER A N 1
ATOM 5704 C CA . SER A 1 718 ? -4.406 -35.438 28.25 1 97.12 718 SER A CA 1
ATOM 5705 C C . SER A 1 718 ? -3.406 -35.562 29.391 1 97.12 718 SER A C 1
ATOM 5707 O O . SER A 1 718 ? -3.09 -36.656 29.828 1 97.12 718 SER A O 1
ATOM 5709 N N . GLY A 1 719 ? -2.979 -34.438 29.859 1 95.19 719 GLY A N 1
ATOM 5710 C CA . GLY A 1 719 ? -1.935 -34.469 30.875 1 95.19 719 GLY A CA 1
ATOM 5711 C C . GLY A 1 719 ? -0.619 -35.031 30.359 1 95.19 719 GLY A C 1
ATOM 5712 O O . GLY A 1 719 ? -0.089 -34.562 29.344 1 95.19 719 GLY A O 1
ATOM 5713 N N . ASN A 1 720 ? -0.205 -36.094 31.078 1 95.06 720 ASN A N 1
ATOM 5714 C CA . ASN A 1 720 ? 1.079 -36.688 30.703 1 95.06 720 ASN A CA 1
ATOM 5715 C C . ASN A 1 720 ? 0.902 -37.844 29.75 1 95.06 720 ASN A C 1
ATOM 5717 O O . ASN A 1 720 ? 1.844 -38.625 29.5 1 95.06 720 ASN A O 1
ATOM 5721 N N . ARG A 1 721 ? -0.301 -37.906 29.234 1 96.19 721 ARG A N 1
ATOM 5722 C CA . ARG A 1 721 ? -0.603 -39.031 28.328 1 96.19 721 ARG A CA 1
ATOM 5723 C C . ARG A 1 721 ? -0.925 -38.5 26.938 1 96.19 721 ARG A C 1
ATOM 5725 O O . ARG A 1 721 ? -1.749 -37.625 26.766 1 96.19 721 ARG A O 1
ATOM 5732 N N . ILE A 1 722 ? -0.285 -39.031 25.938 1 97.25 722 ILE A N 1
ATOM 5733 C CA . ILE A 1 722 ? -0.567 -38.75 24.531 1 97.25 722 ILE A CA 1
ATOM 5734 C C . ILE A 1 722 ? -1.024 -40.031 23.828 1 97.25 722 ILE A C 1
ATOM 5736 O O . ILE A 1 722 ? -0.346 -41.062 23.906 1 97.25 722 ILE A O 1
ATOM 5740 N N . VAL A 1 723 ? -2.168 -40.031 23.25 1 97.38 723 VAL A N 1
ATOM 5741 C CA . VAL A 1 723 ? -2.686 -41.156 22.469 1 97.38 723 VAL A CA 1
ATOM 5742 C C . VAL A 1 723 ? -2.717 -40.812 20.984 1 97.38 723 VAL A C 1
ATOM 5744 O O . VAL A 1 723 ? -3.32 -39.812 20.594 1 97.38 723 VAL A O 1
ATOM 5747 N N . VAL A 1 724 ? -2.008 -41.562 20.188 1 96.88 724 VAL A N 1
ATOM 5748 C CA . VAL A 1 724 ? -2.027 -41.375 18.734 1 96.88 724 VAL A CA 1
ATOM 5749 C C . VAL A 1 724 ? -2.781 -42.562 18.094 1 96.88 724 VAL A C 1
ATOM 5751 O O . VAL A 1 724 ? -2.424 -43.719 18.281 1 96.88 724 VAL A O 1
ATOM 5754 N N . THR A 1 725 ? -3.809 -42.25 17.391 1 96.56 725 THR A N 1
ATOM 5755 C CA . THR A 1 725 ? -4.613 -43.25 16.719 1 96.56 725 THR A CA 1
ATOM 5756 C C . THR A 1 725 ? -4.504 -43.094 15.203 1 96.56 725 THR A C 1
ATOM 5758 O O . THR A 1 725 ? -4.547 -41.969 14.68 1 96.56 725 THR A O 1
ATOM 5761 N N . ALA A 1 726 ? -4.242 -44.125 14.508 1 93.88 726 ALA A N 1
ATOM 5762 C CA . ALA A 1 726 ? -4.25 -44.219 13.055 1 93.88 726 ALA A CA 1
ATOM 5763 C C . ALA A 1 726 ? -5.215 -45.281 12.57 1 93.88 726 ALA A C 1
ATOM 5765 O O . ALA A 1 726 ? -4.793 -46.281 11.961 1 93.88 726 ALA A O 1
ATOM 5766 N N . GLU A 1 727 ? -6.461 -45.031 12.758 1 88.5 727 GLU A N 1
ATOM 5767 C CA . GLU A 1 727 ? -7.469 -46 12.391 1 88.5 727 GLU A CA 1
ATOM 5768 C C . GLU A 1 727 ? -7.535 -46.188 10.875 1 88.5 727 GLU A C 1
ATOM 5770 O O . GLU A 1 727 ? -7.727 -45.219 10.133 1 88.5 727 GLU A O 1
ATOM 5775 N N . GLY A 1 728 ? -7.32 -47.375 10.43 1 85.88 728 GLY A N 1
ATOM 5776 C CA . GLY A 1 728 ? -7.34 -47.656 9 1 85.88 728 GLY A CA 1
ATOM 5777 C C . GLY A 1 728 ? -5.957 -47.875 8.414 1 85.88 728 GLY A C 1
ATOM 5778 O O . GLY A 1 728 ? -5.82 -48.281 7.262 1 85.88 728 GLY A O 1
ATOM 5779 N N . ALA A 1 729 ? -5.012 -47.625 9.289 1 88 729 ALA A N 1
ATOM 5780 C CA . ALA A 1 729 ? -3.65 -47.844 8.828 1 88 729 ALA A CA 1
ATOM 5781 C C . ALA A 1 729 ? -3.381 -49.344 8.664 1 88 729 ALA A C 1
ATOM 5783 O O . ALA A 1 729 ? -3.502 -50.125 9.625 1 88 729 ALA A O 1
ATOM 5784 N N . LEU A 1 730 ? -3.074 -49.719 7.43 1 85.75 730 LEU A N 1
ATOM 5785 C CA . LEU A 1 730 ? -2.822 -51.125 7.152 1 85.75 730 LEU A CA 1
ATOM 5786 C C . LEU A 1 730 ? -1.331 -51.375 6.98 1 85.75 730 LEU A C 1
ATOM 5788 O O . LEU A 1 730 ? -0.88 -52.531 7.098 1 85.75 730 LEU A O 1
ATOM 5792 N N . LYS A 1 731 ? -0.597 -50.375 6.785 1 89.81 731 LYS A N 1
ATOM 5793 C CA . LYS A 1 731 ? 0.845 -50.5 6.574 1 89.81 731 LYS A CA 1
ATOM 5794 C C . LYS A 1 731 ? 1.615 -49.969 7.789 1 89.81 731 LYS A C 1
ATOM 5796 O O . LYS A 1 731 ? 1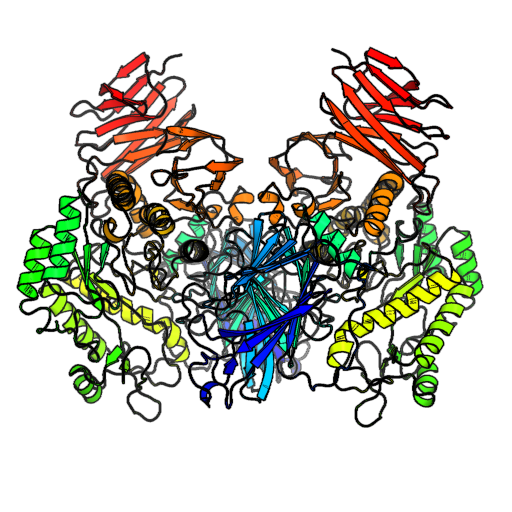.057 -49.281 8.633 1 89.81 731 LYS A O 1
ATOM 5801 N N . PRO A 1 732 ? 2.918 -50.375 7.918 1 90.31 732 PRO A N 1
ATOM 5802 C CA . PRO A 1 732 ? 3.721 -49.906 9.047 1 90.31 732 PRO A CA 1
ATOM 5803 C C . PRO A 1 732 ? 3.811 -48.375 9.102 1 90.31 732 PRO A C 1
ATOM 5805 O O . PRO A 1 732 ? 3.918 -47.719 8.062 1 90.31 732 PRO A O 1
ATOM 5808 N N . TRP A 1 733 ? 3.766 -47.844 10.227 1 94.5 733 TRP A N 1
ATOM 5809 C CA . TRP A 1 733 ? 3.912 -46.406 10.445 1 94.5 733 TRP A CA 1
ATOM 5810 C C . TRP A 1 733 ? 4.672 -46.125 11.734 1 94.5 733 TRP A C 1
ATOM 5812 O O . TRP A 1 733 ? 4.891 -47.031 12.547 1 94.5 733 TRP A O 1
ATOM 5822 N N . ASN A 1 734 ? 5.238 -44.969 11.836 1 94.69 734 ASN A N 1
ATOM 5823 C CA . ASN A 1 734 ? 6.055 -44.531 12.969 1 94.69 734 ASN A CA 1
ATOM 5824 C C . ASN A 1 734 ? 5.539 -43.25 13.586 1 94.69 734 ASN A C 1
ATOM 5826 O O . ASN A 1 734 ? 4.777 -42.5 12.945 1 94.69 734 ASN A O 1
ATOM 5830 N N . LEU A 1 735 ? 5.855 -43.031 14.852 1 95.62 735 LEU A N 1
ATOM 5831 C CA . LEU A 1 735 ? 5.598 -41.781 15.562 1 95.62 735 LEU A CA 1
ATOM 5832 C C . LEU A 1 735 ? 6.898 -41.188 16.078 1 95.62 735 LEU A C 1
ATOM 5834 O O . LEU A 1 735 ? 7.715 -41.875 16.688 1 95.62 735 LEU A O 1
ATOM 5838 N N . ARG A 1 736 ? 7.125 -39.969 15.742 1 96.19 736 ARG A N 1
ATOM 5839 C CA . ARG A 1 736 ? 8.242 -39.25 16.328 1 96.19 736 ARG A CA 1
ATOM 5840 C C . ARG A 1 736 ? 7.758 -38.094 17.219 1 96.19 736 ARG A C 1
ATOM 5842 O O . ARG A 1 736 ? 6.934 -37.281 16.797 1 96.19 736 ARG A O 1
ATOM 5849 N N . LEU A 1 737 ? 8.156 -38.062 18.438 1 95.25 737 LEU A N 1
ATOM 5850 C CA . LEU A 1 737 ? 7.867 -36.969 19.359 1 95.25 737 LEU A CA 1
ATOM 5851 C C . LEU A 1 737 ? 8.969 -35.906 19.297 1 95.25 737 LEU A C 1
ATOM 5853 O O . LEU A 1 737 ? 9.953 -35.969 20.031 1 95.25 737 LEU A O 1
ATOM 5857 N N . ALA A 1 738 ? 8.719 -34.844 18.562 1 93.62 738 ALA A N 1
ATOM 5858 C CA . ALA A 1 738 ? 9.742 -33.812 18.375 1 93.62 738 ALA A CA 1
ATOM 5859 C C . ALA A 1 738 ? 10.031 -33.094 19.688 1 93.62 738 ALA A C 1
ATOM 5861 O O . ALA A 1 738 ? 9.109 -32.625 20.359 1 93.62 738 ALA A O 1
ATOM 5862 N N . GLY A 1 739 ? 11.273 -32.938 20.031 1 89.5 739 GLY A N 1
ATOM 5863 C CA . GLY A 1 739 ? 11.688 -32.188 21.203 1 89.5 739 GLY A CA 1
ATOM 5864 C C . GLY A 1 739 ? 11.555 -32.969 22.5 1 89.5 739 GLY A C 1
ATOM 5865 O O . GLY A 1 739 ? 11.914 -32.5 23.562 1 89.5 739 GLY A O 1
ATOM 5866 N N . ILE A 1 740 ? 10.961 -34.156 22.422 1 89.88 740 ILE A N 1
ATOM 5867 C CA . ILE A 1 740 ? 10.812 -35.031 23.578 1 89.88 740 ILE A CA 1
ATOM 5868 C C . ILE A 1 740 ? 11.711 -36.25 23.422 1 89.88 740 ILE A C 1
ATOM 5870 O O . ILE A 1 740 ? 11.492 -37.062 22.516 1 89.88 740 ILE A O 1
ATOM 5874 N N . SER A 1 741 ? 12.594 -36.406 24.328 1 87.88 741 SER A N 1
ATOM 5875 C CA . SER A 1 741 ? 13.609 -37.438 24.141 1 87.88 741 SER A CA 1
ATOM 5876 C C . SER A 1 741 ? 13.273 -38.688 24.938 1 87.88 741 SER A C 1
ATOM 5878 O O . SER A 1 741 ? 13.797 -39.781 24.641 1 87.88 741 SER A O 1
ATOM 5880 N N . GLU A 1 742 ? 12.375 -38.562 25.938 1 87.12 742 GLU A N 1
ATOM 5881 C CA . GLU A 1 742 ? 12.102 -39.75 26.781 1 87.12 742 GLU A CA 1
ATOM 5882 C C . GLU A 1 742 ? 10.633 -39.781 27.203 1 87.12 742 GLU A C 1
ATOM 5884 O O . GLU A 1 742 ? 9.969 -38.75 27.281 1 87.12 742 GLU A O 1
ATOM 5889 N N . ALA A 1 743 ? 10.18 -41 27.234 1 91.31 743 ALA A N 1
ATOM 5890 C CA . ALA A 1 743 ? 8.836 -41.281 27.75 1 91.31 743 ALA A CA 1
ATOM 5891 C C . ALA A 1 743 ? 8.891 -42.312 28.891 1 91.31 743 ALA A C 1
ATOM 5893 O O . ALA A 1 743 ? 9.773 -43.156 28.922 1 91.31 743 ALA A O 1
ATOM 5894 N N . SER A 1 744 ? 8.031 -42.125 29.828 1 92.19 744 SER A N 1
ATOM 5895 C CA . SER A 1 744 ? 7.988 -43.062 30.953 1 92.19 744 SER A CA 1
ATOM 5896 C C . SER A 1 744 ? 7.387 -44.406 30.531 1 92.19 744 SER A C 1
ATOM 5898 O O . SER A 1 744 ? 7.652 -45.438 31.141 1 92.19 744 SER A O 1
ATOM 5900 N N . GLY A 1 745 ? 6.598 -44.406 29.5 1 92.94 745 GLY A N 1
ATOM 5901 C CA . GLY A 1 745 ? 5.992 -45.625 28.984 1 92.94 745 GLY A CA 1
ATOM 5902 C C . GLY A 1 745 ? 5.512 -45.5 27.547 1 92.94 745 GLY A C 1
ATOM 5903 O O . GLY A 1 745 ? 5.062 -44.406 27.141 1 92.94 745 GLY A O 1
ATOM 5904 N N . VAL A 1 746 ? 5.59 -46.531 26.844 1 92.5 746 VAL A N 1
ATOM 5905 C CA . VAL A 1 746 ? 5.09 -46.562 25.484 1 92.5 746 VAL A CA 1
ATOM 5906 C C . VAL A 1 746 ? 4.316 -47.875 25.25 1 92.5 746 VAL A C 1
ATOM 5908 O O . VAL A 1 746 ? 4.812 -48.969 25.562 1 92.5 746 VAL A O 1
ATOM 5911 N N . GLU A 1 747 ? 3.104 -47.781 24.875 1 91.56 747 GLU A N 1
ATOM 5912 C CA . GLU A 1 747 ? 2.285 -48.906 24.484 1 91.56 747 GLU A CA 1
ATOM 5913 C C . GLU A 1 747 ? 1.952 -48.875 23 1 91.56 747 GLU A C 1
ATOM 5915 O O . GLU A 1 747 ? 1.656 -47.812 22.453 1 91.56 747 GLU A O 1
ATOM 5920 N N . GLY A 1 748 ? 1.985 -50 22.406 1 88.62 748 GLY A N 1
ATOM 5921 C CA . GLY A 1 748 ? 1.574 -50.094 21.016 1 88.62 748 GLY A CA 1
ATOM 5922 C C . GLY A 1 748 ? 2.723 -49.938 20.047 1 88.62 748 GLY A C 1
ATOM 5923 O O . GLY A 1 748 ? 2.504 -49.781 18.844 1 88.62 748 GLY A O 1
ATOM 5924 N N . GLY A 1 749 ? 3.977 -49.875 20.5 1 90.56 749 GLY A N 1
ATOM 5925 C CA . GLY A 1 749 ? 5.117 -49.719 19.609 1 90.56 749 GLY A CA 1
ATOM 5926 C C . GLY A 1 749 ? 6.449 -49.906 20.297 1 90.56 749 GLY A C 1
ATOM 5927 O O . GLY A 1 749 ? 6.496 -50.156 21.516 1 90.56 749 GLY A O 1
ATOM 5928 N N . GLN A 1 750 ? 7.531 -49.875 19.5 1 90.88 750 GLN A N 1
ATOM 5929 C CA . GLN A 1 750 ? 8.898 -50 19.984 1 90.88 750 GLN A CA 1
ATOM 5930 C C . GLN A 1 750 ? 9.641 -48.688 19.906 1 90.88 750 GLN A C 1
ATOM 5932 O O . GLN A 1 750 ? 9.578 -48 18.875 1 90.88 750 GLN A O 1
ATOM 5937 N N . THR A 1 751 ? 10.281 -48.344 20.969 1 90.44 751 THR A N 1
ATOM 5938 C CA . THR A 1 751 ? 10.961 -47.062 21.031 1 90.44 751 THR A CA 1
ATOM 5939 C C . THR A 1 751 ? 12.359 -47.156 20.422 1 90.44 751 THR A C 1
ATOM 5941 O O . THR A 1 751 ? 13.008 -48.188 20.516 1 90.44 751 THR A O 1
ATOM 5944 N N . ALA A 1 752 ? 12.695 -46.094 19.828 1 87.38 752 ALA A N 1
ATOM 5945 C CA . ALA A 1 752 ? 14.062 -45.906 19.344 1 87.38 752 ALA A CA 1
ATOM 5946 C C . ALA A 1 752 ? 14.523 -44.469 19.562 1 87.38 752 ALA A C 1
ATOM 5948 O O . ALA A 1 752 ? 13.703 -43.562 19.609 1 87.38 752 ALA A O 1
ATOM 5949 N N . ALA A 1 753 ? 15.859 -44.312 19.891 1 75.75 753 ALA A N 1
ATOM 5950 C CA . ALA A 1 753 ? 16.438 -42.969 20.047 1 75.75 753 ALA A CA 1
ATOM 5951 C C . ALA A 1 753 ? 16.531 -42.25 18.703 1 75.75 753 ALA A C 1
ATOM 5953 O O . ALA A 1 753 ? 16.812 -42.875 17.672 1 75.75 753 ALA A O 1
ATOM 5954 N N . GLY A 1 754 ? 16.016 -41.125 18.641 1 73.56 754 GLY A N 1
ATOM 5955 C CA . GLY A 1 754 ? 16.156 -40.344 17.422 1 73.56 754 GLY A CA 1
ATOM 5956 C C . GLY A 1 754 ? 16.75 -38.969 17.641 1 73.56 754 GLY A C 1
ATOM 5957 O O . GLY A 1 754 ? 16.688 -38.438 18.75 1 73.56 754 GLY A O 1
ATOM 5958 N N . GLU A 1 755 ? 17.531 -38.406 16.656 1 71.81 755 GLU A N 1
ATOM 5959 C CA . GLU A 1 755 ? 18.188 -37.094 16.719 1 71.81 755 GLU A CA 1
ATOM 5960 C C . GLU A 1 755 ? 17.188 -35.969 17.016 1 71.81 755 GLU A C 1
ATOM 5962 O O . GLU A 1 755 ? 17.516 -35 17.688 1 71.81 755 GLU A O 1
ATOM 5967 N N . GLN A 1 756 ? 16 -36.188 16.578 1 82.12 756 GLN A N 1
ATOM 5968 C CA . GLN A 1 756 ? 15.031 -35.125 16.703 1 82.12 756 GLN A CA 1
ATOM 5969 C C . GLN A 1 756 ? 13.953 -35.438 17.734 1 82.12 756 GLN A C 1
ATOM 5971 O O . GLN A 1 756 ? 12.922 -34.781 17.797 1 82.12 756 GLN A O 1
ATOM 5976 N N . GLY A 1 757 ? 14.211 -36.5 18.531 1 89.38 757 GLY A N 1
ATOM 5977 C CA . GLY A 1 757 ? 13.25 -36.906 19.547 1 89.38 757 GLY A CA 1
ATOM 5978 C C . GLY A 1 757 ? 12.977 -38.406 19.562 1 89.38 757 GLY A C 1
ATOM 5979 O O . GLY A 1 757 ? 13.562 -39.156 18.781 1 89.38 757 GLY A O 1
ATOM 5980 N N . LEU A 1 758 ? 12.117 -38.781 20.391 1 91.38 758 LEU A N 1
ATOM 5981 C CA . LEU A 1 758 ? 11.781 -40.188 20.578 1 91.38 758 LEU A CA 1
ATOM 5982 C C . LEU A 1 758 ? 11.023 -40.719 19.375 1 91.38 758 LEU A C 1
ATOM 5984 O O . LEU A 1 758 ? 10.055 -40.125 18.922 1 91.38 758 LEU A O 1
ATOM 5988 N N . LEU A 1 759 ? 11.547 -41.75 18.797 1 94.5 759 LEU A N 1
ATOM 5989 C CA . LEU A 1 759 ? 10.898 -42.438 17.688 1 94.5 759 LEU A CA 1
ATOM 5990 C C . LEU A 1 759 ? 10.211 -43.719 18.188 1 94.5 759 LEU A C 1
ATOM 5992 O O . LEU A 1 759 ? 10.805 -44.5 18.938 1 94.5 759 LEU A O 1
ATOM 5996 N N . VAL A 1 760 ? 8.969 -43.906 17.875 1 93.19 760 VAL A N 1
ATOM 5997 C CA . VAL A 1 760 ? 8.203 -45.094 18.219 1 93.19 760 VAL A CA 1
ATOM 5998 C C . VAL A 1 760 ? 7.73 -45.781 16.953 1 93.19 760 VAL A C 1
ATOM 6000 O O . VAL A 1 760 ? 6.996 -45.219 16.156 1 93.19 760 VAL A O 1
ATOM 6003 N N . ASN A 1 761 ? 8.133 -46.969 16.75 1 92.69 761 ASN A N 1
ATOM 6004 C CA . ASN A 1 761 ? 7.695 -47.781 15.609 1 92.69 761 ASN A CA 1
ATOM 6005 C C . ASN A 1 761 ? 6.465 -48.625 15.961 1 92.69 761 ASN A C 1
ATOM 6007 O O . ASN A 1 761 ? 6.504 -49.438 16.891 1 92.69 761 ASN A O 1
ATOM 6011 N N . ALA A 1 762 ? 5.438 -48.344 15.281 1 87.12 762 ALA A N 1
ATOM 6012 C CA . ALA A 1 762 ? 4.223 -49.094 15.562 1 87.12 762 ALA A CA 1
ATOM 6013 C C . ALA A 1 762 ? 4.371 -50.562 15.125 1 87.12 762 ALA A C 1
ATOM 6015 O O . ALA A 1 762 ? 4.957 -50.844 14.078 1 87.12 762 ALA A O 1
ATOM 6016 N N . ALA A 1 763 ? 3.889 -51.406 16 1 74.38 763 ALA A N 1
ATOM 6017 C CA . ALA A 1 763 ? 3.869 -52.812 15.633 1 74.38 763 ALA A CA 1
ATOM 6018 C C . ALA A 1 763 ? 2.959 -53.062 14.438 1 74.38 763 ALA A C 1
ATOM 6020 O O . ALA A 1 763 ? 2.051 -52.281 14.172 1 74.38 763 ALA A O 1
ATOM 6021 N N . ALA A 1 764 ? 3.293 -54.094 13.602 1 68 764 ALA A N 1
ATOM 6022 C CA . ALA A 1 764 ? 2.436 -54.438 12.469 1 68 764 ALA A CA 1
ATOM 6023 C C . ALA A 1 764 ? 0.989 -54.625 12.914 1 68 764 ALA A C 1
ATOM 6025 O O . ALA A 1 764 ? 0.718 -55.344 13.867 1 68 764 ALA A O 1
ATOM 6026 N N . GLY A 1 765 ? 0.091 -53.938 12.375 1 72.75 765 GLY A N 1
ATOM 6027 C CA . GLY A 1 765 ? -1.316 -54.094 12.719 1 72.75 765 GLY A CA 1
ATOM 6028 C C . GLY A 1 765 ? -1.762 -53.125 13.797 1 72.75 765 GLY A C 1
ATOM 6029 O O . GLY A 1 765 ? -2.961 -52.938 14.016 1 72.75 765 GLY A O 1
ATOM 6030 N N . SER A 1 766 ? -0.776 -52.469 14.398 1 81.75 766 SER A N 1
ATOM 6031 C CA . SER A 1 766 ? -1.109 -51.531 15.477 1 81.75 766 SER A CA 1
ATOM 6032 C C . SER A 1 766 ? -1.783 -50.281 14.938 1 81.75 766 SER A C 1
ATOM 6034 O O . SER A 1 766 ? -1.364 -49.75 13.914 1 81.75 766 SER A O 1
ATOM 6036 N N . GLN A 1 767 ? -2.891 -49.969 15.586 1 90.19 767 GLN A N 1
ATOM 6037 C CA . GLN A 1 767 ? -3.635 -48.812 15.156 1 90.19 767 GLN A CA 1
ATOM 6038 C C . GLN A 1 767 ? -3.598 -47.719 16.219 1 90.19 767 GLN A C 1
ATOM 6040 O O . GLN A 1 767 ? -4.219 -46.656 16.062 1 90.19 767 GLN A O 1
ATOM 6045 N N . ARG A 1 768 ? -2.775 -47.969 17.25 1 92.81 768 ARG A N 1
ATOM 6046 C CA . ARG A 1 768 ? -2.768 -47.031 18.359 1 92.81 768 ARG A CA 1
ATOM 6047 C C . ARG A 1 768 ? -1.44 -47.094 19.109 1 92.81 768 ARG A C 1
ATOM 6049 O O . ARG A 1 768 ? -0.867 -48.156 19.297 1 92.81 768 ARG A O 1
ATOM 6056 N N . ILE A 1 769 ? -0.918 -45.938 19.406 1 94.62 769 ILE A N 1
ATOM 6057 C CA . ILE A 1 769 ? 0.249 -45.812 20.266 1 94.62 769 ILE A CA 1
ATOM 6058 C C . ILE A 1 769 ? -0.1 -44.938 21.469 1 94.62 769 ILE A C 1
ATOM 6060 O O . ILE A 1 769 ? -0.756 -43.906 21.328 1 94.62 769 ILE A O 1
ATOM 6064 N N . VAL A 1 770 ? 0.224 -45.312 22.641 1 95.06 770 VAL A N 1
ATOM 6065 C CA . VAL A 1 770 ? 0.015 -44.531 23.859 1 95.06 770 VAL A CA 1
ATOM 6066 C C . VAL A 1 770 ? 1.362 -44.188 24.484 1 95.06 770 VAL A C 1
ATOM 6068 O O . VAL A 1 770 ? 2.182 -45.062 24.734 1 95.06 770 VAL A O 1
ATOM 6071 N N . ILE A 1 771 ? 1.603 -42.938 24.672 1 95.31 771 ILE A N 1
ATOM 6072 C CA . ILE A 1 771 ? 2.838 -42.469 25.266 1 95.31 771 ILE A CA 1
ATOM 6073 C C . ILE A 1 771 ? 2.541 -41.875 26.656 1 95.31 771 ILE A C 1
ATOM 6075 O O . ILE A 1 771 ? 1.636 -41.062 26.812 1 95.31 771 ILE A O 1
ATOM 6079 N N . SER A 1 772 ? 3.266 -42.281 27.609 1 95.69 772 SER A N 1
ATOM 6080 C CA . SER A 1 772 ? 3.285 -41.656 28.922 1 95.69 772 SER A CA 1
ATOM 6081 C C . SER A 1 772 ? 4.523 -40.781 29.094 1 95.69 772 SER A C 1
ATOM 6083 O O . SER A 1 772 ? 5.648 -41.281 29.109 1 95.69 772 SER A O 1
ATOM 6085 N N . LEU A 1 773 ? 4.234 -39.469 29.156 1 92.31 773 LEU A N 1
ATOM 6086 C CA . LEU A 1 773 ? 5.34 -38.531 29.297 1 92.31 773 LEU A CA 1
ATOM 6087 C C . LEU A 1 773 ? 5.938 -38.562 30.688 1 92.31 773 LEU A C 1
ATOM 6089 O O . LEU A 1 773 ? 5.234 -38.875 31.656 1 92.31 773 LEU A O 1
ATOM 6093 N N . ALA A 1 774 ? 7.27 -38.219 30.844 1 81.75 774 ALA A N 1
ATOM 6094 C CA . ALA A 1 774 ? 7.934 -38.156 32.156 1 81.75 774 ALA A CA 1
ATOM 6095 C C . ALA A 1 774 ? 7.477 -36.906 32.938 1 81.75 774 ALA A C 1
ATOM 6097 O O . ALA A 1 774 ? 7.199 -35.875 32.344 1 81.75 774 ALA A O 1
ATOM 6098 N N . GLU A 1 775 ? 7.023 -37.062 34.25 1 67 775 GLU A N 1
ATOM 6099 C CA . GLU A 1 775 ? 6.605 -35.938 35.094 1 67 775 GLU A CA 1
ATOM 6100 C C . GLU A 1 775 ? 7.68 -34.875 35.156 1 67 775 GLU A C 1
ATOM 6102 O O . GLU A 1 775 ? 8.875 -35.188 35.156 1 67 775 GLU A O 1
ATOM 6107 N N . MET B 1 1 ? 4.238 9.945 -14.273 1 88.75 1 MET B N 1
ATOM 6108 C CA . MET B 1 1 ? 4.051 9.602 -15.68 1 88.75 1 MET B CA 1
ATOM 6109 C C . MET B 1 1 ? 4.789 8.312 -16.031 1 88.75 1 MET B C 1
ATOM 6111 O O . MET B 1 1 ? 5.918 8.102 -15.578 1 88.75 1 MET B O 1
ATOM 6115 N N . LYS B 1 2 ? 4.168 7.566 -16.828 1 91.19 2 LYS B N 1
ATOM 6116 C CA . LYS B 1 2 ? 4.754 6.305 -17.266 1 91.19 2 LYS B CA 1
ATOM 6117 C C . LYS B 1 2 ? 5.281 6.41 -18.688 1 91.19 2 LYS B C 1
ATOM 6119 O O . LYS B 1 2 ? 4.645 7.031 -19.547 1 91.19 2 LYS B O 1
ATOM 6124 N N . PHE B 1 3 ? 6.441 5.723 -18.859 1 94.12 3 PHE B N 1
ATOM 6125 C CA . PHE B 1 3 ? 7.066 5.859 -20.172 1 94.12 3 PHE B CA 1
ATOM 6126 C C . PHE B 1 3 ? 7.312 4.492 -20.797 1 94.12 3 PHE B C 1
ATOM 6128 O O . PHE B 1 3 ? 7.664 4.398 -21.969 1 94.12 3 PHE B O 1
ATOM 6135 N N . THR B 1 4 ? 7.09 3.477 -19.984 1 92.12 4 THR B N 1
ATOM 6136 C CA . THR B 1 4 ? 7.359 2.131 -20.484 1 92.12 4 THR B CA 1
ATOM 6137 C C . THR B 1 4 ? 6.07 1.327 -20.594 1 92.12 4 THR B C 1
ATOM 6139 O O . THR B 1 4 ? 5.047 1.699 -20.016 1 92.12 4 THR B O 1
ATOM 6142 N N . ASP B 1 5 ? 6.094 0.396 -21.484 1 91.75 5 ASP B N 1
ATOM 6143 C CA . ASP B 1 5 ? 5.074 -0.642 -21.594 1 91.75 5 ASP B CA 1
ATOM 6144 C C . ASP B 1 5 ? 5.555 -1.953 -20.969 1 91.75 5 ASP B C 1
ATOM 6146 O O . ASP B 1 5 ? 6.055 -2.83 -21.688 1 91.75 5 ASP B O 1
ATOM 6150 N N . GLY B 1 6 ? 5.203 -2.029 -19.672 1 89.69 6 GLY B N 1
ATOM 6151 C CA . GLY B 1 6 ? 5.836 -3.113 -18.938 1 89.69 6 GLY B CA 1
ATOM 6152 C C . GLY B 1 6 ? 7.324 -2.914 -18.734 1 89.69 6 GLY B C 1
ATOM 6153 O O . GLY B 1 6 ? 7.793 -1.779 -18.609 1 89.69 6 GLY B O 1
ATOM 6154 N N . TYR B 1 7 ? 8.008 -4.027 -18.547 1 89.69 7 TYR B N 1
ATOM 6155 C CA . TYR B 1 7 ? 9.43 -3.957 -18.234 1 89.69 7 TYR B CA 1
ATOM 6156 C C . TYR B 1 7 ? 10.266 -4 -19.5 1 89.69 7 TYR B C 1
ATOM 6158 O O . TYR B 1 7 ? 11.406 -3.518 -19.516 1 89.69 7 TYR B O 1
ATOM 6166 N N . TRP B 1 8 ? 9.656 -4.531 -20.625 1 87 8 TRP B N 1
ATOM 6167 C CA . TRP B 1 8 ? 10.469 -4.902 -21.781 1 87 8 TRP B CA 1
ATOM 6168 C C . TRP B 1 8 ? 10.453 -3.801 -22.828 1 87 8 TRP B C 1
ATOM 6170 O O . TRP B 1 8 ? 11.398 -3.67 -23.609 1 87 8 TRP B O 1
ATOM 6180 N N . MET B 1 9 ? 9.32 -3.084 -22.891 1 88.31 9 MET B N 1
ATOM 6181 C CA . MET B 1 9 ? 9.133 -2.205 -24.047 1 88.31 9 MET B CA 1
ATOM 6182 C C . MET B 1 9 ? 8.945 -0.758 -23.594 1 88.31 9 MET B C 1
ATOM 6184 O O . MET B 1 9 ? 8.57 -0.499 -22.453 1 88.31 9 MET B O 1
ATOM 6188 N N . VAL B 1 10 ? 9.328 0.175 -24.484 1 91.94 10 VAL B N 1
ATOM 6189 C CA . VAL B 1 10 ? 9.039 1.597 -24.328 1 91.94 10 VAL B CA 1
ATOM 6190 C C . VAL B 1 10 ? 7.727 1.938 -25.016 1 91.94 10 VAL B C 1
ATOM 6192 O O . VAL B 1 10 ? 7.379 1.337 -26.047 1 91.94 10 VAL B O 1
ATOM 6195 N N . LYS B 1 11 ? 6.93 2.77 -24.422 1 92.38 11 LYS B N 1
ATOM 6196 C CA . LYS B 1 11 ? 5.668 3.156 -25.047 1 92.38 11 LYS B CA 1
ATOM 6197 C C . LYS B 1 11 ? 5.883 3.664 -26.469 1 92.38 11 LYS B C 1
ATOM 6199 O O . LYS B 1 11 ? 6.867 4.355 -26.734 1 92.38 11 LYS B O 1
ATOM 6204 N N . GLU B 1 12 ? 4.953 3.336 -27.344 1 90.94 12 GLU B N 1
ATOM 6205 C CA . GLU B 1 12 ? 5.047 3.754 -28.734 1 90.94 12 GLU B CA 1
ATOM 6206 C C . GLU B 1 12 ? 5.203 5.27 -28.844 1 90.94 12 GLU B C 1
ATOM 6208 O O . GLU B 1 12 ? 4.5 6.023 -28.172 1 90.94 12 GLU B O 1
ATOM 6213 N N . GLY B 1 13 ? 6.141 5.66 -29.609 1 91.75 13 GLY B N 1
ATOM 6214 C CA . GLY B 1 13 ? 6.371 7.078 -29.844 1 91.75 13 GLY B CA 1
ATOM 6215 C C . GLY B 1 13 ? 7.281 7.715 -28.812 1 91.75 13 GLY B C 1
ATOM 6216 O O . GLY B 1 13 ? 7.492 8.93 -28.828 1 91.75 13 GLY B O 1
ATOM 6217 N N . THR B 1 14 ? 7.852 6.988 -27.953 1 94.81 14 THR B N 1
ATOM 6218 C CA . THR B 1 14 ? 8.742 7.488 -26.906 1 94.81 14 THR B CA 1
ATOM 6219 C C . THR B 1 14 ? 10.188 7.094 -27.203 1 94.81 14 THR B C 1
ATOM 6221 O O . THR B 1 14 ? 10.461 5.941 -27.531 1 94.81 14 THR B O 1
ATOM 6224 N N . THR B 1 15 ? 11.055 8.07 -27.156 1 94.81 15 THR B N 1
ATOM 6225 C CA . THR B 1 15 ? 12.492 7.812 -27.266 1 94.81 15 THR B CA 1
ATOM 6226 C C . THR B 1 15 ? 13.195 8.125 -25.953 1 94.81 15 THR B C 1
ATOM 6228 O O . THR B 1 15 ? 12.977 9.188 -25.359 1 94.81 15 THR B O 1
ATOM 6231 N N . MET B 1 16 ? 14.031 7.254 -25.547 1 96.12 16 MET B N 1
ATOM 6232 C CA . MET B 1 16 ? 14.734 7.422 -24.281 1 96.12 16 MET B CA 1
ATOM 6233 C C . MET B 1 16 ? 16.25 7.414 -24.5 1 96.12 16 MET B C 1
ATOM 6235 O O . MET B 1 16 ? 16.766 6.559 -25.219 1 96.12 16 MET B O 1
ATOM 6239 N N . HIS B 1 17 ? 16.953 8.367 -23.953 1 96.06 17 HIS B N 1
ATOM 6240 C CA . HIS B 1 17 ? 18.422 8.445 -23.938 1 96.06 17 HIS B CA 1
ATOM 6241 C C . HIS B 1 17 ? 18.969 8.242 -22.531 1 96.06 17 HIS B C 1
ATOM 6243 O O . HIS B 1 17 ? 18.641 9.008 -21.625 1 96.06 17 HIS B O 1
ATOM 6249 N N . HIS B 1 18 ? 19.75 7.211 -22.375 1 96.88 18 HIS B N 1
ATOM 6250 C CA . HIS B 1 18 ? 20.375 6.867 -21.094 1 96.88 18 HIS B CA 1
ATOM 6251 C C . HIS B 1 18 ? 21.859 7.16 -21.094 1 96.88 18 HIS B C 1
ATOM 6253 O O . HIS B 1 18 ? 22.516 7.062 -22.141 1 96.88 18 HIS B O 1
ATOM 6259 N N . PRO B 1 19 ? 22.406 7.574 -19.906 1 96.25 19 PRO B N 1
ATOM 6260 C CA . PRO B 1 19 ? 23.859 7.605 -19.844 1 96.25 19 PRO B CA 1
ATOM 6261 C C . PRO B 1 19 ? 24.484 6.219 -19.969 1 96.25 19 PRO B C 1
ATOM 6263 O O . PRO B 1 19 ? 24.094 5.293 -19.266 1 96.25 19 PRO B O 1
ATOM 6266 N N . ILE B 1 20 ? 25.438 6.09 -20.844 1 94.38 20 ILE B N 1
ATOM 6267 C CA . ILE B 1 20 ? 26.031 4.785 -21.125 1 94.38 20 ILE B CA 1
ATOM 6268 C C . ILE B 1 20 ? 27.516 4.812 -20.766 1 94.38 20 ILE B C 1
ATOM 6270 O O . ILE B 1 20 ? 28 3.932 -20.062 1 94.38 20 ILE B O 1
ATOM 6274 N N . GLU B 1 21 ? 28.188 5.906 -21.234 1 92.19 21 GLU B N 1
ATOM 6275 C CA . GLU B 1 21 ? 29.641 5.98 -21.078 1 92.19 21 GLU B CA 1
ATOM 6276 C C . GLU B 1 21 ? 30.078 7.355 -20.578 1 92.19 21 GLU B C 1
ATOM 6278 O O . GLU B 1 21 ? 29.672 8.375 -21.141 1 92.19 21 GLU B O 1
ATOM 6283 N N . ILE B 1 22 ? 30.953 7.363 -19.531 1 94.56 22 ILE B N 1
ATOM 6284 C CA . ILE B 1 22 ? 31.516 8.617 -19.047 1 94.56 22 ILE B CA 1
ATOM 6285 C C . ILE B 1 22 ? 32.594 9.094 -20.016 1 94.56 22 ILE B C 1
ATOM 6287 O O . ILE B 1 22 ? 33.531 8.344 -20.328 1 94.56 22 ILE B O 1
ATOM 6291 N N . ARG B 1 23 ? 32.531 10.289 -20.406 1 93.12 23 ARG B N 1
ATOM 6292 C CA . ARG B 1 23 ? 33.469 10.852 -21.344 1 93.12 23 ARG B CA 1
ATOM 6293 C C . ARG B 1 23 ? 34.5 11.734 -20.625 1 93.12 23 ARG B C 1
ATOM 6295 O O . ARG B 1 23 ? 35.656 11.82 -21.047 1 93.12 23 ARG B O 1
ATOM 6302 N N . ASP B 1 24 ? 34 12.523 -19.672 1 91.88 24 ASP B N 1
ATOM 6303 C CA . ASP B 1 24 ? 34.844 13.461 -18.953 1 91.88 24 ASP B CA 1
ATOM 6304 C C . ASP B 1 24 ? 34.344 13.688 -17.531 1 91.88 24 ASP B C 1
ATOM 6306 O O . ASP B 1 24 ? 33.125 13.578 -17.281 1 91.88 24 ASP B O 1
ATOM 6310 N N . ILE B 1 25 ? 35.188 13.805 -16.562 1 94.75 25 ILE B N 1
ATOM 6311 C CA . ILE B 1 25 ? 34.906 14.172 -15.188 1 94.75 25 ILE B CA 1
ATOM 6312 C C . ILE B 1 25 ? 35.719 15.414 -14.805 1 94.75 25 ILE B C 1
ATOM 6314 O O . ILE B 1 25 ? 36.938 15.445 -14.961 1 94.75 25 ILE B O 1
ATOM 6318 N N . ARG B 1 26 ? 35.031 16.406 -14.391 1 94.44 26 ARG B N 1
ATOM 6319 C CA . ARG B 1 26 ? 35.688 17.625 -13.906 1 94.44 26 ARG B CA 1
ATOM 6320 C C . ARG B 1 26 ? 35.375 17.844 -12.43 1 94.44 26 ARG B C 1
ATOM 6322 O O . ARG B 1 26 ? 34.219 18.016 -12.039 1 94.44 26 ARG B O 1
ATOM 6329 N N . GLU B 1 27 ? 36.406 17.891 -11.648 1 92.69 27 GLU B N 1
ATOM 6330 C CA . GLU B 1 27 ? 36.25 18.109 -10.211 1 92.69 27 GLU B CA 1
ATOM 6331 C C . GLU B 1 27 ? 36.406 19.594 -9.852 1 92.69 27 GLU B C 1
ATOM 6333 O O . GLU B 1 27 ? 37.219 20.297 -10.445 1 92.69 27 GLU B O 1
ATOM 6338 N N . SER B 1 28 ? 35.594 20.047 -9.102 1 87.88 28 SER B N 1
ATOM 6339 C CA . SER B 1 28 ? 35.719 21.375 -8.492 1 87.88 28 SER B CA 1
ATOM 6340 C C . SER B 1 28 ? 35.656 21.297 -6.973 1 87.88 28 SER B C 1
ATOM 6342 O O . SER B 1 28 ? 35.5 20.203 -6.41 1 87.88 28 SER B O 1
ATOM 6344 N N . ALA B 1 29 ? 35.969 22.484 -6.277 1 81.94 29 ALA B N 1
ATOM 6345 C CA . ALA B 1 29 ? 35.969 22.516 -4.816 1 81.94 29 ALA B CA 1
ATOM 6346 C C . ALA B 1 29 ? 34.594 22.156 -4.242 1 81.94 29 ALA B C 1
ATOM 6348 O O . ALA B 1 29 ? 34.531 21.578 -3.152 1 81.94 29 ALA B O 1
ATOM 6349 N N . ASP B 1 30 ? 33.625 22.422 -4.988 1 87.19 30 ASP B N 1
ATOM 6350 C CA . ASP B 1 30 ? 32.281 22.297 -4.43 1 87.19 30 ASP B CA 1
ATOM 6351 C C . ASP B 1 30 ? 31.578 21.062 -4.992 1 87.19 30 ASP B C 1
ATOM 6353 O O . ASP B 1 30 ? 30.453 20.766 -4.609 1 87.19 30 ASP B O 1
ATOM 6357 N N . GLY B 1 31 ? 32.188 20.375 -5.957 1 94.75 31 GLY B N 1
ATOM 6358 C CA . GLY B 1 31 ? 31.5 19.25 -6.547 1 94.75 31 GLY B CA 1
ATOM 6359 C C . GLY B 1 31 ? 32.188 18.688 -7.781 1 94.75 31 GLY B C 1
ATOM 6360 O O . GLY B 1 31 ? 33.406 18.828 -7.93 1 94.75 31 GLY B O 1
ATOM 6361 N N . VAL B 1 32 ? 31.469 17.828 -8.461 1 96.5 32 VAL B N 1
ATOM 6362 C CA . VAL B 1 32 ? 31.969 17.141 -9.641 1 96.5 32 VAL B CA 1
ATOM 6363 C C . VAL B 1 32 ? 30.969 17.281 -10.781 1 96.5 32 VAL B C 1
ATOM 6365 O O . VAL B 1 32 ? 29.766 17.203 -10.562 1 96.5 32 VAL B O 1
ATOM 6368 N N . THR B 1 33 ? 31.484 17.531 -11.984 1 96.88 33 THR B N 1
ATOM 6369 C CA . THR B 1 33 ? 30.672 17.5 -13.195 1 96.88 33 THR B CA 1
ATOM 6370 C C . THR B 1 33 ? 31.094 16.328 -14.086 1 96.88 33 THR B C 1
ATOM 6372 O O . THR B 1 33 ? 32.281 16.172 -14.398 1 96.88 33 THR B O 1
ATOM 6375 N N . VAL B 1 34 ? 30.125 15.562 -14.445 1 96.88 34 VAL B N 1
ATOM 6376 C CA . VAL B 1 34 ? 30.375 14.398 -15.289 1 96.88 34 VAL B CA 1
ATOM 6377 C C . VAL B 1 34 ? 29.609 14.539 -16.609 1 96.88 34 VAL B C 1
ATOM 6379 O O . VAL B 1 34 ? 28.438 14.938 -16.609 1 96.88 34 VAL B O 1
ATOM 6382 N N . HIS B 1 35 ? 30.281 14.32 -17.75 1 96.44 35 HIS B N 1
ATOM 6383 C CA . HIS B 1 35 ? 29.656 14.234 -19.062 1 96.44 35 HIS B CA 1
ATOM 6384 C C . HIS B 1 35 ? 29.531 12.781 -19.516 1 96.44 35 HIS B C 1
ATOM 6386 O O . HIS B 1 35 ? 30.531 12.062 -19.578 1 96.44 35 HIS B O 1
ATOM 6392 N N . ALA B 1 36 ? 28.328 12.336 -19.781 1 96.06 36 ALA B N 1
ATOM 6393 C CA . ALA B 1 36 ? 28.062 10.938 -20.125 1 96.06 36 ALA B CA 1
ATOM 6394 C C . ALA B 1 36 ? 27.406 10.828 -21.5 1 96.06 36 ALA B C 1
ATOM 6396 O O . ALA B 1 36 ? 26.359 11.445 -21.734 1 96.06 36 ALA B O 1
ATOM 6397 N N . ALA B 1 37 ? 28 10.031 -22.406 1 95.12 37 ALA B N 1
ATOM 6398 C CA . ALA B 1 37 ? 27.422 9.773 -23.719 1 95.12 37 ALA B CA 1
ATOM 6399 C C . ALA B 1 37 ? 26.266 8.781 -23.625 1 95.12 37 ALA B C 1
ATOM 6401 O O . ALA B 1 37 ? 26.266 7.887 -22.766 1 95.12 37 ALA B O 1
ATOM 6402 N N . CYS B 1 38 ? 25.312 8.953 -24.516 1 95.38 38 CYS B N 1
ATOM 6403 C CA . CYS B 1 38 ? 24.156 8.078 -24.516 1 95.38 38 CYS B CA 1
ATOM 6404 C C . CYS B 1 38 ? 24.328 6.93 -25.5 1 95.38 38 CYS B C 1
ATOM 6406 O O . CYS B 1 38 ? 23.359 6.266 -25.859 1 95.38 38 CYS B O 1
ATOM 6408 N N . ARG B 1 39 ? 25.469 6.738 -25.969 1 91.56 39 ARG B N 1
ATOM 6409 C CA . ARG B 1 39 ? 25.875 5.594 -26.781 1 91.56 39 ARG B CA 1
ATOM 6410 C C . ARG B 1 39 ? 27.344 5.246 -26.547 1 91.56 39 ARG B C 1
ATOM 6412 O O . ARG B 1 39 ? 28.094 6.043 -25.984 1 91.56 39 ARG B O 1
ATOM 6419 N N . ASN B 1 40 ? 27.688 4.008 -26.875 1 91.62 40 ASN B N 1
ATOM 6420 C CA . ASN B 1 40 ? 29.094 3.619 -26.812 1 91.62 40 ASN B CA 1
ATOM 6421 C C . ASN B 1 40 ? 29.906 4.297 -27.922 1 91.62 40 ASN B C 1
ATOM 6423 O O . ASN B 1 40 ? 29.641 4.094 -29.109 1 91.62 40 ASN B O 1
ATOM 6427 N N . VAL B 1 41 ? 30.891 5.117 -27.453 1 92.06 41 VAL B N 1
ATOM 6428 C CA . VAL B 1 41 ? 31.688 5.883 -28.406 1 92.06 41 VAL B CA 1
ATOM 6429 C C . VAL B 1 41 ? 32.969 5.113 -28.75 1 92.06 41 VAL B C 1
ATOM 6431 O O . VAL B 1 41 ? 33.969 5.191 -28.031 1 92.06 41 VAL B O 1
ATOM 6434 N N . GLN B 1 42 ? 32.938 4.41 -29.859 1 92.62 42 GLN B N 1
ATOM 6435 C CA . GLN B 1 42 ? 34.062 3.611 -30.281 1 92.62 42 GLN B CA 1
ATOM 6436 C C . GLN B 1 42 ? 34.875 4.332 -31.359 1 92.62 42 GLN B C 1
ATOM 6438 O O . GLN B 1 42 ? 36.094 4.152 -31.453 1 92.62 42 GLN B O 1
ATOM 6443 N N . ILE B 1 43 ? 34.219 5.18 -32.188 1 92.69 43 ILE B N 1
ATOM 6444 C CA . ILE B 1 43 ? 34.844 5.961 -33.25 1 92.69 43 ILE B CA 1
ATOM 6445 C C . ILE B 1 43 ? 34.344 7.402 -33.188 1 92.69 43 ILE B C 1
ATOM 6447 O O . ILE B 1 43 ? 33.344 7.695 -32.531 1 92.69 43 ILE B O 1
ATOM 6451 N N . LYS B 1 44 ? 35.062 8.258 -33.812 1 91.06 44 LYS B N 1
ATOM 6452 C CA . LYS B 1 44 ? 34.719 9.68 -33.812 1 91.06 44 LYS B CA 1
ATOM 6453 C C . LYS B 1 44 ? 33.281 9.914 -34.281 1 91.06 44 LYS B C 1
ATOM 6455 O O . LYS B 1 44 ? 32.625 10.812 -33.781 1 91.06 44 LYS B O 1
ATOM 6460 N N . GLY B 1 45 ? 32.906 9.07 -35.188 1 90.94 45 GLY B N 1
ATOM 6461 C CA . GLY B 1 45 ? 31.562 9.219 -35.719 1 90.94 45 GLY B CA 1
ATOM 6462 C C . GLY B 1 45 ? 30.484 8.984 -34.688 1 90.94 45 GLY B C 1
ATOM 6463 O O . GLY B 1 45 ? 29.359 9.484 -34.844 1 90.94 45 GLY B O 1
ATOM 6464 N N . ASP B 1 46 ? 30.781 8.227 -33.656 1 92.25 46 ASP B N 1
ATOM 6465 C CA . ASP B 1 46 ? 29.797 7.895 -32.625 1 92.25 46 ASP B CA 1
ATOM 6466 C C . ASP B 1 46 ? 29.453 9.125 -31.781 1 92.25 46 ASP B C 1
ATOM 6468 O O . ASP B 1 46 ? 28.469 9.125 -31.047 1 92.25 46 ASP B O 1
ATOM 6472 N N . THR B 1 47 ? 30.188 10.133 -31.859 1 90.81 47 THR B N 1
ATOM 6473 C CA . THR B 1 47 ? 29.938 11.367 -31.109 1 90.81 47 THR B CA 1
ATOM 6474 C C . THR B 1 47 ? 28.906 12.234 -31.844 1 90.81 47 THR B C 1
ATOM 6476 O O . THR B 1 47 ? 28.5 13.281 -31.328 1 90.81 47 THR B O 1
ATOM 6479 N N . LEU B 1 48 ? 28.547 11.812 -33.031 1 89.5 48 LEU B N 1
ATOM 6480 C CA . LEU B 1 48 ? 27.672 12.625 -33.875 1 89.5 48 LEU B CA 1
ATOM 6481 C C . LEU B 1 48 ? 26.203 12.219 -33.688 1 89.5 48 LEU B C 1
ATOM 6483 O O . LEU B 1 48 ? 25.906 11.031 -33.531 1 89.5 48 LEU B O 1
ATOM 6487 N N . ASN B 1 49 ? 25.281 13.18 -33.688 1 91.44 49 ASN B N 1
ATOM 6488 C CA . ASN B 1 49 ? 23.844 13.008 -33.719 1 91.44 49 ASN B CA 1
ATOM 6489 C C . ASN B 1 49 ? 23.344 12.219 -32.531 1 91.44 49 ASN B C 1
ATOM 6491 O O . ASN B 1 49 ? 22.453 11.375 -32.656 1 91.44 49 ASN B O 1
ATOM 6495 N N . ALA B 1 50 ? 23.969 12.297 -31.344 1 91.06 50 ALA B N 1
ATOM 6496 C CA . ALA B 1 50 ? 23.547 11.695 -30.078 1 91.06 50 ALA B CA 1
ATOM 6497 C C . ALA B 1 50 ? 23.734 12.664 -28.922 1 91.06 50 ALA B C 1
ATOM 6499 O O . ALA B 1 50 ? 24.656 13.492 -28.922 1 91.06 50 ALA B O 1
ATOM 6500 N N . PRO B 1 51 ? 22.891 12.547 -27.906 1 93.25 51 PRO B N 1
ATOM 6501 C CA . PRO B 1 51 ? 23.016 13.453 -26.766 1 93.25 51 PRO B CA 1
ATOM 6502 C C . PRO B 1 51 ? 24.25 13.156 -25.922 1 93.25 51 PRO B C 1
ATOM 6504 O O . PRO B 1 51 ? 24.75 12.023 -25.906 1 93.25 51 PRO B O 1
ATOM 6507 N N . LEU B 1 52 ? 24.75 14.156 -25.297 1 94.62 52 LEU B N 1
ATOM 6508 C CA . LEU B 1 52 ? 25.688 14.109 -24.188 1 94.62 52 LEU B CA 1
ATOM 6509 C C . LEU B 1 52 ? 25.078 14.703 -22.938 1 94.62 52 LEU B C 1
ATOM 6511 O O . LEU B 1 52 ? 24.844 15.914 -22.859 1 94.62 52 LEU B O 1
ATOM 6515 N N . LEU B 1 53 ? 24.844 13.852 -21.938 1 97.06 53 LEU B N 1
ATOM 6516 C CA . LEU B 1 53 ? 24.203 14.32 -20.719 1 97.06 53 LEU B CA 1
ATOM 6517 C C . LEU B 1 53 ? 25.25 14.82 -19.719 1 97.06 53 LEU B C 1
ATOM 6519 O O . LEU B 1 53 ? 26.344 14.266 -19.625 1 97.06 53 LEU B O 1
ATOM 6523 N N . GLN B 1 54 ? 24.891 15.883 -19.062 1 96.94 54 GLN B N 1
ATOM 6524 C CA . GLN B 1 54 ? 25.734 16.438 -18 1 96.94 54 GLN B CA 1
ATOM 6525 C C . GLN B 1 54 ? 25.109 16.172 -16.625 1 96.94 54 GLN B C 1
ATOM 6527 O O . GLN B 1 54 ? 23.906 16.359 -16.438 1 96.94 54 GLN B O 1
ATOM 6532 N N . VAL B 1 55 ? 25.906 15.656 -15.688 1 97.56 55 VAL B N 1
ATOM 6533 C CA . VAL B 1 55 ? 25.422 15.531 -14.312 1 97.56 55 VAL B CA 1
ATOM 6534 C C . VAL B 1 55 ? 26.375 16.25 -13.359 1 97.56 55 VAL B C 1
ATOM 6536 O O . VAL B 1 55 ? 27.594 16.047 -13.43 1 97.56 55 VAL B O 1
ATOM 6539 N N . GLU B 1 56 ? 25.875 17.156 -12.641 1 97.56 56 GLU B N 1
ATOM 6540 C CA . GLU B 1 56 ? 26.609 17.844 -11.586 1 97.56 56 GLU B CA 1
ATOM 6541 C C . GLU B 1 56 ? 26.312 17.234 -10.219 1 97.56 56 GLU B C 1
ATOM 6543 O O . GLU B 1 56 ? 25.156 17.078 -9.836 1 97.56 56 GLU B O 1
ATOM 6548 N N . LEU B 1 57 ? 27.312 16.828 -9.461 1 98 57 LEU B N 1
ATOM 6549 C CA . LEU B 1 57 ? 27.234 16.266 -8.117 1 98 57 LEU B CA 1
ATOM 6550 C C . LEU B 1 57 ? 27.859 17.203 -7.094 1 98 57 LEU B C 1
ATOM 6552 O O . LEU B 1 57 ? 29 17.641 -7.266 1 98 57 LEU B O 1
ATOM 6556 N N . SER B 1 58 ? 27.141 17.594 -6.117 1 97.62 58 SER B N 1
ATOM 6557 C CA . SER B 1 58 ? 27.625 18.484 -5.078 1 97.62 58 SER B CA 1
ATOM 6558 C C . SER B 1 58 ? 26.938 18.219 -3.744 1 97.62 58 SER B C 1
ATOM 6560 O O . SER B 1 58 ? 26.125 17.297 -3.633 1 97.62 58 SER B O 1
ATOM 6562 N N . ALA B 1 59 ? 27.344 18.891 -2.684 1 97.44 59 ALA B N 1
ATOM 6563 C CA . ALA B 1 59 ? 26.766 18.75 -1.35 1 97.44 59 ALA B CA 1
ATOM 6564 C C . ALA B 1 59 ? 26.531 20.109 -0.703 1 97.44 59 ALA B C 1
ATOM 6566 O O . ALA B 1 59 ? 27.469 20.719 -0.188 1 97.44 59 ALA B O 1
ATOM 6567 N N . PRO B 1 60 ? 25.297 20.516 -0.674 1 96.69 60 PRO B N 1
ATOM 6568 C CA . PRO B 1 60 ? 25.047 21.844 -0.106 1 96.69 60 PRO B CA 1
ATOM 6569 C C . PRO B 1 60 ? 25.156 21.859 1.418 1 96.69 60 PRO B C 1
ATOM 6571 O O . PRO B 1 60 ? 25.312 22.938 2.014 1 96.69 60 PRO B O 1
ATOM 6574 N N . ARG B 1 61 ? 24.953 20.719 2.059 1 97.12 61 ARG B N 1
ATOM 6575 C CA . ARG B 1 61 ? 25.031 20.562 3.508 1 97.12 61 ARG B CA 1
ATOM 6576 C C . ARG B 1 61 ? 25.609 19.203 3.887 1 97.12 61 ARG B C 1
ATOM 6578 O O . ARG B 1 61 ? 25.656 18.297 3.057 1 97.12 61 ARG B O 1
ATOM 6585 N N . LYS B 1 62 ? 26.062 19.156 5.227 1 97.69 62 LYS B N 1
ATOM 6586 C CA . LYS B 1 62 ? 26.406 17.844 5.758 1 97.69 62 LYS B CA 1
ATOM 6587 C C . LYS B 1 62 ? 25.234 16.875 5.609 1 97.69 62 LYS B C 1
ATOM 6589 O O . LYS B 1 62 ? 24.094 17.219 5.91 1 97.69 62 LYS B O 1
ATOM 6594 N N . ASP B 1 63 ? 25.453 15.664 5.055 1 98.5 63 ASP B N 1
ATOM 6595 C CA . ASP B 1 63 ? 24.516 14.562 4.91 1 98.5 63 ASP B CA 1
ATOM 6596 C C . ASP B 1 63 ? 23.5 14.859 3.803 1 98.5 63 ASP B C 1
ATOM 6598 O O . ASP B 1 63 ? 22.391 14.32 3.811 1 98.5 63 ASP B O 1
ATOM 6602 N N . VAL B 1 64 ? 23.828 15.773 2.889 1 98.69 64 VAL B N 1
ATOM 6603 C CA . VAL B 1 64 ? 23 16.047 1.73 1 98.69 64 VAL B CA 1
ATOM 6604 C C . VAL B 1 64 ? 23.844 16.047 0.46 1 98.69 64 VAL B C 1
ATOM 6606 O O . VAL B 1 64 ? 24.906 16.672 0.406 1 98.69 64 VAL B O 1
ATOM 6609 N N . ILE B 1 65 ? 23.438 15.328 -0.555 1 98.69 65 ILE B N 1
ATOM 6610 C CA . ILE B 1 65 ? 24.109 15.297 -1.853 1 98.69 65 ILE B CA 1
ATOM 6611 C C . ILE B 1 65 ? 23.125 15.727 -2.943 1 98.69 65 ILE B C 1
ATOM 6613 O O . ILE B 1 65 ? 21.984 15.258 -2.982 1 98.69 65 ILE B O 1
ATOM 6617 N N . ARG B 1 66 ? 23.562 16.609 -3.77 1 98.5 66 ARG B N 1
ATOM 6618 C CA . ARG B 1 66 ? 22.781 17.125 -4.895 1 98.5 66 ARG B CA 1
ATOM 6619 C C . ARG B 1 66 ? 23.156 16.406 -6.188 1 98.5 66 ARG B C 1
ATOM 6621 O O . ARG B 1 66 ? 24.344 16.188 -6.453 1 98.5 66 ARG B O 1
ATOM 6628 N N . VAL B 1 67 ? 22.141 15.93 -6.949 1 98.62 67 VAL B N 1
ATOM 6629 C CA . VAL B 1 67 ? 22.297 15.406 -8.297 1 98.62 67 VAL B CA 1
ATOM 6630 C C . VAL B 1 67 ? 21.516 16.266 -9.289 1 98.62 67 VAL B C 1
ATOM 6632 O O . VAL B 1 67 ? 20.297 16.391 -9.172 1 98.62 67 VAL B O 1
ATOM 6635 N N . ARG B 1 68 ? 22.203 16.859 -10.25 1 98 68 ARG B N 1
ATOM 6636 C CA . ARG B 1 68 ? 21.531 17.672 -11.258 1 98 68 ARG B CA 1
ATOM 6637 C C . ARG B 1 68 ? 21.891 17.219 -12.672 1 98 68 ARG B C 1
ATOM 6639 O O . ARG B 1 68 ? 23.047 17.297 -13.086 1 98 68 ARG B O 1
ATOM 6646 N N . TRP B 1 69 ? 20.922 16.719 -13.367 1 98.12 69 TRP B N 1
ATOM 6647 C CA . TRP B 1 69 ? 21.062 16.312 -14.766 1 98.12 69 TRP B CA 1
ATOM 6648 C C . TRP B 1 69 ? 20.688 17.453 -15.703 1 98.12 69 TRP B C 1
ATOM 6650 O O . TRP B 1 69 ? 19.734 18.203 -15.445 1 98.12 69 TRP B O 1
ATOM 6660 N N . THR B 1 70 ? 21.422 17.594 -16.797 1 97.12 70 THR B N 1
ATOM 6661 C CA . THR B 1 70 ? 21.125 18.578 -17.828 1 97.12 70 THR B CA 1
ATOM 6662 C C . THR B 1 70 ? 21.391 18 -19.219 1 97.12 70 THR B C 1
ATOM 6664 O O . THR B 1 70 ? 22.453 17.422 -19.469 1 97.12 70 THR B O 1
ATOM 6667 N N . HIS B 1 71 ? 20.406 18.094 -20.078 1 96.94 71 HIS B N 1
ATOM 6668 C CA . HIS B 1 71 ? 20.594 17.781 -21.484 1 96.94 71 HIS B CA 1
ATOM 6669 C C . HIS B 1 71 ? 20.969 19.016 -22.281 1 96.94 71 HIS B C 1
ATOM 6671 O O . HIS B 1 71 ? 22.141 19.234 -22.578 1 96.94 71 HIS B O 1
ATOM 6677 N N . HIS B 1 72 ? 19.938 19.938 -22.469 1 94.44 72 HIS B N 1
ATOM 6678 C CA . HIS B 1 72 ? 20.203 21.25 -23.062 1 94.44 72 HIS B CA 1
ATOM 6679 C C . HIS B 1 72 ? 20.266 22.328 -21.984 1 94.44 72 HIS B C 1
ATOM 6681 O O . HIS B 1 72 ? 19.297 22.578 -21.281 1 94.44 72 HIS B O 1
ATOM 6687 N N . ALA B 1 73 ? 21.406 23 -21.922 1 93.06 73 ALA B N 1
ATOM 6688 C CA . ALA B 1 73 ? 21.641 24 -20.875 1 93.06 73 ALA B CA 1
ATOM 6689 C C . ALA B 1 73 ? 21.141 25.375 -21.297 1 93.06 73 ALA B C 1
ATOM 6691 O O . ALA B 1 73 ? 21.094 26.297 -20.484 1 93.06 73 ALA B O 1
ATOM 6692 N N . GLY B 1 74 ? 20.734 25.469 -22.5 1 91.06 74 GLY B N 1
ATOM 6693 C CA . GLY B 1 74 ? 20.453 26.781 -23.062 1 91.06 74 GLY B CA 1
ATOM 6694 C C . GLY B 1 74 ? 19.094 27.312 -22.656 1 91.06 74 GLY B C 1
ATOM 6695 O O . GLY B 1 74 ? 18.781 28.484 -22.906 1 91.06 74 GLY B O 1
ATOM 6696 N N . LYS B 1 75 ? 18.297 26.484 -22.047 1 88.5 75 LYS B N 1
ATOM 6697 C CA . LYS B 1 75 ? 16.969 26.938 -21.641 1 88.5 75 LYS B CA 1
ATOM 6698 C C . LYS B 1 75 ? 17.062 28.016 -20.562 1 88.5 75 LYS B C 1
ATOM 6700 O O . LYS B 1 75 ? 17.906 27.922 -19.656 1 88.5 75 LYS B O 1
ATOM 6705 N N . LYS B 1 76 ? 16.266 29 -20.766 1 89.62 76 LYS B N 1
ATOM 6706 C CA . LYS B 1 76 ? 16.219 30.062 -19.766 1 89.62 76 LYS B CA 1
ATOM 6707 C C . LYS B 1 76 ? 15.727 29.531 -18.422 1 89.62 76 LYS B C 1
ATOM 6709 O O . LYS B 1 76 ? 14.781 28.734 -18.375 1 89.62 76 LYS B O 1
ATOM 6714 N N . ALA B 1 77 ? 16.453 29.938 -17.5 1 88.06 77 ALA B N 1
ATOM 6715 C CA . ALA B 1 77 ? 16 29.609 -16.156 1 88.06 77 ALA B CA 1
ATOM 6716 C C . ALA B 1 77 ? 14.891 30.547 -15.703 1 88.06 77 ALA B C 1
ATOM 6718 O O . ALA B 1 77 ? 15.141 31.719 -15.43 1 88.06 77 ALA B O 1
ATOM 6719 N N . VAL B 1 78 ? 13.703 30.078 -15.727 1 92.69 78 VAL B N 1
ATOM 6720 C CA . VAL B 1 78 ? 12.555 30.875 -15.281 1 92.69 78 VAL B CA 1
ATOM 6721 C C . VAL B 1 78 ? 12.055 30.344 -13.938 1 92.69 78 VAL B C 1
ATOM 6723 O O . VAL B 1 78 ? 11.797 29.141 -13.797 1 92.69 78 VAL B O 1
ATOM 6726 N N . GLY B 1 79 ? 11.93 31.172 -12.992 1 94.88 79 GLY B N 1
ATOM 6727 C CA . GLY B 1 79 ? 11.469 30.766 -11.672 1 94.88 79 GLY B CA 1
ATOM 6728 C C . GLY B 1 79 ? 9.961 30.578 -11.594 1 94.88 79 GLY B C 1
ATOM 6729 O O . GLY B 1 79 ? 9.281 30.578 -12.617 1 94.88 79 GLY B O 1
ATOM 6730 N N . PRO B 1 80 ? 9.516 30.422 -10.445 1 97.56 80 PRO B N 1
ATOM 6731 C CA . PRO B 1 80 ? 10.18 30.406 -9.141 1 97.56 80 PRO B CA 1
ATOM 6732 C C . PRO B 1 80 ? 10.922 29.109 -8.859 1 97.56 80 PRO B C 1
ATOM 6734 O O . PRO B 1 80 ? 10.703 28.109 -9.555 1 97.56 80 PRO B O 1
ATOM 6737 N N . ASN B 1 81 ? 11.891 29.156 -7.938 1 97.25 81 ASN B N 1
ATOM 6738 C CA . ASN B 1 81 ? 12.602 28.016 -7.395 1 97.25 81 ASN B CA 1
ATOM 6739 C C . ASN B 1 81 ? 12.406 27.891 -5.887 1 97.25 81 ASN B C 1
ATOM 6741 O O . ASN B 1 81 ? 12.195 28.891 -5.203 1 97.25 81 ASN B O 1
ATOM 6745 N N . PHE B 1 82 ? 12.445 26.688 -5.418 1 98.25 82 PHE B N 1
ATOM 6746 C CA . PHE B 1 82 ? 12.414 26.516 -3.973 1 98.25 82 PHE B CA 1
ATOM 6747 C C . PHE B 1 82 ? 13.594 27.234 -3.32 1 98.25 82 PHE B C 1
ATOM 6749 O O . PHE B 1 82 ? 14.711 27.203 -3.844 1 98.25 82 PHE B O 1
ATOM 6756 N N . GLU B 1 83 ? 13.289 27.922 -2.268 1 97.62 83 GLU B N 1
ATOM 6757 C CA . GLU B 1 83 ? 14.367 28.5 -1.479 1 97.62 83 GLU B CA 1
ATOM 6758 C C . GLU B 1 83 ? 15.125 27.422 -0.696 1 97.62 83 GLU B C 1
ATOM 6760 O O . GLU B 1 83 ? 14.508 26.609 -0.012 1 97.62 83 GLU B O 1
ATOM 6765 N N . LEU B 1 84 ? 16.438 27.359 -0.844 1 98.06 84 LEU B N 1
ATOM 6766 C CA . LEU B 1 84 ? 17.281 26.406 -0.13 1 98.06 84 LEU B CA 1
ATOM 6767 C C . LEU B 1 84 ? 18.25 27.141 0.796 1 98.06 84 LEU B C 1
ATOM 6769 O O . LEU B 1 84 ? 18.562 28.312 0.585 1 98.06 84 LEU B O 1
ATOM 6773 N N . PHE B 1 85 ? 18.719 26.438 1.796 1 97.94 85 PHE B N 1
ATOM 6774 C CA . PHE B 1 85 ? 19.625 27 2.791 1 97.94 85 PHE B CA 1
ATOM 6775 C C . PHE B 1 85 ? 20.891 26.156 2.896 1 97.94 85 PHE B C 1
ATOM 6777 O O . PHE B 1 85 ? 21.062 25.391 3.85 1 97.94 85 PHE B O 1
ATOM 6784 N N . PRO B 1 86 ? 21.797 26.312 1.988 1 96.69 86 PRO B N 1
ATOM 6785 C CA . PRO B 1 86 ? 23.078 25.609 2.074 1 96.69 86 PRO B CA 1
ATOM 6786 C C . PRO B 1 86 ? 23.891 26.031 3.293 1 96.69 86 PRO B C 1
ATOM 6788 O O . PRO B 1 86 ? 23.688 27.109 3.844 1 96.69 86 PRO B O 1
ATOM 6791 N N . GLU B 1 87 ? 24.656 25.172 3.779 1 95.5 87 GLU B N 1
ATOM 6792 C CA . GLU B 1 87 ? 25.578 25.484 4.871 1 95.5 87 GLU B CA 1
ATOM 6793 C C . GLU B 1 87 ? 26.812 26.234 4.371 1 95.5 87 GLU B C 1
ATOM 6795 O O . GLU B 1 87 ? 27.562 25.703 3.553 1 95.5 87 GLU B O 1
ATOM 6800 N N . ALA B 1 88 ? 26.984 27.375 4.879 1 92.5 88 ALA B N 1
ATOM 6801 C CA . ALA B 1 88 ? 28.078 28.234 4.41 1 92.5 88 ALA B CA 1
ATOM 6802 C C . ALA B 1 88 ? 29.438 27.578 4.637 1 92.5 88 ALA B C 1
ATOM 6804 O O . ALA B 1 88 ? 29.734 27.125 5.742 1 92.5 88 ALA B O 1
ATOM 6805 N N . GLY B 1 89 ? 30.188 27.469 3.637 1 91.31 89 GLY B N 1
ATOM 6806 C CA . GLY B 1 89 ? 31.562 26.984 3.723 1 91.31 89 GLY B CA 1
ATOM 6807 C C . GLY B 1 89 ? 31.672 25.469 3.707 1 91.31 89 GLY B C 1
ATOM 6808 O O . GLY B 1 89 ? 32.781 24.938 3.695 1 91.31 89 GLY B O 1
ATOM 6809 N N . PHE B 1 90 ? 30.547 24.781 3.664 1 94.44 90 PHE B N 1
ATOM 6810 C CA . PHE B 1 90 ? 30.609 23.312 3.658 1 94.44 90 PHE B CA 1
ATOM 6811 C C . PHE B 1 90 ? 31.141 22.797 2.324 1 94.44 90 PHE B C 1
ATOM 6813 O O . PHE B 1 90 ? 30.75 23.297 1.265 1 94.44 90 PHE B O 1
ATOM 6820 N N . LYS B 1 91 ? 32.125 21.859 2.408 1 94.69 91 LYS B N 1
ATOM 6821 C CA . LYS B 1 91 ? 32.656 21.203 1.226 1 94.69 91 LYS B CA 1
ATOM 6822 C C . LYS B 1 91 ? 32.656 19.688 1.402 1 94.69 91 LYS B C 1
ATOM 6824 O O . LYS B 1 91 ? 33.094 19.172 2.443 1 94.69 91 LYS B O 1
ATOM 6829 N N . PRO B 1 92 ? 32.156 18.984 0.392 1 96.56 92 PRO B N 1
ATOM 6830 C CA . PRO B 1 92 ? 32.25 17.516 0.475 1 96.56 92 PRO B CA 1
ATOM 6831 C C . PRO B 1 92 ? 33.656 17 0.289 1 96.56 92 PRO B C 1
ATOM 6833 O O . PRO B 1 92 ? 34.531 17.719 -0.186 1 96.56 92 PRO B O 1
ATOM 6836 N N . ASP B 1 93 ? 33.906 15.789 0.721 1 96.81 93 ASP B N 1
ATOM 6837 C CA . ASP B 1 93 ? 35.125 15.07 0.399 1 96.81 93 ASP B CA 1
ATOM 6838 C C . ASP B 1 93 ? 35 14.344 -0.937 1 96.81 93 ASP B C 1
ATOM 6840 O O . ASP B 1 93 ? 34.062 13.578 -1.148 1 96.81 93 ASP B O 1
ATOM 6844 N N . ILE B 1 94 ? 35.875 14.602 -1.819 1 96.88 94 ILE B N 1
ATOM 6845 C CA . ILE B 1 94 ? 35.875 13.977 -3.135 1 96.88 94 ILE B CA 1
ATOM 6846 C C . ILE B 1 94 ? 37.156 13.133 -3.303 1 96.88 94 ILE B C 1
ATOM 6848 O O . ILE B 1 94 ? 38.281 13.633 -3.117 1 96.88 94 ILE B O 1
ATOM 6852 N N . ALA B 1 95 ? 36.969 11.891 -3.523 1 95.19 95 ALA B N 1
ATOM 6853 C CA . ALA B 1 95 ? 38.062 10.961 -3.787 1 95.19 95 ALA B CA 1
ATOM 6854 C C . ALA B 1 95 ? 37.875 10.234 -5.117 1 95.19 95 ALA B C 1
ATOM 6856 O O . ALA B 1 95 ? 36.75 9.867 -5.465 1 95.19 95 ALA B O 1
ATOM 6857 N N . THR B 1 96 ? 38.906 10.117 -5.863 1 91.88 96 THR B N 1
ATOM 6858 C CA . THR B 1 96 ? 38.844 9.445 -7.152 1 91.88 96 THR B CA 1
ATOM 6859 C C . THR B 1 96 ? 39.969 8.422 -7.305 1 91.88 96 THR B C 1
ATOM 6861 O O . THR B 1 96 ? 41.125 8.703 -6.984 1 91.88 96 THR B O 1
ATOM 6864 N N . ASP B 1 97 ? 39.625 7.219 -7.574 1 91.25 97 ASP B N 1
ATOM 6865 C CA . ASP B 1 97 ? 40.594 6.223 -8.008 1 91.25 97 ASP B CA 1
ATOM 6866 C C . ASP B 1 97 ? 40.344 5.805 -9.453 1 91.25 97 ASP B C 1
ATOM 6868 O O . ASP B 1 97 ? 39.688 6.516 -10.203 1 91.25 97 ASP B O 1
ATOM 6872 N N . ALA B 1 98 ? 41.062 4.715 -9.93 1 90.06 98 ALA B N 1
ATOM 6873 C CA . ALA B 1 98 ? 41 4.32 -11.336 1 90.06 98 ALA B CA 1
ATOM 6874 C C . ALA B 1 98 ? 39.562 3.877 -11.719 1 90.06 98 ALA B C 1
ATOM 6876 O O . ALA B 1 98 ? 39.125 4.094 -12.852 1 90.06 98 ALA B O 1
ATOM 6877 N N . ASP B 1 99 ? 38.812 3.471 -10.82 1 92.94 99 ASP B N 1
ATOM 6878 C CA . ASP B 1 99 ? 37.562 2.793 -11.188 1 92.94 99 ASP B CA 1
ATOM 6879 C C . ASP B 1 99 ? 36.344 3.537 -10.648 1 92.94 99 ASP B C 1
ATOM 6881 O O . ASP B 1 99 ? 35.25 3.389 -11.164 1 92.94 99 ASP B O 1
ATOM 6885 N N . VAL B 1 100 ? 36.594 4.336 -9.562 1 95.81 100 VAL B N 1
ATOM 6886 C CA . VAL B 1 100 ? 35.438 4.859 -8.875 1 95.81 100 VAL B CA 1
ATOM 6887 C C . VAL B 1 100 ? 35.688 6.297 -8.43 1 95.81 100 VAL B C 1
ATOM 6889 O O . VAL B 1 100 ? 36.812 6.637 -8.016 1 95.81 100 VAL B O 1
ATOM 6892 N N . LEU B 1 101 ? 34.75 7.156 -8.594 1 96.31 101 LEU B N 1
ATOM 6893 C CA . LEU B 1 101 ? 34.688 8.469 -7.961 1 96.31 101 LEU B CA 1
ATOM 6894 C C . LEU B 1 101 ? 33.75 8.445 -6.746 1 96.31 101 LEU B C 1
ATOM 6896 O O . LEU B 1 101 ? 32.625 7.949 -6.82 1 96.31 101 LEU B O 1
ATOM 6900 N N . THR B 1 102 ? 34.25 8.945 -5.605 1 97.5 102 THR B N 1
ATOM 6901 C CA . THR B 1 102 ? 33.438 8.961 -4.383 1 97.5 102 THR B CA 1
ATOM 6902 C C . THR B 1 102 ? 33.281 10.391 -3.869 1 97.5 102 THR B C 1
ATOM 6904 O O . THR B 1 102 ? 34.25 11.117 -3.699 1 97.5 102 THR B O 1
ATOM 6907 N N . LEU B 1 103 ? 32.094 10.812 -3.76 1 97.69 103 LEU B N 1
ATOM 6908 C CA . LEU B 1 103 ? 31.734 12.062 -3.096 1 97.69 103 LEU B CA 1
ATOM 6909 C C . LEU B 1 103 ? 31.062 11.797 -1.753 1 97.69 103 LEU B C 1
ATOM 6911 O O . LEU B 1 103 ? 30.047 11.117 -1.69 1 97.69 103 LEU B O 1
ATOM 6915 N N . THR B 1 104 ? 31.656 12.32 -0.644 1 98.12 104 THR B N 1
ATOM 6916 C CA . THR B 1 104 ? 31.141 12.047 0.698 1 98.12 104 THR B CA 1
ATOM 6917 C C . THR B 1 104 ? 30.719 13.336 1.386 1 98.12 104 THR B C 1
ATOM 6919 O O . THR B 1 104 ? 31.469 14.312 1.425 1 98.12 104 THR B O 1
ATOM 6922 N N . SER B 1 105 ? 29.578 13.43 1.846 1 98.12 105 SER B N 1
ATOM 6923 C CA . SER B 1 105 ? 29 14.484 2.676 1 98.12 105 SER B CA 1
ATOM 6924 C C . SER B 1 105 ? 28.531 13.938 4.02 1 98.12 105 SER B C 1
ATOM 6926 O O . SER B 1 105 ? 27.422 13.422 4.133 1 98.12 105 SER B O 1
ATOM 6928 N N . GLY B 1 106 ? 29.312 14.211 5.086 1 97.56 106 GLY B N 1
ATOM 6929 C CA . GLY B 1 106 ? 28.984 13.594 6.363 1 97.56 106 GLY B CA 1
ATOM 6930 C C . GLY B 1 106 ? 28.984 12.078 6.305 1 97.56 106 GLY B C 1
ATOM 6931 O O . GLY B 1 106 ? 29.953 11.461 5.867 1 97.56 106 GLY B O 1
ATOM 6932 N N . GLY B 1 107 ? 27.859 11.5 6.688 1 98.19 107 GLY B N 1
ATOM 6933 C CA . GLY B 1 107 ? 27.719 10.055 6.648 1 98.19 107 GLY B CA 1
ATOM 6934 C C . GLY B 1 107 ? 27.156 9.547 5.332 1 98.19 107 GLY B C 1
ATOM 6935 O O . GLY B 1 107 ? 27.031 8.336 5.129 1 98.19 107 GLY B O 1
ATOM 6936 N N . LEU B 1 108 ? 26.797 10.414 4.43 1 98.44 108 LEU B N 1
ATOM 6937 C CA . LEU B 1 108 ? 26.25 10.078 3.119 1 98.44 108 LEU B CA 1
ATOM 6938 C C . LEU B 1 108 ? 27.328 10.102 2.049 1 98.44 108 LEU B C 1
ATOM 6940 O O . LEU B 1 108 ? 28.141 11.031 2.008 1 98.44 108 LEU B O 1
ATOM 6944 N N . SER B 1 109 ? 27.391 9.062 1.224 1 98.44 109 SER B N 1
ATOM 6945 C CA . SER B 1 109 ? 28.406 8.984 0.179 1 98.44 109 SER B CA 1
ATOM 6946 C C . SER B 1 109 ? 27.797 8.547 -1.149 1 98.44 109 SER B C 1
ATOM 6948 O O . SER B 1 109 ? 26.875 7.73 -1.176 1 98.44 109 SER B O 1
ATOM 6950 N N . LEU B 1 110 ? 28.281 9.062 -2.205 1 98.38 110 LEU B N 1
ATOM 6951 C CA . LEU B 1 110 ? 27.969 8.672 -3.574 1 98.38 110 LEU B CA 1
ATOM 6952 C C . LEU B 1 110 ? 29.172 8.055 -4.262 1 98.38 110 LEU B C 1
ATOM 6954 O O . LEU B 1 110 ? 30.266 8.617 -4.223 1 98.38 110 LEU B O 1
ATOM 6958 N N . LYS B 1 111 ? 29.031 6.906 -4.824 1 97.94 111 LYS B N 1
ATOM 6959 C CA . LYS B 1 111 ? 30.047 6.258 -5.633 1 97.94 111 LYS B CA 1
ATOM 6960 C C . LYS B 1 111 ? 29.625 6.16 -7.094 1 97.94 111 LYS B C 1
ATOM 6962 O O . LYS B 1 111 ? 28.562 5.605 -7.395 1 97.94 111 LYS B O 1
ATOM 6967 N N . LEU B 1 112 ? 30.375 6.68 -7.945 1 97.06 112 LEU B N 1
ATOM 6968 C CA . LEU B 1 112 ? 30.141 6.645 -9.383 1 97.06 112 LEU B CA 1
ATOM 6969 C C . LEU B 1 112 ? 31.188 5.777 -10.078 1 97.06 112 LEU B C 1
ATOM 6971 O O . LEU B 1 112 ? 32.375 6.043 -9.969 1 97.06 112 LEU B O 1
ATOM 6975 N N . SER B 1 113 ? 30.719 4.738 -10.742 1 95.75 113 SER B N 1
ATOM 6976 C CA . SER B 1 113 ? 31.625 3.898 -11.508 1 95.75 113 SER B CA 1
ATOM 6977 C C . SER B 1 113 ? 32.156 4.625 -12.75 1 95.75 113 SER B C 1
ATOM 6979 O O . SER B 1 113 ? 31.359 5.145 -13.539 1 95.75 113 SER B O 1
ATOM 6981 N N . LYS B 1 114 ? 33.562 4.617 -12.977 1 92.25 114 LYS B N 1
ATOM 6982 C CA . LYS B 1 114 ? 34.156 5.309 -14.109 1 92.25 114 LYS B CA 1
ATOM 6983 C C . LYS B 1 114 ? 34.188 4.414 -15.344 1 92.25 114 LYS B C 1
ATOM 6985 O O . LYS B 1 114 ? 34.344 4.902 -16.469 1 92.25 114 LYS B O 1
ATOM 6990 N N . GLN B 1 115 ? 34.031 3.109 -15.031 1 89.75 115 GLN B N 1
ATOM 6991 C CA . GLN B 1 115 ? 34.062 2.137 -16.125 1 89.75 115 GLN B CA 1
ATOM 6992 C C . GLN B 1 115 ? 32.844 1.234 -16.094 1 89.75 115 GLN B C 1
ATOM 6994 O O . GLN B 1 115 ? 32.156 1.146 -15.086 1 89.75 115 GLN B O 1
ATOM 6999 N N . GLY B 1 116 ? 32.531 0.66 -17.344 1 87 116 GLY B N 1
ATOM 7000 C CA . GLY B 1 116 ? 31.391 -0.224 -17.438 1 87 116 GLY B CA 1
ATOM 7001 C C . GLY B 1 116 ? 30.062 0.52 -17.562 1 87 116 GLY B C 1
ATOM 7002 O O . GLY B 1 116 ? 30.047 1.709 -17.875 1 87 116 GLY B O 1
ATOM 7003 N N . PRO B 1 117 ? 28.969 -0.206 -17.328 1 89.19 117 PRO B N 1
ATOM 7004 C CA . PRO B 1 117 ? 27.656 0.443 -17.391 1 89.19 117 PRO B CA 1
ATOM 7005 C C . PRO B 1 117 ? 27.484 1.518 -16.328 1 89.19 117 PRO B C 1
ATOM 7007 O O . PRO B 1 117 ? 28.031 1.399 -15.219 1 89.19 117 PRO B O 1
ATOM 7010 N N . TRP B 1 118 ? 26.75 2.527 -16.656 1 93.25 118 TRP B N 1
ATOM 7011 C CA . TRP B 1 118 ? 26.469 3.613 -15.734 1 93.25 118 TRP B CA 1
ATOM 7012 C C . TRP B 1 118 ? 26 3.068 -14.383 1 93.25 118 TRP B C 1
ATOM 7014 O O . TRP B 1 118 ? 25.188 2.152 -14.32 1 93.25 118 TRP B O 1
ATOM 7024 N N . ASN B 1 119 ? 26.609 3.582 -13.32 1 95.5 119 ASN B N 1
ATOM 7025 C CA . ASN B 1 119 ? 26.219 3.148 -11.984 1 95.5 119 ASN B CA 1
ATOM 7026 C C . ASN B 1 119 ? 26.531 4.211 -10.938 1 95.5 119 ASN B C 1
ATOM 7028 O O . ASN B 1 119 ? 27.703 4.539 -10.719 1 95.5 119 ASN B O 1
ATOM 7032 N N . MET B 1 120 ? 25.547 4.789 -10.359 1 96.69 120 MET B N 1
ATOM 7033 C CA . MET B 1 120 ? 25.625 5.66 -9.188 1 96.69 120 MET B CA 1
ATOM 7034 C C . MET B 1 120 ? 25.016 4.988 -7.965 1 96.69 120 MET B C 1
ATOM 7036 O O . MET B 1 120 ? 23.844 4.602 -7.988 1 96.69 120 MET B O 1
ATOM 7040 N N . ALA B 1 121 ? 25.812 4.809 -6.902 1 97.88 121 ALA B N 1
ATOM 7041 C CA . ALA B 1 121 ? 25.344 4.168 -5.68 1 97.88 121 ALA B CA 1
ATOM 7042 C C . ALA B 1 121 ? 25.453 5.109 -4.484 1 97.88 121 ALA B C 1
ATOM 7044 O O . ALA B 1 121 ? 26.469 5.785 -4.316 1 97.88 121 ALA B O 1
ATOM 7045 N N . PHE B 1 122 ? 24.422 5.203 -3.705 1 98.69 122 PHE B N 1
ATOM 7046 C CA . PHE B 1 122 ? 24.422 6.016 -2.494 1 98.69 122 PHE B CA 1
ATOM 7047 C C . PHE B 1 122 ? 24.484 5.137 -1.252 1 98.69 122 PHE B C 1
ATOM 7049 O O . PHE B 1 122 ? 23.734 4.164 -1.137 1 98.69 122 PHE B O 1
ATOM 7056 N N . THR B 1 123 ? 25.375 5.434 -0.384 1 98.31 123 THR B N 1
ATOM 7057 C CA . THR B 1 123 ? 25.5 4.77 0.91 1 98.31 123 THR B CA 1
ATOM 7058 C C . THR B 1 123 ? 25.297 5.766 2.049 1 98.31 123 THR B C 1
ATOM 7060 O O . THR B 1 123 ? 25.781 6.895 1.983 1 98.31 123 THR B O 1
ATOM 7063 N N . ASN B 1 124 ? 24.484 5.48 2.988 1 98.38 124 ASN B N 1
ATOM 7064 C CA . ASN B 1 124 ? 24.203 6.285 4.172 1 98.38 124 ASN B CA 1
ATOM 7065 C C . ASN B 1 124 ? 24.719 5.609 5.441 1 98.38 124 ASN B C 1
ATOM 7067 O O . ASN B 1 124 ? 24.188 4.57 5.848 1 98.38 124 ASN B O 1
ATOM 7071 N N . TYR B 1 125 ? 25.797 6.203 6.062 1 96.88 125 TYR B N 1
ATOM 7072 C CA . TYR B 1 125 ? 26.438 5.688 7.266 1 96.88 125 TYR B CA 1
ATOM 7073 C C . TYR B 1 125 ? 26.766 4.211 7.113 1 96.88 125 TYR B C 1
ATOM 7075 O O . TYR B 1 125 ? 26.453 3.402 7.992 1 96.88 125 TYR B O 1
ATOM 7083 N N . GLY B 1 126 ? 27.297 3.914 5.984 1 94.81 126 GLY B N 1
ATOM 7084 C CA . GLY B 1 126 ? 27.891 2.607 5.746 1 94.81 126 GLY B CA 1
ATOM 7085 C C . GLY B 1 126 ? 26.906 1.618 5.133 1 94.81 126 GLY B C 1
ATOM 7086 O O . GLY B 1 126 ? 27.297 0.523 4.727 1 94.81 126 GLY B O 1
ATOM 7087 N N . LYS B 1 127 ? 25.734 1.979 4.98 1 95.25 127 LYS B N 1
ATOM 7088 C CA . LYS B 1 127 ? 24.719 1.079 4.426 1 95.25 127 LYS B CA 1
ATOM 7089 C C . LYS B 1 127 ? 24.234 1.57 3.068 1 95.25 127 LYS B C 1
ATOM 7091 O O . LYS B 1 127 ? 24.031 2.77 2.875 1 95.25 127 LYS B O 1
ATOM 7096 N N . TYR B 1 128 ? 24.094 0.612 2.123 1 96.94 128 TYR B N 1
ATOM 7097 C CA . TYR B 1 128 ? 23.531 0.967 0.829 1 96.94 128 TYR B CA 1
ATOM 7098 C C . TYR B 1 128 ? 22.141 1.58 0.996 1 96.94 128 TYR B C 1
ATOM 7100 O O . TYR B 1 128 ? 21.266 0.981 1.619 1 96.94 128 TYR B O 1
ATOM 7108 N N . ALA B 1 129 ? 21.953 2.76 0.52 1 97.75 129 ALA B N 1
ATOM 7109 C CA . ALA B 1 129 ? 20.688 3.471 0.625 1 97.75 129 ALA B CA 1
ATOM 7110 C C . ALA B 1 129 ? 19.844 3.295 -0.641 1 97.75 129 ALA B C 1
ATOM 7112 O O . ALA B 1 129 ? 18.719 2.799 -0.586 1 97.75 129 ALA B O 1
ATOM 7113 N N . THR B 1 130 ? 20.375 3.668 -1.762 1 98.31 130 THR B N 1
ATOM 7114 C CA . THR B 1 130 ? 19.734 3.576 -3.068 1 98.31 130 THR B CA 1
ATOM 7115 C C . THR B 1 130 ? 20.766 3.771 -4.188 1 98.31 130 THR B C 1
ATOM 7117 O O . THR B 1 130 ? 21.969 3.814 -3.932 1 98.31 130 THR B O 1
ATOM 7120 N N . GLY B 1 131 ? 20.281 3.773 -5.414 1 97.94 131 GLY B N 1
ATOM 7121 C CA . GLY B 1 131 ? 21.188 3.969 -6.535 1 97.94 131 GLY B CA 1
ATOM 7122 C C . GLY B 1 131 ? 20.469 4.051 -7.871 1 97.94 131 GLY B C 1
ATOM 7123 O O . GLY B 1 131 ? 19.266 3.822 -7.949 1 97.94 131 GLY B O 1
ATOM 7124 N N . SER B 1 132 ? 21.141 4.477 -8.836 1 97.06 132 SER B N 1
ATOM 7125 C CA . SER B 1 132 ? 20.719 4.59 -10.234 1 97.06 132 SER B CA 1
ATOM 7126 C C . SER B 1 132 ? 21.703 3.893 -11.164 1 97.06 132 SER B C 1
ATOM 7128 O O . SER B 1 132 ? 22.828 4.359 -11.352 1 97.06 132 SER B O 1
ATOM 7130 N N . SER B 1 133 ? 21.234 2.738 -11.68 1 94.56 133 SER B N 1
ATOM 7131 C CA . SER B 1 133 ? 22.125 1.934 -12.508 1 94.56 133 SER B CA 1
ATOM 7132 C C . SER B 1 133 ? 21.719 1.989 -13.977 1 94.56 133 SER B C 1
ATOM 7134 O O . SER B 1 133 ? 21.094 2.955 -14.414 1 94.56 133 SER B O 1
ATOM 7136 N N . HIS B 1 134 ? 22.188 1.023 -14.727 1 91.88 134 HIS B N 1
ATOM 7137 C CA . HIS B 1 134 ? 22.016 0.959 -16.172 1 91.88 134 HIS B CA 1
ATOM 7138 C C . HIS B 1 134 ? 20.547 1.162 -16.562 1 91.88 134 HIS B C 1
ATOM 7140 O O . HIS B 1 134 ? 19.672 0.459 -16.062 1 91.88 134 HIS B O 1
ATOM 7146 N N . LYS B 1 135 ? 20.25 2.225 -17.344 1 92.44 135 LYS B N 1
ATOM 7147 C CA . LYS B 1 135 ? 18.984 2.529 -18 1 92.44 135 LYS B CA 1
ATOM 7148 C C . LYS B 1 135 ? 17.969 3.104 -17.016 1 92.44 135 LYS B C 1
ATOM 7150 O O . LYS B 1 135 ? 16.766 3.156 -17.297 1 92.44 135 LYS B O 1
ATOM 7155 N N . ARG B 1 136 ? 18.453 3.541 -15.875 1 95.25 136 ARG B N 1
ATOM 7156 C CA . ARG B 1 136 ? 17.5 4.043 -14.883 1 95.25 136 ARG B CA 1
ATOM 7157 C C . ARG B 1 136 ? 17.266 5.539 -15.055 1 95.25 136 ARG B C 1
ATOM 7159 O O . ARG B 1 136 ? 16.141 6.016 -14.93 1 95.25 136 ARG B O 1
ATOM 7166 N N . THR B 1 137 ? 18.328 6.281 -15.297 1 96.81 137 THR B N 1
ATOM 7167 C CA . THR B 1 137 ? 18.188 7.688 -15.656 1 96.81 137 THR B CA 1
ATOM 7168 C C . THR B 1 137 ? 17.906 7.836 -17.141 1 96.81 137 THR B C 1
ATOM 7170 O O . THR B 1 137 ? 18.484 7.129 -17.969 1 96.81 137 THR B O 1
ATOM 7173 N N . ALA B 1 138 ? 16.984 8.766 -17.484 1 97.62 138 ALA B N 1
ATOM 7174 C CA . ALA B 1 138 ? 16.688 8.914 -18.906 1 97.62 138 ALA B CA 1
ATOM 7175 C C . ALA B 1 138 ? 16.25 10.344 -19.234 1 97.62 138 ALA B C 1
ATOM 7177 O O . ALA B 1 138 ? 15.516 10.961 -18.469 1 97.62 138 ALA B O 1
ATOM 7178 N N . TYR B 1 139 ? 16.844 10.883 -20.281 1 97.56 139 TYR B N 1
ATOM 7179 C CA . TYR B 1 139 ? 16.203 11.961 -21.031 1 97.56 139 TYR B CA 1
ATOM 7180 C C . TYR B 1 139 ? 15.211 11.406 -22.031 1 97.56 139 TYR B C 1
ATOM 7182 O O . TYR B 1 139 ? 15.547 10.539 -22.844 1 97.56 139 TYR B O 1
ATOM 7190 N N . ILE B 1 140 ? 13.977 11.852 -22 1 97.56 140 ILE B N 1
ATOM 7191 C CA . ILE B 1 140 ? 12.898 11.211 -22.75 1 97.56 140 ILE B CA 1
ATOM 7192 C C . ILE B 1 140 ? 12.234 12.227 -23.672 1 97.56 140 ILE B C 1
ATOM 7194 O O . ILE B 1 140 ? 11.992 13.375 -23.266 1 97.56 140 ILE B O 1
ATOM 7198 N N . GLN B 1 141 ? 11.961 11.852 -24.859 1 95.06 141 GLN B N 1
ATOM 7199 C CA . GLN B 1 141 ? 11.156 12.609 -25.812 1 95.06 141 GLN B CA 1
ATOM 7200 C C . GLN B 1 141 ? 9.922 11.82 -26.234 1 95.06 141 GLN B C 1
ATOM 7202 O O . GLN B 1 141 ? 10.023 10.656 -26.625 1 95.06 141 GLN B O 1
ATOM 7207 N N . THR B 1 142 ? 8.82 12.422 -26.125 1 93.62 142 THR B N 1
ATOM 7208 C CA . THR B 1 142 ? 7.582 11.758 -26.516 1 93.62 142 THR B CA 1
ATOM 7209 C C . THR B 1 142 ? 7.234 12.055 -27.969 1 93.62 142 THR B C 1
ATOM 7211 O O . THR B 1 142 ? 7.891 12.875 -28.609 1 93.62 142 THR B O 1
ATOM 7214 N N . LYS B 1 143 ? 6.164 11.375 -28.422 1 89 143 LYS B N 1
ATOM 7215 C CA . LYS B 1 143 ? 5.719 11.508 -29.812 1 89 143 LYS B CA 1
ATOM 7216 C C . LYS B 1 143 ? 5.336 12.953 -30.125 1 89 143 LYS B C 1
ATOM 7218 O O . LYS B 1 143 ? 5.516 13.414 -31.25 1 89 143 LYS B O 1
ATOM 7223 N N . ASP B 1 144 ? 4.898 13.641 -29.188 1 89.06 144 ASP B N 1
ATOM 7224 C CA . ASP B 1 144 ? 4.488 15.023 -29.375 1 89.06 144 ASP B CA 1
ATOM 7225 C C . ASP B 1 144 ? 5.66 15.977 -29.156 1 89.06 144 ASP B C 1
ATOM 7227 O O . ASP B 1 144 ? 5.461 17.188 -28.969 1 89.06 144 ASP B O 1
ATOM 7231 N N . LYS B 1 145 ? 6.801 15.469 -29.047 1 86.12 145 LYS B N 1
ATOM 7232 C CA . LYS B 1 145 ? 8.055 16.203 -28.938 1 86.12 145 LYS B CA 1
ATOM 7233 C C . LYS B 1 145 ? 8.164 16.922 -27.594 1 86.12 145 LYS B C 1
ATOM 7235 O O . LYS B 1 145 ? 8.727 18.016 -27.516 1 86.12 145 LYS B O 1
ATOM 7240 N N . GLN B 1 146 ? 7.5 16.359 -26.688 1 93.12 146 GLN B N 1
ATOM 7241 C CA . GLN B 1 146 ? 7.707 16.859 -25.328 1 93.12 146 GLN B CA 1
ATOM 7242 C C . GLN B 1 146 ? 8.922 16.203 -24.672 1 93.12 146 GLN B C 1
ATOM 7244 O O . GLN B 1 146 ? 9.164 15.016 -24.875 1 93.12 146 GLN B O 1
ATOM 7249 N N . ALA B 1 147 ? 9.625 17.031 -23.969 1 95.38 147 ALA B N 1
ATOM 7250 C CA . ALA B 1 147 ? 10.828 16.547 -23.297 1 95.38 147 ALA B CA 1
ATOM 7251 C C . ALA B 1 147 ? 10.555 16.281 -21.828 1 95.38 147 ALA B C 1
ATOM 7253 O O . ALA B 1 147 ? 9.852 17.047 -21.172 1 95.38 147 ALA B O 1
ATOM 7254 N N . PHE B 1 148 ? 11.117 15.195 -21.328 1 97.31 148 PHE B N 1
ATOM 7255 C CA . PHE B 1 148 ? 11.055 14.844 -19.922 1 97.31 148 PHE B CA 1
ATOM 7256 C C . PHE B 1 148 ? 12.406 14.328 -19.438 1 97.31 148 PHE B C 1
ATOM 7258 O O . PHE B 1 148 ? 13.203 13.82 -20.234 1 97.31 148 PHE B O 1
ATOM 7265 N N . PHE B 1 149 ? 12.695 14.539 -18.172 1 97.5 149 PHE B N 1
ATOM 7266 C CA . PHE B 1 149 ? 13.734 13.789 -17.484 1 97.5 149 PHE B CA 1
ATOM 7267 C C . PHE B 1 149 ? 13.125 12.852 -16.438 1 97.5 149 PHE B C 1
ATOM 7269 O O . PHE B 1 149 ? 12.172 13.219 -15.758 1 97.5 149 PHE B O 1
ATOM 7276 N N . ARG B 1 150 ? 13.664 11.633 -16.391 1 97.94 150 ARG B N 1
ATOM 7277 C CA . ARG B 1 150 ? 13.18 10.633 -15.445 1 97.94 150 ARG B CA 1
ATOM 7278 C C . ARG B 1 150 ? 14.336 9.977 -14.703 1 97.94 150 ARG B C 1
ATOM 7280 O O . ARG B 1 150 ? 15.367 9.664 -15.297 1 97.94 150 ARG B O 1
ATOM 7287 N N . GLU B 1 151 ? 14.172 9.844 -13.398 1 98.31 151 GLU B N 1
ATOM 7288 C CA . GLU B 1 151 ? 15.086 9.062 -12.562 1 98.31 151 GLU B CA 1
ATOM 7289 C C . GLU B 1 151 ? 14.367 7.887 -11.914 1 98.31 151 GLU B C 1
ATOM 7291 O O . GLU B 1 151 ? 13.203 8 -11.531 1 98.31 151 GLU B O 1
ATOM 7296 N N . GLN B 1 152 ? 14.977 6.727 -11.914 1 98.06 152 GLN B N 1
ATOM 7297 C CA . GLN B 1 152 ? 14.531 5.562 -11.156 1 98.06 152 GLN B CA 1
ATOM 7298 C C . GLN B 1 152 ? 15.57 5.152 -10.117 1 98.06 152 GLN B C 1
ATOM 7300 O O . GLN B 1 152 ? 16.688 4.77 -10.469 1 98.06 152 GLN B O 1
ATOM 7305 N N . LEU B 1 153 ? 15.188 5.238 -8.859 1 98.69 153 LEU B N 1
ATOM 7306 C CA . LEU B 1 153 ? 16.094 4.859 -7.785 1 98.69 153 LEU B CA 1
ATOM 7307 C C . LEU B 1 153 ? 15.719 3.502 -7.207 1 98.69 153 LEU B C 1
ATOM 7309 O O . LEU B 1 153 ? 14.531 3.168 -7.125 1 98.69 153 LEU B O 1
ATOM 7313 N N . ASP B 1 154 ? 16.734 2.766 -6.75 1 98.12 154 ASP B N 1
ATOM 7314 C CA . ASP B 1 154 ? 16.531 1.418 -6.223 1 98.12 154 ASP B CA 1
ATOM 7315 C C . ASP B 1 154 ? 15.648 1.436 -4.98 1 98.12 154 ASP B C 1
ATOM 7317 O O . ASP B 1 154 ? 15.734 2.35 -4.16 1 98.12 154 ASP B O 1
ATOM 7321 N N . LEU B 1 155 ? 14.82 0.488 -4.922 1 97.56 155 LEU B N 1
ATOM 7322 C CA . LEU B 1 155 ? 14.008 0.194 -3.748 1 97.56 155 LEU B CA 1
ATOM 7323 C C . LEU B 1 155 ? 14.352 -1.182 -3.182 1 97.56 155 LEU B C 1
ATOM 7325 O O . LEU B 1 155 ? 14.328 -2.178 -3.908 1 97.56 155 LEU B O 1
ATOM 7329 N N . GLY B 1 156 ? 14.656 -1.258 -1.923 1 96.06 156 GLY B N 1
ATOM 7330 C CA . GLY B 1 156 ? 14.984 -2.527 -1.296 1 96.06 156 GLY B CA 1
ATOM 7331 C C . GLY B 1 156 ? 13.773 -3.418 -1.079 1 96.06 156 GLY B C 1
ATOM 7332 O O . GLY B 1 156 ? 12.633 -2.957 -1.163 1 96.06 156 GLY B O 1
ATOM 7333 N N . VAL B 1 157 ? 13.906 -4.746 -0.765 1 95.12 157 VAL B N 1
ATOM 7334 C CA . VAL B 1 157 ? 12.891 -5.793 -0.667 1 95.12 157 VAL B CA 1
ATOM 7335 C C . VAL B 1 157 ? 11.875 -5.426 0.415 1 95.12 157 VAL B C 1
ATOM 7337 O O . VAL B 1 157 ? 10.672 -5.613 0.232 1 95.12 157 VAL B O 1
ATOM 7340 N N . SER B 1 158 ? 12.109 -4.887 1.479 1 94.25 158 SER B N 1
ATOM 7341 C CA . SER B 1 158 ? 11.203 -4.559 2.574 1 94.25 158 SER B CA 1
ATOM 7342 C C . SER B 1 158 ? 11.164 -3.055 2.822 1 94.25 158 SER B C 1
ATOM 7344 O O . SER B 1 158 ? 10.648 -2.604 3.85 1 94.25 158 SER B O 1
ATOM 7346 N N . GLU B 1 159 ? 11.68 -2.355 1.867 1 97.38 159 GLU B N 1
ATOM 7347 C CA . GLU B 1 159 ? 11.773 -0.906 2.016 1 97.38 159 GLU B CA 1
ATOM 7348 C C . GLU B 1 159 ? 10.414 -0.24 1.808 1 97.38 159 GLU B C 1
ATOM 7350 O O . GLU B 1 159 ? 9.664 -0.613 0.901 1 97.38 159 GLU B O 1
ATOM 7355 N N . ARG B 1 160 ? 10.016 0.688 2.707 1 98.44 160 ARG B N 1
ATOM 7356 C CA . ARG B 1 160 ? 8.758 1.427 2.633 1 98.44 160 ARG B CA 1
ATOM 7357 C C . ARG B 1 160 ? 9.008 2.916 2.416 1 98.44 160 ARG B C 1
ATOM 7359 O O . ARG B 1 160 ? 9.961 3.477 2.967 1 98.44 160 ARG B O 1
ATOM 7366 N N . ILE B 1 161 ? 8.125 3.516 1.605 1 98.88 161 ILE B N 1
ATOM 7367 C CA . ILE B 1 161 ? 8.242 4.93 1.269 1 98.88 161 ILE B CA 1
ATOM 7368 C C . ILE B 1 161 ? 7.094 5.711 1.912 1 98.88 161 ILE B C 1
ATOM 7370 O O . ILE B 1 161 ? 5.949 5.246 1.925 1 98.88 161 ILE B O 1
ATOM 7374 N N . TYR B 1 162 ? 7.438 6.883 2.5 1 98.81 162 TYR B N 1
ATOM 7375 C CA . TYR B 1 162 ? 6.473 7.746 3.176 1 98.81 162 TYR B CA 1
ATOM 7376 C C . TYR B 1 162 ? 6.547 9.172 2.639 1 98.81 162 TYR B C 1
ATOM 7378 O O . TYR B 1 162 ? 7.477 9.516 1.903 1 98.81 162 TYR B O 1
ATOM 7386 N N . GLY B 1 163 ? 5.566 10.023 3.029 1 98.69 163 GLY B N 1
ATOM 7387 C CA . GLY B 1 163 ? 5.641 11.453 2.797 1 98.69 163 GLY B CA 1
ATOM 7388 C C . GLY B 1 163 ? 4.957 11.891 1.515 1 98.69 163 GLY B C 1
ATOM 7389 O O . GLY B 1 163 ? 3.803 11.531 1.271 1 98.69 163 GLY B O 1
ATOM 7390 N N . LEU B 1 164 ? 5.574 12.852 0.781 1 98.81 164 LEU B N 1
ATOM 7391 C CA . LEU B 1 164 ? 5.094 13.453 -0.459 1 98.81 164 LEU B CA 1
ATOM 7392 C C . LEU B 1 164 ? 3.986 14.461 -0.18 1 98.81 164 LEU B C 1
ATOM 7394 O O . LEU B 1 164 ? 3.117 14.688 -1.025 1 98.81 164 LEU B O 1
ATOM 7398 N N . GLY B 1 165 ? 4.043 15.086 0.985 1 98.62 165 GLY B N 1
ATOM 7399 C CA . GLY B 1 165 ? 3.057 16.078 1.397 1 98.62 165 GLY B CA 1
ATOM 7400 C C . GLY B 1 165 ? 1.863 15.469 2.109 1 98.62 165 GLY B C 1
ATOM 7401 O O . GLY B 1 165 ? 1.998 14.461 2.812 1 98.62 165 GLY B O 1
ATOM 7402 N N . GLU B 1 166 ? 0.762 16.188 2.109 1 98.19 166 GLU B N 1
ATOM 7403 C CA . GLU B 1 166 ? -0.508 15.703 2.645 1 98.19 166 GLU B CA 1
ATOM 7404 C C . GLU B 1 166 ? -1.12 14.641 1.734 1 98.19 166 GLU B C 1
ATOM 7406 O O . GLU B 1 166 ? -1.304 14.875 0.538 1 98.19 166 GLU B O 1
ATOM 7411 N N . ARG B 1 167 ? -1.256 13.422 2.285 1 97.94 167 ARG B N 1
ATOM 7412 C CA . ARG B 1 167 ? -1.868 12.336 1.529 1 97.94 167 ARG B CA 1
ATOM 7413 C C . ARG B 1 167 ? -2.969 11.664 2.34 1 97.94 167 ARG B C 1
ATOM 7415 O O . ARG B 1 167 ? -2.732 11.211 3.463 1 97.94 167 ARG B O 1
ATOM 7422 N N . PHE B 1 168 ? -4.129 11.539 1.75 1 97.88 168 PHE B N 1
ATOM 7423 C CA . PHE B 1 168 ? -5.246 10.891 2.426 1 97.88 168 PHE B CA 1
ATOM 7424 C C . PHE B 1 168 ? -5.34 9.422 2.031 1 97.88 168 PHE B C 1
ATOM 7426 O O . PHE B 1 168 ? -6.051 8.641 2.672 1 97.88 168 PHE B O 1
ATOM 7433 N N . THR B 1 169 ? -4.605 9.023 0.986 1 97.56 169 THR B N 1
ATOM 7434 C CA . THR B 1 169 ? -4.461 7.633 0.562 1 97.56 169 THR B CA 1
ATOM 7435 C C . THR B 1 169 ? -3.723 6.816 1.619 1 97.56 169 THR B C 1
ATOM 7437 O O . THR B 1 169 ? -3.311 7.355 2.648 1 97.56 169 THR B O 1
ATOM 7440 N N . PRO B 1 170 ? -3.564 5.551 1.463 1 97.69 170 PRO B N 1
ATOM 7441 C CA . PRO B 1 170 ? -2.832 4.742 2.439 1 97.69 170 PRO B CA 1
ATOM 7442 C C . PRO B 1 170 ? -1.463 5.324 2.781 1 97.69 170 PRO B C 1
ATOM 7444 O O . PRO B 1 170 ? -0.794 5.891 1.913 1 97.69 170 PRO B O 1
ATOM 7447 N N . PHE B 1 171 ? -1.053 5.121 4.047 1 98.38 171 PHE B N 1
ATOM 7448 C CA . PHE B 1 171 ? 0.1 5.777 4.656 1 98.38 171 PHE B CA 1
ATOM 7449 C C . PHE B 1 171 ? 1.389 5.367 3.955 1 98.38 171 PHE B C 1
ATOM 7451 O O . PHE B 1 171 ? 2.236 6.211 3.656 1 98.38 171 PHE B O 1
ATOM 7458 N N . VAL B 1 172 ? 1.636 4.047 3.742 1 98.62 172 VAL B N 1
ATOM 7459 C CA . VAL B 1 172 ? 2.768 3.551 2.965 1 98.62 172 VAL B CA 1
ATOM 7460 C C . VAL B 1 172 ? 2.51 3.773 1.477 1 98.62 172 VAL B C 1
ATOM 7462 O O . VAL B 1 172 ? 1.477 3.354 0.95 1 98.62 172 VAL B O 1
ATOM 7465 N N . LYS B 1 173 ? 3.488 4.371 0.797 1 98.75 173 LYS B N 1
ATOM 7466 C CA . LYS B 1 173 ? 3.221 4.855 -0.554 1 98.75 173 LYS B CA 1
ATOM 7467 C C . LYS B 1 173 ? 3.537 3.787 -1.596 1 98.75 173 LYS B C 1
ATOM 7469 O O . LYS B 1 173 ? 3.162 3.918 -2.762 1 98.75 173 LYS B O 1
ATOM 7474 N N . ASN B 1 174 ? 4.18 2.676 -1.23 1 98.5 174 ASN B N 1
ATOM 7475 C CA . ASN B 1 174 ? 4.484 1.606 -2.176 1 98.5 174 ASN B CA 1
ATOM 7476 C C . ASN B 1 174 ? 3.238 1.157 -2.934 1 98.5 174 ASN B C 1
ATOM 7478 O O . ASN B 1 174 ? 2.205 0.87 -2.326 1 98.5 174 ASN B O 1
ATOM 7482 N N . GLY B 1 175 ? 3.342 1.143 -4.254 1 97.88 175 GLY B N 1
ATOM 7483 C CA . GLY B 1 175 ? 2.24 0.742 -5.113 1 97.88 175 GLY B CA 1
ATOM 7484 C C . GLY B 1 175 ? 1.444 1.917 -5.648 1 97.88 175 GLY B C 1
ATOM 7485 O O . GLY B 1 175 ? 0.638 1.761 -6.57 1 97.88 175 GLY B O 1
ATOM 7486 N N . GLN B 1 176 ? 1.686 3.121 -5.16 1 97.94 176 GLN B N 1
ATOM 7487 C CA . GLN B 1 176 ? 0.872 4.281 -5.504 1 97.94 176 GLN B CA 1
ATOM 7488 C C . GLN B 1 176 ? 1.533 5.113 -6.602 1 97.94 176 GLN B C 1
ATOM 7490 O O . GLN B 1 176 ? 2.734 4.984 -6.844 1 97.94 176 GLN B O 1
ATOM 7495 N N . VAL B 1 177 ? 0.759 5.879 -7.312 1 97.06 177 VAL B N 1
ATOM 7496 C CA . VAL B 1 177 ? 1.147 6.945 -8.234 1 97.06 177 VAL B CA 1
ATOM 7497 C C . VAL B 1 177 ? 0.797 8.305 -7.625 1 97.06 177 VAL B C 1
ATOM 7499 O O . VAL B 1 177 ? -0.342 8.523 -7.211 1 97.06 177 VAL B O 1
ATOM 7502 N N . VAL B 1 178 ? 1.773 9.164 -7.512 1 97.88 178 VAL B N 1
ATOM 7503 C CA . VAL B 1 178 ? 1.533 10.438 -6.852 1 97.88 178 VAL B CA 1
ATOM 7504 C C . VAL B 1 178 ? 2.02 11.578 -7.742 1 97.88 178 VAL B C 1
ATOM 7506 O O . VAL B 1 178 ? 3.188 11.617 -8.141 1 97.88 178 VAL B O 1
ATOM 7509 N N . ASP B 1 179 ? 1.166 12.469 -8.125 1 97.81 179 ASP B N 1
ATOM 7510 C CA . ASP B 1 179 ? 1.529 13.719 -8.789 1 97.81 179 ASP B CA 1
ATOM 7511 C C . ASP B 1 179 ? 1.613 14.867 -7.789 1 97.81 179 ASP B C 1
ATOM 7513 O O . ASP B 1 179 ? 0.642 15.156 -7.086 1 97.81 179 ASP B O 1
ATOM 7517 N N . ILE B 1 180 ? 2.717 15.477 -7.723 1 98.62 180 ILE B N 1
ATOM 7518 C CA . ILE B 1 180 ? 2.889 16.656 -6.871 1 98.62 180 ILE B CA 1
ATOM 7519 C C . ILE B 1 180 ? 2.225 17.859 -7.52 1 98.62 180 ILE B C 1
ATOM 7521 O O . ILE B 1 180 ? 2.85 18.562 -8.312 1 98.62 180 ILE B O 1
ATOM 7525 N N . TRP B 1 181 ? 1.012 18.094 -7.199 1 98.56 181 TRP B N 1
ATOM 7526 C CA . TRP B 1 181 ? 0.165 19.125 -7.805 1 98.56 181 TRP B CA 1
ATOM 7527 C C . TRP B 1 181 ? -0.959 19.531 -6.859 1 98.56 181 TRP B C 1
ATOM 7529 O O . TRP B 1 181 ? -1.839 18.719 -6.543 1 98.56 181 TRP B O 1
ATOM 7539 N N . ASN B 1 182 ? -0.952 20.75 -6.352 1 98.19 182 ASN B N 1
ATOM 7540 C CA . ASN B 1 182 ? -1.961 21.203 -5.398 1 98.19 182 ASN B CA 1
ATOM 7541 C C . ASN B 1 182 ? -3.346 21.266 -6.039 1 98.19 182 ASN B C 1
ATOM 7543 O O . ASN B 1 182 ? -3.498 21.812 -7.137 1 98.19 182 ASN B O 1
ATOM 7547 N N . GLU B 1 183 ? -4.309 20.656 -5.379 1 96.56 183 GLU B N 1
ATOM 7548 C CA . GLU B 1 183 ? -5.688 20.672 -5.848 1 96.56 183 GLU B CA 1
ATOM 7549 C C . GLU B 1 183 ? -6.672 20.656 -4.68 1 96.56 183 GLU B C 1
ATOM 7551 O O . GLU B 1 183 ? -6.297 20.344 -3.551 1 96.56 183 GLU B O 1
ATOM 7556 N N . ASP B 1 184 ? -7.848 21.094 -4.973 1 94.38 184 ASP B N 1
ATOM 7557 C CA . ASP B 1 184 ? -8.945 21 -4.016 1 94.38 184 ASP B CA 1
ATOM 7558 C C . ASP B 1 184 ? -9.828 19.797 -4.309 1 94.38 184 ASP B C 1
ATOM 7560 O O . ASP B 1 184 ? -10.789 19.891 -5.078 1 94.38 184 ASP B O 1
ATOM 7564 N N . GLY B 1 185 ? -9.508 18.703 -3.672 1 92 185 GLY B N 1
ATOM 7565 C CA . GLY B 1 185 ? -10.273 17.484 -3.871 1 92 185 GLY B CA 1
ATOM 7566 C C . GLY B 1 185 ? -10.906 16.953 -2.594 1 92 185 GLY B C 1
ATOM 7567 O O . GLY B 1 185 ? -11.406 15.836 -2.559 1 92 185 GLY B O 1
ATOM 7568 N N . GLY B 1 186 ? -10.969 17.734 -1.571 1 91.69 186 GLY B N 1
ATOM 7569 C CA . GLY B 1 186 ? -11.406 17.203 -0.288 1 91.69 186 GLY B CA 1
ATOM 7570 C C . GLY B 1 186 ? -10.445 16.188 0.288 1 91.69 186 GLY B C 1
ATOM 7571 O O . GLY B 1 186 ? -9.359 15.969 -0.253 1 91.69 186 GLY B O 1
ATOM 7572 N N . THR B 1 187 ? -10.852 15.594 1.437 1 93.56 187 THR B N 1
ATOM 7573 C CA . THR B 1 187 ? -9.953 14.641 2.074 1 93.56 187 THR B CA 1
ATOM 7574 C C . THR B 1 187 ? -10.273 13.219 1.637 1 93.56 187 THR B C 1
ATOM 7576 O O . THR B 1 187 ? -9.594 12.273 2.039 1 93.56 187 THR B O 1
ATOM 7579 N N . SER B 1 188 ? -11.25 13 0.762 1 95.06 188 SER B N 1
ATOM 7580 C CA . SER B 1 188 ? -11.688 11.664 0.39 1 95.06 188 SER B CA 1
ATOM 7581 C C . SER B 1 188 ? -11.18 11.273 -0.993 1 95.06 188 SER B C 1
ATOM 7583 O O . SER B 1 188 ? -11.75 10.406 -1.652 1 95.06 188 SER B O 1
ATOM 7585 N N . SER B 1 189 ? -10.156 11.93 -1.51 1 95.69 189 SER B N 1
ATOM 7586 C CA . SER B 1 189 ? -9.555 11.602 -2.795 1 95.69 189 SER B CA 1
ATOM 7587 C C . SER B 1 189 ? -8.031 11.602 -2.705 1 95.69 189 SER B C 1
ATOM 7589 O O . SER B 1 189 ? -7.465 11.914 -1.656 1 95.69 189 SER B O 1
ATOM 7591 N N 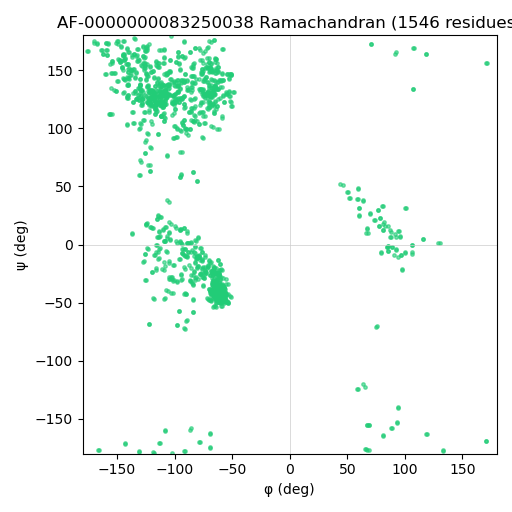. GLU B 1 190 ? -7.414 11.258 -3.824 1 95.75 190 GLU B N 1
ATOM 7592 C CA . GLU B 1 190 ? -5.957 11.242 -3.875 1 95.75 190 GLU B CA 1
ATOM 7593 C C . GLU B 1 190 ? -5.391 12.648 -4.051 1 95.75 190 GLU B C 1
ATOM 7595 O O . GLU B 1 190 ? -4.188 12.867 -3.875 1 95.75 190 GLU B O 1
ATOM 7600 N N . GLN B 1 191 ? -6.25 13.641 -4.352 1 96.19 191 GLN B N 1
ATOM 7601 C CA . GLN B 1 191 ? -5.805 15.023 -4.453 1 96.19 191 GLN B CA 1
ATOM 7602 C C . GLN B 1 191 ? -5.57 15.633 -3.07 1 96.19 191 GLN B C 1
ATOM 7604 O O . GLN B 1 191 ? -6.195 15.211 -2.092 1 96.19 191 GLN B O 1
ATOM 7609 N N . ALA B 1 192 ? -4.637 16.594 -3.029 1 96.56 192 ALA B N 1
ATOM 7610 C CA . ALA B 1 192 ? -4.316 17.203 -1.741 1 96.56 192 ALA B CA 1
ATOM 7611 C C . ALA B 1 192 ? -4.039 18.688 -1.896 1 96.56 192 ALA B C 1
ATOM 7613 O O . ALA B 1 192 ? -3.744 19.156 -2.998 1 96.56 192 ALA B O 1
ATOM 7614 N N . TYR B 1 193 ? -4.152 19.375 -0.76 1 97.75 193 TYR B N 1
ATOM 7615 C CA . TYR B 1 193 ? -3.949 20.812 -0.72 1 97.75 193 TYR B CA 1
ATOM 7616 C C . TYR B 1 193 ? -2.467 21.156 -0.613 1 97.75 193 TYR B C 1
ATOM 7618 O O . TYR B 1 193 ? -2.059 22.281 -0.91 1 97.75 193 TYR B O 1
ATOM 7626 N N . LYS B 1 194 ? -1.697 20.219 -0.109 1 98.44 194 LYS B N 1
ATOM 7627 C CA . LYS B 1 194 ? -0.286 20.438 0.196 1 98.44 194 LYS B CA 1
ATOM 7628 C C . LYS B 1 194 ? 0.582 19.328 -0.407 1 98.44 194 LYS B C 1
ATOM 7630 O O . LYS B 1 194 ? 0.791 18.297 0.214 1 98.44 194 LYS B O 1
ATOM 7635 N N . ASN B 1 195 ? 1.25 19.625 -1.46 1 98.5 195 ASN B N 1
ATOM 7636 C CA . ASN B 1 195 ? 2.123 18.672 -2.129 1 98.5 195 ASN B CA 1
ATOM 7637 C C . ASN B 1 195 ? 3.594 19.047 -1.966 1 98.5 195 ASN B C 1
ATOM 7639 O O . ASN B 1 195 ? 3.971 20.203 -2.158 1 98.5 195 ASN B O 1
ATOM 7643 N N . VAL B 1 196 ? 4.363 18.094 -1.539 1 98.88 196 VAL B N 1
ATOM 7644 C CA . VAL B 1 196 ? 5.793 18.266 -1.308 1 98.88 196 VAL B CA 1
ATOM 7645 C C . VAL B 1 196 ? 6.566 17.172 -2.035 1 98.88 196 VAL B C 1
ATOM 7647 O O . VAL B 1 196 ? 6.348 15.984 -1.789 1 98.88 196 VAL B O 1
ATOM 7650 N N . PRO B 1 197 ? 7.496 17.516 -2.959 1 98.81 197 PRO B N 1
ATOM 7651 C CA . PRO B 1 197 ? 8.234 16.484 -3.682 1 98.81 197 PRO B CA 1
ATOM 7652 C C . PRO B 1 197 ? 9.398 15.906 -2.869 1 98.81 197 PRO B C 1
ATOM 7654 O O . PRO B 1 197 ? 10.539 15.891 -3.338 1 98.81 197 PRO B O 1
ATOM 7657 N N . PHE B 1 198 ? 9.109 15.414 -1.649 1 98.88 198 PHE B N 1
ATOM 7658 C CA . PHE B 1 198 ? 10.047 14.773 -0.732 1 98.88 198 PHE B CA 1
ATOM 7659 C C . PHE B 1 198 ? 9.461 13.477 -0.184 1 98.88 198 PHE B C 1
ATOM 7661 O O . PHE B 1 198 ? 8.352 13.469 0.34 1 98.88 198 PHE B O 1
ATOM 7668 N N . TYR B 1 199 ? 10.18 12.398 -0.32 1 98.88 199 TYR B N 1
ATOM 7669 C CA . TYR B 1 199 ? 9.758 11.18 0.363 1 98.88 199 TYR B CA 1
ATOM 7670 C C . TYR B 1 199 ? 10.836 10.703 1.333 1 98.88 199 TYR B C 1
ATOM 7672 O O . TYR B 1 199 ? 12.016 11 1.156 1 98.88 199 TYR B O 1
ATOM 7680 N N . LEU B 1 200 ? 10.398 10.094 2.387 1 98.88 200 LEU B N 1
ATOM 7681 C CA . LEU B 1 200 ? 11.227 9.469 3.406 1 98.88 200 LEU B CA 1
ATOM 7682 C C . LEU B 1 200 ? 11.188 7.945 3.277 1 98.88 200 LEU B C 1
ATOM 7684 O O . LEU B 1 200 ? 10.109 7.355 3.164 1 98.88 200 LEU B O 1
ATOM 7688 N N . SER B 1 201 ? 12.391 7.348 3.252 1 98.75 201 SER B N 1
ATOM 7689 C CA . SER B 1 201 ? 12.508 5.895 3.154 1 98.75 201 SER B CA 1
ATOM 7690 C C . SER B 1 201 ? 12.711 5.262 4.523 1 98.75 201 SER B C 1
ATOM 7692 O O . SER B 1 201 ? 13.445 5.801 5.359 1 98.75 201 SER B O 1
ATOM 7694 N N . SER B 1 202 ? 12.086 4.109 4.734 1 98.25 202 SER B N 1
ATOM 7695 C CA . SER B 1 202 ? 12.281 3.369 5.977 1 98.25 202 SER B CA 1
ATOM 7696 C C . SER B 1 202 ? 13.734 2.938 6.137 1 98.25 202 SER B C 1
ATOM 7698 O O . SER B 1 202 ? 14.164 2.562 7.23 1 98.25 202 SER B O 1
ATOM 7700 N N . GLU B 1 203 ? 14.523 3.039 5.027 1 97 203 GLU B N 1
ATOM 7701 C CA . GLU B 1 203 ? 15.922 2.609 5.07 1 97 203 GLU B CA 1
ATOM 7702 C C . GLU B 1 203 ? 16.828 3.752 5.508 1 97 203 GLU B C 1
ATOM 7704 O O . GLU B 1 203 ? 18.062 3.607 5.508 1 97 203 GLU B O 1
ATOM 7709 N N . GLY B 1 204 ? 16.328 4.875 5.797 1 97.69 204 GLY B N 1
ATOM 7710 C CA . GLY B 1 204 ? 17.078 5.906 6.5 1 97.69 204 GLY B CA 1
ATOM 7711 C C . GLY B 1 204 ? 17.609 6.98 5.574 1 97.69 204 GLY B C 1
ATOM 7712 O O . GLY B 1 204 ? 18.719 7.496 5.793 1 97.69 204 GLY B O 1
ATOM 7713 N N . TYR B 1 205 ? 16.922 7.277 4.52 1 98.75 205 TYR B N 1
ATOM 7714 C CA . TYR B 1 205 ? 17.281 8.398 3.654 1 98.75 205 TYR B CA 1
ATOM 7715 C C . TYR B 1 205 ? 16.016 9.062 3.094 1 98.75 205 TYR B C 1
ATOM 7717 O O . TYR B 1 205 ? 14.922 8.523 3.221 1 98.75 205 TYR B O 1
ATOM 7725 N N . GLY B 1 206 ? 16.172 10.266 2.59 1 98.81 206 GLY B N 1
ATOM 7726 C CA . GLY B 1 206 ? 15.109 10.969 1.899 1 98.81 206 GLY B CA 1
ATOM 7727 C C . GLY B 1 206 ? 15.523 11.508 0.542 1 98.81 206 GLY B C 1
ATOM 7728 O O . GLY B 1 206 ? 16.719 11.648 0.267 1 98.81 206 GLY B O 1
ATOM 7729 N N . ILE B 1 207 ? 14.555 11.688 -0.362 1 98.94 207 ILE B N 1
ATOM 7730 C CA . ILE B 1 207 ? 14.789 12.281 -1.673 1 98.94 207 ILE B CA 1
ATOM 7731 C C . ILE B 1 207 ? 13.914 13.523 -1.841 1 98.94 207 ILE B C 1
ATOM 7733 O O . ILE B 1 207 ? 12.688 13.445 -1.699 1 98.94 207 ILE B O 1
ATOM 7737 N N . PHE B 1 208 ? 14.523 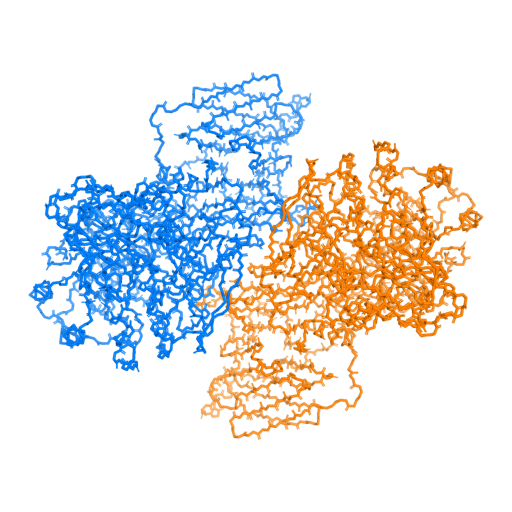14.625 -2.078 1 98.88 208 PHE B N 1
ATOM 7738 C CA . PHE B 1 208 ? 13.828 15.867 -2.4 1 98.88 208 PHE B CA 1
ATOM 7739 C C . PHE B 1 208 ? 14.023 16.234 -3.867 1 98.88 208 PHE B C 1
ATOM 7741 O O . PHE B 1 208 ? 15.148 16.531 -4.289 1 98.88 208 PHE B O 1
ATOM 7748 N N . VAL B 1 209 ? 12.977 16.125 -4.688 1 98.94 209 VAL B N 1
ATOM 7749 C CA . VAL B 1 209 ? 13.039 16.547 -6.082 1 98.94 209 VAL B CA 1
ATOM 7750 C C . VAL B 1 209 ? 12.797 18.047 -6.176 1 98.94 209 VAL B C 1
ATOM 7752 O O . VAL B 1 209 ? 11.688 18.531 -5.941 1 98.94 209 VAL B O 1
ATOM 7755 N N . ASN B 1 210 ? 13.836 18.781 -6.535 1 98.69 210 ASN B N 1
ATOM 7756 C CA . ASN B 1 210 ? 13.859 20.234 -6.445 1 98.69 210 ASN B CA 1
ATOM 7757 C C . ASN B 1 210 ? 13.219 20.891 -7.664 1 98.69 210 ASN B C 1
ATOM 7759 O O . ASN B 1 210 ? 13.875 21.625 -8.406 1 98.69 210 ASN B O 1
ATOM 7763 N N . HIS B 1 211 ? 11.938 20.625 -7.859 1 98.5 211 HIS B N 1
ATOM 7764 C CA . HIS B 1 211 ? 11.141 21.156 -8.953 1 98.5 211 HIS B CA 1
ATOM 7765 C C . HIS B 1 211 ? 9.766 21.625 -8.461 1 98.5 211 HIS B C 1
ATOM 7767 O O . HIS B 1 211 ? 8.961 20.812 -8.008 1 98.5 211 HIS B O 1
ATOM 7773 N N . PRO B 1 212 ? 9.453 22.969 -8.508 1 98.25 212 PRO B N 1
ATOM 7774 C CA . PRO B 1 212 ? 8.141 23.453 -8.07 1 98.25 212 PRO B CA 1
ATOM 7775 C C . PRO B 1 212 ? 7.016 23.031 -9.016 1 98.25 212 PRO B C 1
ATOM 7777 O O . PRO B 1 212 ? 5.844 23.047 -8.625 1 98.25 212 PRO B O 1
ATOM 7780 N N . GLU B 1 213 ? 7.348 22.797 -10.344 1 97.69 213 GLU B N 1
ATOM 7781 C CA . GLU B 1 213 ? 6.344 22.328 -11.297 1 97.69 213 GLU B CA 1
ATOM 7782 C C . GLU B 1 213 ? 5.91 20.891 -10.992 1 97.69 213 GLU B C 1
ATOM 7784 O O . GLU B 1 213 ? 6.285 20.328 -9.953 1 97.69 213 GLU B O 1
ATOM 7789 N N . ARG B 1 214 ? 5.102 20.312 -11.844 1 97.69 214 ARG B N 1
ATOM 7790 C CA . ARG B 1 214 ? 4.543 18.984 -11.617 1 97.69 214 ARG B CA 1
ATOM 7791 C C . ARG B 1 214 ? 5.637 17.922 -11.633 1 97.69 214 ARG B C 1
ATOM 7793 O O . ARG B 1 214 ? 6.359 17.781 -12.617 1 97.69 214 ARG B O 1
ATOM 7800 N N . VAL B 1 215 ? 5.891 17.266 -10.523 1 98.69 215 VAL B N 1
ATOM 7801 C CA . VAL B 1 215 ? 6.719 16.062 -10.43 1 98.69 215 VAL B CA 1
ATOM 7802 C C . VAL B 1 215 ? 5.828 14.828 -10.352 1 98.69 215 VAL B C 1
ATOM 7804 O O . VAL B 1 215 ? 4.957 14.742 -9.484 1 98.69 215 VAL B O 1
ATOM 7807 N N . SER B 1 216 ? 6.012 13.906 -11.25 1 98.56 216 SER B N 1
ATOM 7808 C CA . SER B 1 216 ? 5.227 12.68 -11.258 1 98.56 216 SER B CA 1
ATOM 7809 C C . SER B 1 216 ? 6.008 11.523 -10.648 1 98.56 216 SER B C 1
ATOM 7811 O O . SER B 1 216 ? 7.098 11.188 -11.117 1 98.56 216 SER B O 1
ATOM 7813 N N . PHE B 1 217 ? 5.426 10.938 -9.609 1 98.62 217 PHE B N 1
ATOM 7814 C CA . PHE B 1 217 ? 6.07 9.812 -8.953 1 98.62 217 PHE B CA 1
ATOM 7815 C C . PHE B 1 217 ? 5.371 8.5 -9.305 1 98.62 217 PHE B C 1
ATOM 7817 O O . PHE B 1 217 ? 4.141 8.445 -9.367 1 98.62 217 PHE B O 1
ATOM 7824 N N . GLU B 1 218 ? 6.121 7.465 -9.641 1 98.06 218 GLU B N 1
ATOM 7825 C CA . GLU B 1 218 ? 5.754 6.055 -9.641 1 98.06 218 GLU B CA 1
ATOM 7826 C C . GLU B 1 218 ? 6.504 5.289 -8.555 1 98.06 218 GLU B C 1
ATOM 7828 O O . GLU B 1 218 ? 7.719 5.105 -8.641 1 98.06 218 GLU B O 1
ATOM 7833 N N . ILE B 1 219 ? 5.75 4.844 -7.52 1 98.56 219 ILE B N 1
ATOM 7834 C CA . ILE B 1 219 ? 6.402 4.199 -6.387 1 98.56 219 ILE B CA 1
ATOM 7835 C C . ILE B 1 219 ? 6.082 2.707 -6.387 1 98.56 219 ILE B C 1
ATOM 7837 O O . ILE B 1 219 ? 4.984 2.301 -5.996 1 98.56 219 ILE B O 1
ATOM 7841 N N . ALA B 1 220 ? 7.039 1.89 -6.75 1 97.69 220 ALA B N 1
ATOM 7842 C CA . ALA B 1 220 ? 6.855 0.445 -6.855 1 97.69 220 ALA B CA 1
ATOM 7843 C C . ALA B 1 220 ? 5.645 0.111 -7.727 1 97.69 220 ALA B C 1
ATOM 7845 O O . ALA B 1 220 ? 4.871 -0.795 -7.402 1 97.69 220 ALA B O 1
ATOM 7846 N N . SER B 1 221 ? 5.398 0.814 -8.828 1 95.25 221 SER B N 1
ATOM 7847 C CA . SER B 1 221 ? 4.266 0.584 -9.711 1 95.25 221 SER B CA 1
ATOM 7848 C C . SER B 1 221 ? 4.723 0.291 -11.141 1 95.25 221 SER B C 1
ATOM 7850 O O . SER B 1 221 ? 4.809 -0.871 -11.539 1 95.25 221 SER B O 1
ATOM 7852 N N . GLU B 1 222 ? 5.312 1.323 -11.859 1 94.81 222 GLU B N 1
ATOM 7853 C CA . GLU B 1 222 ? 5.809 1.052 -13.203 1 94.81 222 GLU B CA 1
ATOM 7854 C C . GLU B 1 222 ? 6.957 0.048 -13.18 1 94.81 222 GLU B C 1
ATOM 7856 O O . GLU B 1 222 ? 6.969 -0.911 -13.953 1 94.81 222 GLU B O 1
ATOM 7861 N N . ASN B 1 223 ? 7.973 0.277 -12.422 1 95.94 223 ASN B N 1
ATOM 7862 C CA . ASN B 1 223 ? 9 -0.663 -11.977 1 95.94 223 ASN B CA 1
ATOM 7863 C C . ASN B 1 223 ? 8.875 -0.971 -10.484 1 95.94 223 ASN B C 1
ATOM 7865 O O . ASN B 1 223 ? 9.148 -0.112 -9.648 1 95.94 223 ASN B O 1
ATOM 7869 N N . VAL B 1 224 ? 8.523 -2.197 -10.109 1 96.5 224 VAL B N 1
ATOM 7870 C CA . VAL B 1 224 ? 8.008 -2.516 -8.781 1 96.5 224 VAL B CA 1
ATOM 7871 C C . VAL B 1 224 ? 9.148 -2.545 -7.77 1 96.5 224 VAL B C 1
ATOM 7873 O O . VAL B 1 224 ? 8.922 -2.627 -6.562 1 96.5 224 VAL B O 1
ATOM 7876 N N . SER B 1 225 ? 10.406 -2.426 -8.203 1 96.94 225 SER B N 1
ATOM 7877 C CA . SER B 1 225 ? 11.547 -2.371 -7.301 1 96.94 225 SER B CA 1
ATOM 7878 C C . SER B 1 225 ? 12.258 -1.021 -7.383 1 96.94 225 SER B C 1
ATOM 7880 O O . SER B 1 225 ? 13.445 -0.92 -7.098 1 96.94 225 SER B O 1
ATOM 7882 N N . LYS B 1 226 ? 11.523 0.036 -7.875 1 98 226 LYS B N 1
ATOM 7883 C CA . LYS B 1 226 ? 12.094 1.373 -8.016 1 98 226 LYS B CA 1
ATOM 7884 C C . LYS B 1 226 ? 11.125 2.439 -7.516 1 98 226 LYS B C 1
ATOM 7886 O O . LYS B 1 226 ? 9.914 2.213 -7.473 1 98 226 LYS B O 1
ATOM 7891 N N . VAL B 1 227 ? 11.656 3.5 -7.059 1 98.44 227 VAL B N 1
ATOM 7892 C CA . VAL B 1 227 ? 10.922 4.758 -7.004 1 98.44 227 VAL B CA 1
ATOM 7893 C C . VAL B 1 227 ? 11.32 5.637 -8.188 1 98.44 227 VAL B C 1
ATOM 7895 O O . VAL B 1 227 ? 12.492 5.969 -8.359 1 98.44 227 VAL B O 1
ATOM 7898 N N . GLN B 1 228 ? 10.328 5.891 -9.008 1 98.12 228 GLN B N 1
ATOM 7899 C CA . GLN B 1 228 ? 10.531 6.707 -10.203 1 98.12 228 GLN B CA 1
ATOM 7900 C C . GLN B 1 228 ? 9.945 8.102 -10.023 1 98.12 228 GLN B C 1
ATOM 7902 O O . GLN B 1 228 ? 8.867 8.258 -9.438 1 98.12 228 GLN B O 1
ATOM 7907 N N . PHE B 1 229 ? 10.648 9.094 -10.469 1 98.69 229 PHE B N 1
ATOM 7908 C CA . PHE B 1 229 ? 10.07 10.43 -10.586 1 98.69 229 PHE B CA 1
ATOM 7909 C C . PHE B 1 229 ? 10.508 11.086 -11.891 1 98.69 229 PHE B C 1
ATOM 7911 O O . PHE B 1 229 ? 11.602 10.828 -12.391 1 98.69 229 PHE B O 1
ATOM 7918 N N . SER B 1 230 ? 9.656 11.859 -12.469 1 98.5 230 SER B N 1
ATOM 7919 C CA . SER B 1 230 ? 9.914 12.516 -13.75 1 98.5 230 SER B CA 1
ATOM 7920 C C . SER B 1 230 ? 9.367 13.945 -13.75 1 98.5 230 SER B C 1
ATOM 7922 O O . SER B 1 230 ? 8.414 14.25 -13.031 1 98.5 230 SER B O 1
ATOM 7924 N N . VAL B 1 231 ? 9.969 14.828 -14.438 1 98 231 VAL B N 1
ATOM 7925 C CA . VAL B 1 231 ? 9.578 16.219 -14.633 1 98 231 VAL B CA 1
ATOM 7926 C C . VAL B 1 231 ? 9.672 16.578 -16.109 1 98 231 VAL B C 1
ATOM 7928 O O . VAL B 1 231 ? 10.484 16.016 -16.844 1 98 231 VAL B O 1
ATOM 7931 N N . PRO B 1 232 ? 8.836 17.469 -16.609 1 96.31 232 PRO B N 1
ATOM 7932 C CA . PRO B 1 232 ? 9.039 17.969 -17.969 1 96.31 232 PRO B CA 1
ATOM 7933 C C . PRO B 1 232 ? 10.273 18.859 -18.078 1 96.31 232 PRO B C 1
ATOM 7935 O O . PRO B 1 232 ? 10.625 19.578 -17.141 1 96.31 232 PRO B O 1
ATOM 7938 N N . GLY B 1 233 ? 10.875 18.812 -19.219 1 95.12 233 GLY B N 1
ATOM 7939 C CA . GLY B 1 233 ? 11.953 19.75 -19.484 1 95.12 233 GLY B CA 1
ATOM 7940 C C . GLY B 1 233 ? 13.281 19.078 -19.75 1 95.12 233 GLY B C 1
ATOM 7941 O O . GLY B 1 233 ? 13.328 17.891 -20.094 1 95.12 233 GLY B O 1
ATOM 7942 N N . GLU B 1 234 ? 14.359 19.875 -19.641 1 95.75 234 GLU B N 1
ATOM 7943 C CA . GLU B 1 234 ? 15.68 19.484 -20.125 1 95.75 234 GLU B CA 1
ATOM 7944 C C . GLU B 1 234 ? 16.625 19.203 -18.953 1 95.75 234 GLU B C 1
ATOM 7946 O O . GLU B 1 234 ? 17.812 18.922 -19.156 1 95.75 234 GLU B O 1
ATOM 7951 N N . SER B 1 235 ? 16.047 19.312 -17.734 1 96.81 235 SER B N 1
ATOM 7952 C CA . SER B 1 235 ? 16.906 19.094 -16.578 1 96.81 235 SER B CA 1
ATOM 7953 C C . SER B 1 235 ? 16.141 18.469 -15.43 1 96.81 235 SER B C 1
ATOM 7955 O O . SER B 1 235 ? 14.914 18.516 -15.391 1 96.81 235 SER B O 1
ATOM 7957 N N . LEU B 1 236 ? 16.781 17.812 -14.539 1 98.19 236 LEU B N 1
ATOM 7958 C CA . LEU B 1 236 ? 16.266 17.219 -13.32 1 98.19 236 LEU B CA 1
ATOM 7959 C C . LEU B 1 236 ? 17.25 17.391 -12.164 1 98.19 236 LEU B C 1
ATOM 7961 O O . LEU B 1 236 ? 18.438 17.094 -12.305 1 98.19 236 LEU B O 1
ATOM 7965 N N . GLU B 1 237 ? 16.781 17.938 -11.102 1 98.56 237 GLU B N 1
ATOM 7966 C CA . GLU B 1 237 ? 17.609 18.109 -9.906 1 98.56 237 GLU B CA 1
ATOM 7967 C C . GLU B 1 237 ? 16.953 17.484 -8.68 1 98.56 237 GLU B C 1
ATOM 7969 O O . GLU B 1 237 ? 15.766 17.703 -8.43 1 98.56 237 GLU B O 1
ATOM 7974 N N . TYR B 1 238 ? 17.625 16.672 -7.973 1 98.81 238 TYR B N 1
ATOM 7975 C CA . TYR B 1 238 ? 17.125 16.141 -6.715 1 98.81 238 TYR B CA 1
ATOM 7976 C C . TYR B 1 238 ? 18.234 16.031 -5.676 1 98.81 238 TYR B C 1
ATOM 7978 O O . TYR B 1 238 ? 19.406 16.062 -6.02 1 98.81 238 TYR B O 1
ATOM 7986 N N . PHE B 1 239 ? 17.906 16.047 -4.457 1 98.88 239 PHE B N 1
ATOM 7987 C CA . PHE B 1 239 ? 18.797 15.906 -3.314 1 98.88 239 PHE B CA 1
ATOM 7988 C C . PHE B 1 239 ? 18.578 14.57 -2.607 1 98.88 239 PHE B C 1
ATOM 7990 O O . PHE B 1 239 ? 17.438 14.172 -2.369 1 98.88 239 PHE B O 1
ATOM 7997 N N . VAL B 1 240 ? 19.641 13.867 -2.344 1 98.88 240 VAL B N 1
ATOM 7998 C CA . VAL B 1 240 ? 19.625 12.734 -1.426 1 98.88 240 VAL B CA 1
ATOM 7999 C C . VAL B 1 240 ? 19.984 13.203 -0.017 1 98.88 240 VAL B C 1
ATOM 8001 O O . VAL B 1 240 ? 21.047 13.789 0.199 1 98.88 240 VAL B O 1
ATOM 8004 N N . VAL B 1 241 ? 19.078 12.969 0.889 1 98.94 241 VAL B N 1
ATOM 8005 C CA . VAL B 1 241 ? 19.25 13.422 2.264 1 98.94 241 VAL B CA 1
ATOM 8006 C C . VAL B 1 241 ? 19.484 12.227 3.182 1 98.94 241 VAL B C 1
ATOM 8008 O O . VAL B 1 241 ? 18.625 11.344 3.285 1 98.94 241 VAL B O 1
ATOM 8011 N N . GLY B 1 242 ? 20.656 12.188 3.834 1 98.75 242 GLY B N 1
ATOM 8012 C CA . GLY B 1 242 ? 20.984 11.125 4.766 1 98.75 242 GLY B CA 1
ATOM 8013 C C . GLY B 1 242 ? 20.859 11.531 6.219 1 98.75 242 GLY B C 1
ATOM 8014 O O . GLY B 1 242 ? 20.438 12.656 6.516 1 98.75 242 GLY B O 1
ATOM 8015 N N . GLY B 1 243 ? 21.109 10.688 7.082 1 98.5 243 GLY B N 1
ATOM 8016 C CA . GLY B 1 243 ? 21.078 10.812 8.531 1 98.5 243 GLY B CA 1
ATOM 8017 C C . GLY B 1 243 ? 21.25 9.484 9.25 1 98.5 243 GLY B C 1
ATOM 8018 O O . GLY B 1 243 ? 21.016 8.422 8.672 1 98.5 243 GLY B O 1
ATOM 8019 N N . GLU B 1 244 ? 21.703 9.562 10.477 1 97.69 244 GLU B N 1
ATOM 8020 C CA . GLU B 1 244 ? 21.891 8.352 11.273 1 97.69 244 GLU B CA 1
ATOM 8021 C C . GLU B 1 244 ? 20.547 7.703 11.602 1 97.69 244 GLU B C 1
ATOM 8023 O O . GLU B 1 244 ? 20.453 6.48 11.695 1 97.69 244 GLU B O 1
ATOM 8028 N N . THR B 1 245 ? 19.562 8.508 11.844 1 97.94 245 THR B N 1
ATOM 8029 C CA . THR B 1 245 ? 18.203 8.055 12.125 1 97.94 245 THR B CA 1
ATOM 8030 C C . THR B 1 245 ? 17.203 8.719 11.172 1 97.94 245 THR B C 1
ATOM 8032 O O . THR B 1 245 ? 17.547 9.68 10.477 1 97.94 245 THR B O 1
ATOM 8035 N N . LEU B 1 246 ? 15.984 8.195 11.125 1 98.56 246 LEU B N 1
ATOM 8036 C CA . LEU B 1 246 ? 14.938 8.836 10.344 1 98.56 246 LEU B CA 1
ATOM 8037 C C . LEU B 1 246 ? 14.711 10.273 10.797 1 98.56 246 LEU B C 1
ATOM 8039 O O . LEU B 1 246 ? 14.445 11.148 9.977 1 98.56 246 LEU B O 1
ATOM 8043 N N . LYS B 1 247 ? 14.805 10.547 12.07 1 98.5 247 LYS B N 1
ATOM 8044 C CA . LYS B 1 247 ? 14.656 11.891 12.617 1 98.5 247 LYS B CA 1
ATOM 8045 C C . LYS B 1 247 ? 15.758 12.812 12.109 1 98.5 247 LYS B C 1
ATOM 8047 O O . LYS B 1 247 ? 15.5 13.984 11.805 1 98.5 247 LYS B O 1
ATOM 8052 N N . ASP B 1 248 ? 16.969 12.258 12.008 1 98.56 248 ASP B N 1
ATOM 8053 C CA . ASP B 1 248 ? 18.062 13.047 11.461 1 98.56 248 ASP B CA 1
ATOM 8054 C C . ASP B 1 248 ? 17.797 13.422 10.008 1 98.56 248 ASP B C 1
ATOM 8056 O O . ASP B 1 248 ? 18.141 14.523 9.578 1 98.56 248 ASP B O 1
ATOM 8060 N N . VAL B 1 249 ? 17.25 12.492 9.25 1 98.81 249 VAL B N 1
ATOM 8061 C CA . VAL B 1 249 ? 16.953 12.758 7.852 1 98.81 249 VAL B CA 1
ATOM 8062 C C . VAL B 1 249 ? 15.977 13.93 7.742 1 98.81 249 VAL B C 1
ATOM 8064 O O . VAL B 1 249 ? 16.188 14.852 6.953 1 98.81 249 VAL B O 1
ATOM 8067 N N . LEU B 1 250 ? 14.914 13.922 8.555 1 98.69 250 LEU B N 1
ATOM 8068 C CA . LEU B 1 250 ? 13.945 15.016 8.555 1 98.69 250 LEU B CA 1
ATOM 8069 C C . LEU B 1 250 ? 14.602 16.328 8.992 1 98.69 250 LEU B C 1
ATOM 8071 O O . LEU B 1 250 ? 14.312 17.391 8.438 1 98.69 250 LEU B O 1
ATOM 8075 N N . GLY B 1 251 ? 15.453 16.203 10.023 1 98.69 251 GLY B N 1
ATOM 8076 C CA . GLY B 1 251 ? 16.188 17.375 10.469 1 98.69 251 GLY B CA 1
ATOM 8077 C C . GLY B 1 251 ? 17.047 18 9.383 1 98.69 251 GLY B C 1
ATOM 8078 O O . GLY B 1 251 ? 17.078 19.219 9.219 1 98.69 251 GLY B O 1
ATOM 8079 N N . ASN B 1 252 ? 17.75 17.125 8.656 1 98.75 252 ASN B N 1
ATOM 8080 C CA . ASN B 1 252 ? 18.625 17.594 7.578 1 98.75 252 ASN B CA 1
ATOM 8081 C C . ASN B 1 252 ? 17.812 18.141 6.406 1 98.75 252 ASN B C 1
ATOM 8083 O O . ASN B 1 252 ? 18.219 19.109 5.77 1 98.75 252 ASN B O 1
ATOM 8087 N N . TYR B 1 253 ? 16.719 17.516 6.098 1 98.75 253 TYR B N 1
ATOM 8088 C CA . TYR B 1 253 ? 15.852 18 5.043 1 98.75 253 TYR B CA 1
ATOM 8089 C C . TYR B 1 253 ? 15.328 19.391 5.375 1 98.75 253 TYR B C 1
ATOM 8091 O O . TYR B 1 253 ? 15.344 20.297 4.527 1 98.75 253 TYR B O 1
ATOM 8099 N N . THR B 1 254 ? 14.836 19.562 6.641 1 98.75 254 THR B N 1
ATOM 8100 C CA . THR B 1 254 ? 14.258 20.844 7.031 1 98.75 254 THR B CA 1
ATOM 8101 C C . THR B 1 254 ? 15.352 21.891 7.234 1 98.75 254 THR B C 1
ATOM 8103 O O . THR B 1 254 ? 15.094 23.094 7.145 1 98.75 254 THR B O 1
ATOM 8106 N N . ALA B 1 255 ? 16.562 21.438 7.5 1 98.56 255 ALA B N 1
ATOM 8107 C CA . ALA B 1 255 ? 17.672 22.391 7.492 1 98.56 255 ALA B CA 1
ATOM 8108 C C . ALA B 1 255 ? 17.922 22.938 6.09 1 98.56 255 ALA B C 1
ATOM 8110 O O . ALA B 1 255 ? 18.281 24.109 5.934 1 98.56 255 ALA B O 1
ATOM 8111 N N . LEU B 1 256 ? 17.703 22.078 5.117 1 98.69 256 LEU B N 1
ATOM 8112 C CA . LEU B 1 256 ? 17.906 22.453 3.723 1 98.69 256 LEU B CA 1
ATOM 8113 C C . LEU B 1 256 ? 16.766 23.344 3.23 1 98.69 256 LEU B C 1
ATOM 8115 O O . LEU B 1 256 ? 16.969 24.25 2.43 1 98.69 256 LEU B O 1
ATOM 8119 N N . THR B 1 257 ? 15.531 23.109 3.672 1 98.62 257 THR B N 1
ATOM 8120 C CA . THR B 1 257 ? 14.367 23.75 3.068 1 98.62 257 THR B CA 1
ATOM 8121 C C . THR B 1 257 ? 13.711 24.719 4.047 1 98.62 257 THR B C 1
ATOM 8123 O O . THR B 1 257 ? 12.758 25.422 3.697 1 98.62 257 THR B O 1
ATOM 8126 N N . GLY B 1 258 ? 14.18 24.812 5.234 1 98.06 258 GLY B N 1
ATOM 8127 C CA . GLY B 1 258 ? 13.641 25.672 6.273 1 98.06 258 GLY B CA 1
ATOM 8128 C C . GLY B 1 258 ? 12.898 24.906 7.352 1 98.06 258 GLY B C 1
ATOM 8129 O O . GLY B 1 258 ? 12.109 24.016 7.055 1 98.06 258 GLY B O 1
ATOM 8130 N N . LYS B 1 259 ? 13.172 25.234 8.633 1 98 259 LYS B N 1
ATOM 8131 C CA . LYS B 1 259 ? 12.5 24.594 9.758 1 98 259 LYS B CA 1
ATOM 8132 C C . LYS B 1 259 ? 11.156 25.266 10.055 1 98 259 LYS B C 1
ATOM 8134 O O . LYS B 1 259 ? 10.938 26.422 9.695 1 98 259 LYS B O 1
ATOM 8139 N N . PRO B 1 260 ? 10.258 24.5 10.68 1 98.25 260 PRO B N 1
ATOM 8140 C CA . PRO B 1 260 ? 9 25.125 11.102 1 98.25 260 PRO B CA 1
ATOM 8141 C C . PRO B 1 260 ? 9.211 26.25 12.117 1 98.25 260 PRO B C 1
ATOM 8143 O O . PRO B 1 260 ? 10 26.094 13.055 1 98.25 260 PRO B O 1
ATOM 8146 N N . ALA B 1 261 ? 8.539 27.359 11.867 1 98.25 261 ALA B N 1
ATOM 8147 C CA . ALA B 1 261 ? 8.547 28.406 12.883 1 98.25 261 ALA B CA 1
ATOM 8148 C C . ALA B 1 261 ? 7.793 27.953 14.133 1 98.25 261 ALA B C 1
ATOM 8150 O O . ALA B 1 261 ? 6.887 27.125 14.062 1 98.25 261 ALA B O 1
ATOM 8151 N N . LEU B 1 262 ? 8.188 28.422 15.281 1 98.12 262 LEU B N 1
ATOM 8152 C CA . LEU B 1 262 ? 7.508 28.094 16.531 1 98.12 262 LEU B CA 1
ATOM 8153 C C . LEU B 1 262 ? 6.23 28.922 16.688 1 98.12 262 LEU B C 1
ATOM 8155 O O . LEU B 1 262 ? 6.285 30.156 16.75 1 98.12 262 LEU B O 1
ATOM 8159 N N . PRO B 1 263 ? 5.066 28.312 16.656 1 97.88 263 PRO B N 1
ATOM 8160 C CA . PRO B 1 263 ? 3.838 29.078 16.922 1 97.88 263 PRO B CA 1
ATOM 8161 C C . PRO B 1 263 ? 3.736 29.562 18.359 1 97.88 263 PRO B C 1
ATOM 8163 O O . PRO B 1 263 ? 4.285 28.922 19.266 1 97.88 263 PRO B O 1
ATOM 8166 N N . PRO B 1 264 ? 3.037 30.703 18.594 1 97.94 264 PRO B N 1
ATOM 8167 C CA . PRO B 1 264 ? 2.867 31.156 19.969 1 97.94 264 PRO B CA 1
ATOM 8168 C C . PRO B 1 264 ? 2.082 30.172 20.828 1 97.94 264 PRO B C 1
ATOM 8170 O O . PRO B 1 264 ? 1.154 29.516 20.328 1 97.94 264 PRO B O 1
ATOM 8173 N N . ALA B 1 265 ? 2.377 30.109 22.109 1 97.94 265 ALA B N 1
ATOM 8174 C CA . ALA B 1 265 ? 1.777 29.141 23.031 1 97.94 265 ALA B CA 1
ATOM 8175 C C . ALA B 1 265 ? 0.257 29.266 23.047 1 97.94 265 ALA B C 1
ATOM 8177 O O . ALA B 1 265 ? -0.455 28.281 23.203 1 97.94 265 ALA B O 1
ATOM 8178 N N . TRP B 1 266 ? -0.242 30.5 22.922 1 97.75 266 TRP B N 1
ATOM 8179 C CA . TRP B 1 266 ? -1.685 30.719 23 1 97.75 266 TRP B CA 1
ATOM 8180 C C . TRP B 1 266 ? -2.398 29.969 21.875 1 97.75 266 TRP B C 1
ATOM 8182 O O . TRP B 1 266 ? -3.574 29.609 22.016 1 97.75 266 TRP B O 1
ATOM 8192 N N . SER B 1 267 ? -1.705 29.719 20.75 1 98.12 267 SER B N 1
ATOM 8193 C CA . SER B 1 267 ? -2.336 29.125 19.578 1 98.12 267 SER B CA 1
ATOM 8194 C C . SER B 1 267 ? -2.701 27.656 19.844 1 98.12 267 SER B C 1
ATOM 8196 O O . SER B 1 267 ? -3.486 27.078 19.094 1 98.12 267 SER B O 1
ATOM 8198 N N . PHE B 1 268 ? -2.219 27.016 20.875 1 98.44 268 PHE B N 1
ATOM 8199 C CA . PHE B 1 268 ? -2.461 25.609 21.172 1 98.44 268 PHE B CA 1
ATOM 8200 C C . PHE B 1 268 ? -3.787 25.422 21.906 1 98.44 268 PHE B C 1
ATOM 8202 O O . PHE B 1 268 ? -4.277 24.297 22.047 1 98.44 268 PHE B O 1
ATOM 8209 N N . GLY B 1 269 ? -4.406 26.531 22.344 1 98.25 269 GLY B N 1
ATOM 8210 C CA . GLY B 1 269 ? -5.711 26.438 22.984 1 98.25 269 GLY B CA 1
ATOM 8211 C C . GLY B 1 269 ? -6.82 26.062 22.016 1 98.25 269 GLY B C 1
ATOM 8212 O O . GLY B 1 269 ? -6.582 25.906 20.812 1 98.25 269 GLY B O 1
ATOM 8213 N N . LEU B 1 270 ? -8.016 25.859 22.547 1 98.56 270 LEU B N 1
ATOM 8214 C CA . LEU B 1 270 ? -9.18 25.484 21.75 1 98.56 270 LEU B CA 1
ATOM 8215 C C . LEU B 1 270 ? -9.664 26.656 20.906 1 98.56 270 LEU B C 1
ATOM 8217 O O . LEU B 1 270 ? -9.812 27.781 21.422 1 98.56 270 LEU B O 1
ATOM 8221 N N . TRP B 1 271 ? -9.836 26.406 19.625 1 98.25 271 TRP B N 1
ATOM 8222 C CA . TRP B 1 271 ? -10.391 27.375 18.672 1 98.25 271 TRP B CA 1
ATOM 8223 C C . TRP B 1 271 ? -11.867 27.094 18.406 1 98.25 271 TRP B C 1
ATOM 8225 O O . TRP B 1 271 ? -12.266 25.938 18.297 1 98.25 271 TRP B O 1
ATOM 8235 N N . LEU B 1 272 ? -12.688 28.094 18.375 1 97.81 272 LEU B N 1
ATOM 8236 C CA . LEU B 1 272 ? -14.07 28.016 17.938 1 97.81 272 LEU B CA 1
ATOM 8237 C C . LEU B 1 272 ? -14.328 28.984 16.781 1 97.81 272 LEU B C 1
ATOM 8239 O O . LEU B 1 272 ? -13.875 30.125 16.812 1 97.81 272 LEU B O 1
ATOM 8243 N N . THR B 1 273 ? -14.984 28.516 15.75 1 94.88 273 THR B N 1
ATOM 8244 C CA . THR B 1 273 ? -15.227 29.359 14.586 1 94.88 273 THR B CA 1
ATOM 8245 C C . THR B 1 273 ? -16.719 29.656 14.438 1 94.88 273 THR B C 1
ATOM 8247 O O . THR B 1 273 ? -17.547 29 15.062 1 94.88 273 THR B O 1
ATOM 8250 N N . THR B 1 274 ? -17.078 30.609 13.594 1 87.31 274 THR B N 1
ATOM 8251 C CA . THR B 1 274 ? -18.453 30.938 13.242 1 87.31 274 THR B CA 1
ATOM 8252 C C . THR B 1 274 ? -18.984 29.984 12.172 1 87.31 274 THR B C 1
ATOM 8254 O O . THR B 1 274 ? -20.109 30.109 11.719 1 87.31 274 THR B O 1
ATOM 8257 N N . SER B 1 275 ? -18.234 29.016 11.773 1 80.94 275 SER B N 1
ATOM 8258 C CA . SER B 1 275 ? -18.594 28.078 10.727 1 80.94 275 SER B CA 1
ATOM 8259 C C . SER B 1 275 ? -18.594 28.734 9.352 1 80.94 275 SER B C 1
ATOM 8261 O O . SER B 1 275 ? -18.531 29.969 9.25 1 80.94 275 SER B O 1
ATOM 8263 N N . PHE B 1 276 ? -18.75 27.984 8.289 1 82.5 276 PHE B N 1
ATOM 8264 C CA . PHE B 1 276 ? -18.547 28.453 6.922 1 82.5 276 PHE B CA 1
ATOM 8265 C C . PHE B 1 276 ? -19.812 29.141 6.406 1 82.5 276 PHE B C 1
ATOM 8267 O O . PHE B 1 276 ? -19.75 30.297 5.945 1 82.5 276 PHE B O 1
ATOM 8274 N N . THR B 1 277 ? -21 28.5 6.605 1 82.38 277 THR B N 1
ATOM 8275 C CA . THR B 1 277 ? -22.188 29.062 5.961 1 82.38 277 THR B CA 1
ATOM 8276 C C . THR B 1 277 ? -23.281 29.344 6.984 1 82.38 277 THR B C 1
ATOM 8278 O O . THR B 1 277 ? -24.453 29.422 6.629 1 82.38 277 THR B O 1
ATOM 8281 N N . THR B 1 278 ? -22.938 29.406 8.195 1 84 278 THR B N 1
ATOM 8282 C CA . THR B 1 278 ? -23.938 29.734 9.203 1 84 278 THR B CA 1
ATOM 8283 C C . THR B 1 278 ? -24.109 31.25 9.32 1 84 278 THR B C 1
ATOM 8285 O O . THR B 1 278 ? -23.203 32 9 1 84 278 THR B O 1
ATOM 8288 N N . ASP B 1 279 ? -25.344 31.594 9.773 1 85.44 279 ASP B N 1
ATOM 8289 C CA . ASP B 1 279 ? -25.594 33 10.062 1 85.44 279 ASP B CA 1
ATOM 8290 C C . ASP B 1 279 ? -25.156 33.375 11.469 1 85.44 279 ASP B C 1
ATOM 8292 O O . ASP B 1 279 ? -25.438 32.656 12.43 1 85.44 279 ASP B O 1
ATOM 8296 N N . TYR B 1 280 ? -24.375 34.531 11.492 1 87.19 280 TYR B N 1
ATOM 8297 C CA . TYR B 1 280 ? -23.938 34.969 12.812 1 87.19 280 TYR B CA 1
ATOM 8298 C C . TYR B 1 280 ? -23.734 36.5 12.844 1 87.19 280 TYR B C 1
ATOM 8300 O O . TYR B 1 280 ? -23.453 37.125 11.82 1 87.19 280 TYR B O 1
ATOM 8308 N N . ASP B 1 281 ? -24 37.031 14 1 92.06 281 ASP B N 1
ATOM 8309 C CA . ASP B 1 281 ? -23.688 38.406 14.367 1 92.06 281 ASP B CA 1
ATOM 8310 C C . ASP B 1 281 ? -22.984 38.469 15.719 1 92.06 281 ASP B C 1
ATOM 8312 O O . ASP B 1 281 ? -22.594 37.438 16.266 1 92.06 281 ASP B O 1
ATOM 8316 N N . GLU B 1 282 ? -22.703 39.656 16.141 1 91.44 282 GLU B N 1
ATOM 8317 C CA . GLU B 1 282 ? -21.969 39.812 17.391 1 91.44 282 GLU B CA 1
ATOM 8318 C C . GLU B 1 282 ? -22.688 39.125 18.531 1 91.44 282 GLU B C 1
ATOM 8320 O O . GLU B 1 282 ? -22.047 38.531 19.422 1 91.44 282 GLU B O 1
ATOM 8325 N N . GLU B 1 283 ? -23.969 39.219 18.5 1 93.56 283 GLU B N 1
ATOM 8326 C CA . GLU B 1 283 ? -24.766 38.594 19.562 1 93.56 283 GLU B CA 1
ATOM 8327 C C . GLU B 1 283 ? -24.594 37.062 19.547 1 93.56 283 GLU B C 1
ATOM 8329 O O . GLU B 1 283 ? -24.422 36.469 20.594 1 93.56 283 GLU B O 1
ATOM 8334 N N . THR B 1 284 ? -24.719 36.531 18.391 1 93.44 284 THR B N 1
ATOM 8335 C CA . THR B 1 284 ? -24.5 35.094 18.25 1 93.44 284 THR B CA 1
ATOM 8336 C C . THR B 1 284 ? -23.109 34.688 18.75 1 93.44 284 THR B C 1
ATOM 8338 O O . THR B 1 284 ? -22.984 33.719 19.5 1 93.44 284 THR B O 1
ATOM 8341 N N . VAL B 1 285 ? -22.141 35.406 18.344 1 93.69 285 VAL B N 1
ATOM 8342 C CA . VAL B 1 285 ? -20.75 35.156 18.75 1 93.69 285 VAL B CA 1
ATOM 8343 C C . VAL B 1 285 ? -20.641 35.188 20.266 1 93.69 285 VAL B C 1
ATOM 8345 O O . VAL B 1 285 ? -20.094 34.25 20.875 1 93.69 285 VAL B O 1
ATOM 8348 N N . ASN B 1 286 ? -21.188 36.188 20.844 1 94.69 286 ASN B N 1
ATOM 8349 C CA . ASN B 1 286 ? -21.109 36.344 22.297 1 94.69 286 ASN B CA 1
ATOM 8350 C C . ASN B 1 286 ? -21.875 35.25 23.016 1 94.69 286 ASN B C 1
ATOM 8352 O O . ASN B 1 286 ? -21.469 34.812 24.094 1 94.69 286 ASN B O 1
ATOM 8356 N N . SER B 1 287 ? -22.906 34.812 22.406 1 96.06 287 SER B N 1
ATOM 8357 C CA . SER B 1 287 ? -23.656 33.75 23.016 1 96.06 287 SER B CA 1
ATOM 8358 C C . SER B 1 287 ? -22.828 32.469 23.094 1 96.06 287 SER B C 1
ATOM 8360 O O . SER B 1 287 ? -22.922 31.719 24.078 1 96.06 287 SER B O 1
ATOM 8362 N N . PHE B 1 288 ? -22.125 32.156 22.109 1 95.88 288 PHE B N 1
ATOM 8363 C CA . PHE B 1 288 ? -21.281 30.984 22.109 1 95.88 288 PHE B CA 1
ATOM 8364 C C . PHE B 1 288 ? -20.156 31.125 23.125 1 95.88 288 PHE B C 1
ATOM 8366 O O . PHE B 1 288 ? -19.875 30.188 23.875 1 95.88 288 PHE B O 1
ATOM 8373 N N . ILE B 1 289 ? -19.531 32.281 23.125 1 96.81 289 ILE B N 1
ATOM 8374 C CA . ILE B 1 289 ? -18.422 32.531 24.047 1 96.81 289 ILE B CA 1
ATOM 8375 C C . ILE B 1 289 ? -18.906 32.406 25.484 1 96.81 289 ILE B C 1
ATOM 8377 O O . ILE B 1 289 ? -18.266 31.781 26.312 1 96.81 289 ILE B O 1
ATOM 8381 N N . GLN B 1 290 ? -20.062 33.031 25.75 1 97.06 290 GLN B N 1
ATOM 8382 C CA . GLN B 1 290 ? -20.625 32.969 27.094 1 97.06 290 GLN B CA 1
ATOM 8383 C C . GLN B 1 290 ? -21.047 31.547 27.438 1 97.06 290 GLN B C 1
ATOM 8385 O O . GLN B 1 290 ? -20.875 31.109 28.578 1 97.06 290 GLN B O 1
ATOM 8390 N N . GLY B 1 291 ? -21.641 30.891 26.453 1 97.44 291 GLY B N 1
ATOM 8391 C CA . GLY B 1 291 ? -21.984 29.5 26.656 1 97.44 291 GLY B CA 1
ATOM 8392 C C . GLY B 1 291 ? -20.812 28.625 27.047 1 97.44 291 GLY B C 1
ATOM 8393 O O . GLY B 1 291 ? -20.922 27.766 27.922 1 97.44 291 GLY B O 1
ATOM 8394 N N . MET B 1 292 ? -19.719 28.797 26.375 1 98.06 292 MET B N 1
ATOM 8395 C CA . MET B 1 292 ? -18.5 28.078 26.719 1 98.06 292 MET B CA 1
ATOM 8396 C C . MET B 1 292 ? -18.062 28.391 28.141 1 98.06 292 MET B C 1
ATOM 8398 O O . MET B 1 292 ? -17.719 27.5 28.906 1 98.06 292 MET B O 1
ATOM 8402 N N . ALA B 1 293 ? -18.078 29.672 28.469 1 97.25 293 ALA B N 1
ATOM 8403 C CA . ALA B 1 293 ? -17.672 30.109 29.812 1 97.25 293 ALA B CA 1
ATOM 8404 C C . ALA B 1 293 ? -18.578 29.531 30.891 1 97.25 293 ALA B C 1
ATOM 8406 O O . ALA B 1 293 ? -18.109 29.047 31.906 1 97.25 293 ALA B O 1
ATOM 8407 N N . ASP B 1 294 ? -19.844 29.578 30.609 1 97.88 294 ASP B N 1
ATOM 8408 C CA . ASP B 1 294 ? -20.828 29.078 31.578 1 97.88 294 ASP B CA 1
ATOM 8409 C C . ASP B 1 294 ? -20.625 27.594 31.844 1 97.88 294 ASP B C 1
ATOM 8411 O O . ASP B 1 294 ? -21 27.094 32.906 1 97.88 294 ASP B O 1
ATOM 8415 N N . ARG B 1 295 ? -20.062 26.953 30.906 1 98 295 ARG B N 1
ATOM 8416 C CA . ARG B 1 295 ? -19.922 25.5 31.016 1 98 295 ARG B CA 1
ATOM 8417 C C . ARG B 1 295 ? -18.484 25.109 31.344 1 98 295 ARG B C 1
ATOM 8419 O O . ARG B 1 295 ? -18.109 23.938 31.25 1 98 295 ARG B O 1
ATOM 8426 N N . ASP B 1 296 ? -17.656 26.062 31.688 1 98.06 296 ASP B N 1
ATOM 8427 C CA . ASP B 1 296 ? -16.266 25.844 32.062 1 98.06 296 ASP B CA 1
ATOM 8428 C C . ASP B 1 296 ? -15.484 25.156 30.938 1 98.06 296 ASP B C 1
ATOM 8430 O O . ASP B 1 296 ? -14.797 24.172 31.172 1 98.06 296 ASP B O 1
ATOM 8434 N N . LEU B 1 297 ? -15.766 25.547 29.766 1 98.25 297 LEU B N 1
ATOM 8435 C CA . LEU B 1 297 ? -15.031 25.109 28.578 1 98.25 297 LEU B CA 1
ATOM 8436 C C . LEU B 1 297 ? -13.984 26.141 28.172 1 98.25 297 LEU B C 1
ATOM 8438 O O . LEU B 1 297 ? -14.297 27.109 27.469 1 98.25 297 LEU B O 1
ATOM 8442 N N . PRO B 1 298 ? -12.734 25.906 28.547 1 97.5 298 PRO B N 1
ATOM 8443 C CA . PRO B 1 298 ? -11.711 26.906 28.203 1 97.5 298 PRO B CA 1
ATOM 8444 C C . PRO B 1 298 ? -11.602 27.156 26.703 1 97.5 298 PRO B C 1
ATOM 8446 O O . PRO B 1 298 ? -11.234 26.25 25.953 1 97.5 298 PRO B O 1
ATOM 8449 N N . LEU B 1 299 ? -11.992 28.266 26.234 1 97.94 299 LEU B N 1
ATOM 8450 C CA . LEU B 1 299 ? -11.852 28.75 24.875 1 97.94 299 LEU B CA 1
ATOM 8451 C C . LEU B 1 299 ? -10.758 29.812 24.781 1 97.94 299 LEU B C 1
ATOM 8453 O O . LEU B 1 299 ? -10.68 30.703 25.641 1 97.94 299 LEU B O 1
ATOM 8457 N N . HIS B 1 300 ? -9.922 29.719 23.703 1 97.69 300 HIS B N 1
ATOM 8458 C CA . HIS B 1 300 ? -8.781 30.641 23.703 1 97.69 300 HIS B CA 1
ATOM 8459 C C . HIS B 1 300 ? -8.742 31.469 22.422 1 97.69 300 HIS B C 1
ATOM 8461 O O . HIS B 1 300 ? -8.164 32.562 22.406 1 97.69 300 HIS B O 1
ATOM 8467 N N . VAL B 1 301 ? -9.211 30.938 21.344 1 98.06 301 VAL B N 1
ATOM 8468 C CA . VAL B 1 301 ? -9.188 31.656 20.078 1 98.06 301 VAL B CA 1
ATOM 8469 C C . VAL B 1 301 ? -10.578 31.656 19.438 1 98.06 301 VAL B C 1
ATOM 8471 O O . VAL B 1 301 ? -11.227 30.609 19.359 1 98.06 301 VAL B O 1
ATOM 8474 N N . PHE B 1 302 ? -11.047 32.781 19.125 1 97.69 302 PHE B N 1
ATOM 8475 C CA . PHE B 1 302 ? -12.273 32.875 18.344 1 97.69 302 PHE B CA 1
ATOM 8476 C C . PHE B 1 302 ? -11.961 33.25 16.906 1 97.69 302 PHE B C 1
ATOM 8478 O O . PHE B 1 302 ? -11.242 34.219 16.656 1 97.69 302 PHE B O 1
ATOM 8485 N N . HIS B 1 303 ? -12.461 32.531 16 1 96.5 303 HIS B N 1
ATOM 8486 C CA . HIS B 1 303 ? -12.148 32.625 14.578 1 96.5 303 HIS B CA 1
ATOM 8487 C C . HIS B 1 303 ? -13.375 33.031 13.773 1 96.5 303 HIS B C 1
ATOM 8489 O O . HIS B 1 303 ? -14.367 32.312 13.734 1 96.5 303 HIS B O 1
ATOM 8495 N N . PHE B 1 304 ? -13.328 34.25 13.164 1 96.5 304 PHE B N 1
ATOM 8496 C CA . PHE B 1 304 ? -14.375 34.688 12.25 1 96.5 304 PHE B CA 1
ATOM 8497 C C . PHE B 1 304 ? -14.141 34.125 10.852 1 96.5 304 PHE B C 1
ATOM 8499 O O . PHE B 1 304 ? -13.164 34.5 10.188 1 96.5 304 PHE B O 1
ATOM 8506 N N . ASP B 1 305 ? -15.047 33.375 10.406 1 94.38 305 ASP B N 1
ATOM 8507 C CA . ASP B 1 305 ? -14.906 32.781 9.078 1 94.38 305 ASP B CA 1
ATOM 8508 C C . ASP B 1 305 ? -15.438 33.719 8.008 1 94.38 305 ASP B C 1
ATOM 8510 O O . ASP B 1 305 ? -15.5 34.938 8.219 1 94.38 305 ASP B O 1
ATOM 8514 N N . CYS B 1 306 ? -15.781 33.312 6.855 1 90.5 306 CYS B N 1
ATOM 8515 C CA . CYS B 1 306 ? -15.82 34.031 5.594 1 90.5 306 CYS B CA 1
ATOM 8516 C C . CYS B 1 306 ? -16.781 35.219 5.68 1 90.5 306 CYS B C 1
ATOM 8518 O O . CYS B 1 306 ? -16.5 36.312 5.141 1 90.5 306 CYS B O 1
ATOM 8520 N N . PHE B 1 307 ? -17.891 35.188 6.375 1 90.94 307 PHE B N 1
ATOM 8521 C CA . PHE B 1 307 ? -18.969 36.156 6.238 1 90.94 307 PHE B CA 1
ATOM 8522 C C . PHE B 1 307 ? -18.797 37.312 7.211 1 90.94 307 PHE B C 1
ATOM 8524 O O . PHE B 1 307 ? -19.719 38.094 7.445 1 90.94 307 PHE B O 1
ATOM 8531 N N . TRP B 1 308 ? -17.562 37.406 7.793 1 95.12 308 TRP B N 1
ATOM 8532 C CA . TRP B 1 308 ? -17.281 38.656 8.445 1 95.12 308 TRP B CA 1
ATOM 8533 C C . TRP B 1 308 ? -17.203 39.781 7.418 1 95.12 308 TRP B C 1
ATOM 8535 O O . TRP B 1 308 ? -17.375 40.969 7.762 1 95.12 308 TRP B O 1
ATOM 8545 N N . MET B 1 309 ? -16.922 39.406 6.168 1 95.44 309 MET B N 1
ATOM 8546 C CA . MET B 1 309 ? -17.016 40.281 5.004 1 95.44 309 MET B CA 1
ATOM 8547 C C . MET B 1 309 ? -18.344 40.094 4.285 1 95.44 309 MET B C 1
ATOM 8549 O O . MET B 1 309 ? -19 39.031 4.441 1 95.44 309 MET B O 1
ATOM 8553 N N . LYS B 1 310 ? -18.75 41.031 3.463 1 93.88 310 LYS B N 1
ATOM 8554 C CA . LYS B 1 310 ? -20.016 40.969 2.736 1 93.88 310 LYS B CA 1
ATOM 8555 C C . LYS B 1 310 ? -19.969 39.906 1.632 1 93.88 310 LYS B C 1
ATOM 8557 O O . LYS B 1 310 ? -18.953 39.781 0.947 1 93.88 310 LYS B O 1
ATOM 8562 N N . GLU B 1 311 ? -21.094 39.156 1.479 1 91.81 311 GLU B N 1
ATOM 8563 C CA . GLU B 1 311 ? -21.188 38.188 0.405 1 91.81 311 GLU B CA 1
ATOM 8564 C C . GLU B 1 311 ? -20.828 38.812 -0.945 1 91.81 311 GLU B C 1
ATOM 8566 O O . GLU B 1 311 ? -21.125 39.969 -1.19 1 91.81 311 GLU B O 1
ATOM 8571 N N . TYR B 1 312 ? -20.203 38.031 -1.841 1 92.88 312 TYR B N 1
ATOM 8572 C CA . TYR B 1 312 ? -19.828 38.344 -3.213 1 92.88 312 TYR B CA 1
ATOM 8573 C C . TYR B 1 312 ? -18.734 39.406 -3.242 1 92.88 312 TYR B C 1
ATOM 8575 O O . TYR B 1 312 ? -18.375 39.906 -4.309 1 92.88 312 TYR B O 1
ATOM 8583 N N . GLN B 1 313 ? -18.125 39.75 -2.064 1 93.38 313 GLN B N 1
ATOM 8584 C CA . GLN B 1 313 ? -17.109 40.812 -2.051 1 93.38 313 GLN B CA 1
ATOM 8585 C C . GLN B 1 313 ? -15.805 40.281 -1.427 1 93.38 313 GLN B C 1
ATOM 8587 O O . GLN B 1 313 ? -14.938 41.094 -1.047 1 93.38 313 GLN B O 1
ATOM 8592 N N . TRP B 1 314 ? -15.711 39.031 -1.347 1 93 314 TRP B N 1
ATOM 8593 C CA . TRP B 1 314 ? -14.477 38.5 -0.779 1 93 314 TRP B CA 1
ATOM 8594 C C . TRP B 1 314 ? -13.336 38.594 -1.782 1 93 314 TRP B C 1
ATOM 8596 O O . TRP B 1 314 ? -13.477 38.188 -2.936 1 93 314 TRP B O 1
ATOM 8606 N N . CYS B 1 315 ? -12.305 39.219 -1.46 1 94.88 315 CYS B N 1
ATOM 8607 C CA . CYS B 1 315 ? -11.984 39.906 -0.21 1 94.88 315 CYS B CA 1
ATOM 8608 C C . CYS B 1 315 ? -12.023 41.438 -0.388 1 94.88 315 CYS B C 1
ATOM 8610 O O . CYS B 1 315 ? -11.586 41.938 -1.415 1 94.88 315 CYS B O 1
ATOM 8612 N N . ASP B 1 316 ? -12.539 42.031 0.434 1 95.94 316 ASP B N 1
ATOM 8613 C CA . ASP B 1 316 ? -12.391 43.469 0.497 1 95.94 316 ASP B CA 1
ATOM 8614 C C . ASP B 1 316 ? -11.82 43.906 1.844 1 95.94 316 ASP B C 1
ATOM 8616 O O . ASP B 1 316 ? -11.523 45.094 2.045 1 95.94 316 ASP B O 1
ATOM 8620 N N . PHE B 1 317 ? -11.617 42.969 2.758 1 97.88 317 PHE B N 1
ATOM 8621 C CA . PHE B 1 317 ? -10.984 43.156 4.059 1 97.88 317 PHE B CA 1
ATOM 8622 C C . PHE B 1 317 ? -11.75 44.156 4.902 1 97.88 317 PHE B C 1
ATOM 8624 O O . PHE B 1 317 ? -11.156 44.875 5.707 1 97.88 317 PHE B O 1
ATOM 8631 N N . GLU B 1 318 ? -12.992 44.281 4.613 1 96.75 318 GLU B N 1
ATOM 8632 C CA . GLU B 1 318 ? -13.883 45.156 5.371 1 96.75 318 GLU B CA 1
ATOM 8633 C C . GLU B 1 318 ? -14.961 44.375 6.094 1 96.75 318 GLU B C 1
ATOM 8635 O O . GLU B 1 318 ? -15.586 43.469 5.508 1 96.75 318 GLU B O 1
ATOM 8640 N N . TRP B 1 319 ? -15.117 44.719 7.379 1 96.94 319 TRP B N 1
ATOM 8641 C CA . TRP B 1 319 ? -16.203 44.094 8.125 1 96.94 319 TRP B CA 1
ATOM 8642 C C . TRP B 1 319 ? -17.562 44.5 7.562 1 96.94 319 TRP B C 1
ATOM 8644 O O . TRP B 1 319 ? -17.75 45.688 7.211 1 96.94 319 TRP B O 1
ATOM 8654 N N . ASP B 1 320 ? -18.453 43.594 7.398 1 95.75 320 ASP B N 1
ATOM 8655 C CA . ASP B 1 320 ? -19.812 43.938 6.984 1 95.75 320 ASP B CA 1
ATOM 8656 C C . ASP B 1 320 ? -20.531 44.75 8.047 1 95.75 320 ASP B C 1
ATOM 8658 O O . ASP B 1 320 ? -20.891 44.25 9.109 1 95.75 320 ASP B O 1
ATOM 8662 N N . PRO B 1 321 ? -20.812 45.906 7.793 1 93.81 321 PRO B N 1
ATOM 8663 C CA . PRO B 1 321 ? -21.406 46.781 8.828 1 93.81 321 PRO B CA 1
ATOM 8664 C C . PRO B 1 321 ? -22.828 46.375 9.203 1 93.81 321 PRO B C 1
ATOM 8666 O O . PRO B 1 321 ? -23.312 46.719 10.281 1 93.81 321 PRO B O 1
ATOM 8669 N N . ALA B 1 322 ? -23.484 45.688 8.312 1 93.69 322 ALA B N 1
ATOM 8670 C CA . ALA B 1 322 ? -24.844 45.188 8.602 1 93.69 322 ALA B CA 1
ATOM 8671 C C . ALA B 1 322 ? -24.812 44.125 9.688 1 93.69 322 ALA B C 1
ATOM 8673 O O . ALA B 1 322 ? -25.781 43.969 10.43 1 93.69 322 ALA B O 1
ATOM 8674 N N . VAL B 1 323 ? -23.75 43.5 9.797 1 93.31 323 VAL B N 1
ATOM 8675 C CA . VAL B 1 323 ? -23.641 42.406 10.734 1 93.31 323 VAL B CA 1
ATOM 8676 C C . VAL B 1 323 ? -22.781 42.812 11.93 1 93.31 323 VAL B C 1
ATOM 8678 O O . VAL B 1 323 ? -23.094 42.438 13.07 1 93.31 323 VAL B O 1
ATOM 8681 N N . PHE B 1 324 ? -21.719 43.562 11.633 1 95.5 324 PHE B N 1
ATOM 8682 C CA . PHE B 1 324 ? -20.781 44.031 12.664 1 95.5 324 PHE B CA 1
ATOM 8683 C C . PHE B 1 324 ? -20.625 45.531 12.609 1 95.5 324 PHE B C 1
ATOM 8685 O O . PHE B 1 324 ? -19.625 46.062 12.094 1 95.5 324 PHE B O 1
ATOM 8692 N N . PRO B 1 325 ? -21.406 46.219 13.25 1 94.06 325 PRO B N 1
ATOM 8693 C CA . PRO B 1 325 ? -21.406 47.688 13.109 1 94.06 325 PRO B CA 1
ATOM 8694 C C . PRO B 1 325 ? -20.219 48.344 13.797 1 94.06 325 PRO B C 1
ATOM 8696 O O . PRO B 1 325 ? -19.781 49.438 13.398 1 94.06 325 PRO B O 1
ATOM 8699 N N . GLU B 1 326 ? -19.688 47.75 14.844 1 95.62 326 GLU B N 1
ATOM 8700 C CA . GLU B 1 326 ? -18.547 48.281 15.586 1 95.62 326 GLU B CA 1
ATOM 8701 C C . GLU B 1 326 ? -17.453 47.25 15.766 1 95.62 326 GLU B C 1
ATOM 8703 O O . GLU B 1 326 ? -17.125 46.844 16.891 1 95.62 326 GLU B O 1
ATOM 8708 N N . PRO B 1 327 ? -16.797 46.938 14.68 1 96.5 327 PRO B N 1
ATOM 8709 C CA . PRO B 1 327 ? -15.867 45.812 14.719 1 96.5 327 PRO B CA 1
ATOM 8710 C C . PRO B 1 327 ? -14.688 46.062 15.656 1 96.5 327 PRO B C 1
ATOM 8712 O O . PRO B 1 327 ? -14.266 45.125 16.359 1 96.5 327 PRO B O 1
ATOM 8715 N N . VAL B 1 328 ? -14.094 47.25 15.719 1 97.5 328 VAL B N 1
ATOM 8716 C CA . VAL B 1 328 ? -12.945 47.531 16.578 1 97.5 328 VAL B CA 1
ATOM 8717 C C . VAL B 1 328 ? -13.336 47.344 18.047 1 97.5 328 VAL B C 1
ATOM 8719 O O . VAL B 1 328 ? -12.602 46.719 18.797 1 97.5 328 VAL B O 1
ATOM 8722 N N . GLN B 1 329 ? -14.438 47.938 18.438 1 97.06 329 GLN B N 1
ATOM 8723 C CA . GLN B 1 329 ? -14.914 47.781 19.797 1 97.06 329 GLN B CA 1
ATOM 8724 C C . GLN B 1 329 ? -15.266 46.344 20.109 1 97.06 329 GLN B C 1
ATOM 8726 O O . GLN B 1 329 ? -15.016 45.844 21.234 1 97.06 329 GLN B O 1
ATOM 8731 N N . MET B 1 330 ? -15.906 45.719 19.156 1 96.81 330 MET B N 1
ATOM 8732 C CA . MET B 1 330 ? -16.234 44.312 19.328 1 96.81 330 MET B CA 1
ATOM 8733 C C . MET B 1 330 ? -14.977 43.5 19.594 1 96.81 330 MET B C 1
ATOM 8735 O O . MET B 1 330 ? -14.945 42.688 20.516 1 96.81 330 MET B O 1
ATOM 8739 N N . LEU B 1 331 ? -13.961 43.656 18.781 1 97.81 331 LEU B N 1
ATOM 8740 C CA . LEU B 1 331 ? -12.711 42.906 18.938 1 97.81 331 LEU B CA 1
ATOM 8741 C C . LEU B 1 331 ? -12.07 43.219 20.281 1 97.81 331 LEU B C 1
ATOM 8743 O O . LEU B 1 331 ? -11.523 42.312 20.922 1 97.81 331 LEU B O 1
ATOM 8747 N N . LYS B 1 332 ? -12.125 44.438 20.703 1 97.44 332 LYS B N 1
ATOM 8748 C CA . LYS B 1 332 ? -11.602 44.781 22.016 1 97.44 332 LYS B CA 1
ATOM 8749 C C . LYS B 1 332 ? -12.328 44.062 23.125 1 97.44 332 LYS B C 1
ATOM 8751 O O . LYS B 1 332 ? -11.703 43.562 24.062 1 97.44 332 LYS B O 1
ATOM 8756 N N . ARG B 1 333 ? -13.648 44.031 23.031 1 96.69 333 ARG B N 1
ATOM 8757 C CA . ARG B 1 333 ? -14.445 43.344 24.031 1 96.69 333 ARG B CA 1
ATOM 8758 C C . ARG B 1 333 ? -14.086 41.875 24.094 1 96.69 333 ARG B C 1
ATOM 8760 O O . ARG B 1 333 ? -14.016 41.281 25.172 1 96.69 333 ARG B O 1
ATOM 8767 N N . LEU B 1 334 ? -13.914 41.25 22.953 1 96.88 334 LEU B N 1
ATOM 8768 C CA . LEU B 1 334 ? -13.539 39.844 22.875 1 96.88 334 LEU B CA 1
ATOM 8769 C C . LEU B 1 334 ? -12.156 39.625 23.484 1 96.88 334 LEU B C 1
ATOM 8771 O O . LEU B 1 334 ? -11.945 38.688 24.234 1 96.88 334 LEU B O 1
ATOM 8775 N N . LYS B 1 335 ? -11.219 40.469 23.156 1 97.06 335 LYS B N 1
ATOM 8776 C CA . LYS B 1 335 ? -9.859 40.344 23.688 1 97.06 335 LYS B CA 1
ATOM 8777 C C . LYS B 1 335 ? -9.828 40.594 25.188 1 97.06 335 LYS B C 1
ATOM 8779 O O . LYS B 1 335 ? -9.031 39.969 25.906 1 97.06 335 LYS B O 1
ATOM 8784 N N . ASP B 1 336 ? -10.703 41.531 25.688 1 96.25 336 ASP B N 1
ATOM 8785 C CA . ASP B 1 336 ? -10.812 41.781 27.109 1 96.25 336 ASP B CA 1
ATOM 8786 C C . ASP B 1 336 ? -11.266 40.531 27.859 1 96.25 336 ASP B C 1
ATOM 8788 O O . ASP B 1 336 ? -11.031 40.406 29.062 1 96.25 336 ASP B O 1
ATOM 8792 N N . ARG B 1 337 ? -11.859 39.688 27.141 1 94.69 337 ARG B N 1
ATOM 8793 C CA . ARG B 1 337 ? -12.289 38.438 27.734 1 94.69 337 ARG B CA 1
ATOM 8794 C C . ARG B 1 337 ? -11.18 37.375 27.656 1 94.69 337 ARG B C 1
ATOM 8796 O O . ARG B 1 337 ? -11.398 36.219 28 1 94.69 337 ARG B O 1
ATOM 8803 N N . GLY B 1 338 ? -10.094 37.781 27.125 1 94.88 338 GLY B N 1
ATOM 8804 C CA . GLY B 1 338 ? -8.938 36.906 27.094 1 94.88 338 GLY B CA 1
ATOM 8805 C C . GLY B 1 338 ? -8.812 36.125 25.797 1 94.88 338 GLY B C 1
ATOM 8806 O O . GLY B 1 338 ? -8.031 35.156 25.719 1 94.88 338 GLY B O 1
ATOM 8807 N N . LEU B 1 339 ? -9.547 36.438 24.781 1 97.62 339 LEU B N 1
ATOM 8808 C CA . LEU B 1 339 ? -9.555 35.656 23.547 1 97.62 339 LEU B CA 1
ATOM 8809 C C . LEU B 1 339 ? -8.578 36.25 22.531 1 97.62 339 LEU B C 1
ATOM 8811 O O . LEU B 1 339 ? -8.391 37.469 22.469 1 97.62 339 LEU B O 1
ATOM 8815 N N . LYS B 1 340 ? -7.887 35.406 21.844 1 98.12 340 LYS B N 1
ATOM 8816 C CA . LYS B 1 340 ? -7.207 35.781 20.609 1 98.12 340 LYS B CA 1
ATOM 8817 C C . LYS B 1 340 ? -8.156 35.688 19.422 1 98.12 340 LYS B C 1
ATOM 8819 O O . LYS B 1 340 ? -9.117 34.938 19.422 1 98.12 340 LYS B O 1
ATOM 8824 N N . ILE B 1 341 ? -7.875 36.531 18.406 1 98.19 341 ILE B N 1
ATOM 8825 C CA . ILE B 1 341 ? -8.812 36.688 17.297 1 98.19 341 ILE B CA 1
ATOM 8826 C C . ILE B 1 341 ? -8.156 36.25 15.992 1 98.19 341 ILE B C 1
ATOM 8828 O O . ILE B 1 341 ? -7.043 36.656 15.672 1 98.19 341 ILE B O 1
ATOM 8832 N N . CYS B 1 342 ? -8.789 35.344 15.266 1 98.25 342 CYS B N 1
ATOM 8833 C CA . CYS B 1 342 ? -8.414 34.969 13.914 1 98.25 342 CYS B CA 1
ATOM 8834 C C . CYS B 1 342 ? -9.484 35.344 12.906 1 98.25 342 CYS B C 1
ATOM 8836 O O . C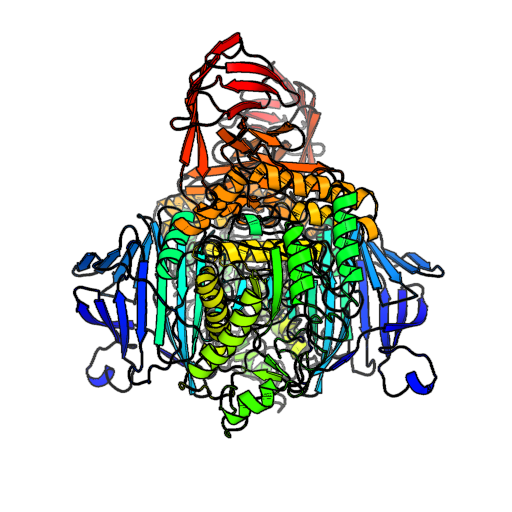YS B 1 342 ? -10.68 35.281 13.195 1 98.25 342 CYS B O 1
ATOM 8838 N N . VAL B 1 343 ? -9.125 35.844 11.711 1 97.88 343 VAL B N 1
ATOM 8839 C CA . VAL B 1 343 ? -10.102 36.125 10.672 1 97.88 343 VAL B CA 1
ATOM 8840 C C . VAL B 1 343 ? -9.719 35.375 9.391 1 97.88 343 VAL B C 1
ATOM 8842 O O . VAL B 1 343 ? -8.531 35.219 9.086 1 97.88 343 VAL B O 1
ATOM 8845 N N . TRP B 1 344 ? -10.719 34.969 8.664 1 97.44 344 TRP B N 1
ATOM 8846 C CA . TRP B 1 344 ? -10.578 34.25 7.402 1 97.44 344 TRP B CA 1
ATOM 8847 C C . TRP B 1 344 ? -10.234 35.188 6.266 1 97.44 344 TRP B C 1
ATOM 8849 O O . TRP B 1 344 ? -10.82 36.281 6.156 1 97.44 344 TRP B O 1
ATOM 8859 N N . ILE B 1 345 ? -9.242 34.812 5.43 1 97.88 345 ILE B N 1
ATOM 8860 C CA . ILE B 1 345 ? -8.938 35.562 4.219 1 97.88 345 ILE B CA 1
ATOM 8861 C C . ILE B 1 345 ? -8.609 34.625 3.08 1 97.88 345 ILE B C 1
ATOM 8863 O O . ILE B 1 345 ? -8.398 33.438 3.307 1 97.88 345 ILE B O 1
ATOM 8867 N N . ASN B 1 346 ? -8.586 35.062 1.839 1 96.94 346 ASN B N 1
ATOM 8868 C CA . ASN B 1 346 ? -8.078 34.312 0.69 1 96.94 346 ASN B CA 1
ATOM 8869 C C . ASN B 1 346 ? -7.383 35.25 -0.312 1 96.94 346 ASN B C 1
ATOM 8871 O O . ASN B 1 346 ? -7.277 36.438 -0.085 1 96.94 346 ASN B O 1
ATOM 8875 N N . SER B 1 347 ? -6.797 34.688 -1.332 1 97.25 347 SER B N 1
ATOM 8876 C CA . SER B 1 347 ? -5.977 35.469 -2.266 1 97.25 347 SER B CA 1
ATOM 8877 C C . SER B 1 347 ? -6.758 35.812 -3.523 1 97.25 347 SER B C 1
ATOM 8879 O O . SER B 1 347 ? -6.172 36.188 -4.539 1 97.25 347 SER B O 1
ATOM 8881 N N . TYR B 1 348 ? -8.078 35.688 -3.504 1 96.69 348 TYR B N 1
ATOM 8882 C CA . TYR B 1 348 ? -8.961 36.062 -4.598 1 96.69 348 TYR B CA 1
ATOM 8883 C C . TYR B 1 348 ? -9.688 37.375 -4.27 1 96.69 348 TYR B C 1
ATOM 8885 O O . TYR B 1 348 ? -9.93 37.688 -3.1 1 96.69 348 TYR B O 1
ATOM 8893 N N . ILE B 1 349 ? -9.961 38.094 -5.297 1 97.12 349 ILE B N 1
ATOM 8894 C CA . ILE B 1 349 ? -10.711 39.344 -5.16 1 97.12 349 ILE B CA 1
ATOM 8895 C C . ILE B 1 349 ? -11.969 39.281 -6.027 1 97.12 349 ILE B C 1
ATOM 8897 O O . ILE B 1 349 ? -11.883 39.312 -7.258 1 97.12 349 ILE B O 1
ATOM 8901 N N . ALA B 1 350 ? -13.055 39.312 -5.363 1 95.81 350 ALA B N 1
ATOM 8902 C CA . ALA B 1 350 ? -14.312 39.219 -6.094 1 95.81 350 ALA B CA 1
ATOM 8903 C C . ALA B 1 350 ? -14.547 40.5 -6.914 1 95.81 350 ALA B C 1
ATOM 8905 O O . ALA B 1 350 ? -14.164 41.594 -6.496 1 95.81 350 ALA B O 1
ATOM 8906 N N . GLN B 1 351 ? -15.219 40.344 -8.008 1 95.44 351 GLN B N 1
ATOM 8907 C CA . GLN B 1 351 ? -15.469 41.469 -8.922 1 95.44 351 GLN B CA 1
ATOM 8908 C C . GLN B 1 351 ? -16.25 42.562 -8.234 1 95.44 351 GLN B C 1
ATOM 8910 O O . GLN B 1 351 ? -16.062 43.75 -8.523 1 95.44 351 GLN B O 1
ATOM 8915 N N . LYS B 1 352 ? -17.203 42.188 -7.336 1 95.81 352 LYS B N 1
ATOM 8916 C CA . LYS B 1 352 ? -18.031 43.156 -6.648 1 95.81 352 LYS B CA 1
ATOM 8917 C C . LYS B 1 352 ? -17.234 43.938 -5.605 1 95.81 352 LYS B C 1
ATOM 8919 O O . LYS B 1 352 ? -17.625 45 -5.188 1 95.81 352 LYS B O 1
ATOM 8924 N N . SER B 1 353 ? -16.094 43.438 -5.148 1 96.12 353 SER B N 1
ATOM 8925 C CA . SER B 1 353 ? -15.227 44.125 -4.207 1 96.12 353 SER B CA 1
ATOM 8926 C C . SER B 1 353 ? -14.641 45.406 -4.82 1 96.12 353 SER B C 1
ATOM 8928 O O . SER B 1 353 ? -14.227 45.406 -5.98 1 96.12 353 SER B O 1
ATOM 8930 N N . PRO B 1 354 ? -14.641 46.469 -4.047 1 94.88 354 PRO B N 1
ATOM 8931 C CA . PRO B 1 354 ? -13.992 47.688 -4.559 1 94.88 354 PRO B CA 1
ATOM 8932 C C . PRO B 1 354 ? -12.516 47.469 -4.879 1 94.88 354 PRO B C 1
ATOM 8934 O O . PRO B 1 354 ? -11.945 48.188 -5.695 1 94.88 354 PRO B O 1
ATOM 8937 N N . LEU B 1 355 ? -11.953 46.5 -4.32 1 97.5 355 LEU B N 1
ATOM 8938 C CA . LEU B 1 355 ? -10.531 46.25 -4.516 1 97.5 355 LEU B CA 1
ATOM 8939 C C . LEU B 1 355 ? -10.281 45.656 -5.902 1 97.5 355 LEU B C 1
ATOM 8941 O O . LEU B 1 355 ? -9.148 45.688 -6.395 1 97.5 355 LEU B O 1
ATOM 8945 N N . PHE B 1 356 ? -11.312 45.094 -6.523 1 96.81 356 PHE B N 1
ATOM 8946 C CA . PHE B 1 356 ? -11.148 44.531 -7.855 1 96.81 356 PHE B CA 1
ATOM 8947 C C . PHE B 1 356 ? -10.758 45.594 -8.859 1 96.81 356 PHE B C 1
ATOM 8949 O O . PHE B 1 356 ? -9.781 45.438 -9.609 1 96.81 356 PHE B O 1
ATOM 8956 N N . ASP B 1 357 ? -11.516 46.719 -8.812 1 95.88 357 ASP B N 1
ATOM 8957 C CA . ASP B 1 357 ? -11.227 47.812 -9.727 1 95.88 357 ASP B CA 1
ATOM 8958 C C . ASP B 1 357 ? -9.852 48.406 -9.453 1 95.88 357 ASP B C 1
ATOM 8960 O O . ASP B 1 357 ? -9.102 48.688 -10.391 1 95.88 357 ASP B O 1
ATOM 8964 N N . GLU B 1 358 ? -9.602 48.531 -8.234 1 97.25 358 GLU B N 1
ATOM 8965 C CA . GLU B 1 358 ? -8.289 49.062 -7.844 1 97.25 358 GLU B CA 1
ATOM 8966 C C . GLU B 1 358 ? -7.172 48.125 -8.328 1 97.25 358 GLU B C 1
ATOM 8968 O O . GLU B 1 358 ? -6.18 48.594 -8.898 1 97.25 358 GLU B O 1
ATOM 8973 N N . GLY B 1 359 ? -7.309 46.844 -8.078 1 97.38 359 GLY B N 1
ATOM 8974 C CA . GLY B 1 359 ? -6.324 45.844 -8.516 1 97.38 359 GLY B CA 1
ATOM 8975 C C . GLY B 1 359 ? -6.152 45.812 -10.023 1 97.38 359 GLY B C 1
ATOM 8976 O O . GLY B 1 359 ? -5.035 45.656 -10.523 1 97.38 359 GLY B O 1
ATOM 8977 N N . MET B 1 360 ? -7.254 45.875 -10.703 1 96.38 360 MET B N 1
ATOM 8978 C CA . MET B 1 360 ? -7.215 45.906 -12.156 1 96.38 360 MET B CA 1
ATOM 8979 C C . MET B 1 360 ? -6.492 47.125 -12.68 1 96.38 360 MET B C 1
ATOM 8981 O O . MET B 1 360 ? -5.613 47.031 -13.531 1 96.38 360 MET B O 1
ATOM 8985 N N . GLU B 1 361 ? -6.812 48.281 -12.148 1 96.56 361 GLU B N 1
ATOM 8986 C CA . GLU B 1 361 ? -6.242 49.531 -12.586 1 96.56 361 GLU B CA 1
ATOM 8987 C C . GLU B 1 361 ? -4.742 49.594 -12.312 1 96.56 361 GLU B C 1
ATOM 8989 O O . GLU B 1 361 ? -3.975 50.125 -13.125 1 96.56 361 GLU B O 1
ATOM 8994 N N . LYS B 1 362 ? -4.379 49.094 -11.234 1 98.06 362 LYS B N 1
ATOM 8995 C CA . LYS B 1 362 ? -2.988 49.219 -10.805 1 98.06 362 LYS B CA 1
ATOM 8996 C C . LYS B 1 362 ? -2.174 48 -11.289 1 98.06 362 LYS B C 1
ATOM 8998 O O . LYS B 1 362 ? -0.955 47.969 -11.109 1 98.06 362 LYS B O 1
ATOM 9003 N N . GLY B 1 363 ? -2.85 47 -11.82 1 97.44 363 GLY B N 1
ATOM 9004 C CA . GLY B 1 363 ? -2.168 45.844 -12.344 1 97.44 363 GLY B CA 1
ATOM 9005 C C . GLY B 1 363 ? -1.769 44.844 -11.266 1 97.44 363 GLY B C 1
ATOM 9006 O O . GLY B 1 363 ? -0.718 44.219 -11.359 1 97.44 363 GLY B O 1
ATOM 9007 N N . TYR B 1 364 ? -2.561 44.719 -10.219 1 98.56 364 TYR B N 1
ATOM 9008 C CA . TYR B 1 364 ? -2.195 43.906 -9.07 1 98.56 364 TYR B CA 1
ATOM 9009 C C . TYR B 1 364 ? -2.752 42.5 -9.219 1 98.56 364 TYR B C 1
ATOM 9011 O O . TYR B 1 364 ? -2.473 41.625 -8.391 1 98.56 364 TYR B O 1
ATOM 9019 N N . LEU B 1 365 ? -3.551 42.188 -10.281 1 98.5 365 LEU B N 1
ATOM 9020 C CA . LEU B 1 365 ? -4.184 40.875 -10.477 1 98.5 365 LEU B CA 1
ATOM 9021 C C . LEU B 1 365 ? -3.508 40.125 -11.602 1 98.5 365 LEU B C 1
ATOM 9023 O O . LEU B 1 365 ? -3.031 40.719 -12.57 1 98.5 365 LEU B O 1
ATOM 9027 N N . VAL B 1 366 ? -3.459 38.812 -11.5 1 98.44 366 VAL B N 1
ATOM 9028 C CA . VAL B 1 366 ? -2.865 37.906 -12.5 1 98.44 366 VAL B CA 1
ATOM 9029 C C . VAL B 1 366 ? -3.586 38.094 -13.828 1 98.44 366 VAL B C 1
ATOM 9031 O O . VAL B 1 366 ? -4.812 38.219 -13.867 1 98.44 366 VAL B O 1
ATOM 9034 N N . LYS B 1 367 ? -2.844 38.062 -14.898 1 98 367 LYS B N 1
ATOM 9035 C CA . LYS B 1 367 ? -3.402 38.312 -16.219 1 98 367 LYS B CA 1
ATOM 9036 C C . LYS B 1 367 ? -3.35 37.062 -17.094 1 98 367 LYS B C 1
ATOM 9038 O O . LYS B 1 367 ? -2.547 36.156 -16.844 1 98 367 LYS B O 1
ATOM 9043 N N . THR B 1 368 ? -4.242 37.031 -18.094 1 97.06 368 THR B N 1
ATOM 9044 C CA . THR B 1 368 ? -4.164 36.031 -19.156 1 97.06 368 THR B CA 1
ATOM 9045 C C . THR B 1 368 ? -3.105 36.406 -20.188 1 97.06 368 THR B C 1
ATOM 9047 O O . THR B 1 368 ? -2.609 37.562 -20.172 1 97.06 368 THR B O 1
ATOM 9050 N N . PRO B 1 369 ? -2.826 35.469 -21.031 1 95.69 369 PRO B N 1
ATOM 9051 C CA . PRO B 1 369 ? -1.844 35.812 -22.062 1 95.69 369 PRO B CA 1
ATOM 9052 C C . PRO B 1 369 ? -2.299 36.938 -22.969 1 95.69 369 PRO B C 1
ATOM 9054 O O . PRO B 1 369 ? -1.466 37.688 -23.531 1 95.69 369 PRO B O 1
ATOM 9057 N N . SER B 1 370 ? -3.549 37.188 -23.109 1 96 370 SER B N 1
ATOM 9058 C CA . SER B 1 370 ? -4.078 38.281 -23.938 1 96 370 SER B CA 1
ATOM 9059 C C . SER B 1 370 ? -3.977 39.625 -23.219 1 96 370 SER B C 1
ATOM 9061 O O . SER B 1 370 ? -4.168 40.656 -23.844 1 96 370 SER B O 1
ATOM 9063 N N . GLY B 1 371 ? -3.629 39.594 -21.938 1 94.62 371 GLY B N 1
ATOM 9064 C CA . GLY B 1 371 ? -3.479 40.812 -21.172 1 94.62 371 GLY B CA 1
ATOM 9065 C C . GLY B 1 371 ? -4.68 41.125 -20.297 1 94.62 371 GLY B C 1
ATOM 9066 O O . GLY B 1 371 ? -4.645 42.062 -19.516 1 94.62 371 GLY B O 1
ATOM 9067 N N . ASP B 1 372 ? -5.695 40.375 -20.469 1 96.06 372 ASP B N 1
ATOM 9068 C CA . ASP B 1 372 ? -6.887 40.531 -19.625 1 96.06 372 ASP B CA 1
ATOM 9069 C C . ASP B 1 372 ? -6.641 40.031 -18.219 1 96.06 372 ASP B C 1
ATOM 9071 O O . ASP B 1 372 ? -5.738 39.219 -18 1 96.06 372 ASP B O 1
ATOM 9075 N N . VAL B 1 373 ? -7.387 40.531 -17.266 1 97.12 373 VAL B N 1
ATOM 9076 C CA . VAL B 1 373 ? -7.363 39.969 -15.93 1 97.12 373 VAL B CA 1
ATOM 9077 C C . VAL B 1 373 ? -7.969 38.562 -15.953 1 97.12 373 VAL B C 1
ATOM 9079 O O . VAL B 1 373 ? -9.031 38.344 -16.547 1 97.12 373 VAL B O 1
ATOM 9082 N N . TRP B 1 374 ? -7.312 37.594 -15.375 1 97.69 374 TRP B N 1
ATOM 9083 C CA . TRP B 1 374 ? -7.863 36.25 -15.227 1 97.69 374 TRP B CA 1
ATOM 9084 C C . TRP B 1 374 ? -8.992 36.219 -14.203 1 97.69 374 TRP B C 1
ATOM 9086 O O . TRP B 1 374 ? -8.859 36.781 -13.109 1 97.69 374 TRP B O 1
ATOM 9096 N N . GLN B 1 375 ? -10.172 35.625 -14.547 1 96.31 375 GLN B N 1
ATOM 9097 C CA . GLN B 1 375 ? -11.305 35.562 -13.641 1 96.31 375 GLN B CA 1
ATOM 9098 C C . GLN B 1 375 ? -11.992 34.188 -13.75 1 96.31 375 GLN B C 1
ATOM 9100 O O . GLN B 1 375 ? -11.891 33.531 -14.781 1 96.31 375 GLN B O 1
ATOM 9105 N N . TRP B 1 376 ? -12.602 33.75 -12.727 1 94.12 376 TRP B N 1
ATOM 9106 C CA . TRP B 1 376 ? -13.484 32.594 -12.758 1 94.12 376 TRP B CA 1
ATOM 9107 C C . TRP B 1 376 ? -14.633 32.75 -11.766 1 94.12 376 TRP B C 1
ATOM 9109 O O . TRP B 1 376 ? -14.664 33.719 -11 1 94.12 376 TRP B O 1
ATOM 9119 N N . ASP B 1 377 ? -15.641 31.891 -11.789 1 92.88 377 ASP B N 1
ATOM 9120 C CA . ASP B 1 377 ? -16.844 31.984 -10.969 1 92.88 377 ASP B CA 1
ATOM 9121 C C . ASP B 1 377 ? -16.859 30.922 -9.875 1 92.88 377 ASP B C 1
ATOM 9123 O O . ASP B 1 377 ? -17.828 30.797 -9.133 1 92.88 377 ASP B O 1
ATOM 9127 N N . LEU B 1 378 ? -15.805 30.156 -9.789 1 87.25 378 LEU B N 1
ATOM 9128 C CA . LEU B 1 378 ? -15.781 29.094 -8.789 1 87.25 378 LEU B CA 1
ATOM 9129 C C . LEU B 1 378 ? -15.68 29.688 -7.383 1 87.25 378 LEU B C 1
ATOM 9131 O O . LEU B 1 378 ? -14.859 30.562 -7.133 1 87.25 378 LEU B O 1
ATOM 9135 N N . TRP B 1 379 ? -16.562 29.141 -6.387 1 84 379 TRP B N 1
ATOM 9136 C CA . TRP B 1 379 ? -16.672 29.578 -4.996 1 84 379 TRP B CA 1
ATOM 9137 C C . TRP B 1 379 ? -17.438 30.891 -4.895 1 84 379 TRP B C 1
ATOM 9139 O O . TRP B 1 379 ? -18.578 30.922 -4.449 1 84 379 TRP B O 1
ATOM 9149 N N . GLN B 1 380 ? -16.797 32 -5.367 1 87.19 380 GLN B N 1
ATOM 9150 C CA . GLN B 1 380 ? -17.562 33.219 -5.508 1 87.19 380 GLN B CA 1
ATOM 9151 C C . GLN B 1 380 ? -17.484 33.781 -6.934 1 87.19 380 GLN B C 1
ATOM 9153 O O . GLN B 1 380 ? -16.625 33.344 -7.711 1 87.19 380 GLN B O 1
ATOM 9158 N N . ALA B 1 381 ? -18.328 34.688 -7.199 1 88.31 381 ALA B N 1
ATOM 9159 C CA . ALA B 1 381 ? -18.5 35.156 -8.57 1 88.31 381 ALA B CA 1
ATOM 9160 C C . ALA B 1 381 ? -17.375 36.094 -8.977 1 88.31 381 ALA B C 1
ATOM 9162 O O . ALA B 1 381 ? -16.984 37 -8.211 1 88.31 381 ALA B O 1
ATOM 9163 N N . GLY B 1 382 ? -16.891 35.844 -10.117 1 93.25 382 GLY B N 1
ATOM 9164 C CA . GLY B 1 382 ? -16.016 36.781 -10.828 1 93.25 382 GLY B CA 1
ATOM 9165 C C . GLY B 1 382 ? -14.703 37.031 -10.102 1 93.25 382 GLY B C 1
ATOM 9166 O O . GLY B 1 382 ? -14.203 38.156 -10.094 1 93.25 382 GLY B O 1
ATOM 9167 N N . MET B 1 383 ? -14.156 36.094 -9.523 1 93.75 383 MET B N 1
ATOM 9168 C CA . MET B 1 383 ? -12.969 36.25 -8.68 1 93.75 383 MET B CA 1
ATOM 9169 C C . MET B 1 383 ? -11.719 36.469 -9.523 1 93.75 383 MET B C 1
ATOM 9171 O O . MET B 1 383 ? -11.523 35.781 -10.523 1 93.75 383 MET B O 1
ATOM 9175 N N . GLY B 1 384 ? -10.93 37.5 -9.281 1 96.5 384 GLY B N 1
ATOM 9176 C CA . GLY B 1 384 ? -9.562 37.625 -9.766 1 96.5 384 GLY B CA 1
ATOM 9177 C C . GLY B 1 384 ? -8.531 37.125 -8.766 1 96.5 384 GLY B C 1
ATOM 9178 O O . GLY B 1 384 ? -8.844 36.938 -7.59 1 96.5 384 GLY B O 1
ATOM 9179 N N . LEU B 1 385 ? -7.359 36.875 -9.234 1 98.19 385 LEU B N 1
ATOM 9180 C CA . LEU B 1 385 ? -6.297 36.344 -8.398 1 98.19 385 LEU B CA 1
ATOM 9181 C C . LEU B 1 385 ? -5.199 37.375 -8.164 1 98.19 385 LEU B C 1
ATOM 9183 O O . LEU B 1 385 ? -4.672 37.938 -9.117 1 98.19 385 LEU B O 1
ATOM 9187 N N . VAL B 1 386 ? -4.824 37.594 -6.898 1 98.69 386 VAL B N 1
ATOM 9188 C CA . VAL B 1 386 ? -3.758 38.531 -6.582 1 98.69 386 VAL B CA 1
ATOM 9189 C C . VAL B 1 386 ? -2.43 38.031 -7.129 1 98.69 386 VAL B C 1
ATOM 9191 O O . VAL B 1 386 ? -2.102 36.844 -6.973 1 98.69 386 VAL B O 1
ATOM 9194 N N . ASP B 1 387 ? -1.679 38.844 -7.77 1 98.75 387 ASP B N 1
ATOM 9195 C CA . ASP B 1 387 ? -0.36 38.5 -8.273 1 98.75 387 ASP B CA 1
ATOM 9196 C C . ASP B 1 387 ? 0.723 38.75 -7.234 1 98.75 387 ASP B C 1
ATOM 9198 O O . ASP B 1 387 ? 1.305 39.844 -7.199 1 98.75 387 ASP B O 1
ATOM 9202 N N . PHE B 1 388 ? 1.092 37.812 -6.508 1 98.69 388 PHE B N 1
ATOM 9203 C CA . PHE B 1 388 ? 2.049 37.969 -5.422 1 98.69 388 PHE B CA 1
ATOM 9204 C C . PHE B 1 388 ? 3.471 38.062 -5.961 1 98.69 388 PHE B C 1
ATOM 9206 O O . PHE B 1 388 ? 4.426 38.188 -5.188 1 98.69 388 PHE B O 1
ATOM 9213 N N . THR B 1 389 ? 3.652 37.938 -7.234 1 98.5 389 THR B N 1
ATOM 9214 C CA . THR B 1 389 ? 4.969 38.188 -7.805 1 98.5 389 THR B CA 1
ATOM 9215 C C . THR B 1 389 ? 5.191 39.688 -8.016 1 98.5 389 THR B C 1
ATOM 9217 O O . THR B 1 389 ? 6.316 40.125 -8.266 1 98.5 389 THR B O 1
ATOM 9220 N N . ASN B 1 390 ? 4.184 40.438 -7.98 1 98.56 390 ASN B N 1
ATOM 9221 C CA . ASN B 1 390 ? 4.234 41.906 -8.039 1 98.56 390 ASN B CA 1
ATOM 9222 C C . ASN B 1 390 ? 4.457 42.5 -6.66 1 98.56 390 ASN B C 1
ATOM 9224 O O . ASN B 1 390 ? 3.566 42.469 -5.809 1 98.56 390 ASN B O 1
ATOM 9228 N N . PRO B 1 391 ? 5.605 43.156 -6.465 1 98.44 391 PRO B N 1
ATOM 9229 C CA . PRO B 1 391 ? 5.895 43.688 -5.133 1 98.44 391 PRO B CA 1
ATOM 9230 C C . PRO B 1 391 ? 4.859 44.719 -4.668 1 98.44 391 PRO B C 1
ATOM 9232 O O . PRO B 1 391 ? 4.559 44.781 -3.475 1 98.44 391 PRO B O 1
ATOM 9235 N N . ASP B 1 392 ? 4.352 45.469 -5.566 1 98.62 392 ASP B N 1
ATOM 9236 C CA . ASP B 1 392 ? 3.346 46.469 -5.199 1 98.62 392 ASP B CA 1
ATOM 9237 C C . ASP B 1 392 ? 2.035 45.781 -4.789 1 98.62 392 ASP B C 1
ATOM 9239 O O . ASP B 1 392 ? 1.341 46.281 -3.891 1 98.62 392 ASP B O 1
ATOM 9243 N N . ALA B 1 393 ? 1.663 44.75 -5.48 1 98.75 393 ALA B N 1
ATOM 9244 C CA . ALA B 1 393 ? 0.471 44 -5.109 1 98.75 393 ALA B CA 1
ATOM 9245 C C . ALA B 1 393 ? 0.625 43.375 -3.723 1 98.75 393 ALA B C 1
ATOM 9247 O O . ALA B 1 393 ? -0.329 43.344 -2.943 1 98.75 393 ALA B O 1
ATOM 9248 N N . VAL B 1 394 ? 1.852 42.875 -3.461 1 98.81 394 VAL B N 1
ATOM 9249 C CA . VAL B 1 394 ? 2.141 42.281 -2.158 1 98.81 394 VAL B CA 1
ATOM 9250 C C . VAL B 1 394 ? 1.952 43.312 -1.064 1 98.81 394 VAL B C 1
ATOM 9252 O O . VAL B 1 394 ? 1.291 43.062 -0.055 1 98.81 394 VAL B O 1
ATOM 9255 N N . GLU B 1 395 ? 2.549 44.438 -1.269 1 98.62 395 GLU B N 1
ATOM 9256 C CA . GLU B 1 395 ? 2.441 45.5 -0.28 1 98.62 395 GLU B CA 1
ATOM 9257 C C . GLU B 1 395 ? 0.994 45.969 -0.117 1 98.62 395 GLU B C 1
ATOM 9259 O O . GLU B 1 395 ? 0.568 46.312 0.984 1 98.62 395 GLU B O 1
ATOM 9264 N N . TRP B 1 396 ? 0.319 46.094 -1.269 1 98.56 396 TRP B N 1
ATOM 9265 C CA . TRP B 1 396 ? -1.1 46.438 -1.275 1 98.56 396 TRP B CA 1
ATOM 9266 C C . TRP B 1 396 ? -1.897 45.469 -0.409 1 98.56 396 TRP B C 1
ATOM 9268 O O . TRP B 1 396 ? -2.682 45.875 0.444 1 98.56 396 TRP B O 1
ATOM 9278 N N . TYR B 1 397 ? -1.711 44.219 -0.578 1 98.62 397 TYR B N 1
ATOM 9279 C CA . TYR B 1 397 ? -2.373 43.188 0.201 1 98.62 397 TYR B CA 1
ATOM 9280 C C . TYR B 1 397 ? -1.971 43.25 1.669 1 98.62 397 TYR B C 1
ATOM 9282 O O . TYR B 1 397 ? -2.826 43.219 2.557 1 98.62 397 TYR B O 1
ATOM 9290 N N . LYS B 1 398 ? -0.701 43.406 1.971 1 98.81 398 LYS B N 1
ATOM 9291 C CA . LYS B 1 398 ? -0.165 43.5 3.326 1 98.81 398 LYS B CA 1
ATOM 9292 C C . LYS B 1 398 ? -0.758 44.688 4.082 1 98.81 398 LYS B C 1
ATOM 9294 O O . LYS B 1 398 ? -0.995 44.594 5.289 1 98.81 398 LYS B O 1
ATOM 9299 N N . ASP B 1 399 ? -0.937 45.719 3.393 1 98.62 399 ASP B N 1
ATOM 9300 C CA . ASP B 1 399 ? -1.483 46.906 4.023 1 98.62 399 ASP B CA 1
ATOM 9301 C C . ASP B 1 399 ? -2.865 46.656 4.613 1 98.62 399 ASP B C 1
ATOM 9303 O O . ASP B 1 399 ? -3.199 47.156 5.688 1 98.62 399 ASP B O 1
ATOM 9307 N N . HIS B 1 400 ? -3.662 45.969 3.889 1 98.44 400 HIS B N 1
ATOM 9308 C CA . HIS B 1 400 ? -4.977 45.625 4.406 1 98.44 400 HIS B CA 1
ATOM 9309 C C . HIS B 1 400 ? -4.863 44.719 5.637 1 98.44 400 HIS B C 1
ATOM 9311 O O . HIS B 1 400 ? -5.652 44.844 6.578 1 98.44 400 HIS B O 1
ATOM 9317 N N . LEU B 1 401 ? -3.932 43.844 5.652 1 98.81 401 LEU B N 1
ATOM 9318 C CA . LEU B 1 401 ? -3.721 42.938 6.793 1 98.81 401 LEU B CA 1
ATOM 9319 C C . LEU B 1 401 ? -3.223 43.719 8.008 1 98.81 401 LEU B C 1
ATOM 9321 O O . LEU B 1 401 ? -3.641 43.469 9.133 1 98.81 401 LEU B O 1
ATOM 9325 N N . ARG B 1 402 ? -2.266 44.688 7.766 1 98.75 402 ARG B N 1
ATOM 9326 C CA . ARG B 1 402 ? -1.78 45.531 8.844 1 98.75 402 ARG B CA 1
ATOM 9327 C C . ARG B 1 402 ? -2.936 46.281 9.523 1 98.75 402 ARG B C 1
ATOM 9329 O O . ARG B 1 402 ? -2.973 46.375 10.758 1 98.75 402 ARG B O 1
ATOM 9336 N N . ARG B 1 403 ? -3.83 46.75 8.711 1 98.44 403 ARG B N 1
ATOM 9337 C CA . ARG B 1 403 ? -4.996 47.438 9.25 1 98.44 403 ARG B CA 1
ATOM 9338 C C . ARG B 1 403 ? -5.812 46.531 10.156 1 98.44 403 ARG B C 1
ATOM 9340 O O . ARG B 1 403 ? -6.266 46.969 11.219 1 98.44 403 ARG B O 1
ATOM 9347 N N . LEU B 1 404 ? -6.027 45.312 9.703 1 98.62 404 LEU B N 1
ATOM 9348 C CA . LEU B 1 404 ? -6.809 44.375 10.484 1 98.62 404 LEU B CA 1
ATOM 9349 C C . LEU B 1 404 ? -6.094 44.031 11.789 1 98.62 404 LEU B C 1
ATOM 9351 O O . LEU B 1 404 ? -6.734 43.906 12.836 1 98.62 404 LEU B O 1
ATOM 9355 N N . VAL B 1 405 ? -4.758 43.844 11.734 1 98.69 405 VAL B N 1
ATOM 9356 C CA . VAL B 1 405 ? -3.988 43.562 12.945 1 98.69 405 VAL B CA 1
ATOM 9357 C C . VAL B 1 405 ? -4.098 44.75 13.898 1 98.69 405 VAL B C 1
ATOM 9359 O O . VAL B 1 405 ? -4.258 44.562 15.109 1 98.69 405 VAL B O 1
ATOM 9362 N N . ASP B 1 406 ? -4.055 46 13.375 1 98.19 406 ASP B N 1
ATOM 9363 C CA . ASP B 1 406 ? -4.176 47.219 14.18 1 98.19 406 ASP B CA 1
ATOM 9364 C C . ASP B 1 406 ? -5.547 47.281 14.852 1 98.19 406 ASP B C 1
ATOM 9366 O O . ASP B 1 406 ? -5.684 47.875 15.93 1 98.19 406 ASP B O 1
ATOM 9370 N N . MET B 1 407 ? -6.547 46.656 14.227 1 97.88 407 MET B N 1
ATOM 9371 C CA . MET B 1 407 ? -7.898 46.656 14.781 1 97.88 407 MET B CA 1
ATOM 9372 C C . MET B 1 407 ? -8 45.688 15.945 1 97.88 407 MET B C 1
ATOM 9374 O O . MET B 1 407 ? -8.953 45.719 16.734 1 97.88 407 MET B O 1
ATOM 9378 N N . GLY B 1 408 ? -7.047 44.719 15.969 1 97.94 408 GLY B N 1
ATOM 9379 C CA . GLY B 1 408 ? -7.082 43.781 17.078 1 97.94 408 GLY B CA 1
ATOM 9380 C C . GLY B 1 408 ? -7.004 42.344 16.625 1 97.94 408 GLY B C 1
ATOM 9381 O O . GLY B 1 408 ? -7.023 41.406 17.438 1 97.94 408 GLY B O 1
ATOM 9382 N N . VAL B 1 409 ? -6.895 42.031 15.344 1 98.44 409 VAL B N 1
ATOM 9383 C CA . VAL B 1 409 ? -6.754 40.688 14.812 1 98.44 409 VAL B CA 1
ATOM 9384 C C . VAL B 1 409 ? -5.375 40.125 15.172 1 98.44 409 VAL B C 1
ATOM 9386 O O . VAL B 1 409 ? -4.371 40.844 15.094 1 98.44 409 VAL B O 1
ATOM 9389 N N . ASP B 1 410 ? -5.301 38.844 15.594 1 98.38 410 ASP B N 1
ATOM 9390 C CA . ASP B 1 410 ? -4.051 38.25 16.078 1 98.38 410 ASP B CA 1
ATOM 9391 C C . ASP B 1 410 ? -3.445 37.312 15.039 1 98.38 410 ASP B C 1
ATOM 9393 O O . ASP B 1 410 ? -2.252 37 15.094 1 98.38 410 ASP B O 1
ATOM 9397 N N . CYS B 1 411 ? -4.195 36.719 14.211 1 98.19 411 CYS B N 1
ATOM 9398 C CA . CYS B 1 411 ? -3.719 35.812 13.18 1 98.19 411 CYS B CA 1
ATOM 9399 C C . CYS B 1 411 ? -4.75 35.656 12.062 1 98.19 411 CYS B C 1
ATOM 9401 O O . CYS B 1 411 ? -5.824 36.25 12.125 1 98.19 411 CYS B O 1
ATOM 9403 N N . PHE B 1 412 ? -4.371 34.938 10.945 1 98.62 412 PHE B N 1
ATOM 9404 C CA . PHE B 1 412 ? -5.23 34.812 9.773 1 98.62 412 PHE B CA 1
ATOM 9405 C C . PHE B 1 412 ? -5.359 33.344 9.352 1 98.62 412 PHE B C 1
ATOM 9407 O O . PHE B 1 412 ? -4.391 32.594 9.43 1 98.62 412 PHE B O 1
ATOM 9414 N N . LYS B 1 413 ? -6.535 32.938 9.016 1 98.06 413 LYS B N 1
ATOM 9415 C CA . LYS B 1 413 ? -6.734 31.719 8.234 1 98.06 413 LYS B CA 1
ATOM 9416 C C . LYS B 1 413 ? -6.531 31.984 6.742 1 98.06 413 LYS B C 1
ATOM 9418 O O . LYS B 1 413 ? -7.34 32.688 6.113 1 98.06 413 LYS B O 1
ATOM 9423 N N . THR B 1 414 ? -5.406 31.5 6.211 1 98 414 THR B N 1
ATOM 9424 C CA . THR B 1 414 ? -5.16 31.625 4.777 1 98 414 THR B CA 1
ATOM 9425 C C . THR B 1 414 ? -5.781 30.453 4.016 1 98 414 THR B C 1
ATOM 9427 O O . THR B 1 414 ? -5.191 29.375 3.943 1 98 414 THR B O 1
ATOM 9430 N N . ASP B 1 415 ? -6.926 30.75 3.482 1 95.69 415 ASP B N 1
ATOM 9431 C CA . ASP B 1 415 ? -7.688 29.734 2.76 1 95.69 415 ASP B CA 1
ATOM 9432 C C . ASP B 1 415 ? -7.418 29.812 1.26 1 95.69 415 ASP B C 1
ATOM 9434 O O . ASP B 1 415 ? -6.98 30.844 0.754 1 95.69 415 ASP B O 1
ATOM 9438 N N . PHE B 1 416 ? -7.516 28.656 0.611 1 94 416 PHE B N 1
ATOM 9439 C CA . PHE B 1 416 ? -7.305 28.516 -0.826 1 94 416 PHE B CA 1
ATOM 9440 C C . PHE B 1 416 ? -5.84 28.75 -1.18 1 94 416 PHE B C 1
ATOM 9442 O O . PHE B 1 416 ? -4.984 28.828 -0.294 1 94 416 PHE B O 1
ATOM 9449 N N . GLY B 1 417 ? -5.469 28.734 -2.375 1 95.25 417 GLY B N 1
ATOM 9450 C CA . GLY B 1 417 ? -4.113 28.828 -2.893 1 95.25 417 GLY B CA 1
ATOM 9451 C C . GLY B 1 417 ? -3.662 27.578 -3.615 1 95.25 417 GLY B C 1
ATOM 9452 O O . GLY B 1 417 ? -2.523 27.484 -4.082 1 95.25 417 GLY B O 1
ATOM 9453 N N . GLU B 1 418 ? -4.594 26.625 -3.754 1 95.81 418 GLU B N 1
ATOM 9454 C CA . GLU B 1 418 ? -4.238 25.359 -4.391 1 95.81 418 GLU B CA 1
ATOM 9455 C C . GLU B 1 418 ? -4.734 25.312 -5.836 1 95.81 418 GLU B C 1
ATOM 9457 O O . GLU B 1 418 ? -4.164 24.609 -6.668 1 95.81 418 GLU B O 1
ATOM 9462 N N . ARG B 1 419 ? -5.816 25.984 -6.152 1 94.5 419 ARG B N 1
ATOM 9463 C CA . ARG B 1 419 ? -6.332 26 -7.516 1 94.5 419 ARG B CA 1
ATOM 9464 C C . ARG B 1 419 ? -5.797 27.203 -8.289 1 94.5 419 ARG B C 1
ATOM 9466 O O . ARG B 1 419 ? -6.523 28.172 -8.523 1 94.5 419 ARG B O 1
ATOM 9473 N N . ILE B 1 420 ? -4.605 27.078 -8.734 1 97.56 420 ILE B N 1
ATOM 9474 C CA . ILE B 1 420 ? -3.938 28.188 -9.406 1 97.56 420 ILE B CA 1
ATOM 9475 C C . ILE B 1 420 ? -3.852 27.906 -10.906 1 97.56 420 ILE B C 1
ATOM 9477 O O . ILE B 1 420 ? -3.363 26.844 -11.32 1 97.56 420 ILE B O 1
ATOM 9481 N N . PRO B 1 421 ? -4.312 28.797 -11.742 1 97 421 PRO B N 1
ATOM 9482 C CA . PRO B 1 421 ? -4.32 28.562 -13.188 1 97 421 PRO B CA 1
ATOM 9483 C C . PRO B 1 421 ? -2.918 28.531 -13.789 1 97 421 PRO B C 1
ATOM 9485 O O . PRO B 1 421 ? -1.993 29.141 -13.242 1 97 421 PRO B O 1
ATOM 9488 N N . THR B 1 422 ? -2.816 27.828 -14.93 1 97.69 422 THR B N 1
ATOM 9489 C CA . THR B 1 422 ? -1.506 27.719 -15.562 1 97.69 422 THR B CA 1
ATOM 9490 C C . THR B 1 422 ? -1.487 28.453 -16.906 1 97.69 422 THR B C 1
ATOM 9492 O O . THR B 1 422 ? -0.422 28.672 -17.484 1 97.69 422 THR B O 1
ATOM 9495 N N . ASP B 1 423 ? -2.592 28.875 -17.469 1 97.38 423 ASP B N 1
ATOM 9496 C CA . ASP B 1 423 ? -2.65 29.672 -18.688 1 97.38 423 ASP B CA 1
ATOM 9497 C C . ASP B 1 423 ? -2.732 31.156 -18.375 1 97.38 423 ASP B C 1
ATOM 9499 O O . ASP B 1 423 ? -3.699 31.828 -18.75 1 97.38 423 ASP B O 1
ATOM 9503 N N . VAL B 1 424 ? -1.746 31.703 -17.688 1 98.44 424 VAL B N 1
ATOM 9504 C CA . VAL B 1 424 ? -1.702 33.094 -17.203 1 98.44 424 VAL B CA 1
ATOM 9505 C C . VAL B 1 424 ? -0.287 33.625 -17.344 1 98.44 424 VAL B C 1
ATOM 9507 O O . VAL B 1 424 ? 0.636 32.906 -17.719 1 98.44 424 VAL B O 1
ATOM 9510 N N . VAL B 1 425 ? -0.158 34.906 -17.156 1 97.94 425 VAL B N 1
ATOM 9511 C CA . VAL B 1 425 ? 1.117 35.625 -17.172 1 97.94 425 VAL B CA 1
ATOM 9512 C C . VAL B 1 425 ? 1.305 36.375 -15.852 1 97.94 425 VAL B C 1
ATOM 9514 O O . VAL B 1 425 ? 0.451 37.156 -15.461 1 97.94 425 VAL B O 1
ATOM 9517 N N . TYR B 1 426 ? 2.373 36.188 -15.172 1 98.44 426 TYR B N 1
ATOM 9518 C CA . TYR B 1 426 ? 2.68 36.844 -13.906 1 98.44 426 TYR B CA 1
ATOM 9519 C C . TYR B 1 426 ? 3.475 38.125 -14.133 1 98.44 426 TYR B C 1
ATOM 9521 O O . TYR B 1 426 ? 4.164 38.25 -15.141 1 98.44 426 TYR B O 1
ATOM 9529 N N . PHE B 1 427 ? 3.48 38.969 -13.203 1 98 427 PHE B N 1
ATOM 9530 C CA . PHE B 1 427 ? 4.137 40.25 -13.273 1 98 427 PHE B CA 1
ATOM 9531 C C . PHE B 1 427 ? 5.629 40.094 -13.523 1 98 427 PHE B C 1
ATOM 9533 O O . PHE B 1 427 ? 6.211 40.812 -14.336 1 98 427 PHE B O 1
ATOM 9540 N N . ASP B 1 428 ? 6.203 39.156 -12.867 1 97.69 428 ASP B N 1
ATOM 9541 C CA . ASP B 1 428 ? 7.656 39.031 -12.93 1 97.69 428 ASP B CA 1
ATOM 9542 C C . ASP B 1 428 ? 8.07 38.031 -13.992 1 97.69 428 ASP B C 1
ATOM 9544 O O . ASP B 1 428 ? 9.234 37.625 -14.062 1 97.69 428 ASP B O 1
ATOM 9548 N N . GLY B 1 429 ? 7.145 37.5 -14.664 1 96.62 429 GLY B N 1
ATOM 9549 C CA . GLY B 1 429 ? 7.453 36.562 -15.727 1 96.62 429 GLY B CA 1
ATOM 9550 C C . GLY B 1 429 ? 7.645 35.125 -15.227 1 96.62 429 GLY B C 1
ATOM 9551 O O . GLY B 1 429 ? 8.102 34.25 -15.977 1 96.62 429 GLY B O 1
ATOM 9552 N N . SER B 1 430 ? 7.223 34.875 -14.078 1 97.88 430 SER B N 1
ATOM 9553 C CA . SER B 1 430 ? 7.352 33.531 -13.5 1 97.88 430 SER B CA 1
ATOM 9554 C C . SER B 1 430 ? 6.645 32.5 -14.352 1 97.88 430 SER B C 1
ATOM 9556 O O . SER B 1 430 ? 5.637 32.781 -15 1 97.88 430 SER B O 1
ATOM 9558 N N . ASP B 1 431 ? 7.227 31.25 -14.352 1 97.62 431 ASP B N 1
ATOM 9559 C CA . ASP B 1 431 ? 6.613 30.125 -15.039 1 97.62 431 ASP B CA 1
ATOM 9560 C C . ASP B 1 431 ? 5.305 29.719 -14.367 1 97.62 431 ASP B C 1
ATOM 9562 O O . ASP B 1 431 ? 5.297 29.344 -13.195 1 97.62 431 ASP B O 1
ATOM 9566 N N . PRO B 1 432 ? 4.211 29.781 -15.094 1 98.12 432 PRO B N 1
ATOM 9567 C CA . PRO B 1 432 ? 2.918 29.484 -14.469 1 98.12 432 PRO B CA 1
ATOM 9568 C C . PRO B 1 432 ? 2.812 28.047 -13.969 1 98.12 432 PRO B C 1
ATOM 9570 O O . PRO B 1 432 ? 2.117 27.781 -12.984 1 98.12 432 PRO B O 1
ATOM 9573 N N . ALA B 1 433 ? 3.463 27.062 -14.617 1 97.81 433 ALA B N 1
ATOM 9574 C CA . ALA B 1 433 ? 3.432 25.688 -14.148 1 97.81 433 ALA B CA 1
ATOM 9575 C C . ALA B 1 433 ? 4.109 25.547 -12.789 1 97.81 433 ALA B C 1
ATOM 9577 O O . ALA B 1 433 ? 3.66 24.766 -11.945 1 97.81 433 ALA B O 1
ATOM 9578 N N . LYS B 1 434 ? 5.211 26.266 -12.617 1 98.31 434 LYS B N 1
ATOM 9579 C CA . LYS B 1 434 ? 5.891 26.281 -11.328 1 98.31 434 LYS B CA 1
ATOM 9580 C C . LYS B 1 434 ? 5.059 27.016 -10.281 1 98.31 434 LYS B C 1
ATOM 9582 O O . LYS B 1 434 ? 4.965 26.578 -9.133 1 98.31 434 LYS B O 1
ATOM 9587 N N . MET B 1 435 ? 4.445 28.094 -10.719 1 98.62 435 MET B N 1
ATOM 9588 C CA . MET B 1 435 ? 3.68 28.938 -9.805 1 98.62 435 MET B CA 1
ATOM 9589 C C . MET B 1 435 ? 2.447 28.203 -9.289 1 98.62 435 MET B C 1
ATOM 9591 O O . MET B 1 435 ? 1.936 28.531 -8.211 1 98.62 435 MET B O 1
ATOM 9595 N N . HIS B 1 436 ? 2.018 27.219 -10.031 1 98.62 436 HIS B N 1
ATOM 9596 C CA . HIS B 1 436 ? 0.829 26.5 -9.594 1 98.62 436 HIS B CA 1
ATOM 9597 C C . HIS B 1 436 ? 0.979 26 -8.164 1 98.62 436 HIS B C 1
ATOM 9599 O O . HIS B 1 436 ? 0.081 26.188 -7.34 1 98.62 436 HIS B O 1
ATOM 9605 N N . ASN B 1 437 ? 2.064 25.344 -7.855 1 98.56 437 ASN B N 1
ATOM 9606 C CA . ASN B 1 437 ? 2.324 24.875 -6.5 1 98.56 437 ASN B CA 1
ATOM 9607 C C . ASN B 1 437 ? 2.939 25.969 -5.633 1 98.56 437 ASN B C 1
ATOM 9609 O O . ASN B 1 437 ? 2.674 26.031 -4.43 1 98.56 437 ASN B O 1
ATOM 9613 N N . TYR B 1 438 ? 3.756 26.828 -6.219 1 98.69 438 TYR B N 1
ATOM 9614 C CA . TYR B 1 438 ? 4.59 27.734 -5.453 1 98.69 438 TYR B CA 1
ATOM 9615 C C . TYR B 1 438 ? 3.793 28.953 -4.996 1 98.69 438 TYR B C 1
ATOM 9617 O O . TYR B 1 438 ? 4.211 29.672 -4.082 1 98.69 438 TYR B O 1
ATOM 9625 N N . TYR B 1 439 ? 2.66 29.25 -5.617 1 98.69 439 TYR B N 1
ATOM 9626 C CA . TYR B 1 439 ? 1.838 30.422 -5.312 1 98.69 439 TYR B CA 1
ATOM 9627 C C . TYR B 1 439 ? 1.537 30.5 -3.822 1 98.69 439 TYR B C 1
ATOM 9629 O O . TYR B 1 439 ? 1.658 31.562 -3.215 1 98.69 439 TYR B O 1
ATOM 9637 N N . THR B 1 440 ? 1.181 29.391 -3.246 1 98.5 440 THR B N 1
ATOM 9638 C CA . THR B 1 440 ? 0.796 29.344 -1.84 1 98.5 440 THR B CA 1
ATOM 9639 C C . THR B 1 440 ? 1.958 29.766 -0.947 1 98.5 440 THR B C 1
ATOM 9641 O O . THR B 1 440 ? 1.747 30.328 0.129 1 98.5 440 THR B O 1
ATOM 9644 N N . GLN B 1 441 ? 3.166 29.438 -1.377 1 98.62 441 GLN B N 1
ATOM 9645 C CA . GLN B 1 441 ? 4.344 29.844 -0.612 1 98.62 441 GLN B CA 1
ATOM 9646 C C . GLN B 1 441 ? 4.445 31.359 -0.5 1 98.62 441 GLN B C 1
ATOM 9648 O O . GLN B 1 441 ? 4.707 31.891 0.581 1 98.62 441 GLN B O 1
ATOM 9653 N N . LEU B 1 442 ? 4.266 32.094 -1.614 1 98.69 442 LEU B N 1
ATOM 9654 C CA . LEU B 1 442 ? 4.332 33.531 -1.628 1 98.69 442 LEU B CA 1
ATOM 9655 C C . LEU B 1 442 ? 3.18 34.156 -0.828 1 98.69 442 LEU B C 1
ATOM 9657 O O . LEU B 1 442 ? 3.375 35.094 -0.077 1 98.69 442 LEU B O 1
ATOM 9661 N N . TYR B 1 443 ? 2.008 33.594 -1.015 1 98.62 443 TYR B N 1
ATOM 9662 C CA . TYR B 1 443 ? 0.809 34.031 -0.311 1 98.62 443 TYR B CA 1
ATOM 9663 C C . TYR B 1 443 ? 0.987 33.906 1.198 1 98.62 443 TYR B C 1
ATOM 9665 O O . TYR B 1 443 ? 0.836 34.906 1.926 1 98.62 443 TYR B O 1
ATOM 9673 N N . ASN B 1 444 ? 1.378 32.75 1.688 1 98.81 444 ASN B N 1
ATOM 9674 C CA . ASN B 1 444 ? 1.574 32.5 3.111 1 98.81 444 ASN B CA 1
ATOM 9675 C C . ASN B 1 444 ? 2.719 33.344 3.676 1 98.81 444 ASN B C 1
ATOM 9677 O O . ASN B 1 444 ? 2.639 33.844 4.805 1 98.81 444 ASN B O 1
ATOM 9681 N N . LYS B 1 445 ? 3.771 33.469 2.904 1 98.62 445 LYS B N 1
ATOM 9682 C CA . LYS B 1 445 ? 4.91 34.281 3.33 1 98.62 445 LYS B CA 1
ATOM 9683 C C . LYS B 1 445 ? 4.492 35.719 3.572 1 98.62 445 LYS B C 1
ATOM 9685 O O . LYS B 1 445 ? 4.875 36.344 4.578 1 98.62 445 LYS B O 1
ATOM 9690 N N . ALA B 1 446 ? 3.717 36.281 2.641 1 98.69 446 ALA B N 1
ATOM 9691 C CA . ALA B 1 446 ? 3.252 37.656 2.77 1 98.69 446 ALA B CA 1
ATOM 9692 C C . ALA B 1 446 ? 2.475 37.875 4.066 1 98.69 446 ALA B C 1
ATOM 9694 O O . ALA B 1 446 ? 2.691 38.844 4.785 1 98.69 446 ALA B O 1
ATOM 9695 N N . VAL B 1 447 ? 1.58 36.969 4.359 1 98.75 447 VAL B N 1
ATOM 9696 C CA . VAL B 1 447 ? 0.739 37.062 5.551 1 98.75 447 VAL B CA 1
ATOM 9697 C C . VAL B 1 447 ? 1.595 36.875 6.801 1 98.75 447 VAL B C 1
ATOM 9699 O O . VAL B 1 447 ? 1.467 37.656 7.758 1 98.75 447 VAL B O 1
ATOM 9702 N N . PHE B 1 448 ? 2.477 35.906 6.805 1 98.69 448 PHE B N 1
ATOM 9703 C CA . PHE B 1 448 ? 3.33 35.625 7.945 1 98.69 448 PHE B CA 1
ATOM 9704 C C . PHE B 1 448 ? 4.23 36.812 8.281 1 98.69 448 PHE B C 1
ATOM 9706 O O . PHE B 1 448 ? 4.426 37.125 9.453 1 98.69 448 PHE B O 1
ATOM 9713 N N . GLU B 1 449 ? 4.762 37.438 7.277 1 98.5 449 GLU B N 1
ATOM 9714 C CA . GLU B 1 449 ? 5.66 38.562 7.465 1 98.5 449 GLU B CA 1
ATOM 9715 C C . GLU B 1 449 ? 4.941 39.75 8.148 1 98.5 449 GLU B C 1
ATOM 9717 O O . GLU B 1 449 ? 5.52 40.406 9 1 98.5 449 GLU B O 1
ATOM 9722 N N . VAL B 1 450 ? 3.691 39.969 7.742 1 98.75 450 VAL B N 1
ATOM 9723 C CA . VAL B 1 450 ? 2.92 41.031 8.375 1 98.75 450 VAL B CA 1
ATOM 9724 C C . VAL B 1 450 ? 2.742 40.719 9.859 1 98.75 450 VAL B C 1
ATOM 9726 O O . VAL B 1 450 ? 2.885 41.625 10.703 1 98.75 450 VAL B O 1
ATOM 9729 N N . LEU B 1 451 ? 2.41 39.5 10.164 1 98.75 451 LEU B N 1
ATOM 9730 C CA . LEU B 1 451 ? 2.188 39.125 11.555 1 98.75 451 LEU B CA 1
ATOM 9731 C C . LEU B 1 451 ? 3.473 39.219 12.367 1 98.75 451 LEU B C 1
ATOM 9733 O O . LEU B 1 451 ? 3.447 39.688 13.508 1 98.75 451 LEU B O 1
ATOM 9737 N N . GLU B 1 452 ? 4.574 38.781 11.812 1 98 452 GLU B N 1
ATOM 9738 C CA . GLU B 1 452 ? 5.848 38.906 12.508 1 98 452 GLU B CA 1
ATOM 9739 C C . GLU B 1 452 ? 6.211 40.375 12.719 1 98 452 GLU B C 1
ATOM 9741 O O . GLU B 1 452 ? 6.719 40.75 13.773 1 98 452 GLU B O 1
ATOM 9746 N N . GLU B 1 453 ? 5.977 41.188 11.711 1 98.25 453 GLU B N 1
ATOM 9747 C CA . GLU B 1 453 ? 6.254 42.625 11.758 1 98.25 453 GLU B CA 1
ATOM 9748 C C . GLU B 1 453 ? 5.453 43.312 12.859 1 98.25 453 GLU B C 1
ATOM 9750 O O . GLU B 1 453 ? 5.992 44.094 13.625 1 98.25 453 GLU B O 1
ATOM 9755 N N . LYS B 1 454 ? 4.207 42.969 12.93 1 98.31 454 LYS B N 1
ATOM 9756 C CA . LYS B 1 454 ? 3.275 43.688 13.797 1 98.31 454 LYS B CA 1
ATOM 9757 C C . LYS B 1 454 ? 3.279 43.125 15.211 1 98.31 454 LYS B C 1
ATOM 9759 O O . LYS B 1 454 ? 3.064 43.844 16.188 1 98.31 454 LYS B O 1
ATOM 9764 N N . LEU B 1 455 ? 3.537 41.812 15.32 1 97.56 455 LEU B N 1
ATOM 9765 C CA . LEU B 1 455 ? 3.316 41.156 16.609 1 97.56 455 LEU B CA 1
ATOM 9766 C C . LEU B 1 455 ? 4.629 40.625 17.188 1 97.56 455 LEU B C 1
ATOM 9768 O O . LEU B 1 455 ? 4.711 40.312 18.375 1 97.56 455 LEU B O 1
ATOM 9772 N N . GLY B 1 456 ? 5.656 40.406 16.312 1 95.5 456 GLY B N 1
ATOM 9773 C CA . GLY B 1 456 ? 6.961 39.969 16.781 1 95.5 456 GLY B CA 1
ATOM 9774 C C . GLY B 1 456 ? 7.258 38.531 16.438 1 95.5 456 GLY B C 1
ATOM 9775 O O . GLY B 1 456 ? 6.359 37.781 16.031 1 95.5 456 GLY B O 1
ATOM 9776 N N . LYS B 1 457 ? 8.531 38.188 16.656 1 92.5 457 LYS B N 1
ATOM 9777 C CA . LYS B 1 457 ? 8.984 36.844 16.438 1 92.5 457 LYS B CA 1
ATOM 9778 C C . LYS B 1 457 ? 8.32 35.875 17.406 1 92.5 457 LYS B C 1
ATOM 9780 O O . LYS B 1 457 ? 8.133 36.188 18.578 1 92.5 457 LYS B O 1
ATOM 9785 N N . ASN B 1 458 ? 7.969 34.688 16.938 1 92.25 458 ASN B N 1
ATOM 9786 C CA . ASN B 1 458 ? 7.332 33.594 17.703 1 92.25 458 ASN B CA 1
ATOM 9787 C C . ASN B 1 458 ? 5.914 34 18.125 1 92.25 458 ASN B C 1
ATOM 9789 O O . ASN B 1 458 ? 5.352 33.375 19.047 1 92.25 458 ASN B O 1
ATOM 9793 N N . GLU B 1 459 ? 5.441 35.062 17.531 1 95.62 459 GLU B N 1
ATOM 9794 C CA . GLU B 1 459 ? 4.051 35.438 17.766 1 95.62 459 GLU B CA 1
ATOM 9795 C C . GLU B 1 459 ? 3.215 35.312 16.5 1 95.62 459 GLU B C 1
ATOM 9797 O O . GLU B 1 459 ? 1.991 35.438 16.547 1 95.62 459 GLU B O 1
ATOM 9802 N N . ALA B 1 460 ? 3.902 35.031 15.414 1 97 460 ALA B N 1
ATOM 9803 C CA . ALA B 1 460 ? 3.23 34.875 14.125 1 97 460 ALA B CA 1
ATOM 9804 C C . ALA B 1 460 ? 2.768 33.438 13.891 1 97 460 ALA B C 1
ATOM 9806 O O . ALA B 1 460 ? 3.5 32.5 14.18 1 97 460 ALA B O 1
ATOM 9807 N N . MET B 1 461 ? 1.573 33.344 13.477 1 96.19 461 MET B N 1
ATOM 9808 C CA . MET B 1 461 ? 1.077 32.031 13.039 1 96.19 461 MET B CA 1
ATOM 9809 C C . MET B 1 461 ? -0.068 32.188 12.039 1 96.19 461 MET B C 1
ATOM 9811 O O . MET B 1 461 ? -0.818 33.188 12.109 1 96.19 461 MET B O 1
ATOM 9815 N N . LEU B 1 462 ? -0.147 31.25 11.125 1 97.31 462 LEU B N 1
ATOM 9816 C CA . LEU B 1 462 ? -1.258 31.125 10.188 1 97.31 462 LEU B CA 1
ATOM 9817 C C . LEU B 1 462 ? -2.113 29.906 10.531 1 97.31 462 LEU B C 1
ATOM 9819 O O . LEU B 1 462 ? -1.736 29.094 11.375 1 97.31 462 LEU B O 1
ATOM 9823 N N . PHE B 1 463 ? -3.207 29.812 9.961 1 96.69 463 PHE B N 1
ATOM 9824 C CA . PHE B 1 463 ? -3.986 28.594 9.805 1 96.69 463 PHE B CA 1
ATOM 9825 C C . PHE B 1 463 ? -4.234 28.297 8.336 1 96.69 463 PHE B C 1
ATOM 9827 O O . PHE B 1 463 ? -5.336 28.531 7.824 1 96.69 463 PHE B O 1
ATOM 9834 N N . ALA B 1 464 ? -3.262 27.641 7.68 1 97.69 464 ALA B N 1
ATOM 9835 C CA . ALA B 1 464 ? -3.168 27.625 6.223 1 97.69 464 ALA B CA 1
ATOM 9836 C C . ALA B 1 464 ? -3.686 26.312 5.656 1 97.69 464 ALA B C 1
ATOM 9838 O O . ALA B 1 464 ? -3.395 25.234 6.195 1 97.69 464 ALA B O 1
ATOM 9839 N N . ARG B 1 465 ? -4.383 26.328 4.605 1 96.94 465 ARG B N 1
ATOM 9840 C CA . ARG B 1 465 ? -4.906 25.125 3.965 1 96.94 465 ARG B CA 1
ATOM 9841 C C . ARG B 1 465 ? -3.936 24.594 2.914 1 96.94 465 ARG B C 1
ATOM 9843 O O . ARG B 1 465 ? -3.773 23.391 2.766 1 96.94 465 ARG B O 1
ATOM 9850 N N . SER B 1 466 ? -3.299 25.5 2.086 1 98 466 SER B N 1
ATOM 9851 C CA . SER B 1 466 ? -2.41 25.109 1 1 98 466 SER B CA 1
ATOM 9852 C C . SER B 1 466 ? -0.953 25.391 1.346 1 98 466 SER B C 1
ATOM 9854 O O . SER B 1 466 ? -0.657 26.344 2.076 1 98 466 SER B O 1
ATOM 9856 N N . ALA B 1 467 ? -0.098 24.562 0.866 1 98.5 467 ALA B N 1
ATOM 9857 C CA . ALA B 1 467 ? 1.338 24.719 1.081 1 98.5 467 ALA B CA 1
ATOM 9858 C C . ALA B 1 467 ? 2.137 23.859 0.105 1 98.5 467 ALA B C 1
ATOM 9860 O O . ALA B 1 467 ? 1.568 23.031 -0.612 1 98.5 467 ALA B O 1
ATOM 9861 N N . THR B 1 468 ? 3.396 24.047 -0.03 1 98.56 468 THR B N 1
ATOM 9862 C CA . THR B 1 468 ? 4.383 23.25 -0.746 1 98.56 468 THR B CA 1
ATOM 9863 C C . THR B 1 468 ? 5.711 23.219 0.005 1 98.56 468 THR B C 1
ATOM 9865 O O . THR B 1 468 ? 5.77 23.594 1.181 1 98.56 468 THR B O 1
ATOM 9868 N N . ALA B 1 469 ? 6.812 22.672 -0.595 1 98.62 469 ALA B N 1
ATOM 9869 C CA . ALA B 1 469 ? 8.117 22.656 0.064 1 98.62 469 ALA B CA 1
ATOM 9870 C C . ALA B 1 469 ? 8.523 24.047 0.535 1 98.62 469 ALA B C 1
ATOM 9872 O O . ALA B 1 469 ? 8.391 25.016 -0.207 1 98.62 469 ALA B O 1
ATOM 9873 N N . GLY B 1 470 ? 8.938 24.156 1.723 1 98.44 470 GLY B N 1
ATOM 9874 C CA . GLY B 1 470 ? 9.25 25.438 2.326 1 98.44 470 GLY B CA 1
ATOM 9875 C C . GLY B 1 470 ? 8.125 26 3.176 1 98.44 470 GLY B C 1
ATOM 9876 O O . GLY B 1 470 ? 8.359 26.812 4.062 1 98.44 470 GLY B O 1
ATOM 9877 N N . GLY B 1 471 ? 6.91 25.516 2.922 1 98.31 471 GLY B N 1
ATOM 9878 C CA . GLY B 1 471 ? 5.727 26.031 3.594 1 98.31 471 GLY B CA 1
ATOM 9879 C C . GLY B 1 471 ? 5.719 25.75 5.086 1 98.31 471 GLY B C 1
ATOM 9880 O O . GLY B 1 471 ? 5.023 26.422 5.844 1 98.31 471 GLY B O 1
ATOM 9881 N N . GLN B 1 472 ? 6.539 24.734 5.523 1 98.44 472 GLN B N 1
ATOM 9882 C CA . GLN B 1 472 ? 6.629 24.406 6.945 1 98.44 472 GLN B CA 1
ATOM 9883 C C . GLN B 1 472 ? 7.137 25.609 7.754 1 98.44 472 GLN B C 1
ATOM 9885 O O . GLN B 1 472 ? 6.973 25.641 8.977 1 98.44 472 GLN B O 1
ATOM 9890 N N . GLN B 1 473 ? 7.723 26.578 7.102 1 98.44 473 GLN B N 1
ATOM 9891 C CA . GLN B 1 473 ? 8.258 27.766 7.77 1 98.44 473 GLN B CA 1
ATOM 9892 C C . GLN B 1 473 ? 7.133 28.656 8.281 1 98.44 473 GLN B C 1
ATOM 9894 O O . GLN B 1 473 ? 7.359 29.531 9.125 1 98.44 473 GLN B O 1
ATOM 9899 N N . PHE B 1 474 ? 5.902 28.453 7.742 1 98.38 474 PHE B N 1
ATOM 9900 C CA . PHE B 1 474 ? 4.789 29.328 8.055 1 98.38 474 PHE B CA 1
ATOM 9901 C C . PHE B 1 474 ? 3.633 28.562 8.672 1 98.38 474 PHE B C 1
ATOM 9903 O O . PHE B 1 474 ? 2.553 28.469 8.078 1 98.38 474 PHE B O 1
ATOM 9910 N N . PRO B 1 475 ? 3.826 28 9.789 1 97.5 475 PRO B N 1
ATOM 9911 C CA . PRO B 1 475 ? 2.748 27.25 10.453 1 97.5 475 PRO B CA 1
ATOM 9912 C C . PRO B 1 475 ? 1.642 28.156 10.977 1 97.5 475 PRO B C 1
ATOM 9914 O O . PRO B 1 475 ? 1.851 29.359 11.141 1 97.5 475 PRO B O 1
ATOM 9917 N N . VAL B 1 476 ? 0.478 27.594 11.148 1 97.5 476 VAL B N 1
ATOM 9918 C CA . VAL B 1 476 ? 0.038 26.203 11.258 1 97.5 476 VAL B CA 1
ATOM 9919 C C . VAL B 1 476 ? -0.732 25.797 10 1 97.5 476 VAL B C 1
ATOM 9921 O O . VAL B 1 476 ? -1.265 26.656 9.297 1 97.5 476 VAL B O 1
ATOM 9924 N N . HIS B 1 477 ? -0.771 24.438 9.719 1 97.88 477 HIS B N 1
ATOM 9925 C CA . HIS B 1 477 ? -1.494 23.922 8.57 1 97.88 477 HIS B CA 1
ATOM 9926 C C . HIS B 1 477 ? -2.625 23 9.008 1 97.88 477 HIS B C 1
ATOM 9928 O O . HIS B 1 477 ? -2.49 22.266 9.984 1 97.88 477 HIS B O 1
ATOM 9934 N N . TRP B 1 478 ? -3.777 23.016 8.289 1 95.25 478 TRP B N 1
ATOM 9935 C CA . TRP B 1 478 ? -4.848 22.094 8.648 1 95.25 478 TRP B CA 1
ATOM 9936 C C . TRP B 1 478 ? -5.289 21.281 7.438 1 95.25 478 TRP B C 1
ATOM 9938 O O . TRP B 1 478 ? -5.035 21.656 6.293 1 95.25 478 TRP B O 1
ATOM 9948 N N . GLY B 1 479 ? -5.949 20.156 7.586 1 94.62 479 GLY B N 1
ATOM 9949 C CA . GLY B 1 479 ? -6.176 19.094 6.613 1 94.62 479 GLY B CA 1
ATOM 9950 C C . GLY B 1 479 ? -7.238 19.453 5.59 1 94.62 479 GLY B C 1
ATOM 9951 O O . GLY B 1 479 ? -7.355 18.781 4.559 1 94.62 479 GLY B O 1
ATOM 9952 N N . GLY B 1 480 ? -8 20.438 5.805 1 92.25 480 GLY B N 1
ATOM 9953 C CA . GLY B 1 480 ? -9.008 20.812 4.824 1 92.25 480 GLY B CA 1
ATOM 9954 C C . GLY B 1 480 ? -10.359 20.188 5.086 1 92.25 480 GLY B C 1
ATOM 9955 O O . GLY B 1 480 ? -10.711 19.906 6.234 1 92.25 480 GLY B O 1
ATOM 9956 N N . ASP B 1 481 ? -11.188 20 3.996 1 92.25 481 ASP B N 1
ATOM 9957 C CA . ASP B 1 481 ? -12.617 19.719 4.109 1 92.25 481 ASP B CA 1
ATOM 9958 C C . ASP B 1 481 ? -12.883 18.219 4.207 1 92.25 481 ASP B C 1
ATOM 9960 O O . ASP B 1 481 ? -13.008 17.547 3.186 1 92.25 481 ASP B O 1
ATOM 9964 N N . CYS B 1 482 ? -13.094 17.766 5.375 1 94.62 482 CYS B N 1
ATOM 9965 C CA . CYS B 1 482 ? -13.352 16.344 5.656 1 94.62 482 CYS B CA 1
ATOM 9966 C C . CYS B 1 482 ? -14.836 16.109 5.93 1 94.62 482 CYS B C 1
ATOM 9968 O O . CYS B 1 482 ? -15.562 17.031 6.297 1 94.62 482 CYS B O 1
ATOM 9970 N N . SER B 1 483 ? -15.266 14.883 5.773 1 94.25 483 SER B N 1
ATOM 9971 C CA . SER B 1 483 ? -16.625 14.484 6.113 1 94.25 483 SER B CA 1
ATOM 9972 C C . SER B 1 483 ? -16.734 14.086 7.582 1 94.25 483 SER B C 1
ATOM 9974 O O . SER B 1 483 ? -15.719 13.945 8.266 1 94.25 483 SER B O 1
ATOM 9976 N N . ALA B 1 484 ? -17.969 14 8.047 1 95.31 484 ALA B N 1
ATOM 9977 C CA . ALA B 1 484 ? -18.219 13.656 9.445 1 95.31 484 ALA B CA 1
ATOM 9978 C C . ALA B 1 484 ? -18.469 12.164 9.602 1 95.31 484 ALA B C 1
ATOM 9980 O O . ALA B 1 484 ? -19.547 11.75 10.023 1 95.31 484 ALA B O 1
ATOM 9981 N N . THR B 1 485 ? -17.5 11.328 9.188 1 95.81 485 THR B N 1
ATOM 9982 C CA . THR B 1 485 ? -17.562 9.875 9.289 1 95.81 485 THR B CA 1
ATOM 9983 C C . THR B 1 485 ? -16.281 9.32 9.891 1 95.81 485 THR B C 1
ATOM 9985 O O . THR B 1 485 ? -15.25 10 9.906 1 95.81 485 THR B O 1
ATOM 9988 N N . TYR B 1 486 ? -16.328 8.102 10.43 1 97.25 486 TYR B N 1
ATOM 9989 C CA . TYR B 1 486 ? -15.133 7.449 10.953 1 97.25 486 TYR B CA 1
ATOM 9990 C C . TYR B 1 486 ? -14.094 7.238 9.859 1 97.25 486 TYR B C 1
ATOM 9992 O O . TYR B 1 486 ? -12.891 7.34 10.102 1 97.25 486 TYR B O 1
ATOM 10000 N N . ALA B 1 487 ? -14.531 6.934 8.625 1 96.44 487 ALA B N 1
ATOM 10001 C CA . ALA B 1 487 ? -13.617 6.789 7.492 1 96.44 487 ALA B CA 1
ATOM 10002 C C . ALA B 1 487 ? -12.852 8.086 7.234 1 96.44 487 ALA B C 1
ATOM 10004 O O . ALA B 1 487 ? -11.641 8.062 7 1 96.44 487 ALA B O 1
ATOM 10005 N N . SER B 1 488 ? -13.586 9.148 7.254 1 96.69 488 SER B N 1
ATOM 10006 C CA . SER B 1 488 ? -12.953 10.445 7.035 1 96.69 488 SER B CA 1
ATOM 10007 C C . SER B 1 488 ? -12 10.797 8.172 1 96.69 488 SER B C 1
ATOM 10009 O O . SER B 1 488 ? -10.969 11.43 7.945 1 96.69 488 SER B O 1
ATOM 10011 N N . MET B 1 489 ? -12.375 10.461 9.375 1 97.69 489 MET B N 1
ATOM 10012 C CA . MET B 1 489 ? -11.477 10.641 10.516 1 97.69 489 MET B CA 1
ATOM 10013 C C . MET B 1 489 ? -10.156 9.906 10.297 1 97.69 489 MET B C 1
ATOM 10015 O O . MET B 1 489 ? -9.094 10.438 10.594 1 97.69 489 MET B O 1
ATOM 10019 N N . ALA B 1 490 ? -10.227 8.695 9.742 1 97.88 490 ALA B N 1
ATOM 10020 C CA . ALA B 1 490 ? -9.031 7.914 9.43 1 97.88 490 ALA B CA 1
ATOM 10021 C C . ALA B 1 490 ? -8.219 8.578 8.32 1 97.88 490 ALA B C 1
ATOM 10023 O O . ALA B 1 490 ? -6.984 8.578 8.367 1 97.88 490 ALA B O 1
ATOM 10024 N N . GLU B 1 491 ? -8.875 9.133 7.32 1 97.5 491 GLU B N 1
ATOM 10025 C CA . GLU B 1 491 ? -8.203 9.883 6.262 1 97.5 491 GLU B CA 1
ATOM 10026 C C . GLU B 1 491 ? -7.414 11.055 6.828 1 97.5 491 GLU B C 1
ATOM 10028 O O . GLU B 1 491 ? -6.297 11.336 6.383 1 97.5 491 GLU B O 1
ATOM 10033 N N . THR B 1 492 ? -8.016 11.664 7.797 1 97.38 492 THR B N 1
ATOM 10034 C CA . THR B 1 492 ? -7.434 12.852 8.414 1 97.38 492 THR B CA 1
ATOM 10035 C C . THR B 1 492 ? -6.129 12.508 9.125 1 97.38 492 THR B C 1
ATOM 10037 O O . THR B 1 492 ? -5.129 13.211 8.969 1 97.38 492 THR B O 1
ATOM 10040 N N . ILE B 1 493 ? -6.117 11.414 9.844 1 97.81 493 ILE B N 1
ATOM 10041 C CA . ILE B 1 493 ? -4.891 11.008 10.516 1 97.81 493 ILE B CA 1
ATOM 10042 C C . ILE B 1 493 ? -3.801 10.727 9.484 1 97.81 493 ILE B C 1
ATOM 10044 O O . ILE B 1 493 ? -2.652 11.141 9.656 1 97.81 493 ILE B O 1
ATOM 10048 N N . ARG B 1 494 ? -4.105 10.016 8.406 1 97.88 494 ARG B N 1
ATOM 10049 C CA . ARG B 1 494 ? -3.135 9.703 7.363 1 97.88 494 ARG B CA 1
ATOM 10050 C C . ARG B 1 494 ? -2.559 10.977 6.754 1 97.88 494 ARG B C 1
ATOM 10052 O O . ARG B 1 494 ? -1.356 11.062 6.492 1 97.88 494 ARG B O 1
ATOM 10059 N N . GLY B 1 495 ? -3.484 11.961 6.543 1 98.12 495 GLY B N 1
ATOM 10060 C CA . GLY B 1 495 ? -3.023 13.234 6.008 1 98.12 495 GLY B CA 1
ATOM 10061 C C . GLY B 1 495 ? -1.983 13.906 6.879 1 98.12 495 GLY B C 1
ATOM 10062 O O . GLY B 1 495 ? -0.952 14.367 6.387 1 98.12 495 GLY B O 1
ATOM 10063 N N . GLY B 1 496 ? -2.262 13.953 8.156 1 98.25 496 GLY B N 1
ATOM 10064 C CA . GLY B 1 496 ? -1.355 14.586 9.094 1 98.25 496 GLY B CA 1
ATOM 10065 C C . GLY B 1 496 ? -0.028 13.867 9.234 1 98.25 496 GLY B C 1
ATOM 10066 O O . GLY B 1 496 ? 1.027 14.5 9.281 1 98.25 496 GLY B O 1
ATOM 10067 N N . LEU B 1 497 ? -0.068 12.539 9.305 1 98.69 497 LEU B N 1
ATOM 10068 C CA . LEU B 1 497 ? 1.152 11.75 9.453 1 98.69 497 LEU B CA 1
ATOM 10069 C C . LEU B 1 497 ? 2.037 11.891 8.219 1 98.69 497 LEU B C 1
ATOM 10071 O O . LEU B 1 497 ? 3.256 12.031 8.336 1 98.69 497 LEU B O 1
ATOM 10075 N N . SER B 1 498 ? 1.438 11.844 7.059 1 98.62 498 SER B N 1
ATOM 10076 C CA . SER B 1 498 ? 2.193 12 5.816 1 98.62 498 SER B CA 1
ATOM 10077 C C . SER B 1 498 ? 2.83 13.383 5.727 1 98.62 498 SER B C 1
ATOM 10079 O O . SER B 1 498 ? 3.99 13.516 5.332 1 98.62 498 SER B O 1
ATOM 10081 N N . LEU B 1 499 ? 2.057 14.391 6.047 1 98.69 499 LEU B N 1
ATOM 10082 C CA . LEU B 1 499 ? 2.572 15.758 6.012 1 98.69 499 LEU B CA 1
ATOM 10083 C C . LEU B 1 499 ? 3.725 15.93 6.996 1 98.69 499 LEU B C 1
ATOM 10085 O O . LEU B 1 499 ? 4.719 16.594 6.684 1 98.69 499 LEU B O 1
ATOM 10089 N N . GLY B 1 500 ? 3.555 15.367 8.164 1 98.75 500 GLY B N 1
ATOM 10090 C CA . GLY B 1 500 ? 4.621 15.422 9.156 1 98.75 500 GLY B CA 1
ATOM 10091 C C . GLY B 1 500 ? 5.926 14.828 8.656 1 98.75 500 GLY B C 1
ATOM 10092 O O . GLY B 1 500 ? 7.004 15.359 8.938 1 98.75 500 GLY B O 1
ATOM 10093 N N . LEU B 1 501 ? 5.855 13.773 7.895 1 98.88 501 LEU B N 1
ATOM 10094 C CA . LEU B 1 501 ? 7.043 13.109 7.367 1 98.88 501 LEU B CA 1
ATOM 10095 C C . LEU B 1 501 ? 7.586 13.852 6.152 1 98.88 501 LEU B C 1
ATOM 10097 O O . LEU B 1 501 ? 8.539 13.398 5.512 1 98.88 501 LEU B O 1
ATOM 10101 N N . SER B 1 502 ? 6.996 15 5.863 1 98.69 502 SER B N 1
ATOM 10102 C CA . SER B 1 502 ? 7.461 15.867 4.785 1 98.69 502 SER B CA 1
ATOM 10103 C C . SER B 1 502 ? 8.016 17.172 5.328 1 98.69 502 SER B C 1
ATOM 10105 O O . SER B 1 502 ? 8.18 18.141 4.586 1 98.69 502 SER B O 1
ATOM 10107 N N . GLY B 1 503 ? 8.211 17.25 6.645 1 98.38 503 GLY B N 1
ATOM 10108 C CA . GLY B 1 503 ? 8.945 18.375 7.23 1 98.38 503 GLY B CA 1
ATOM 10109 C C . GLY B 1 503 ? 8.047 19.359 7.949 1 98.38 503 GLY B C 1
ATOM 10110 O O . GLY B 1 503 ? 8.539 20.328 8.531 1 98.38 503 GLY B O 1
ATOM 10111 N N . PHE B 1 504 ? 6.742 19.125 7.977 1 98.75 504 PHE B N 1
ATOM 10112 C CA . PHE B 1 504 ? 5.82 20.031 8.648 1 98.75 504 PHE B CA 1
ATOM 10113 C C . PHE B 1 504 ? 5.656 19.641 10.117 1 98.75 504 PHE B C 1
ATOM 10115 O O . PHE B 1 504 ? 5.48 18.469 10.438 1 98.75 504 PHE B O 1
ATOM 10122 N N . GLY B 1 505 ? 5.695 20.625 11 1 98.5 505 GLY B N 1
ATOM 10123 C CA . GLY B 1 505 ? 5.766 20.359 12.422 1 98.5 505 GLY B CA 1
ATOM 10124 C C . GLY B 1 505 ? 4.41 20.359 13.102 1 98.5 505 GLY B C 1
ATOM 10125 O O . GLY B 1 505 ? 4.234 19.75 14.156 1 98.5 505 GLY B O 1
ATOM 10126 N N . PHE B 1 506 ? 3.461 21.078 12.523 1 98.62 506 PHE B N 1
ATOM 10127 C CA . PHE B 1 506 ? 2.186 21.344 13.18 1 98.62 506 PHE B CA 1
ATOM 10128 C C . PHE B 1 506 ? 1.021 21.016 12.25 1 98.62 506 PHE B C 1
ATOM 10130 O O . PHE B 1 506 ? 1.047 21.359 11.07 1 98.62 506 PHE B O 1
ATOM 10137 N N . TRP B 1 507 ? 0.038 20.297 12.773 1 97.38 507 TRP B N 1
ATOM 10138 C CA . TRP B 1 507 ? -1.089 19.844 11.969 1 97.38 507 TRP B CA 1
ATOM 10139 C C . TRP B 1 507 ? -2.395 19.953 12.75 1 97.38 507 TRP B C 1
ATOM 10141 O O . TRP B 1 507 ? -2.439 19.641 13.938 1 97.38 507 TRP B O 1
ATOM 10151 N N . SER B 1 508 ? -3.404 20.406 12.102 1 97.25 508 SER B N 1
ATOM 10152 C CA . SER B 1 508 ? -4.746 20.5 12.672 1 97.25 508 SER B CA 1
ATOM 10153 C C . SER B 1 508 ? -5.789 19.922 11.719 1 97.25 508 SER B C 1
ATOM 10155 O O . SER B 1 508 ? -5.465 19.547 10.586 1 97.25 508 SER B O 1
ATOM 10157 N N . HIS B 1 509 ? -6.953 19.734 12.203 1 96.94 509 HIS B N 1
ATOM 10158 C CA . HIS B 1 509 ? -8.109 19.266 11.445 1 96.94 509 HIS B CA 1
ATOM 10159 C C . HIS B 1 509 ? -9.414 19.734 12.086 1 96.94 509 HIS B C 1
ATOM 10161 O O . HIS B 1 509 ? -9.43 20.094 13.266 1 96.94 509 HIS B O 1
ATOM 10167 N N . ASP B 1 510 ? -10.453 19.781 11.305 1 96.81 510 ASP B N 1
ATOM 10168 C CA . ASP B 1 510 ? -11.758 20.219 11.797 1 96.81 510 ASP B CA 1
ATOM 10169 C C . ASP B 1 510 ? -12.422 19.125 12.633 1 96.81 510 ASP B C 1
ATOM 10171 O O . ASP B 1 510 ? -12.859 18.109 12.102 1 96.81 510 ASP B O 1
ATOM 10175 N N . ILE B 1 511 ? -12.578 19.406 13.875 1 97 511 ILE B N 1
ATOM 10176 C CA . ILE B 1 511 ? -13.109 18.422 14.805 1 97 511 ILE B CA 1
ATOM 10177 C C . ILE B 1 511 ? -14.547 18.078 14.438 1 97 511 ILE B C 1
ATOM 10179 O O . ILE B 1 511 ? -15.398 18.969 14.336 1 97 511 ILE B O 1
ATOM 10183 N N . SER B 1 512 ? -14.789 16.859 14.211 1 94.31 512 SER B N 1
ATOM 10184 C CA . SER B 1 512 ? -16.062 16.188 13.914 1 94.31 512 SER B CA 1
ATOM 10185 C C . SER B 1 512 ? -16.438 16.359 12.445 1 94.31 512 SER B C 1
ATOM 10187 O O . SER B 1 512 ? -17.562 16.062 12.055 1 94.31 512 SER B O 1
ATOM 10189 N N . GLY B 1 513 ? -15.484 16.828 11.602 1 93.25 513 GLY B N 1
ATOM 10190 C CA . GLY B 1 513 ? -15.758 16.953 10.18 1 93.25 513 GLY B CA 1
ATOM 10191 C C . GLY B 1 513 ? -16.297 18.328 9.797 1 93.25 513 GLY B C 1
ATOM 10192 O O . GLY B 1 513 ? -16.844 19.047 10.633 1 93.25 513 GLY B O 1
ATOM 10193 N N . PHE B 1 514 ? -16.266 18.625 8.523 1 91.81 514 PHE B N 1
ATOM 10194 C CA . PHE B 1 514 ? -16.641 19.938 8.016 1 91.81 514 PHE B CA 1
ATOM 10195 C C . PHE B 1 514 ? -17.969 19.875 7.273 1 91.81 514 PHE B C 1
ATOM 10197 O O . PHE B 1 514 ? -18.875 20.672 7.555 1 91.81 514 PHE B O 1
ATOM 10204 N N . GLU B 1 515 ? -18.188 18.969 6.453 1 87 515 GLU B N 1
ATOM 10205 C CA . GLU B 1 515 ? -19.219 19 5.43 1 87 515 GLU B CA 1
ATOM 10206 C C . GLU B 1 515 ? -20.609 18.844 6.051 1 87 515 GLU B C 1
ATOM 10208 O O . GLU B 1 515 ? -21.547 19.531 5.652 1 87 515 GLU B O 1
ATOM 10213 N N . SER B 1 516 ? -20.719 17.906 6.938 1 86.19 516 SER B N 1
ATOM 10214 C CA . SER B 1 516 ? -22.031 17.641 7.535 1 86.19 516 SER B CA 1
ATOM 10215 C C . SER B 1 516 ? -21.953 17.656 9.062 1 86.19 516 SER B C 1
ATOM 10217 O O . SER B 1 516 ? -20.859 17.594 9.633 1 86.19 516 SER B O 1
ATOM 10219 N N . THR B 1 517 ? -23.156 17.797 9.586 1 89.44 517 THR B N 1
ATOM 10220 C CA . THR B 1 517 ? -23.188 17.688 11.039 1 89.44 517 THR B CA 1
ATOM 10221 C C . THR B 1 517 ? -22.922 16.25 11.477 1 89.44 517 THR B C 1
ATOM 10223 O O . THR B 1 517 ? -23.562 15.312 11 1 89.44 517 THR B O 1
ATOM 10226 N N . ALA B 1 518 ? -22.031 16.156 12.32 1 93.31 518 ALA B N 1
ATOM 10227 C CA . ALA B 1 518 ? -21.641 14.844 12.812 1 93.31 518 ALA B CA 1
ATOM 10228 C C . ALA B 1 518 ? -22.672 14.305 13.805 1 93.31 518 ALA B C 1
ATOM 10230 O O . ALA B 1 518 ? -23.266 15.07 14.562 1 93.31 518 ALA B O 1
ATOM 10231 N N . PRO B 1 519 ? -22.859 12.984 13.828 1 95.5 519 PRO B N 1
ATOM 10232 C CA . PRO B 1 519 ? -23.547 12.43 15 1 95.5 519 PRO B CA 1
ATOM 10233 C C . PRO B 1 519 ? -22.75 12.617 16.297 1 95.5 519 PRO B C 1
ATOM 10235 O O . PRO B 1 519 ? -21.531 12.789 16.25 1 95.5 519 PRO B O 1
ATOM 10238 N N . PRO B 1 520 ? -23.453 12.594 17.469 1 97.38 520 PRO B N 1
ATOM 10239 C CA . PRO B 1 520 ? -22.781 12.883 18.734 1 97.38 520 PRO B CA 1
ATOM 10240 C C . PRO B 1 520 ? -21.609 11.953 19.016 1 97.38 520 PRO B C 1
ATOM 10242 O O . PRO B 1 520 ? -20.609 12.375 19.609 1 97.38 520 PRO B O 1
ATOM 10245 N N . ASP B 1 521 ? -21.703 10.68 18.625 1 97.75 521 ASP B N 1
ATOM 10246 C CA . ASP B 1 521 ? -20.625 9.734 18.906 1 97.75 521 ASP B CA 1
ATOM 10247 C C . ASP B 1 521 ? -19.359 10.117 18.156 1 97.75 521 ASP B C 1
ATOM 10249 O O . ASP B 1 521 ? -18.266 10.102 18.734 1 97.75 521 ASP B O 1
ATOM 10253 N N . ILE B 1 522 ? -19.469 10.523 16.906 1 97.5 522 ILE B N 1
ATOM 10254 C CA . ILE B 1 522 ? -18.328 10.961 16.125 1 97.5 522 ILE B CA 1
ATOM 10255 C C . ILE B 1 522 ? -17.766 12.258 16.703 1 97.5 522 ILE B C 1
ATOM 10257 O O . ILE B 1 522 ? -16.547 12.43 16.797 1 97.5 522 ILE B O 1
ATOM 10261 N N . TYR B 1 523 ? -18.688 13.203 17.078 1 98 523 TYR B N 1
ATOM 10262 C CA . TYR B 1 523 ? -18.25 14.445 17.703 1 98 523 TYR B CA 1
ATOM 10263 C C . TYR B 1 523 ? -17.375 14.172 18.922 1 98 523 TYR B C 1
ATOM 10265 O O . TYR B 1 523 ? -16.266 14.719 19.031 1 98 523 TYR B O 1
ATOM 10273 N N . LYS B 1 524 ? -17.828 13.305 19.781 1 98.5 524 LYS B N 1
ATOM 10274 C CA . LYS B 1 524 ? -17.141 13.031 21.047 1 98.5 524 LYS B CA 1
ATOM 10275 C C . LYS B 1 524 ? -15.812 12.32 20.797 1 98.5 524 LYS B C 1
ATOM 10277 O O . LYS B 1 524 ? -14.789 12.68 21.391 1 98.5 524 LYS B O 1
ATOM 10282 N N . ARG B 1 525 ? -15.805 11.328 19.844 1 98.56 525 ARG B N 1
ATOM 10283 C CA . ARG B 1 525 ? -14.578 10.625 19.516 1 98.56 525 ARG B CA 1
ATOM 10284 C C . ARG B 1 525 ? -13.562 11.562 18.875 1 98.56 525 ARG B C 1
ATOM 10286 O O . ARG B 1 525 ? -12.367 11.492 19.156 1 98.56 525 ARG B O 1
ATOM 10293 N N . TRP B 1 526 ? -14.023 12.445 18.062 1 98.44 526 TRP B N 1
ATOM 10294 C CA . TRP B 1 526 ? -13.148 13.352 17.312 1 98.44 526 TRP B CA 1
ATOM 10295 C C . TRP B 1 526 ? -12.617 14.461 18.219 1 98.44 526 TRP B C 1
ATOM 10297 O O . TRP B 1 526 ? -11.508 14.961 18 1 98.44 526 TRP B O 1
ATOM 10307 N N . VAL B 1 527 ? -13.359 14.828 19.266 1 98.56 527 VAL B N 1
ATOM 10308 C CA . VAL B 1 527 ? -12.883 15.797 20.25 1 98.56 527 VAL B CA 1
ATOM 10309 C C . VAL B 1 527 ? -11.617 15.273 20.922 1 98.56 527 VAL B C 1
ATOM 10311 O O . VAL B 1 527 ? -10.617 15.984 21.016 1 98.56 527 VAL B O 1
ATOM 10314 N N . ALA B 1 528 ? -11.688 14.016 21.328 1 98.62 528 ALA B N 1
ATOM 10315 C CA . ALA B 1 528 ? -10.508 13.43 21.969 1 98.62 528 ALA B CA 1
ATOM 10316 C C . ALA B 1 528 ? -9.312 13.422 21.016 1 98.62 528 ALA B C 1
ATOM 10318 O O . ALA B 1 528 ? -8.211 13.82 21.391 1 98.62 528 ALA B O 1
ATOM 10319 N N . PHE B 1 529 ? -9.531 13 19.812 1 98.19 529 PHE B N 1
ATOM 10320 C CA . PHE B 1 529 ? -8.508 12.984 18.781 1 98.19 529 PHE B CA 1
ATOM 10321 C C . PHE B 1 529 ? -7.977 14.391 18.516 1 98.19 529 PHE B C 1
ATOM 10323 O O . PHE B 1 529 ? -6.762 14.609 18.5 1 98.19 529 PHE B O 1
ATOM 10330 N N . GLY B 1 530 ? -8.852 15.312 18.328 1 98.5 530 GLY B N 1
ATOM 10331 C CA . GLY B 1 530 ? -8.484 16.672 17.984 1 98.5 530 GLY B CA 1
ATOM 10332 C C . GLY B 1 530 ? -7.688 17.375 19.062 1 98.5 530 GLY B C 1
ATOM 10333 O O . GLY B 1 530 ? -6.762 18.141 18.766 1 98.5 530 GLY B O 1
ATOM 10334 N N . LEU B 1 531 ? -8.086 17.141 20.312 1 98.75 531 LEU B N 1
ATOM 10335 C CA . LEU B 1 531 ? -7.422 17.828 21.422 1 98.75 531 LEU B CA 1
ATOM 10336 C C . LEU B 1 531 ? -6.113 17.125 21.781 1 98.75 531 LEU B C 1
ATOM 10338 O O . LEU B 1 531 ? -5.289 17.688 22.5 1 98.75 531 LEU B O 1
ATOM 10342 N N . LEU B 1 532 ? -5.922 15.938 21.203 1 98.56 532 LEU B N 1
ATOM 10343 C CA . LEU B 1 532 ? -4.637 15.25 21.297 1 98.56 532 LEU B CA 1
ATOM 10344 C C . LEU B 1 532 ? -3.889 15.312 19.969 1 98.56 532 LEU B C 1
ATOM 10346 O O . LEU B 1 532 ? -3.328 14.312 19.516 1 98.56 532 LEU B O 1
ATOM 10350 N N . SER B 1 533 ? -3.967 16.391 19.297 1 97.88 533 SER B N 1
ATOM 10351 C CA . SER B 1 533 ? -3.217 16.812 18.109 1 97.88 533 SER B CA 1
ATOM 10352 C C . SER B 1 533 ? -2.418 18.078 18.391 1 97.88 533 SER B C 1
ATOM 10354 O O . SER B 1 533 ? -2.404 18.578 19.531 1 97.88 533 SER B O 1
ATOM 10356 N N . SER B 1 534 ? -1.696 18.594 17.375 1 97.56 534 SER B N 1
ATOM 10357 C CA . SER B 1 534 ? -0.918 19.797 17.625 1 97.56 534 SER B CA 1
ATOM 10358 C C . SER B 1 534 ? -1.825 20.984 17.891 1 97.56 534 SER B C 1
ATOM 10360 O O . SER B 1 534 ? -1.685 21.656 18.922 1 97.56 534 SER B O 1
ATOM 10362 N N . HIS B 1 535 ? -2.746 21.234 16.984 1 98.31 535 HIS B N 1
ATOM 10363 C CA . HIS B 1 535 ? -3.707 22.328 17.156 1 98.31 535 HIS B CA 1
ATOM 10364 C C . HIS B 1 535 ? -5.141 21.812 17.031 1 98.31 535 HIS B C 1
ATOM 10366 O O . HIS B 1 535 ? -5.379 20.75 16.438 1 98.31 535 HIS B O 1
ATOM 10372 N N . SER B 1 536 ? -6.121 22.547 17.703 1 98.25 536 SER B N 1
ATOM 10373 C CA . SER B 1 536 ? -7.477 22.031 17.859 1 98.25 536 SER B CA 1
ATOM 10374 C C . SER B 1 536 ? -8.516 23.094 17.516 1 98.25 536 SER B C 1
ATOM 10376 O O . SER B 1 536 ? -8.531 24.172 18.125 1 98.25 536 SER B O 1
ATOM 10378 N N . ARG B 1 537 ? -9.383 22.719 16.609 1 97.62 537 ARG B N 1
ATOM 10379 C CA . ARG B 1 537 ? -10.375 23.703 16.188 1 97.62 537 ARG B CA 1
ATOM 10380 C C . ARG B 1 537 ? -11.742 23.047 15.992 1 97.62 537 ARG B C 1
ATOM 10382 O O . ARG B 1 537 ? -11.852 21.984 15.383 1 97.62 537 ARG B O 1
ATOM 10389 N N . LEU B 1 538 ? -12.781 23.641 16.625 1 97.5 538 LEU B N 1
ATOM 10390 C CA . LEU B 1 538 ? -14.172 23.328 16.344 1 97.5 538 LEU B CA 1
ATOM 10391 C C . LEU B 1 538 ? -14.672 24.125 15.141 1 97.5 538 LEU B C 1
ATOM 10393 O O . LEU B 1 538 ? -14.844 25.344 15.234 1 97.5 538 LEU B O 1
ATOM 10397 N N . HIS B 1 539 ? -14.828 23.453 14.047 1 95.12 539 HIS B N 1
ATOM 10398 C CA . HIS B 1 539 ? -15.203 24.109 12.805 1 95.12 539 HIS B CA 1
ATOM 10399 C C . HIS B 1 539 ? -16.141 23.234 11.977 1 95.12 539 HIS B C 1
ATOM 10401 O O . HIS B 1 539 ? -16.016 22 11.992 1 95.12 539 HIS B O 1
ATOM 10407 N N . GLY B 1 540 ? -17.109 23.828 11.328 1 92.5 540 GLY B N 1
ATOM 10408 C CA . GLY B 1 540 ? -18.031 23.125 10.445 1 92.5 540 GLY B CA 1
ATOM 10409 C C . GLY B 1 540 ? -18.562 24 9.328 1 92.5 540 GLY B C 1
ATOM 10410 O O . GLY B 1 540 ? -18.328 25.219 9.32 1 92.5 540 GLY B O 1
ATOM 10411 N N . ASN B 1 541 ? -19.25 23.344 8.5 1 91.62 541 ASN B N 1
ATOM 10412 C CA . ASN B 1 541 ? -19.812 24.062 7.359 1 91.62 541 ASN B CA 1
ATOM 10413 C C . ASN B 1 541 ? -21.203 24.625 7.676 1 91.62 541 ASN B C 1
ATOM 10415 O O . ASN B 1 541 ? -21.328 25.797 8.062 1 91.62 541 ASN B O 1
ATOM 10419 N N . GLU B 1 542 ? -22.203 23.75 7.91 1 87.44 542 GLU B N 1
ATOM 10420 C CA . GLU B 1 542 ? -23.609 24.172 7.992 1 87.44 542 GLU B CA 1
ATOM 10421 C C . GLU B 1 542 ? -24.109 24.141 9.438 1 87.44 542 GLU B C 1
ATOM 10423 O O . GLU B 1 542 ? -25.297 24.281 9.68 1 87.44 542 GLU B O 1
ATOM 10428 N N . SER B 1 543 ? -23.234 23.906 10.305 1 87.81 543 SER B N 1
ATOM 10429 C CA . SER B 1 543 ? -23.641 23.844 11.703 1 87.81 543 SER B CA 1
ATOM 10430 C C . SER B 1 543 ? -22.547 24.391 12.617 1 87.81 543 SER B C 1
ATOM 10432 O O . SER B 1 543 ? -21.359 24.344 12.281 1 87.81 543 SER B O 1
ATOM 10434 N N . TYR B 1 544 ? -23.078 24.906 13.742 1 90.31 544 TYR B N 1
ATOM 10435 C CA . TYR B 1 544 ? -22.156 25.312 14.797 1 90.31 544 TYR B CA 1
ATOM 10436 C C . TYR B 1 544 ? -21.625 24.109 15.555 1 90.31 544 TYR B C 1
ATOM 10438 O O . TYR B 1 544 ? -22.344 23.109 15.742 1 90.31 544 TYR B O 1
ATOM 10446 N N . ARG B 1 545 ? -20.484 24.203 15.992 1 94.25 545 ARG B N 1
ATOM 10447 C CA . ARG B 1 545 ? -19.844 23.016 16.547 1 94.25 545 ARG B CA 1
ATOM 10448 C C . ARG B 1 545 ? -19.656 23.156 18.062 1 94.25 545 ARG B C 1
ATOM 10450 O O . ARG B 1 545 ? -18.75 22.531 18.641 1 94.25 545 ARG B O 1
ATOM 10457 N N . VAL B 1 546 ? -20.453 23.984 18.688 1 96.19 546 VAL B N 1
ATOM 10458 C CA . VAL B 1 546 ? -20.453 24 20.156 1 96.19 546 VAL B CA 1
ATOM 10459 C C . VAL B 1 546 ? -21.031 22.688 20.688 1 96.19 546 VAL B C 1
ATOM 10461 O O . VAL B 1 546 ? -21.969 22.141 20.109 1 96.19 546 VAL B O 1
ATOM 10464 N N . PRO B 1 547 ? -20.484 22.188 21.734 1 97.56 547 PRO B N 1
ATOM 10465 C CA . PRO B 1 547 ? -20.781 20.812 22.141 1 97.56 547 PRO B CA 1
ATOM 10466 C C . PRO B 1 547 ? -22.219 20.609 22.578 1 97.56 547 PRO B C 1
ATOM 10468 O O . PRO B 1 547 ? -22.781 19.531 22.422 1 97.56 547 PRO B O 1
ATOM 10471 N N . TRP B 1 548 ? -22.953 21.656 23.141 1 97.31 548 TRP B N 1
ATOM 10472 C CA . TRP B 1 548 ? -24.297 21.5 23.703 1 97.31 548 TRP B CA 1
ATOM 10473 C C . TRP B 1 548 ? -25.328 21.328 22.594 1 97.31 548 TRP B C 1
ATOM 10475 O O . TRP B 1 548 ? -26.484 21 22.859 1 97.31 548 TRP B O 1
ATOM 10485 N N . LEU B 1 549 ? -24.953 21.547 21.328 1 95.88 549 LEU B N 1
ATOM 10486 C CA . LEU B 1 549 ? -25.844 21.281 20.203 1 95.88 549 LEU B CA 1
ATOM 10487 C C . LEU B 1 549 ? -25.828 19.797 19.859 1 95.88 549 LEU B C 1
ATOM 10489 O O . LEU B 1 549 ? -26.688 19.328 19.109 1 95.88 549 LEU B O 1
ATOM 10493 N N . PHE B 1 550 ? -24.938 19.031 20.375 1 96.5 550 PHE B N 1
ATOM 10494 C CA . PHE B 1 550 ? -24.859 17.594 20.156 1 96.5 550 PHE B CA 1
ATOM 10495 C C . PHE B 1 550 ? -25.5 16.844 21.312 1 96.5 550 PHE B C 1
ATOM 10497 O O . PHE B 1 550 ? -26.578 16.25 21.172 1 96.5 550 PHE B O 1
ATOM 10504 N N . ASP B 1 551 ? -24.906 16.875 22.453 1 96.81 551 ASP B N 1
ATOM 10505 C CA . ASP B 1 551 ? -25.516 16.375 23.688 1 96.81 551 ASP B CA 1
ATOM 10506 C C . ASP B 1 551 ? -24.719 16.828 24.922 1 96.81 551 ASP B C 1
ATOM 10508 O O . ASP B 1 551 ? -23.656 17.438 24.781 1 96.81 551 ASP B O 1
ATOM 10512 N N . GLU B 1 552 ? -25.203 16.594 26.062 1 97 552 GLU B N 1
ATOM 10513 C CA . GLU B 1 552 ? -24.562 17.031 27.297 1 97 552 GLU B CA 1
ATOM 10514 C C . GLU B 1 552 ? -23.25 16.297 27.531 1 97 552 GLU B C 1
ATOM 10516 O O . GLU B 1 552 ? -22.312 16.875 28.094 1 97 552 GLU B O 1
ATOM 10521 N N . GLU B 1 553 ? -23.219 15.094 27.125 1 98 553 GLU B N 1
ATOM 10522 C CA . GLU B 1 553 ? -21.984 14.344 27.281 1 98 553 GLU B CA 1
ATOM 10523 C C . GLU B 1 553 ? -20.859 14.945 26.438 1 98 553 GLU B C 1
ATOM 10525 O O . GLU B 1 553 ? -19.688 14.922 26.844 1 98 553 GLU B O 1
ATOM 10530 N N . ALA B 1 554 ? -21.25 15.484 25.297 1 98.38 554 ALA B N 1
ATOM 10531 C CA . ALA B 1 554 ? -20.266 16.156 24.453 1 98.38 554 ALA B CA 1
ATOM 10532 C C . ALA B 1 554 ? -19.609 17.328 25.188 1 98.38 554 ALA B C 1
ATOM 10534 O O . ALA B 1 554 ? -18.438 17.609 25 1 98.38 554 ALA B O 1
ATOM 10535 N N . VAL B 1 555 ? -20.359 18.047 26 1 98.62 555 VAL B N 1
ATOM 10536 C CA . VAL B 1 555 ? -19.844 19.141 26.797 1 98.62 555 VAL B CA 1
ATOM 10537 C C . VAL B 1 555 ? -18.781 18.625 27.766 1 98.62 555 VAL B C 1
ATOM 10539 O O . VAL B 1 555 ? -17.703 19.219 27.891 1 98.62 555 VAL B O 1
ATOM 10542 N N . ASP B 1 556 ? -19.109 17.547 28.375 1 98.69 556 ASP B N 1
ATOM 10543 C CA . ASP B 1 556 ? -18.188 16.953 29.359 1 98.69 556 ASP B CA 1
ATOM 10544 C C . ASP B 1 556 ? -16.906 16.469 28.688 1 98.69 556 ASP B C 1
ATOM 10546 O O . ASP B 1 556 ? -15.812 16.641 29.219 1 98.69 556 ASP B O 1
ATOM 10550 N N . VAL B 1 557 ? -17.078 15.812 27.547 1 98.69 557 VAL B N 1
ATOM 10551 C CA . VAL B 1 557 ? -15.93 15.281 26.812 1 98.69 557 VAL B CA 1
ATOM 10552 C C . VAL B 1 557 ? -15.023 16.438 26.375 1 98.69 557 VAL B C 1
ATOM 10554 O O . VAL B 1 557 ? -13.805 16.359 26.562 1 98.69 557 VAL B O 1
ATOM 10557 N N . LEU B 1 558 ? -15.57 17.469 25.828 1 98.75 558 LEU B N 1
ATOM 10558 C CA . LEU B 1 558 ? -14.789 18.625 25.391 1 98.75 558 LEU B CA 1
ATOM 10559 C C . LEU B 1 558 ? -14.07 19.266 26.578 1 98.75 558 LEU B C 1
ATOM 10561 O O . LEU B 1 558 ? -12.898 19.641 26.469 1 98.75 558 LEU B O 1
ATOM 10565 N N . ARG B 1 559 ? -14.812 19.453 27.688 1 98.62 559 ARG B N 1
ATOM 10566 C CA . ARG B 1 559 ? -14.227 20.031 28.891 1 98.62 559 ARG B CA 1
ATOM 10567 C C . ARG B 1 559 ? -13.016 19.219 29.359 1 98.62 559 ARG B C 1
ATOM 10569 O O . ARG B 1 559 ? -11.945 19.781 29.609 1 98.62 559 ARG B O 1
ATOM 10576 N N . ARG B 1 560 ? -13.211 17.969 29.375 1 98.44 560 ARG B N 1
ATOM 10577 C CA . ARG B 1 560 ? -12.172 17.078 29.875 1 98.44 560 ARG B CA 1
ATOM 10578 C C . ARG B 1 560 ? -10.906 17.188 29.031 1 98.44 560 ARG B C 1
ATOM 10580 O O . ARG B 1 560 ? -9.812 17.375 29.578 1 98.44 560 ARG B O 1
ATOM 10587 N N . PHE B 1 561 ? -11.023 17.109 27.797 1 98.75 561 PHE B N 1
ATOM 10588 C CA . PHE B 1 561 ? -9.844 17 26.938 1 98.75 561 PHE B CA 1
ATOM 10589 C C . PHE B 1 561 ? -9.234 18.375 26.688 1 98.75 561 PHE B C 1
ATOM 10591 O O . PHE B 1 561 ? -8.031 18.5 26.453 1 98.75 561 PHE B O 1
ATOM 10598 N N . THR B 1 562 ? -10 19.453 26.672 1 98.75 562 THR B N 1
ATOM 10599 C CA . THR B 1 562 ? -9.43 20.781 26.594 1 98.75 562 THR B CA 1
ATOM 10600 C C . THR B 1 562 ? -8.562 21.078 27.828 1 98.75 562 THR B C 1
ATOM 10602 O O . THR B 1 562 ? -7.465 21.609 27.703 1 98.75 562 THR B O 1
ATOM 10605 N N . LYS B 1 563 ? -9.117 20.734 28.969 1 98.69 563 LYS B N 1
ATOM 10606 C CA . LYS B 1 563 ? -8.375 20.922 30.219 1 98.69 563 LYS B CA 1
ATOM 10607 C C . LYS B 1 563 ? -7.121 20.047 30.25 1 98.69 563 LYS B C 1
ATOM 10609 O O . LYS B 1 563 ? -6.066 20.484 30.703 1 98.69 563 LYS B O 1
ATOM 10614 N N . LEU B 1 564 ? -7.285 18.859 29.75 1 98.69 564 LEU B N 1
ATOM 10615 C CA . LEU B 1 564 ? -6.133 17.953 29.688 1 98.69 564 LEU B CA 1
ATOM 10616 C C . LEU B 1 564 ? -5.023 18.562 28.828 1 98.69 564 LEU B C 1
ATOM 10618 O O . LEU B 1 564 ? -3.854 18.547 29.219 1 98.69 564 LEU B O 1
ATOM 10622 N N . LYS B 1 565 ? -5.344 19.062 27.688 1 98.69 565 LYS B N 1
ATOM 10623 C CA . LYS B 1 565 ? -4.344 19.656 26.797 1 98.69 565 LYS B CA 1
ATOM 10624 C C . LYS B 1 565 ? -3.646 20.828 27.453 1 98.69 565 LYS B C 1
ATOM 10626 O O . LYS B 1 565 ? -2.426 20.969 27.375 1 98.69 565 LYS B O 1
ATOM 10631 N N . SER B 1 566 ? -4.41 21.672 28.094 1 98.56 566 SER B N 1
ATOM 10632 C CA . SER B 1 566 ? -3.83 22.812 28.797 1 98.56 566 SER B CA 1
ATOM 10633 C C . SER B 1 566 ? -2.844 22.359 29.859 1 98.56 566 SER B C 1
ATOM 10635 O O . SER B 1 566 ? -1.764 22.938 30 1 98.56 566 SER B O 1
ATOM 10637 N N . ALA B 1 567 ? -3.227 21.328 30.547 1 98.5 567 ALA B N 1
ATOM 10638 C CA . ALA B 1 567 ? -2.357 20.812 31.609 1 98.5 567 ALA B CA 1
ATOM 10639 C C . ALA B 1 567 ? -1.083 20.219 31.016 1 98.5 567 ALA B C 1
ATOM 10641 O O . ALA B 1 567 ? -0.01 20.312 31.609 1 98.5 567 ALA B O 1
ATOM 10642 N N . LEU B 1 568 ? -1.146 19.656 29.828 1 98.75 568 LEU B N 1
ATOM 10643 C CA . LEU B 1 568 ? -0.033 18.938 29.203 1 98.75 568 LEU B CA 1
ATOM 10644 C C . LEU B 1 568 ? 0.881 19.906 28.469 1 98.75 568 LEU B C 1
ATOM 10646 O O . LEU B 1 568 ? 1.897 19.5 27.906 1 98.75 568 LEU B O 1
ATOM 10650 N N . MET B 1 569 ? 0.669 21.156 28.469 1 98.69 569 MET B N 1
ATOM 10651 C CA . MET B 1 569 ? 1.327 22.141 27.609 1 98.69 569 MET B CA 1
ATOM 10652 C C . MET B 1 569 ? 2.83 22.172 27.859 1 98.69 569 MET B C 1
ATOM 10654 O O . MET B 1 569 ? 3.621 22.328 26.938 1 98.69 569 MET B O 1
ATOM 10658 N N . PRO B 1 570 ? 3.33 22.062 29.172 1 98.62 570 PRO B N 1
ATOM 10659 C CA . PRO B 1 570 ? 4.789 22.031 29.297 1 98.62 570 PRO B CA 1
ATOM 10660 C C . PRO B 1 570 ? 5.438 20.953 28.438 1 98.62 570 PRO B C 1
ATOM 10662 O O . PRO B 1 570 ? 6.469 21.203 27.797 1 98.62 570 PRO B O 1
ATOM 10665 N N . TYR B 1 571 ? 4.848 19.781 28.422 1 98.62 571 TYR B N 1
ATOM 10666 C CA . TYR B 1 571 ? 5.34 18.688 27.578 1 98.62 571 TYR B CA 1
ATOM 10667 C C . TYR B 1 571 ? 5.113 19 26.094 1 98.62 571 TYR B C 1
ATOM 10669 O O . TYR B 1 571 ? 6.023 18.859 25.281 1 98.62 571 TYR B O 1
ATOM 10677 N N . LEU B 1 572 ? 3.896 19.422 25.719 1 98.75 572 LEU B N 1
ATOM 10678 C CA . LEU B 1 572 ? 3.516 19.672 24.328 1 98.75 572 LEU B CA 1
ATOM 10679 C C . LEU B 1 572 ? 4.332 20.812 23.734 1 98.75 572 LEU B C 1
ATOM 10681 O O . LEU B 1 572 ? 4.746 20.75 22.578 1 98.75 572 LEU B O 1
ATOM 10685 N N . PHE B 1 573 ? 4.496 21.844 24.484 1 98.56 573 PHE B N 1
ATOM 10686 C CA . PHE B 1 573 ? 5.27 22.984 24 1 98.56 573 PHE B CA 1
ATOM 10687 C C . PHE B 1 573 ? 6.73 22.609 23.797 1 98.56 573 PHE B C 1
ATOM 10689 O O . PHE B 1 573 ? 7.398 23.125 22.891 1 98.56 573 PHE B O 1
ATOM 10696 N N . GLY B 1 574 ? 7.266 21.703 24.672 1 98.44 574 GLY B N 1
ATOM 10697 C CA . GLY B 1 574 ? 8.578 21.141 24.406 1 98.44 574 GLY B CA 1
ATOM 10698 C C . GLY B 1 574 ? 8.672 20.469 23.047 1 98.44 574 GLY B C 1
ATOM 10699 O O . GLY B 1 574 ? 9.672 20.625 22.344 1 98.44 574 GLY B O 1
ATOM 10700 N N . ALA B 1 575 ? 7.645 19.703 22.719 1 98.5 575 ALA B N 1
ATOM 10701 C CA . ALA B 1 575 ? 7.586 19.062 21.406 1 98.5 575 ALA B CA 1
ATOM 10702 C C . ALA B 1 575 ? 7.531 20.109 20.297 1 98.5 575 ALA B C 1
ATOM 10704 O O . ALA B 1 575 ? 8.094 19.922 19.219 1 98.5 575 ALA B O 1
ATOM 10705 N N . ALA B 1 576 ? 6.828 21.188 20.516 1 98.62 576 ALA B N 1
ATOM 10706 C CA . ALA B 1 576 ? 6.762 22.281 19.547 1 98.62 576 ALA B CA 1
ATOM 10707 C C . ALA B 1 576 ? 8.141 22.891 19.312 1 98.62 576 ALA B C 1
ATOM 10709 O O . ALA B 1 576 ? 8.5 23.219 18.172 1 98.62 576 ALA B O 1
ATOM 10710 N N . VAL B 1 577 ? 8.859 23.078 20.375 1 98.38 577 VAL B N 1
ATOM 10711 C CA . VAL B 1 577 ? 10.211 23.609 20.281 1 98.38 577 VAL B CA 1
ATOM 10712 C C . VAL B 1 577 ? 11.086 22.656 19.469 1 98.38 577 VAL B C 1
ATOM 10714 O O . VAL B 1 577 ? 11.875 23.078 18.625 1 98.38 577 VAL B O 1
ATOM 10717 N N . GLU B 1 578 ? 10.922 21.375 19.719 1 97.94 578 GLU B N 1
ATOM 10718 C CA . GLU B 1 578 ? 11.648 20.391 18.953 1 97.94 578 GLU B CA 1
ATOM 10719 C C . GLU B 1 578 ? 11.32 20.484 17.469 1 97.94 578 GLU B C 1
ATOM 10721 O O . GLU B 1 578 ? 12.195 20.328 16.609 1 97.94 578 GLU B O 1
ATOM 10726 N N . ALA B 1 579 ? 10.07 20.688 17.172 1 98.25 579 ALA B N 1
ATOM 10727 C CA . ALA B 1 579 ? 9.656 20.875 15.773 1 98.25 579 ALA B CA 1
ATOM 10728 C C . ALA B 1 579 ? 10.398 22.047 15.141 1 98.25 579 ALA B C 1
ATOM 10730 O O . ALA B 1 579 ? 10.859 21.953 14 1 98.25 579 ALA B O 1
ATOM 10731 N N . SER B 1 580 ? 10.523 23.141 15.836 1 98 580 SER B N 1
ATOM 10732 C CA . SER B 1 580 ? 11.102 24.375 15.312 1 98 580 SER B CA 1
ATOM 10733 C C . SER B 1 580 ? 12.625 24.297 15.242 1 98 580 SER B C 1
ATOM 10735 O O . SER B 1 580 ? 13.25 24.953 14.414 1 98 580 SER B O 1
ATOM 10737 N N . THR B 1 581 ? 13.234 23.438 16.078 1 97.88 581 THR B N 1
ATOM 10738 C CA . THR B 1 581 ? 14.688 23.422 16.156 1 97.88 581 THR B CA 1
ATOM 10739 C C . THR B 1 581 ? 15.25 22.203 15.43 1 97.88 581 THR B C 1
ATOM 10741 O O . THR B 1 581 ? 16.359 22.266 14.875 1 97.88 581 THR B O 1
ATOM 10744 N N . GLN B 1 582 ? 14.453 21.109 15.414 1 97.75 582 GLN B N 1
ATOM 10745 C CA . GLN B 1 582 ? 14.977 19.859 14.867 1 97.75 582 GLN B CA 1
ATOM 10746 C C . GLN B 1 582 ? 14.18 19.422 13.641 1 97.75 582 GLN B C 1
ATOM 10748 O O . GLN B 1 582 ? 14.57 18.5 12.938 1 97.75 582 GLN B O 1
ATOM 10753 N N . GLY B 1 583 ? 13.078 20.078 13.367 1 98.12 583 GLY B N 1
ATOM 10754 C CA . GLY B 1 583 ? 12.289 19.766 12.188 1 98.12 583 GLY B CA 1
ATOM 10755 C C . GLY B 1 583 ? 11.422 18.531 12.352 1 98.12 583 GLY B C 1
ATOM 10756 O O . GLY B 1 583 ? 11.023 17.906 11.367 1 98.12 583 GLY B O 1
ATOM 10757 N N . LEU B 1 584 ? 11.086 18.141 13.617 1 98.38 584 LEU B N 1
ATOM 10758 C CA . LEU B 1 584 ? 10.289 16.953 13.891 1 98.38 584 LEU B CA 1
ATOM 10759 C C . LEU B 1 584 ? 8.828 17.312 14.094 1 98.38 584 LEU B C 1
ATOM 10761 O O . LEU B 1 584 ? 8.516 18.312 14.758 1 98.38 584 LEU B O 1
ATOM 10765 N N . PRO B 1 585 ? 7.953 16.578 13.547 1 98.69 585 PRO B N 1
ATOM 10766 C CA . PRO B 1 585 ? 6.539 16.875 13.773 1 98.69 585 PRO B CA 1
ATOM 10767 C C . PRO B 1 585 ? 6.094 16.562 15.203 1 98.69 585 PRO B C 1
ATOM 10769 O O . PRO B 1 585 ? 6.645 15.672 15.844 1 98.69 585 PRO B O 1
ATOM 10772 N N . MET B 1 586 ? 5.105 17.266 15.688 1 98.62 586 MET B N 1
ATOM 10773 C CA . MET B 1 586 ? 4.543 16.969 17 1 98.62 586 MET B CA 1
ATOM 10774 C C . MET B 1 586 ? 3.781 15.648 16.984 1 98.62 586 MET B C 1
ATOM 10776 O O . MET B 1 586 ? 3.877 14.859 17.922 1 98.62 586 MET B O 1
ATOM 10780 N N . MET B 1 587 ? 2.928 15.508 15.945 1 98.25 587 MET B N 1
ATOM 10781 C CA . MET B 1 587 ? 2.273 14.227 15.703 1 98.25 587 MET B CA 1
ATOM 10782 C C . MET B 1 587 ? 3.166 13.312 14.867 1 98.25 587 MET B C 1
ATOM 10784 O O . MET B 1 587 ? 3.346 13.531 13.672 1 98.25 587 MET B O 1
ATOM 10788 N N . ARG B 1 588 ? 3.723 12.305 15.508 1 98.75 588 ARG B N 1
ATOM 10789 C CA . ARG B 1 588 ? 4.754 11.508 14.852 1 98.75 588 ARG B CA 1
ATOM 10790 C C . ARG B 1 588 ? 4.223 10.133 14.469 1 98.75 588 ARG B C 1
ATOM 10792 O O . ARG B 1 588 ? 3.629 9.438 15.297 1 98.75 588 ARG B O 1
ATOM 10799 N N . ALA B 1 589 ? 4.438 9.781 13.18 1 98.81 589 ALA B N 1
ATOM 10800 C CA . ALA B 1 589 ? 4.188 8.398 12.797 1 98.81 589 ALA B CA 1
ATOM 10801 C C . ALA B 1 589 ? 4.973 7.43 13.68 1 98.81 589 ALA B C 1
ATOM 10803 O O . ALA B 1 589 ? 6.105 7.723 14.078 1 98.81 589 ALA B O 1
ATOM 10804 N N . MET B 1 590 ? 4.43 6.285 13.938 1 98.81 590 MET B N 1
ATOM 10805 C CA . MET B 1 590 ? 5.059 5.312 14.82 1 98.81 590 MET B CA 1
ATOM 10806 C C . MET B 1 590 ? 6.438 4.918 14.312 1 98.81 590 MET B C 1
ATOM 10808 O O . MET B 1 590 ? 7.363 4.711 15.102 1 98.81 590 MET B O 1
ATOM 10812 N N . VAL B 1 591 ? 6.617 4.832 13 1 98.62 591 VAL B N 1
ATOM 10813 C CA . VAL B 1 591 ? 7.871 4.406 12.391 1 98.62 591 VAL B CA 1
ATOM 10814 C C . VAL B 1 591 ? 8.977 5.414 12.711 1 98.62 591 VAL B C 1
ATOM 10816 O O . VAL B 1 591 ? 10.148 5.047 12.805 1 98.62 591 VAL B O 1
ATOM 10819 N N . LEU B 1 592 ? 8.602 6.648 12.859 1 98.69 592 LEU B N 1
ATOM 10820 C CA . LEU B 1 592 ? 9.602 7.672 13.141 1 98.69 592 LEU B CA 1
ATOM 10821 C C . LEU B 1 592 ? 10.234 7.449 14.508 1 98.69 592 LEU B C 1
ATOM 10823 O O . LEU B 1 592 ? 11.43 7.715 14.688 1 98.69 592 LEU B O 1
ATOM 10827 N N . GLU B 1 593 ? 9.461 6.926 15.469 1 98.25 593 GLU B N 1
ATOM 10828 C CA . GLU B 1 593 ? 9.938 6.73 16.844 1 98.25 593 GLU B CA 1
ATOM 10829 C C . GLU B 1 593 ? 10.469 5.312 17.031 1 98.25 593 GLU B C 1
ATOM 10831 O O . GLU B 1 593 ? 11.359 5.086 17.859 1 98.25 593 GLU B O 1
ATOM 10836 N N . PHE B 1 594 ? 9.906 4.383 16.297 1 98.19 594 PHE B N 1
ATOM 10837 C CA . PHE B 1 594 ? 10.25 2.98 16.5 1 98.19 594 PHE B CA 1
ATOM 10838 C C . PHE B 1 594 ? 10.602 2.303 15.188 1 98.19 594 PHE B C 1
ATOM 10840 O O . PHE B 1 594 ? 10.039 1.259 14.852 1 98.19 594 PHE B O 1
ATOM 10847 N N . PRO B 1 595 ? 11.625 2.805 14.492 1 97.38 595 PRO B N 1
ATOM 10848 C CA . PRO B 1 595 ? 11.945 2.258 13.172 1 97.38 595 PRO B CA 1
ATOM 10849 C C . PRO B 1 595 ? 12.438 0.815 13.234 1 97.38 595 PRO B C 1
ATOM 10851 O O . PRO B 1 595 ? 12.375 0.093 12.234 1 97.38 595 PRO B O 1
ATOM 10854 N N . GLU B 1 596 ? 12.93 0.342 14.383 1 96.38 596 GLU B N 1
ATOM 10855 C CA . GLU B 1 596 ? 13.484 -1.003 14.508 1 96.38 596 GLU B CA 1
ATOM 10856 C C . GLU B 1 596 ? 12.375 -2.045 14.641 1 96.38 596 GLU B C 1
ATOM 10858 O O . GLU B 1 596 ? 12.625 -3.244 14.516 1 96.38 596 GLU B O 1
ATOM 10863 N N . ASP B 1 597 ? 11.172 -1.645 14.992 1 97.38 597 ASP B N 1
ATOM 10864 C CA . ASP B 1 597 ? 10 -2.51 15.086 1 97.38 597 ASP B CA 1
ATOM 10865 C C . ASP B 1 597 ? 9.227 -2.529 13.766 1 97.38 597 ASP B C 1
ATOM 10867 O O . ASP B 1 597 ? 8.492 -1.593 13.461 1 97.38 597 ASP B O 1
ATOM 10871 N N . PRO B 1 598 ? 9.312 -3.67 12.992 1 97.19 598 PRO B N 1
ATOM 10872 C CA . PRO B 1 598 ? 8.703 -3.682 11.656 1 97.19 598 PRO B CA 1
ATOM 10873 C C . PRO B 1 598 ? 7.188 -3.467 11.695 1 97.19 598 PRO B C 1
ATOM 10875 O O . PRO B 1 598 ? 6.609 -2.947 10.742 1 97.19 598 PRO B O 1
ATOM 10878 N N . THR B 1 599 ? 6.539 -3.795 12.773 1 97.75 599 THR B N 1
ATOM 10879 C CA . THR B 1 599 ? 5.094 -3.633 12.875 1 97.75 599 THR B CA 1
ATOM 10880 C C . THR B 1 599 ? 4.707 -2.16 12.789 1 97.75 599 THR B C 1
ATOM 10882 O O . THR B 1 599 ? 3.65 -1.816 12.258 1 97.75 599 THR B O 1
ATOM 10885 N N . THR B 1 600 ? 5.551 -1.266 13.258 1 98.25 600 THR B N 1
ATOM 10886 C CA . THR B 1 600 ? 5.23 0.155 13.336 1 98.25 600 THR B CA 1
ATOM 10887 C C . THR B 1 600 ? 5.32 0.804 11.961 1 98.25 600 THR B C 1
ATOM 10889 O O . THR B 1 600 ? 4.84 1.923 11.758 1 98.25 600 THR B O 1
ATOM 10892 N N . HIS B 1 601 ? 5.887 0.138 10.977 1 98.12 601 HIS B N 1
ATOM 10893 C CA . HIS B 1 601 ? 6.18 0.732 9.68 1 98.12 601 HIS B CA 1
ATOM 10894 C C . HIS B 1 601 ? 4.898 1.087 8.938 1 98.12 601 HIS B C 1
ATOM 10896 O O . HIS B 1 601 ? 4.879 2.033 8.141 1 98.12 601 HIS B O 1
ATOM 10902 N N . ALA B 1 602 ? 3.826 0.406 9.234 1 97 602 ALA B N 1
ATOM 10903 C CA . ALA B 1 602 ? 2.629 0.601 8.422 1 97 602 ALA B CA 1
ATOM 10904 C C . ALA B 1 602 ? 1.495 1.201 9.25 1 97 602 ALA B C 1
ATOM 10906 O O . ALA B 1 602 ? 0.409 1.463 8.727 1 97 602 ALA B O 1
ATOM 10907 N N . LEU B 1 603 ? 1.672 1.463 10.523 1 98.44 603 LEU B N 1
ATOM 10908 C CA . LEU B 1 603 ? 0.606 1.93 11.398 1 98.44 603 LEU B CA 1
ATOM 10909 C C . LEU B 1 603 ? 0.164 3.34 11.023 1 98.44 603 LEU B C 1
ATOM 10911 O O . LEU B 1 603 ? 0.995 4.242 10.898 1 98.44 603 LEU B O 1
ATOM 10915 N N . ASP B 1 604 ? -1.134 3.496 10.82 1 97.69 604 ASP B N 1
ATOM 10916 C CA . ASP B 1 604 ? -1.616 4.801 10.375 1 97.69 604 ASP B CA 1
ATOM 10917 C C . ASP B 1 604 ? -2.883 5.203 11.125 1 97.69 604 ASP B C 1
ATOM 10919 O O . ASP B 1 604 ? -3.588 6.129 10.711 1 97.69 604 ASP B O 1
ATOM 10923 N N . LEU B 1 605 ? -3.268 4.438 12.211 1 98.31 605 LEU B N 1
ATOM 10924 C CA . LEU B 1 605 ? -4.449 4.77 12.992 1 98.31 605 LEU B CA 1
ATOM 10925 C C . LEU B 1 605 ? -4.066 5.156 14.422 1 98.31 605 LEU B C 1
ATOM 10927 O O . LEU B 1 605 ? -4.93 5.25 15.297 1 98.31 605 LEU B O 1
ATOM 10931 N N . GLN B 1 606 ? -2.789 5.258 14.656 1 98.81 606 GLN B N 1
ATOM 10932 C CA . GLN B 1 606 ? -2.211 5.703 15.922 1 98.81 606 GLN B CA 1
ATOM 10933 C C . GLN B 1 606 ? -0.939 6.516 15.688 1 98.81 606 GLN B C 1
ATOM 10935 O O . GLN B 1 606 ? -0.384 6.504 14.586 1 98.81 606 GLN B O 1
ATOM 10940 N N . TYR B 1 607 ? -0.497 7.223 16.641 1 98.88 607 TYR B N 1
ATOM 10941 C CA . TYR B 1 607 ? 0.678 8.078 16.5 1 98.88 607 TYR B CA 1
ATOM 10942 C C . TYR B 1 607 ? 1.291 8.391 17.859 1 98.88 607 TYR B C 1
ATOM 10944 O O . TYR B 1 607 ? 0.679 8.125 18.906 1 98.88 607 TYR B O 1
ATOM 10952 N N . MET B 1 608 ? 2.482 8.828 17.766 1 98.88 608 MET B N 1
ATOM 10953 C CA . MET B 1 608 ? 3.109 9.414 18.953 1 98.88 608 MET B CA 1
ATOM 10954 C C . MET B 1 608 ? 2.879 10.922 18.984 1 98.88 608 MET B C 1
ATOM 10956 O O . MET B 1 608 ? 3.082 11.617 17.984 1 98.88 608 MET B O 1
ATOM 10960 N N . LEU B 1 609 ? 2.398 11.43 20.047 1 98.81 609 LEU B N 1
ATOM 10961 C CA . LEU B 1 609 ? 2.369 12.867 20.297 1 98.81 609 LEU B CA 1
ATOM 10962 C C . LEU B 1 609 ? 3.605 13.305 21.078 1 98.81 609 LEU B C 1
ATOM 10964 O O . LEU B 1 609 ? 3.639 13.211 22.312 1 98.81 609 LEU B O 1
ATOM 10968 N N . GLY B 1 610 ? 4.547 13.898 20.391 1 98.31 610 GLY B N 1
ATOM 10969 C CA . GLY B 1 610 ? 5.898 13.922 20.922 1 98.31 610 GLY B CA 1
ATOM 10970 C C . GLY B 1 610 ? 6.543 12.547 20.984 1 98.31 610 GLY B C 1
ATOM 10971 O O . GLY B 1 610 ? 6.25 11.688 20.156 1 98.31 610 GLY B O 1
ATOM 10972 N N . ASP B 1 611 ? 7.465 12.383 21.828 1 97.81 611 ASP B N 1
ATOM 10973 C CA . ASP B 1 611 ? 8.188 11.109 21.844 1 97.81 611 ASP B CA 1
ATOM 10974 C C . ASP B 1 611 ? 7.738 10.234 23.016 1 97.81 611 ASP B C 1
ATOM 10976 O O . ASP B 1 611 ? 8.195 9.094 23.156 1 97.81 611 ASP B O 1
ATOM 10980 N N . ARG B 1 612 ? 6.699 10.719 23.781 1 98.5 612 ARG B N 1
ATOM 10981 C CA . ARG B 1 612 ? 6.469 9.969 25.016 1 98.5 612 ARG B CA 1
ATOM 10982 C C . ARG B 1 612 ? 5.012 9.531 25.125 1 98.5 612 ARG B C 1
ATOM 10984 O O . ARG B 1 612 ? 4.68 8.656 25.938 1 98.5 612 ARG B O 1
ATOM 10991 N N . LEU B 1 613 ? 4.113 10.07 24.344 1 98.88 613 LEU B N 1
ATOM 10992 C CA . LEU B 1 613 ? 2.697 9.742 24.453 1 98.88 613 LEU B CA 1
ATOM 10993 C C . LEU B 1 613 ? 2.203 9.055 23.172 1 98.88 613 LEU B C 1
ATOM 10995 O O . LEU B 1 613 ? 2.314 9.609 22.078 1 98.88 613 LEU B O 1
ATOM 10999 N N . LEU B 1 614 ? 1.695 7.883 23.312 1 98.88 614 LEU B N 1
ATOM 11000 C CA . LEU B 1 614 ? 1.042 7.176 22.203 1 98.88 614 LEU B CA 1
ATOM 11001 C C . LEU B 1 614 ? -0.465 7.406 22.234 1 98.88 614 LEU B C 1
ATOM 11003 O O . LEU B 1 614 ? -1.106 7.234 23.281 1 98.88 614 LEU B O 1
ATOM 11007 N N . VAL B 1 615 ? -1.006 7.855 21.156 1 98.94 615 VAL B N 1
ATOM 11008 C CA . VAL B 1 615 ? -2.438 8.109 21.031 1 98.94 615 VAL B CA 1
ATOM 11009 C C . VAL B 1 615 ? -3.045 7.172 20 1 98.94 615 VAL B C 1
ATOM 11011 O O . VAL B 1 615 ? -2.537 7.055 18.875 1 98.94 615 VAL B O 1
ATOM 11014 N N . ALA B 1 616 ? -4.074 6.457 20.344 1 98.81 616 ALA B N 1
ATOM 11015 C CA . ALA B 1 616 ? -4.844 5.633 19.422 1 98.81 616 ALA B CA 1
ATOM 11016 C C . ALA B 1 616 ? -6.32 6.02 19.438 1 98.81 616 ALA B C 1
ATOM 11018 O O . ALA B 1 616 ? -7.102 5.469 20.219 1 98.81 616 ALA B O 1
ATOM 11019 N N . PRO B 1 617 ? -6.734 6.855 18.531 1 98.69 617 PRO B N 1
ATOM 11020 C CA . PRO B 1 617 ? -8.141 7.254 18.484 1 98.69 617 PRO B CA 1
ATOM 11021 C C . PRO B 1 617 ? -9.07 6.082 18.156 1 98.69 617 PRO B C 1
ATOM 11023 O O . PRO B 1 617 ? -8.617 5.039 17.688 1 98.69 617 PRO B O 1
ATOM 11026 N N . ILE B 1 618 ? -10.32 6.262 18.5 1 98.56 618 ILE B N 1
ATOM 11027 C CA . ILE B 1 618 ? -11.328 5.227 18.297 1 98.56 618 ILE B CA 1
ATOM 11028 C C . ILE B 1 618 ? -12.148 5.555 17.062 1 98.56 618 ILE B C 1
ATOM 11030 O O . ILE B 1 618 ? -12.711 6.652 16.938 1 98.56 618 ILE B O 1
ATOM 11034 N N . PHE B 1 619 ? -12.305 4.629 16.109 1 97.88 619 PHE B N 1
ATOM 11035 C CA . PHE B 1 619 ? -12.914 4.867 14.812 1 97.88 619 PHE B CA 1
ATOM 11036 C C . PHE B 1 619 ? -14.219 4.094 14.672 1 97.88 619 PHE B C 1
ATOM 11038 O O . PHE B 1 619 ? -14.602 3.711 13.562 1 97.88 619 PHE B O 1
ATOM 11045 N N . ARG B 1 620 ? -14.875 3.773 15.844 1 94.44 620 ARG B N 1
ATOM 11046 C CA . ARG B 1 620 ? -16.109 2.996 15.844 1 94.44 620 ARG B CA 1
ATOM 11047 C C . ARG B 1 620 ? -17.094 3.527 16.875 1 94.44 620 ARG B C 1
ATOM 11049 O O . ARG B 1 620 ? -16.688 4.012 17.938 1 94.44 620 ARG B O 1
ATOM 11056 N N . PRO B 1 621 ? -18.344 3.281 16.656 1 94.12 621 PRO B N 1
ATOM 11057 C CA . PRO B 1 621 ? -19.344 3.768 17.594 1 94.12 621 PRO B CA 1
ATOM 11058 C C . PRO B 1 621 ? -19.422 2.918 18.859 1 94.12 621 PRO B C 1
ATOM 11060 O O . PRO B 1 621 ? -19.828 3.412 19.922 1 94.12 621 PRO B O 1
ATOM 11063 N N . ASP B 1 622 ? -19 1.608 18.719 1 95 622 ASP B N 1
ATOM 11064 C CA . ASP B 1 622 ? -19.156 0.712 19.859 1 95 622 ASP B CA 1
ATOM 11065 C C . ASP B 1 622 ? -18 0.881 20.844 1 95 622 ASP B C 1
ATOM 11067 O O . ASP B 1 622 ? -17.969 0.213 21.891 1 95 622 ASP B O 1
ATOM 11071 N N . GLY B 1 623 ? -17.078 1.709 20.578 1 96.81 623 GLY B N 1
ATOM 11072 C CA . GLY B 1 623 ? -16.016 2.066 21.516 1 96.81 623 GLY B CA 1
ATOM 11073 C C . GLY B 1 623 ? -14.844 1.106 21.469 1 96.81 623 GLY B C 1
ATOM 11074 O O . GLY B 1 623 ? -13.852 1.306 22.172 1 96.81 623 GLY B O 1
ATOM 11075 N N . ARG B 1 624 ? -14.977 0.08 20.609 1 96.81 624 ARG B N 1
ATOM 11076 C CA . ARG B 1 624 ? -13.883 -0.877 20.5 1 96.81 624 ARG B CA 1
ATOM 11077 C C . ARG B 1 624 ? -12.711 -0.279 19.734 1 96.81 624 ARG B C 1
ATOM 11079 O O . ARG B 1 624 ? -12.906 0.469 18.766 1 96.81 624 ARG B O 1
ATOM 11086 N N . VAL B 1 625 ? -11.414 -0.58 20.125 1 98.06 625 VAL B N 1
ATOM 11087 C CA . VAL B 1 625 ? -10.195 -0.096 19.484 1 98.06 625 VAL B CA 1
ATOM 11088 C C . VAL B 1 625 ? -9.125 -1.188 19.516 1 98.06 625 VAL B C 1
ATOM 11090 O O . VAL B 1 625 ? -9.008 -1.917 20.5 1 98.06 625 VAL B O 1
ATOM 11093 N N . GLN B 1 626 ? -8.531 -1.423 18.422 1 97.5 626 GLN B N 1
ATOM 11094 C CA . GLN B 1 626 ? -7.348 -2.27 18.297 1 97.5 626 GLN B CA 1
ATOM 11095 C C . GLN B 1 626 ? -6.113 -1.441 17.953 1 97.5 626 GLN B C 1
ATOM 11097 O O . GLN B 1 626 ? -6.121 -0.672 17 1 97.5 626 GLN B O 1
ATOM 11102 N N . TYR B 1 627 ? -5.07 -1.521 18.75 1 98.44 627 TYR B N 1
ATOM 11103 C CA . TYR B 1 627 ? -3.865 -0.718 18.578 1 98.44 627 TYR B CA 1
ATOM 11104 C C . TYR B 1 627 ? -2.623 -1.498 18.984 1 98.44 627 TYR B C 1
ATOM 11106 O O . TYR B 1 627 ? -2.717 -2.473 19.734 1 98.44 627 TYR B O 1
ATOM 11114 N N . TYR B 1 628 ? -1.527 -1.127 18.375 1 98.62 628 TYR B N 1
ATOM 11115 C CA . TYR B 1 628 ? -0.247 -1.774 18.641 1 98.62 628 TYR B CA 1
ATOM 11116 C C . TYR B 1 628 ? 0.566 -0.981 19.656 1 98.62 628 TYR B C 1
ATOM 11118 O O . TYR B 1 628 ? 0.59 0.252 19.625 1 98.62 628 TYR B O 1
ATOM 11126 N N . VAL B 1 629 ? 1.194 -1.688 20.609 1 98.69 629 VAL B N 1
ATOM 11127 C CA . VAL B 1 629 ? 2.055 -1.047 21.609 1 98.69 629 VAL B CA 1
ATOM 11128 C C . VAL B 1 629 ? 3.484 -1.562 21.453 1 98.69 629 VAL B C 1
ATOM 11130 O O . VAL B 1 629 ? 3.736 -2.762 21.578 1 98.69 629 VAL B O 1
ATOM 11133 N N . PRO B 1 630 ? 4.469 -0.742 21.125 1 98.19 630 PRO B N 1
ATOM 11134 C CA . PRO B 1 630 ? 5.871 -1.168 21.047 1 98.19 630 PRO B CA 1
ATOM 11135 C C . PRO B 1 630 ? 6.383 -1.736 22.375 1 98.19 630 PRO B C 1
ATOM 11137 O O . PRO B 1 630 ? 5.742 -1.567 23.406 1 98.19 630 PRO B O 1
ATOM 11140 N N . GLU B 1 631 ? 7.543 -2.371 22.375 1 97.38 631 GLU B N 1
ATOM 11141 C CA . GLU B 1 631 ? 8.125 -3.033 23.547 1 97.38 631 GLU B CA 1
ATOM 11142 C C . GLU 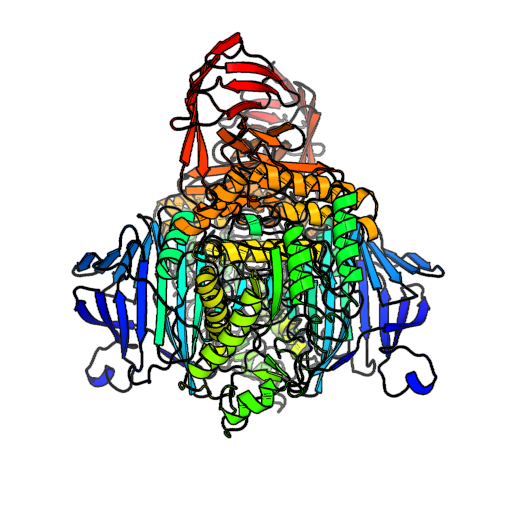B 1 631 ? 8.188 -2.09 24.734 1 97.38 631 GLU B C 1
ATOM 11144 O O . GLU B 1 631 ? 8.445 -0.895 24.578 1 97.38 631 GLU B O 1
ATOM 11149 N N . GLY B 1 632 ? 8.023 -2.656 25.906 1 97.5 632 GLY B N 1
ATOM 11150 C CA . GLY B 1 632 ? 8.039 -1.903 27.156 1 97.5 632 GLY B CA 1
ATOM 11151 C C . GLY B 1 632 ? 6.723 -1.981 27.906 1 97.5 632 GLY B C 1
ATOM 11152 O O . GLY B 1 632 ? 5.746 -2.539 27.406 1 97.5 632 GLY B O 1
ATOM 11153 N N . ARG B 1 633 ? 6.73 -1.611 29.203 1 97.44 633 ARG B N 1
ATOM 11154 C CA . ARG B 1 633 ? 5.531 -1.52 30.016 1 97.44 633 ARG B CA 1
ATOM 11155 C C . ARG B 1 633 ? 4.965 -0.103 30.016 1 97.44 633 ARG B C 1
ATOM 11157 O O . ARG B 1 633 ? 5.539 0.804 30.609 1 97.44 633 ARG B O 1
ATOM 11164 N N . TRP B 1 634 ? 3.867 0.164 29.297 1 98.62 634 TRP B N 1
ATOM 11165 C CA . TRP B 1 634 ? 3.268 1.48 29.094 1 98.62 634 TRP B CA 1
ATOM 11166 C C . TRP B 1 634 ? 2.139 1.719 30.094 1 98.62 634 TRP B C 1
ATOM 11168 O O . TRP B 1 634 ? 1.587 0.769 30.656 1 98.62 634 TRP B O 1
ATOM 11178 N N . THR B 1 635 ? 1.812 2.914 30.406 1 98.19 635 THR B N 1
ATOM 11179 C CA . THR B 1 635 ? 0.746 3.27 31.328 1 98.19 635 THR B CA 1
ATOM 11180 C C . THR B 1 635 ? -0.291 4.16 30.656 1 98.19 635 THR B C 1
ATOM 11182 O O . THR B 1 635 ? 0.058 5.176 30.047 1 98.19 635 THR B O 1
ATOM 11185 N N . ASN B 1 636 ? -1.486 3.738 30.641 1 98.06 636 ASN B N 1
ATOM 11186 C CA . ASN B 1 636 ? -2.539 4.629 30.172 1 98.06 636 ASN B CA 1
ATOM 11187 C C . ASN B 1 636 ? -2.689 5.852 31.062 1 98.06 636 ASN B C 1
ATOM 11189 O O . ASN B 1 636 ? -3.029 5.723 32.25 1 98.06 636 ASN B O 1
ATOM 11193 N N . TYR B 1 637 ? -2.496 6.957 30.547 1 98.12 637 TYR B N 1
ATOM 11194 C CA . TYR B 1 637 ? -2.443 8.195 31.328 1 98.12 637 TYR B CA 1
ATOM 11195 C C . TYR B 1 637 ? -3.801 8.516 31.938 1 98.12 637 TYR B C 1
ATOM 11197 O O . TYR B 1 637 ? -3.879 9.117 33 1 98.12 637 TYR B O 1
ATOM 11205 N N . LEU B 1 638 ? -4.879 8.125 31.266 1 97.44 638 LEU B N 1
ATOM 11206 C CA . LEU B 1 638 ? -6.227 8.5 31.672 1 97.44 638 LEU B CA 1
ATOM 11207 C C . LEU B 1 638 ? -6.766 7.531 32.719 1 97.44 638 LEU B C 1
ATOM 11209 O O . LEU B 1 638 ? -7.547 7.918 33.594 1 97.44 638 LEU B O 1
ATOM 11213 N N . THR B 1 639 ? -6.328 6.258 32.625 1 95.31 639 THR B N 1
ATOM 11214 C CA . THR B 1 639 ? -6.918 5.25 33.5 1 95.31 639 THR B CA 1
ATOM 11215 C C . THR B 1 639 ? -5.91 4.785 34.531 1 95.31 639 THR B C 1
ATOM 11217 O O . THR B 1 639 ? -6.289 4.184 35.531 1 95.31 639 THR B O 1
ATOM 11220 N N . GLY B 1 640 ? -4.648 4.953 34.312 1 95.12 640 GLY B N 1
ATOM 11221 C CA . GLY B 1 640 ? -3.609 4.496 35.219 1 95.12 640 GLY B CA 1
ATOM 11222 C C . GLY B 1 640 ? -3.219 3.047 35 1 95.12 640 GLY B C 1
ATOM 11223 O O . GLY B 1 640 ? -2.227 2.574 35.562 1 95.12 640 GLY B O 1
ATOM 11224 N N . GLU B 1 641 ? -3.918 2.379 34.125 1 95.62 641 GLU B N 1
ATOM 11225 C CA . GLU B 1 641 ? -3.652 0.964 33.875 1 95.62 641 GLU B CA 1
ATOM 11226 C C . GLU B 1 641 ? -2.383 0.772 33.062 1 95.62 641 GLU B C 1
ATOM 11228 O O . GLU B 1 641 ? -2.105 1.554 32.125 1 95.62 641 GLU B O 1
ATOM 11233 N N . THR B 1 642 ? -1.636 -0.243 33.406 1 96.88 642 THR B N 1
ATOM 11234 C CA . THR B 1 642 ? -0.429 -0.546 32.656 1 96.88 642 THR B CA 1
ATOM 11235 C C . THR B 1 642 ? -0.735 -1.521 31.516 1 96.88 642 THR B C 1
ATOM 11237 O O . THR B 1 642 ? -1.653 -2.338 31.625 1 96.88 642 THR B O 1
ATOM 11240 N N . VAL B 1 643 ? -0.042 -1.401 30.422 1 97.25 643 VAL B N 1
ATOM 11241 C CA . VAL B 1 643 ? -0.186 -2.219 29.219 1 97.25 643 VAL B CA 1
ATOM 11242 C C . VAL B 1 643 ? 1.177 -2.766 28.797 1 97.25 643 VAL B C 1
ATOM 11244 O O . VAL B 1 643 ? 2.133 -2.006 28.641 1 97.25 643 VAL B O 1
ATOM 11247 N N . GLU B 1 644 ? 1.286 -4.09 28.656 1 97.31 644 GLU B N 1
ATOM 11248 C CA . GLU B 1 644 ? 2.525 -4.684 28.156 1 97.31 644 GLU B CA 1
ATOM 11249 C C . GLU B 1 644 ? 2.674 -4.496 26.656 1 97.31 644 GLU B C 1
ATOM 11251 O O . GLU B 1 644 ? 1.729 -4.73 25.891 1 97.31 644 GLU B O 1
ATOM 11256 N N . GLY B 1 645 ? 3.883 -4.07 26.266 1 97.31 645 GLY B N 1
ATOM 11257 C CA . GLY B 1 645 ? 4.105 -3.773 24.859 1 97.31 645 GLY B CA 1
ATOM 11258 C C . GLY B 1 645 ? 4.625 -4.961 24.078 1 97.31 645 GLY B C 1
ATOM 11259 O O . GLY B 1 645 ? 4.691 -6.078 24.594 1 97.31 645 GLY B O 1
ATOM 11260 N N . GLY B 1 646 ? 4.902 -4.719 22.75 1 96.06 646 GLY B N 1
ATOM 11261 C CA . GLY B 1 646 ? 5.383 -5.727 21.828 1 96.06 646 GLY B CA 1
ATOM 11262 C C . GLY B 1 646 ? 4.266 -6.508 21.156 1 96.06 646 GLY B C 1
ATOM 11263 O O . GLY B 1 646 ? 4.508 -7.543 20.531 1 96.06 646 GLY B O 1
ATOM 11264 N N . LYS B 1 647 ? 3.074 -6.047 21.312 1 96.38 647 LYS B N 1
ATOM 11265 C CA . LYS B 1 647 ? 1.951 -6.805 20.766 1 96.38 647 LYS B CA 1
ATOM 11266 C C . LYS B 1 647 ? 0.738 -5.906 20.547 1 96.38 647 LYS B C 1
ATOM 11268 O O . LYS B 1 647 ? 0.753 -4.73 20.922 1 96.38 647 LYS B O 1
ATOM 11273 N N . TRP B 1 648 ? -0.308 -6.395 19.938 1 97.75 648 TRP B N 1
ATOM 11274 C CA . TRP B 1 648 ? -1.584 -5.719 19.719 1 97.75 648 TRP B CA 1
ATOM 11275 C C . TRP B 1 648 ? -2.484 -5.848 20.938 1 97.75 648 TRP B C 1
ATOM 11277 O O . TRP B 1 648 ? -2.443 -6.859 21.641 1 97.75 648 TRP B O 1
ATOM 11287 N N . HIS B 1 649 ? -3.227 -4.848 21.188 1 98 649 HIS B N 1
ATOM 11288 C CA . HIS B 1 649 ? -4.23 -4.82 22.234 1 98 649 HIS B CA 1
ATOM 11289 C C . HIS B 1 649 ? -5.605 -4.461 21.688 1 98 649 HIS B C 1
ATOM 11291 O O . HIS B 1 649 ? -5.711 -3.682 20.734 1 98 649 HIS B O 1
ATOM 11297 N N . ALA B 1 650 ? -6.641 -5.074 22.188 1 97 650 ALA B N 1
ATOM 11298 C CA . ALA B 1 650 ? -8.031 -4.727 21.922 1 97 650 ALA B CA 1
ATOM 11299 C C . ALA B 1 650 ? -8.75 -4.293 23.203 1 97 650 ALA B C 1
ATOM 11301 O O . ALA B 1 650 ? -8.672 -4.973 24.219 1 97 650 ALA B O 1
ATOM 11302 N N . GLU B 1 651 ? -9.312 -3.125 23.156 1 97.94 651 GLU B N 1
ATOM 11303 C CA . GLU B 1 651 ? -10 -2.564 24.328 1 97.94 651 GLU B CA 1
ATOM 11304 C C . GLU B 1 651 ? -11.336 -1.942 23.922 1 97.94 651 GLU B C 1
ATOM 11306 O O . GLU B 1 651 ? -11.625 -1.786 22.734 1 97.94 651 GLU B O 1
ATOM 11311 N N . GLU B 1 652 ? -12.148 -1.725 24.875 1 97.75 652 GLU B N 1
ATOM 11312 C CA . GLU B 1 652 ? -13.383 -0.957 24.75 1 97.75 652 GLU B CA 1
ATOM 11313 C C . GLU B 1 652 ? -13.367 0.27 25.656 1 97.75 652 GLU B C 1
ATOM 11315 O O . GLU B 1 652 ? -13.031 0.17 26.844 1 97.75 652 GLU B O 1
ATOM 11320 N N . HIS B 1 653 ? -13.711 1.407 25.156 1 98.19 653 HIS B N 1
ATOM 11321 C CA . HIS B 1 653 ? -13.672 2.662 25.891 1 98.19 653 HIS B CA 1
ATOM 11322 C C . HIS B 1 653 ? -14.984 3.424 25.766 1 98.19 653 HIS B C 1
ATOM 11324 O O . HIS B 1 653 ? -15.617 3.395 24.703 1 98.19 653 HIS B O 1
ATOM 11330 N N . GLY B 1 654 ? -15.422 4.086 26.875 1 97.75 654 GLY B N 1
ATOM 11331 C CA . GLY B 1 654 ? -16.422 5.137 26.734 1 97.75 654 GLY B CA 1
ATOM 11332 C C . GLY B 1 654 ? -15.875 6.375 26.031 1 97.75 654 GLY B C 1
ATOM 11333 O O . GLY B 1 654 ? -14.805 6.332 25.422 1 97.75 654 GLY B O 1
ATOM 11334 N N . TYR B 1 655 ? -16.578 7.492 26.172 1 98.31 655 TYR B N 1
ATOM 11335 C CA . TYR B 1 655 ? -16.203 8.688 25.406 1 98.31 655 TYR B CA 1
ATOM 11336 C C . TYR B 1 655 ? -15.195 9.523 26.188 1 98.31 655 TYR B C 1
ATOM 11338 O O . TYR B 1 655 ? -14.555 10.422 25.641 1 98.31 655 TYR B O 1
ATOM 11346 N N . MET B 1 656 ? -14.969 9.227 27.453 1 98 656 MET B N 1
ATOM 11347 C CA . MET B 1 656 ? -14.102 10.031 28.328 1 98 656 MET B CA 1
ATOM 11348 C C . MET B 1 656 ? -12.68 9.484 28.312 1 98 656 MET B C 1
ATOM 11350 O O . MET B 1 656 ? -11.781 10.078 28.922 1 98 656 MET B O 1
ATOM 11354 N N . THR B 1 657 ? -12.492 8.312 27.672 1 98.06 657 THR B N 1
ATOM 11355 C CA . THR B 1 657 ? -11.164 7.711 27.641 1 98.06 657 THR B CA 1
ATOM 11356 C C . THR B 1 657 ? -10.844 7.172 26.25 1 98.06 657 THR B C 1
ATOM 11358 O O . THR B 1 657 ? -11.734 7.07 25.406 1 98.06 657 THR B O 1
ATOM 11361 N N . LEU B 1 658 ? -9.656 6.91 25.922 1 98.5 658 LEU B N 1
ATOM 11362 C CA . LEU B 1 658 ? -9.039 6.227 24.781 1 98.5 658 LEU B CA 1
ATOM 11363 C C . LEU B 1 658 ? -7.621 5.773 25.141 1 98.5 658 LEU B C 1
ATOM 11365 O O . LEU B 1 658 ? -7.086 6.145 26.188 1 98.5 658 LEU B O 1
ATOM 11369 N N . PRO B 1 659 ? -7.027 4.902 24.297 1 98.75 659 PRO B N 1
ATOM 11370 C CA . PRO B 1 659 ? -5.617 4.613 24.562 1 98.75 659 PRO B CA 1
ATOM 11371 C C . PRO B 1 659 ? -4.727 5.848 24.453 1 98.75 659 PRO B C 1
ATOM 11373 O O . PRO B 1 659 ? -4.488 6.344 23.344 1 98.75 659 PRO B O 1
ATOM 11376 N N . LEU B 1 660 ? -4.398 6.434 25.469 1 98.88 660 LEU B N 1
ATOM 11377 C CA . LEU B 1 660 ? -3.355 7.434 25.688 1 98.88 660 LEU B CA 1
ATOM 11378 C C . LEU B 1 660 ? -2.266 6.898 26.609 1 98.88 660 LEU B C 1
ATOM 11380 O O . LEU B 1 660 ? -2.395 6.969 27.828 1 98.88 660 LEU B O 1
ATOM 11384 N N . LEU B 1 661 ? -1.245 6.402 25.984 1 98.88 661 LEU B N 1
ATOM 11385 C CA . LEU B 1 661 ? -0.26 5.648 26.75 1 98.88 661 LEU B CA 1
ATOM 11386 C C . LEU B 1 661 ? 1.021 6.457 26.922 1 98.88 661 LEU B C 1
ATOM 11388 O O . LEU B 1 661 ? 1.474 7.129 26 1 98.88 661 LEU B O 1
ATOM 11392 N N . VAL B 1 662 ? 1.586 6.441 28.094 1 98.81 662 VAL B N 1
ATOM 11393 C CA . VAL B 1 662 ? 2.895 7.016 28.391 1 98.81 662 VAL B CA 1
ATOM 11394 C C . VAL B 1 662 ? 3.973 5.945 28.266 1 98.81 662 VAL B C 1
ATOM 11396 O O . VAL B 1 662 ? 3.861 4.863 28.844 1 98.81 662 VAL B O 1
ATOM 11399 N N . ALA B 1 663 ? 4.977 6.188 27.5 1 98.62 663 ALA B N 1
ATOM 11400 C CA . ALA B 1 663 ? 6.086 5.258 27.297 1 98.62 663 ALA B CA 1
ATOM 11401 C C . ALA B 1 663 ? 6.824 5.004 28.609 1 98.62 663 ALA B C 1
ATOM 11403 O O . ALA B 1 663 ? 6.84 5.863 29.5 1 98.62 663 ALA B O 1
ATOM 11404 N N . PRO B 1 664 ? 7.449 3.834 28.75 1 98.12 664 PRO B N 1
ATOM 11405 C CA . PRO B 1 664 ? 8.297 3.627 29.938 1 98.12 664 PRO B CA 1
ATOM 11406 C C . PRO B 1 664 ? 9.508 4.562 29.969 1 98.12 664 PRO B C 1
ATOM 11408 O O . PRO B 1 664 ? 9.836 5.176 28.938 1 98.12 664 PRO B O 1
ATOM 11411 N N . ASN B 1 665 ? 10.078 4.723 31.172 1 98.25 665 ASN B N 1
ATOM 11412 C CA . ASN B 1 665 ? 11.219 5.609 31.359 1 98.25 665 ASN B CA 1
ATOM 11413 C C . ASN B 1 665 ? 10.891 7.043 30.953 1 98.25 665 ASN B C 1
ATOM 11415 O O . ASN B 1 665 ? 11.648 7.668 30.203 1 98.25 665 ASN B O 1
ATOM 11419 N N . THR B 1 666 ? 9.766 7.492 31.438 1 98.56 666 THR B N 1
ATOM 11420 C CA . THR B 1 666 ? 9.312 8.828 31.078 1 98.56 666 THR B CA 1
ATOM 11421 C C . THR B 1 666 ? 9.164 9.711 32.312 1 98.56 666 THR B C 1
ATOM 11423 O O . THR B 1 666 ? 8.648 9.258 33.344 1 98.56 666 THR B O 1
ATOM 11426 N N . LEU B 1 667 ? 9.734 10.828 32.344 1 98.56 667 LEU B N 1
ATOM 11427 C CA . LEU B 1 667 ? 9.43 11.953 33.219 1 98.56 667 LEU B CA 1
ATOM 11428 C C . LEU B 1 667 ? 8.594 13 32.5 1 98.56 667 LEU B C 1
ATOM 11430 O O . LEU B 1 667 ? 9.133 13.797 31.734 1 98.56 667 LEU B O 1
ATOM 11434 N N . LEU B 1 668 ? 7.309 13.023 32.75 1 98.56 668 LEU B N 1
ATOM 11435 C CA . LEU B 1 668 ? 6.371 13.852 32 1 98.56 668 LEU B CA 1
ATOM 11436 C C . LEU B 1 668 ? 6.137 15.18 32.719 1 98.56 668 LEU B C 1
ATOM 11438 O O . LEU B 1 668 ? 5.766 15.211 33.875 1 98.56 668 LEU B O 1
ATOM 11442 N N . ALA B 1 669 ? 6.328 16.266 32.031 1 98.38 669 ALA B N 1
ATOM 11443 C CA . ALA B 1 669 ? 6.09 17.594 32.594 1 98.38 669 ALA B CA 1
ATOM 11444 C C . ALA B 1 669 ? 4.625 17.984 32.438 1 98.38 669 ALA B C 1
ATOM 11446 O O . ALA B 1 669 ? 4.113 18.109 31.328 1 98.38 669 ALA B O 1
ATOM 11447 N N . VAL B 1 670 ? 3.924 18.188 33.562 1 98.19 670 VAL B N 1
ATOM 11448 C CA . VAL B 1 670 ? 2.506 18.531 33.562 1 98.19 670 VAL B CA 1
ATOM 11449 C C . VAL B 1 670 ? 2.299 19.859 34.281 1 98.19 670 VAL B C 1
ATOM 11451 O O . VAL B 1 670 ? 2.764 20.031 35.438 1 98.19 670 VAL B O 1
ATOM 11454 N N . GLY B 1 671 ? 1.572 20.781 33.688 1 97.94 671 GLY B N 1
ATOM 11455 C CA . GLY B 1 671 ? 1.394 22.109 34.219 1 97.94 671 GLY B CA 1
ATOM 11456 C C . GLY B 1 671 ? 0.312 22.188 35.281 1 97.94 671 GLY B C 1
ATOM 11457 O O . GLY B 1 671 ? -0.448 21.234 35.469 1 97.94 671 GLY B O 1
ATOM 11458 N N . ALA B 1 672 ? 0.269 23.359 35.969 1 96.69 672 ALA B N 1
ATOM 11459 C CA . ALA B 1 672 ? -0.64 23.547 37.094 1 96.69 672 ALA B CA 1
ATOM 11460 C C . ALA B 1 672 ? -1.891 24.312 36.656 1 96.69 672 ALA B C 1
ATOM 11462 O O . ALA B 1 672 ? -2.76 24.594 37.5 1 96.69 672 ALA B O 1
ATOM 11463 N N . ASN B 1 673 ? -1.968 24.609 35.375 1 97.94 673 ASN B N 1
ATOM 11464 C CA . ASN B 1 673 ? -3.1 25.359 34.844 1 97.94 673 ASN B CA 1
ATOM 11465 C C . ASN B 1 673 ? -3.822 24.578 33.75 1 97.94 673 ASN B C 1
ATOM 11467 O O . ASN B 1 673 ? -3.221 24.219 32.75 1 97.94 673 ASN B O 1
ATOM 11471 N N . ASP B 1 674 ? -5.047 24.312 33.969 1 98 674 ASP B N 1
ATOM 11472 C CA . ASP B 1 674 ? -5.812 23.562 32.969 1 98 674 ASP B CA 1
ATOM 11473 C C . ASP B 1 674 ? -6.809 24.469 32.25 1 98 674 ASP B C 1
ATOM 11475 O O . ASP B 1 674 ? -7.727 23.984 31.578 1 98 674 ASP B O 1
ATOM 11479 N N . GLN B 1 675 ? -6.641 25.828 32.375 1 97.44 675 GLN B N 1
ATOM 11480 C CA . GLN B 1 675 ? -7.645 26.75 31.859 1 97.44 675 GLN B CA 1
ATOM 11481 C C . GLN B 1 675 ? -7.137 27.484 30.625 1 97.44 675 GLN B C 1
ATOM 11483 O O . GLN B 1 675 ? -7.918 28.094 29.875 1 97.44 675 GLN B O 1
ATOM 11488 N N . LYS B 1 676 ? -5.863 27.453 30.375 1 97.12 676 LYS B N 1
ATOM 11489 C CA . LYS B 1 676 ? -5.277 28.141 29.234 1 97.12 676 LYS B CA 1
ATOM 11490 C C . LYS B 1 676 ? -3.953 27.516 28.828 1 97.12 676 LYS B C 1
ATOM 11492 O O . LYS B 1 676 ? -3.281 26.891 29.656 1 97.12 676 LYS B O 1
ATOM 11497 N N . PRO B 1 677 ? -3.58 27.688 27.562 1 98 677 PRO B N 1
ATOM 11498 C CA . PRO B 1 677 ? -2.355 27.047 27.078 1 98 677 PRO B CA 1
ATOM 11499 C C . PRO B 1 677 ? -1.103 27.859 27.375 1 98 677 PRO B C 1
ATOM 11501 O O . PRO B 1 677 ? 0.008 27.328 27.375 1 98 677 PRO B O 1
ATOM 11504 N N . ASP B 1 678 ? -1.208 29.188 27.516 1 97.94 678 ASP B N 1
ATOM 11505 C CA . ASP B 1 678 ? -0.069 30.094 27.656 1 97.94 678 ASP B CA 1
ATOM 11506 C C . ASP B 1 678 ? 0.053 30.609 29.078 1 97.94 678 ASP B C 1
ATOM 11508 O O . ASP B 1 678 ? -0.309 31.766 29.359 1 97.94 678 ASP B O 1
ATOM 11512 N N . TYR B 1 679 ? 0.533 29.844 29.969 1 97.81 679 TYR B N 1
ATOM 11513 C CA . TYR B 1 679 ? 0.814 30.172 31.359 1 97.81 679 TYR B CA 1
ATOM 11514 C C . TYR B 1 679 ? 2.266 29.875 31.703 1 97.81 679 TYR B C 1
ATOM 11516 O O . TYR B 1 679 ? 3.025 29.391 30.859 1 97.81 679 TYR B O 1
ATOM 11524 N N . ASP B 1 680 ? 2.701 30.328 32.875 1 97.12 680 ASP B N 1
ATOM 11525 C CA . ASP B 1 680 ? 4.059 30.031 33.312 1 97.12 680 ASP B CA 1
ATOM 11526 C C . ASP B 1 680 ? 4.227 28.547 33.625 1 97.12 680 ASP B C 1
ATOM 11528 O O . ASP B 1 680 ? 3.871 28.078 34.688 1 97.12 680 ASP B O 1
ATOM 11532 N N . TYR B 1 681 ? 4.844 27.797 32.688 1 97.44 681 TYR B N 1
ATOM 11533 C CA . TYR B 1 681 ? 4.91 26.344 32.75 1 97.44 681 TYR B CA 1
ATOM 11534 C C . TYR B 1 681 ? 5.719 25.875 33.969 1 97.44 681 TYR B C 1
ATOM 11536 O O . TYR B 1 681 ? 5.578 24.734 34.406 1 97.44 681 TYR B O 1
ATOM 11544 N N . ALA B 1 682 ? 6.586 26.703 34.438 1 94.88 682 ALA B N 1
ATOM 11545 C CA . ALA B 1 682 ? 7.473 26.312 35.531 1 94.88 682 ALA B CA 1
ATOM 11546 C C . ALA B 1 682 ? 6.766 26.438 36.875 1 94.88 682 ALA B C 1
ATOM 11548 O O . ALA B 1 682 ? 7.141 25.781 37.844 1 94.88 682 ALA B O 1
ATOM 11549 N N . ASP B 1 683 ? 5.777 27.359 37 1 94.75 683 ASP B N 1
ATOM 11550 C CA . ASP B 1 683 ? 5.129 27.656 38.25 1 94.75 683 ASP B CA 1
ATOM 11551 C C . ASP B 1 683 ? 4.172 26.531 38.656 1 94.75 683 ASP B C 1
ATOM 11553 O O . ASP B 1 683 ? 3.086 26.406 38.094 1 94.75 683 ASP B O 1
ATOM 11557 N N . GLY B 1 684 ? 4.59 25.719 39.625 1 94.44 684 GLY B N 1
ATOM 11558 C CA . GLY B 1 684 ? 3.75 24.656 40.156 1 94.44 684 GLY B CA 1
ATOM 11559 C C . GLY B 1 684 ? 3.77 23.406 39.281 1 94.44 684 GLY B C 1
ATOM 11560 O O . GLY B 1 684 ? 2.859 22.578 39.375 1 94.44 684 GLY B O 1
ATOM 11561 N N . ILE B 1 685 ? 4.777 23.281 38.438 1 96.5 685 ILE B N 1
ATOM 11562 C CA . ILE B 1 685 ? 4.895 22.156 37.5 1 96.5 685 ILE B CA 1
ATOM 11563 C C . ILE B 1 685 ? 4.984 20.844 38.312 1 96.5 685 ILE B C 1
ATOM 11565 O O . ILE B 1 685 ? 5.527 20.828 39.406 1 96.5 685 ILE B O 1
ATOM 11569 N N . THR B 1 686 ? 4.34 19.812 37.812 1 96.75 686 THR B N 1
ATOM 11570 C CA . THR B 1 686 ? 4.457 18.469 38.375 1 96.75 686 THR B CA 1
ATOM 11571 C C . THR B 1 686 ? 5.164 17.531 37.375 1 96.75 686 THR B C 1
ATOM 11573 O O . THR B 1 686 ? 4.699 17.344 36.25 1 96.75 686 THR B O 1
ATOM 11576 N N . PHE B 1 687 ? 6.297 16.969 37.781 1 97.44 687 PHE B N 1
ATOM 11577 C CA . PHE B 1 687 ? 6.961 15.922 37.031 1 97.44 687 PHE B CA 1
ATOM 11578 C C . PHE B 1 687 ? 6.426 14.547 37.406 1 97.44 687 PHE B C 1
ATOM 11580 O O . PHE B 1 687 ? 6.582 14.109 38.562 1 97.44 687 PHE B O 1
ATOM 11587 N N . GLU B 1 688 ? 5.781 13.93 36.438 1 97.81 688 GLU B N 1
ATOM 11588 C CA . GLU B 1 688 ? 5.219 12.609 36.688 1 97.81 688 GLU B CA 1
ATOM 11589 C C . GLU B 1 688 ? 6.133 11.508 36.156 1 97.81 688 GLU B C 1
ATOM 11591 O O . GLU B 1 688 ? 6.426 11.469 34.969 1 97.81 688 GLU B O 1
ATOM 11596 N N . LEU B 1 689 ? 6.566 10.609 36.969 1 97.81 689 LEU B N 1
ATOM 11597 C CA . LEU B 1 689 ? 7.52 9.562 36.625 1 97.81 689 LEU B CA 1
ATOM 11598 C C . LEU B 1 689 ? 6.805 8.25 36.344 1 97.81 689 LEU B C 1
ATOM 11600 O O . LEU B 1 689 ? 6.023 7.773 37.188 1 97.81 689 LEU B O 1
ATOM 11604 N N . PHE B 1 690 ? 7.062 7.688 35.156 1 98.06 690 PHE B N 1
ATOM 11605 C CA . PHE B 1 690 ? 6.387 6.461 34.75 1 98.06 690 PHE B CA 1
ATOM 11606 C C . PHE B 1 690 ? 7.391 5.344 34.5 1 98.06 690 PHE B C 1
ATOM 11608 O O . PHE B 1 690 ? 8.258 5.469 33.625 1 98.06 690 PHE B O 1
ATOM 11615 N N . GLU B 1 691 ? 7.242 4.242 35.125 1 96.56 691 GLU B N 1
ATOM 11616 C CA . GLU B 1 691 ? 7.906 2.969 34.875 1 96.56 691 GLU B CA 1
ATOM 11617 C C . GLU B 1 691 ? 9.406 3.162 34.625 1 96.56 691 GLU B C 1
ATOM 11619 O O . GLU B 1 691 ? 9.938 2.734 33.625 1 96.56 691 GLU B O 1
ATOM 11624 N N . LEU B 1 692 ? 10.125 3.832 35.469 1 97.56 692 LEU B N 1
ATOM 11625 C CA . LEU B 1 692 ? 11.57 4.02 35.344 1 97.56 692 LEU B CA 1
ATOM 11626 C C . LEU B 1 692 ? 12.32 2.744 35.719 1 97.56 692 LEU B C 1
ATOM 11628 O O . LEU B 1 692 ? 12.328 2.346 36.875 1 97.56 692 LEU B O 1
ATOM 11632 N N . ALA B 1 693 ? 12.914 2.129 34.75 1 96.94 693 ALA B N 1
ATOM 11633 C CA . ALA B 1 693 ? 13.633 0.88 34.969 1 96.94 693 ALA B CA 1
ATOM 11634 C C . ALA B 1 693 ? 14.898 1.115 35.781 1 96.94 693 ALA B C 1
ATOM 11636 O O . ALA B 1 693 ? 15.445 2.221 35.812 1 96.94 693 ALA B O 1
ATOM 11637 N N . ASP B 1 694 ? 15.328 0.031 36.531 1 96.88 694 ASP B N 1
ATOM 11638 C CA . ASP B 1 694 ? 16.578 0.125 37.281 1 96.88 694 ASP B CA 1
ATOM 11639 C C . ASP B 1 694 ? 17.75 0.444 36.344 1 96.88 694 ASP B C 1
ATOM 11641 O O . ASP B 1 694 ? 17.875 -0.176 35.281 1 96.88 694 ASP B O 1
ATOM 11645 N N . GLY B 1 695 ? 18.438 1.406 36.688 1 97.44 695 GLY B N 1
ATOM 11646 C CA . GLY B 1 695 ? 19.594 1.808 35.906 1 97.44 695 GLY B CA 1
ATOM 11647 C C . GLY B 1 695 ? 19.234 2.805 34.812 1 97.44 695 GLY B C 1
ATOM 11648 O O . GLY B 1 695 ? 20.125 3.307 34.125 1 97.44 695 GLY B O 1
ATOM 11649 N N . ALA B 1 696 ? 18 3.189 34.625 1 97.88 696 ALA B N 1
ATOM 11650 C CA . ALA B 1 696 ? 17.562 4.09 33.562 1 97.88 696 ALA B CA 1
ATOM 11651 C C . ALA B 1 696 ? 17.453 5.523 34.062 1 97.88 696 ALA B C 1
ATOM 11653 O O . ALA B 1 696 ? 17.531 5.773 35.281 1 97.88 696 ALA B O 1
ATOM 11654 N N . SER B 1 697 ? 17.359 6.426 33.156 1 98.19 697 SER B N 1
ATOM 11655 C CA . SER B 1 697 ? 17.094 7.836 33.438 1 98.19 697 SER B CA 1
ATOM 11656 C C . SER B 1 697 ? 15.992 8.375 32.531 1 98.19 697 SER B C 1
ATOM 11658 O O . SER B 1 697 ? 15.664 7.77 31.531 1 98.19 697 SER B O 1
ATOM 11660 N N . ALA B 1 698 ? 15.375 9.414 32.938 1 98.25 698 ALA B N 1
ATOM 11661 C CA . ALA B 1 698 ? 14.352 10.133 32.188 1 98.25 698 ALA B CA 1
ATOM 11662 C C . ALA B 1 698 ? 14.5 11.641 32.344 1 98.25 698 ALA B C 1
ATOM 11664 O O . ALA B 1 698 ? 14.867 12.117 33.438 1 98.25 698 ALA B O 1
ATOM 11665 N N . LYS B 1 699 ? 14.258 12.375 31.312 1 98.06 699 LYS B N 1
ATOM 11666 C CA . LYS B 1 699 ? 14.445 13.82 31.344 1 98.06 699 LYS B CA 1
ATOM 11667 C C . LYS B 1 699 ? 13.18 14.547 30.906 1 98.06 699 LYS B C 1
ATOM 11669 O O . LYS B 1 699 ? 12.398 14.016 30.109 1 98.06 699 LYS B O 1
ATOM 11674 N N . ALA B 1 700 ? 12.953 15.758 31.391 1 98.06 700 ALA B N 1
ATOM 11675 C CA . ALA B 1 700 ? 11.844 16.641 31.031 1 98.06 700 ALA B CA 1
ATOM 11676 C C . ALA B 1 700 ? 12.297 18.094 30.953 1 98.06 700 ALA B C 1
ATOM 11678 O O . ALA B 1 700 ? 12.516 18.734 31.969 1 98.06 700 ALA B O 1
ATOM 11679 N N . PRO B 1 701 ? 12.469 18.562 29.766 1 97.81 701 PRO B N 1
ATOM 11680 C CA . PRO B 1 701 ? 12.797 19.984 29.609 1 97.81 701 PRO B CA 1
ATOM 11681 C C . PRO B 1 701 ? 11.602 20.891 29.891 1 97.81 701 PRO B C 1
ATOM 11683 O O . PRO B 1 701 ? 10.461 20.531 29.594 1 97.81 701 PRO B O 1
ATOM 11686 N N . VAL B 1 702 ? 11.812 22.062 30.484 1 97.56 702 VAL B N 1
ATOM 11687 C CA . VAL B 1 702 ? 10.812 23.094 30.734 1 97.56 702 VAL B CA 1
ATOM 11688 C C . VAL B 1 702 ? 11.203 24.375 30.016 1 97.56 702 VAL B C 1
ATOM 11690 O O . VAL B 1 702 ? 12.32 24.875 30.172 1 97.56 702 VAL B O 1
ATOM 11693 N N . TYR B 1 703 ? 10.281 24.906 29.219 1 97.62 703 TYR B N 1
ATOM 11694 C CA . TYR B 1 703 ? 10.578 26.062 28.375 1 97.62 703 TYR B CA 1
ATOM 11695 C C . TYR B 1 703 ? 9.758 27.281 28.797 1 97.62 703 TYR B C 1
ATOM 11697 O O . TYR B 1 703 ? 8.719 27.141 29.453 1 97.62 703 TYR B O 1
ATOM 11705 N N . THR B 1 704 ? 10.312 28.484 28.5 1 96.56 704 THR B N 1
ATOM 11706 C CA . THR B 1 704 ? 9.5 29.703 28.562 1 96.56 704 THR B CA 1
ATOM 11707 C C . THR B 1 704 ? 8.492 29.734 27.406 1 96.56 704 THR B C 1
ATOM 11709 O O . THR B 1 704 ? 8.57 28.922 26.484 1 96.56 704 THR B O 1
ATOM 11712 N N . LEU B 1 705 ? 7.582 30.641 27.453 1 95.88 705 LEU B N 1
ATOM 11713 C CA . LEU B 1 705 ? 6.602 30.797 26.391 1 95.88 705 LEU B CA 1
ATOM 11714 C C . LEU B 1 705 ? 7.27 31.25 25.094 1 95.88 705 LEU B C 1
ATOM 11716 O O . LEU B 1 705 ? 6.695 31.109 24.016 1 95.88 705 LEU B O 1
ATOM 11720 N N . GLY B 1 706 ? 8.484 31.781 25.203 1 94.5 706 GLY B N 1
ATOM 11721 C CA . GLY B 1 706 ? 9.25 32.188 24.031 1 94.5 706 GLY B CA 1
ATOM 11722 C C . GLY B 1 706 ? 10.055 31.062 23.422 1 94.5 706 GLY B C 1
ATOM 11723 O O . GLY B 1 706 ? 10.703 31.234 22.391 1 94.5 706 GLY B O 1
ATOM 11724 N N . GLY B 1 707 ? 10.047 29.938 24.094 1 95.88 707 GLY B N 1
ATOM 11725 C CA . GLY B 1 707 ? 10.75 28.797 23.547 1 95.88 707 GLY B CA 1
ATOM 11726 C C . GLY B 1 707 ? 12.156 28.625 24.094 1 95.88 707 GLY B C 1
ATOM 11727 O O . GLY B 1 707 ? 12.914 27.781 23.641 1 95.88 707 GLY B O 1
ATOM 11728 N N . GLU B 1 708 ? 12.516 29.391 25.047 1 96.62 708 GLU B N 1
ATOM 11729 C CA . GLU B 1 708 ? 13.828 29.281 25.672 1 96.62 708 GLU B CA 1
ATOM 11730 C C . GLU B 1 708 ? 13.828 28.219 26.766 1 96.62 708 GLU B C 1
ATOM 11732 O O . GLU B 1 708 ? 12.891 28.141 27.562 1 96.62 708 GLU B O 1
ATOM 11737 N N . LEU B 1 709 ? 14.844 27.422 26.766 1 97.19 709 LEU B N 1
ATOM 11738 C CA . LEU B 1 709 ? 14.977 26.391 27.781 1 97.19 709 LEU B CA 1
ATOM 11739 C C . LEU B 1 709 ? 15.258 27.016 29.156 1 97.19 709 LEU B C 1
ATOM 11741 O O . LEU B 1 709 ? 16.234 27.766 29.312 1 97.19 709 LEU B O 1
ATOM 11745 N N . LEU B 1 710 ? 14.477 26.781 30.109 1 96 710 LEU B N 1
ATOM 11746 C CA . LEU B 1 710 ? 14.695 27.234 31.484 1 96 710 LEU B CA 1
ATOM 11747 C C . LEU B 1 710 ? 15.609 26.281 32.25 1 96 710 LEU B C 1
ATOM 11749 O O . LEU B 1 710 ? 16.641 26.688 32.781 1 96 710 LEU B O 1
ATOM 11753 N N . TYR B 1 711 ? 15.195 25 32.344 1 94.94 711 TYR B N 1
ATOM 11754 C CA . TYR B 1 711 ? 15.977 23.922 32.938 1 94.94 711 TYR B CA 1
ATOM 11755 C C . TYR B 1 711 ? 15.445 22.562 32.5 1 94.94 711 TYR B C 1
ATOM 11757 O O . TYR B 1 711 ? 14.414 22.469 31.828 1 94.94 711 TYR B O 1
ATOM 11765 N N . THR B 1 712 ? 16.234 21.547 32.688 1 97.38 712 THR B N 1
ATOM 11766 C CA . THR B 1 712 ? 15.812 20.172 32.469 1 97.38 712 THR B CA 1
ATOM 11767 C C . THR B 1 712 ? 15.789 19.375 33.75 1 97.38 712 THR B C 1
ATOM 11769 O O . THR B 1 712 ? 16.797 19.312 34.469 1 97.38 712 THR B O 1
ATOM 11772 N N . ALA B 1 713 ? 14.617 18.828 34.094 1 97.69 713 ALA B N 1
ATOM 11773 C CA . ALA B 1 713 ? 14.547 17.891 35.188 1 97.69 713 ALA B CA 1
ATOM 11774 C C . ALA B 1 713 ? 15.008 16.5 34.781 1 97.69 713 ALA B C 1
ATOM 11776 O O . ALA B 1 713 ? 14.742 16.078 33.656 1 97.69 713 ALA B O 1
ATOM 11777 N N . GLU B 1 714 ? 15.68 15.805 35.625 1 98.12 714 GLU B N 1
ATOM 11778 C CA . GLU B 1 714 ? 16.172 14.469 35.312 1 98.12 714 GLU B CA 1
ATOM 11779 C C . GLU B 1 714 ? 15.93 13.508 36.469 1 98.12 714 GLU B C 1
ATOM 11781 O O . GLU B 1 714 ? 16.125 13.859 37.625 1 98.12 714 GLU B O 1
ATOM 11786 N N . ALA B 1 715 ? 15.383 12.375 36.219 1 98.31 715 ALA B N 1
ATOM 11787 C CA . ALA B 1 715 ? 15.211 11.289 37.188 1 98.31 715 ALA B CA 1
ATOM 11788 C C . ALA B 1 715 ? 16.156 10.133 36.875 1 98.31 715 ALA B C 1
ATOM 11790 O O . ALA B 1 715 ? 16.297 9.734 35.719 1 98.31 715 ALA B O 1
ATOM 11791 N N . VAL B 1 716 ? 16.812 9.633 37.844 1 98.25 716 VAL B N 1
ATOM 11792 C CA . VAL B 1 716 ? 17.703 8.492 37.688 1 98.25 716 VAL B CA 1
ATOM 11793 C C . VAL B 1 716 ? 17.375 7.441 38.75 1 98.25 716 VAL B C 1
ATOM 11795 O O . VAL B 1 716 ? 17.156 7.777 39.938 1 98.25 716 VAL B O 1
ATOM 11798 N N . ARG B 1 717 ? 17.312 6.238 38.344 1 97.94 717 ARG B N 1
ATOM 11799 C CA . ARG B 1 717 ? 17.031 5.164 39.312 1 97.94 717 ARG B CA 1
ATOM 11800 C C . ARG B 1 717 ? 18.25 4.254 39.469 1 97.94 717 ARG B C 1
ATOM 11802 O O . ARG B 1 717 ? 18.859 3.852 38.469 1 97.94 717 ARG B O 1
ATOM 11809 N N . SER B 1 718 ? 18.609 3.973 40.625 1 97.19 718 SER B N 1
ATOM 11810 C CA . SER B 1 718 ? 19.625 2.99 41 1 97.19 718 SER B CA 1
ATOM 11811 C C . SER B 1 718 ? 19.109 2.062 42.094 1 97.19 718 SER B C 1
ATOM 11813 O O . SER B 1 718 ? 19.125 2.412 43.281 1 97.19 718 SER B O 1
ATOM 11815 N N . GLY B 1 719 ? 18.703 0.933 41.688 1 95.31 719 GLY B N 1
ATOM 11816 C CA . GLY B 1 719 ? 18.078 0.028 42.625 1 95.31 719 GLY B CA 1
ATOM 11817 C C . GLY B 1 719 ? 16.781 0.559 43.219 1 95.31 719 GLY B C 1
ATOM 11818 O O . GLY B 1 719 ? 15.867 0.915 42.469 1 95.31 719 GLY B O 1
ATOM 11819 N N . ASN B 1 720 ? 16.812 0.672 44.562 1 95.12 720 ASN B N 1
ATOM 11820 C CA . ASN B 1 720 ? 15.594 1.126 45.219 1 95.12 720 ASN B CA 1
ATOM 11821 C C . ASN B 1 720 ? 15.609 2.633 45.469 1 95.12 720 ASN B C 1
ATOM 11823 O O . ASN B 1 720 ? 14.781 3.156 46.219 1 95.12 720 ASN B O 1
ATOM 11827 N N . ARG B 1 721 ? 16.547 3.244 44.812 1 96.31 721 ARG B N 1
ATOM 11828 C CA . ARG B 1 721 ? 16.703 4.684 45 1 96.31 721 ARG B CA 1
ATOM 11829 C C . ARG B 1 721 ? 16.438 5.438 43.688 1 96.31 721 ARG B C 1
ATOM 11831 O O . ARG B 1 721 ? 17 5.105 42.656 1 96.31 721 ARG B O 1
ATOM 11838 N N . ILE B 1 722 ? 15.578 6.406 43.719 1 97.38 722 ILE B N 1
ATOM 11839 C CA . ILE B 1 722 ? 15.32 7.305 42.594 1 97.38 722 ILE B CA 1
ATOM 11840 C C . ILE B 1 722 ? 15.703 8.734 42.969 1 97.38 722 ILE B C 1
ATOM 11842 O O . ILE B 1 722 ? 15.273 9.242 44 1 97.38 722 ILE B O 1
ATOM 11846 N N . VAL B 1 723 ? 16.562 9.344 42.25 1 97.5 723 VAL B N 1
ATOM 11847 C CA . VAL B 1 723 ? 16.953 10.734 42.438 1 97.5 723 VAL B CA 1
ATOM 11848 C C . VAL B 1 723 ? 16.422 11.602 41.312 1 97.5 723 VAL B C 1
ATOM 11850 O O . VAL B 1 723 ? 16.688 11.328 40.125 1 97.5 723 VAL B O 1
ATOM 11853 N N . VAL B 1 724 ? 15.609 12.586 41.656 1 97 724 VAL B N 1
ATOM 11854 C CA . VAL B 1 724 ? 15.109 13.547 40.656 1 97 724 VAL B CA 1
ATOM 11855 C C . VAL B 1 724 ? 15.766 14.906 40.906 1 97 724 VAL B C 1
ATOM 11857 O O . VAL B 1 724 ? 15.688 15.461 42 1 97 724 VAL B O 1
ATOM 11860 N N . THR B 1 725 ? 16.422 15.367 39.906 1 96.69 725 THR B N 1
ATOM 11861 C CA . THR B 1 725 ? 17.094 16.656 39.969 1 96.69 725 THR B CA 1
ATOM 11862 C C . THR B 1 725 ? 16.453 17.656 39.031 1 96.69 725 THR B C 1
ATOM 11864 O O . THR B 1 725 ? 16.141 17.328 37.875 1 96.69 725 THR B O 1
ATOM 11867 N N . ALA B 1 726 ? 16.141 18.812 39.469 1 94 726 ALA B N 1
ATOM 11868 C CA . ALA B 1 726 ? 15.656 19.938 38.688 1 94 726 ALA B CA 1
ATOM 11869 C C . ALA B 1 726 ? 16.562 21.156 38.875 1 94 726 ALA B C 1
ATOM 11871 O O . ALA B 1 726 ? 16.109 22.188 39.375 1 94 726 ALA B O 1
ATOM 11872 N N . GLU B 1 727 ? 17.734 21.047 38.375 1 88.69 727 GLU B N 1
ATOM 11873 C CA . GLU B 1 727 ? 18.703 22.141 38.531 1 88.69 727 GLU B CA 1
ATOM 11874 C C . GLU B 1 727 ? 18.281 23.375 37.781 1 88.69 727 GLU B C 1
ATOM 11876 O O . GLU B 1 727 ? 18.062 23.328 36.562 1 88.69 727 GLU B O 1
ATOM 11881 N N . GLY B 1 728 ? 18.109 24.453 38.469 1 85.94 728 GLY B N 1
ATOM 11882 C CA . GLY B 1 728 ? 17.672 25.688 37.844 1 85.94 728 GLY B CA 1
ATOM 11883 C C . GLY B 1 728 ? 16.234 26.047 38.125 1 85.94 728 GLY B C 1
ATOM 11884 O O . GLY B 1 728 ? 15.773 27.141 37.781 1 85.94 728 GLY B O 1
ATOM 11885 N N . ALA B 1 729 ? 15.617 25.078 38.75 1 88.25 729 ALA B N 1
ATOM 11886 C CA . ALA B 1 729 ? 14.227 25.359 39.125 1 88.25 729 ALA B CA 1
ATOM 11887 C C . ALA B 1 729 ? 14.156 26.406 40.219 1 88.25 729 ALA B C 1
ATOM 11889 O O . ALA B 1 729 ? 14.719 26.234 41.312 1 88.25 729 ALA B O 1
ATOM 11890 N N . LEU B 1 730 ? 13.508 27.516 39.875 1 85.81 730 LEU B N 1
ATOM 11891 C CA . LEU B 1 730 ? 13.398 28.609 40.844 1 85.81 730 LEU B CA 1
ATOM 11892 C C . LEU B 1 730 ? 12 28.672 41.438 1 85.81 730 LEU B C 1
ATOM 11894 O O . LEU B 1 730 ? 11.797 29.297 42.5 1 85.81 730 LEU B O 1
ATOM 11898 N N . LYS B 1 731 ? 11.102 28.016 40.844 1 89.88 731 LYS B N 1
ATOM 11899 C CA . LYS B 1 731 ? 9.711 28 41.281 1 89.88 731 LYS B CA 1
ATOM 11900 C C . LYS B 1 731 ? 9.328 26.656 41.875 1 89.88 731 LYS B C 1
ATOM 11902 O O . LYS B 1 731 ? 10.031 25.656 41.688 1 89.88 731 LYS B O 1
ATOM 11907 N N . PRO B 1 732 ? 8.219 26.625 42.688 1 90.44 732 PRO B N 1
ATOM 11908 C CA . PRO B 1 732 ? 7.785 25.344 43.281 1 90.44 732 PRO B CA 1
ATOM 11909 C C . PRO B 1 732 ? 7.488 24.297 42.219 1 90.44 732 PRO B C 1
ATOM 11911 O O . PRO B 1 732 ? 6.934 24.609 41.156 1 90.44 732 PRO B O 1
ATOM 11914 N N . TRP B 1 733 ? 7.828 23.109 42.469 1 94.56 733 TRP B N 1
ATOM 11915 C CA . TRP B 1 733 ? 7.547 21.984 41.594 1 94.56 733 TRP B CA 1
ATOM 11916 C C . TRP B 1 733 ? 7.246 20.734 42.406 1 94.56 733 TRP B C 1
ATOM 11918 O O . TRP B 1 733 ? 7.461 20.703 43.625 1 94.56 733 TRP B O 1
ATOM 11928 N N . ASN B 1 734 ? 6.586 19.812 41.781 1 94.88 734 ASN B N 1
ATOM 11929 C CA . ASN B 1 734 ? 6.156 18.562 42.406 1 94.88 734 ASN B CA 1
ATOM 11930 C C . ASN B 1 734 ? 6.633 17.344 41.625 1 94.88 734 ASN B C 1
ATOM 11932 O O . ASN B 1 734 ? 7.004 17.453 40.469 1 94.88 734 ASN B O 1
ATOM 11936 N N . LEU B 1 735 ? 6.738 16.219 42.312 1 95.81 735 LEU B N 1
ATOM 11937 C CA . LEU B 1 735 ? 7.02 14.914 41.719 1 95.81 735 LEU B CA 1
ATOM 11938 C C . LEU B 1 735 ? 5.895 13.93 42.031 1 95.81 735 LEU B C 1
ATOM 11940 O O . LEU B 1 735 ? 5.449 13.812 43.156 1 95.81 735 LEU B O 1
ATOM 11944 N N . ARG B 1 736 ? 5.379 13.344 41 1 96.31 736 ARG B N 1
ATOM 11945 C CA . ARG B 1 736 ? 4.422 12.258 41.188 1 96.31 736 ARG B CA 1
ATOM 11946 C C . ARG B 1 736 ? 5 10.938 40.688 1 96.31 736 ARG B C 1
ATOM 11948 O O . ARG B 1 736 ? 5.488 10.844 39.562 1 96.31 736 ARG B O 1
ATOM 11955 N N . LEU B 1 737 ? 5.043 9.93 41.531 1 95.38 737 LEU B N 1
ATOM 11956 C CA . LEU B 1 737 ? 5.445 8.586 41.156 1 95.38 737 LEU B CA 1
ATOM 11957 C C . LEU B 1 737 ? 4.242 7.758 40.719 1 95.38 737 LEU B C 1
ATOM 11959 O O . LEU B 1 737 ? 3.588 7.117 41.531 1 95.38 737 LEU B O 1
ATOM 11963 N N . ALA B 1 738 ? 4.055 7.645 39.406 1 93.75 738 ALA B N 1
ATOM 11964 C CA . ALA B 1 738 ? 2.883 6.941 38.906 1 93.75 738 ALA B CA 1
ATOM 11965 C C . ALA B 1 738 ? 2.947 5.453 39.219 1 93.75 738 ALA B C 1
ATOM 11967 O O . ALA B 1 738 ? 3.957 4.797 38.969 1 93.75 738 ALA B O 1
ATOM 11968 N N . GLY B 1 739 ? 1.889 4.906 39.719 1 89.62 739 GLY B N 1
ATOM 11969 C CA . GLY B 1 739 ? 1.789 3.48 40 1 89.62 739 GLY B CA 1
ATOM 11970 C C . GLY B 1 739 ? 2.479 3.068 41.281 1 89.62 739 GLY B C 1
ATOM 11971 O O . GLY B 1 739 ? 2.441 1.898 41.688 1 89.62 739 GLY B O 1
ATOM 11972 N N . ILE B 1 740 ? 3.195 3.982 41.906 1 90.06 740 ILE B N 1
ATOM 11973 C CA . ILE B 1 740 ? 3.867 3.734 43.188 1 90.06 740 ILE B CA 1
ATOM 11974 C C . ILE B 1 740 ? 3.174 4.516 44.281 1 90.06 740 ILE B C 1
ATOM 11976 O O . ILE B 1 740 ? 3.201 5.75 44.312 1 90.06 740 ILE B O 1
ATOM 11980 N N . SER B 1 741 ? 2.688 3.822 45.25 1 88.12 741 SER B N 1
ATOM 11981 C CA . SER B 1 741 ? 1.85 4.48 46.25 1 88.12 741 SER B CA 1
ATOM 11982 C C . SER B 1 741 ? 2.633 4.77 47.531 1 88.12 741 SER B C 1
ATOM 11984 O O . SER B 1 741 ? 2.225 5.605 48.344 1 88.12 741 SER B O 1
ATOM 11986 N N . GLU B 1 742 ? 3.795 4.086 47.719 1 87.44 742 GLU B N 1
ATOM 11987 C CA . GLU B 1 742 ? 4.52 4.266 48.969 1 87.44 742 GLU B CA 1
ATOM 11988 C C . GLU B 1 742 ? 6.027 4.223 48.75 1 87.44 742 GLU B C 1
ATOM 11990 O O . GLU B 1 742 ? 6.504 3.594 47.781 1 87.44 742 GLU B O 1
ATOM 11995 N N . ALA B 1 743 ? 6.664 5.074 49.5 1 91.56 743 ALA B N 1
ATOM 11996 C CA . ALA B 1 743 ? 8.125 5.09 49.562 1 91.56 743 ALA B CA 1
ATOM 11997 C C . ALA B 1 743 ? 8.625 4.914 50.969 1 91.56 743 ALA B C 1
ATOM 11999 O O . ALA B 1 743 ? 7.957 5.312 51.938 1 91.56 743 ALA B O 1
ATOM 12000 N N . SER B 1 744 ? 9.719 4.238 51.125 1 92.44 744 SER B N 1
ATOM 12001 C CA . SER B 1 744 ? 10.281 4.039 52.438 1 92.44 744 SER B CA 1
ATOM 12002 C C . SER B 1 744 ? 10.906 5.32 52.969 1 92.44 744 SER B C 1
ATOM 12004 O O . SER B 1 744 ? 11.039 5.496 54.188 1 92.44 744 SER B O 1
ATOM 12006 N N . GLY B 1 745 ? 11.305 6.211 52.125 1 93.12 745 GLY B N 1
ATOM 12007 C CA . GLY B 1 745 ? 11.883 7.492 52.5 1 93.12 745 GLY B CA 1
ATOM 12008 C C . GLY B 1 745 ? 11.812 8.531 51.406 1 93.12 745 GLY B C 1
ATOM 12009 O O . GLY B 1 745 ? 11.922 8.195 50.219 1 93.12 745 GLY B O 1
ATOM 12010 N N . VAL B 1 746 ? 11.664 9.711 51.812 1 92.69 746 VAL B N 1
ATOM 12011 C CA . VAL B 1 746 ? 11.664 10.836 50.875 1 92.69 746 VAL B CA 1
ATOM 12012 C C . VAL B 1 746 ? 12.516 11.969 51.438 1 92.69 746 VAL B C 1
ATOM 12014 O O . VAL B 1 746 ? 12.336 12.375 52.562 1 92.69 746 VAL B O 1
ATOM 12017 N N . GLU B 1 747 ? 13.484 12.375 50.719 1 92.12 747 GLU B N 1
ATOM 12018 C CA . GLU B 1 747 ? 14.297 13.539 51.062 1 92.12 747 GLU B CA 1
ATOM 12019 C C . GLU B 1 747 ? 14.086 14.672 50.062 1 92.12 747 GLU B C 1
ATOM 12021 O O . GLU B 1 747 ? 14.016 14.43 48.844 1 92.12 747 GLU B O 1
ATOM 12026 N N . GLY B 1 748 ? 14.008 15.859 50.562 1 89.62 748 GLY B N 1
ATOM 12027 C CA . GLY B 1 748 ? 13.922 17.016 49.688 1 89.62 748 GLY B CA 1
ATOM 12028 C C . GLY B 1 748 ? 12.5 17.422 49.375 1 89.62 748 GLY B C 1
ATOM 12029 O O . GLY B 1 748 ? 12.266 18.25 48.469 1 89.62 748 GLY B O 1
ATOM 12030 N N . GLY B 1 749 ? 11.484 16.844 50.031 1 91 749 GLY B N 1
ATOM 12031 C CA . GLY B 1 749 ? 10.094 17.188 49.781 1 91 749 GLY B CA 1
ATOM 12032 C C . GLY B 1 749 ? 9.133 16.609 50.781 1 91 749 GLY B C 1
ATOM 12033 O O . GLY B 1 749 ? 9.539 15.859 51.688 1 91 749 GLY B O 1
ATOM 12034 N N . GLN B 1 750 ? 7.855 17.016 50.656 1 91.19 750 GLN B N 1
ATOM 12035 C CA . GLN B 1 750 ? 6.781 16.516 51.5 1 91.19 750 GLN B CA 1
ATOM 12036 C C . GLN B 1 750 ? 5.848 15.594 50.719 1 91.19 750 GLN B C 1
ATOM 12038 O O . GLN B 1 750 ? 5.449 15.914 49.594 1 91.19 750 GLN B O 1
ATOM 12043 N N . THR B 1 751 ? 5.559 14.484 51.312 1 90.56 751 THR B N 1
ATOM 12044 C CA . THR B 1 751 ? 4.746 13.484 50.625 1 90.56 751 THR B CA 1
ATOM 12045 C C . THR B 1 751 ? 3.26 13.766 50.812 1 90.56 751 THR B C 1
ATOM 12047 O O . THR B 1 751 ? 2.85 14.289 51.875 1 90.56 751 THR B O 1
ATOM 12050 N N . ALA B 1 752 ? 2.582 13.469 49.812 1 87.62 752 ALA B N 1
ATOM 12051 C CA . ALA B 1 752 ? 1.122 13.484 49.844 1 87.62 752 ALA B CA 1
ATOM 12052 C C . ALA B 1 752 ? 0.542 12.305 49.062 1 87.62 752 ALA B C 1
ATOM 12054 O O . ALA B 1 752 ? 1.164 11.812 48.125 1 87.62 752 ALA B O 1
ATOM 12055 N N . ALA B 1 753 ? -0.609 11.734 49.594 1 76.25 753 ALA B N 1
ATOM 12056 C CA . ALA B 1 753 ? -1.299 10.648 48.906 1 76.25 753 ALA B CA 1
ATOM 12057 C C . ALA B 1 753 ? -1.961 11.148 47.625 1 76.25 753 ALA B C 1
ATOM 12059 O O . ALA B 1 753 ? -2.484 12.266 47.562 1 76.25 753 ALA B O 1
ATOM 12060 N N . GLY B 1 754 ? -1.703 10.516 46.562 1 73.81 754 GLY B N 1
ATOM 12061 C CA . GLY B 1 754 ? -2.375 10.891 45.344 1 73.81 754 GLY B CA 1
ATOM 12062 C C . GLY B 1 754 ? -3.061 9.719 44.656 1 73.81 754 GLY B C 1
ATOM 12063 O O . GLY B 1 754 ? -2.693 8.562 44.875 1 73.81 754 GLY B O 1
ATOM 12064 N N . GLU B 1 755 ? -4.203 9.945 43.906 1 72.25 755 GLU B N 1
ATOM 12065 C CA . GLU B 1 755 ? -4.992 8.938 43.219 1 72.25 755 GLU B CA 1
ATOM 12066 C C . GLU B 1 755 ? -4.137 8.164 42.219 1 72.25 755 GLU B C 1
ATOM 12068 O O . GLU B 1 755 ? -4.348 6.969 42 1 72.25 755 GLU B O 1
ATOM 12073 N N . GLN B 1 756 ? -3.152 8.82 41.719 1 82.44 756 GLN B N 1
ATOM 12074 C CA . GLN B 1 756 ? -2.381 8.18 40.688 1 82.44 756 GLN B CA 1
ATOM 12075 C C . GLN B 1 756 ? -0.981 7.812 41.156 1 82.44 756 GLN B C 1
ATOM 12077 O O . GLN B 1 756 ? -0.112 7.469 40.344 1 82.44 756 GLN B O 1
ATOM 12082 N N . GLY B 1 757 ? -0.782 7.883 42.5 1 89.62 757 GLY B N 1
ATOM 12083 C CA . GLY B 1 757 ? 0.515 7.543 43.062 1 89.62 757 GLY B CA 1
ATOM 12084 C C . GLY B 1 757 ? 1.01 8.562 44.062 1 89.62 757 GLY B C 1
ATOM 12085 O O . GLY B 1 757 ? 0.308 9.523 44.375 1 89.62 757 GLY B O 1
ATOM 12086 N N . LEU B 1 758 ? 2.16 8.344 44.531 1 91.56 758 LEU B N 1
ATOM 12087 C CA . LEU B 1 758 ? 2.758 9.18 45.562 1 91.56 758 LEU B CA 1
ATOM 12088 C C . LEU B 1 758 ? 3.135 10.547 45 1 91.56 758 LEU B C 1
ATOM 12090 O O . LEU B 1 758 ? 3.779 10.641 43.969 1 91.56 758 LEU B O 1
ATOM 12094 N N . LEU B 1 759 ? 2.611 11.562 45.594 1 94.69 759 LEU B N 1
ATOM 12095 C CA . LEU B 1 759 ? 2.949 12.938 45.25 1 94.69 759 LEU B CA 1
ATOM 12096 C C . LEU B 1 759 ? 3.951 13.516 46.25 1 94.69 759 LEU B C 1
ATOM 12098 O O . LEU B 1 759 ? 3.783 13.375 47.469 1 94.69 759 LEU B O 1
ATOM 12102 N N . VAL B 1 760 ? 5.027 14.078 45.781 1 93.38 760 VAL B N 1
ATOM 12103 C CA . VAL B 1 760 ? 6.047 14.719 46.625 1 93.38 760 VAL B CA 1
ATOM 12104 C C . VAL B 1 760 ? 6.164 16.188 46.219 1 93.38 760 VAL B C 1
ATOM 12106 O O . VAL B 1 760 ? 6.48 16.531 45.094 1 93.38 760 VAL B O 1
ATOM 12109 N N . ASN B 1 761 ? 5.895 17.062 47.125 1 92.94 761 ASN B N 1
ATOM 12110 C CA . ASN B 1 761 ? 6.059 18.5 46.906 1 92.94 761 ASN B CA 1
ATOM 12111 C C . ASN B 1 761 ? 7.457 18.969 47.312 1 92.94 761 ASN B C 1
ATOM 12113 O O . ASN B 1 761 ? 7.871 18.797 48.469 1 92.94 761 ASN B O 1
ATOM 12117 N N . ALA B 1 762 ? 8.117 19.453 46.344 1 88.06 762 ALA B N 1
ATOM 12118 C CA . ALA B 1 762 ? 9.469 19.906 46.656 1 88.06 762 ALA B CA 1
ATOM 12119 C C . ALA B 1 762 ? 9.461 21.078 47.625 1 88.06 762 ALA B C 1
ATOM 12121 O O . ALA B 1 762 ? 8.602 21.969 47.531 1 88.06 762 ALA B O 1
ATOM 12122 N N . ALA B 1 763 ? 10.367 21 48.562 1 75.56 763 ALA B N 1
ATOM 12123 C CA . ALA B 1 763 ? 10.523 22.125 49.469 1 75.56 763 ALA B CA 1
ATOM 12124 C C . ALA B 1 763 ? 10.977 23.375 48.75 1 75.56 763 ALA B C 1
ATOM 12126 O O . ALA B 1 763 ? 11.531 23.312 47.656 1 75.56 763 ALA B O 1
ATOM 12127 N N . ALA B 1 764 ? 10.617 24.562 49.281 1 66.25 764 ALA B N 1
ATOM 12128 C CA . ALA B 1 764 ? 11.055 25.828 48.688 1 66.25 764 ALA B CA 1
ATOM 12129 C C . ALA B 1 764 ? 12.562 25.844 48.469 1 66.25 764 ALA B C 1
ATOM 12131 O O . ALA B 1 764 ? 13.328 25.562 49.406 1 66.25 764 ALA B O 1
ATOM 12132 N N . GLY B 1 765 ? 13.031 26.031 47.344 1 72.25 765 GLY B N 1
ATOM 12133 C CA . GLY B 1 765 ? 14.453 26.109 47.062 1 72.25 765 GLY B CA 1
ATOM 12134 C C . GLY B 1 765 ? 15.07 24.766 46.719 1 72.25 765 GLY B C 1
ATOM 12135 O O . GLY B 1 765 ? 16.203 24.688 46.25 1 72.25 765 GLY B O 1
ATOM 12136 N N . SER B 1 766 ? 14.281 23.719 46.906 1 81.81 766 SER B N 1
ATOM 12137 C CA . SER B 1 766 ? 14.812 22.391 46.656 1 81.81 766 SER B CA 1
ATOM 12138 C C . SER B 1 766 ? 15.016 22.125 45.188 1 81.81 766 SER B C 1
ATOM 12140 O O . SER B 1 766 ? 14.18 22.484 44.344 1 81.81 766 SER B O 1
ATOM 12142 N N . GLN B 1 767 ? 16.203 21.625 44.938 1 90.25 767 GLN B N 1
ATOM 12143 C CA . GLN B 1 767 ? 16.547 21.312 43.531 1 90.25 767 GLN B CA 1
ATOM 12144 C C . GLN B 1 767 ? 16.703 19.797 43.344 1 90.25 767 GLN B C 1
ATOM 12146 O O . GLN B 1 767 ? 17.047 19.344 42.25 1 90.25 767 GLN B O 1
ATOM 12151 N N . ARG B 1 768 ? 16.359 19.078 44.438 1 93.25 768 ARG B N 1
ATOM 12152 C CA . ARG B 1 768 ? 16.578 17.641 44.406 1 93.25 768 ARG B CA 1
ATOM 12153 C C . ARG B 1 768 ? 15.617 16.906 45.312 1 93.25 768 ARG B C 1
ATOM 12155 O O . ARG B 1 768 ? 15.328 17.391 46.438 1 93.25 768 ARG B O 1
ATOM 12162 N N . ILE B 1 769 ? 15.031 15.859 44.812 1 94.75 769 ILE B N 1
ATOM 12163 C CA . ILE B 1 769 ? 14.227 14.938 45.594 1 94.75 769 ILE B CA 1
ATOM 12164 C C . ILE B 1 769 ? 14.82 13.539 45.531 1 94.75 769 ILE B C 1
ATOM 12166 O O . ILE B 1 769 ? 15.219 13.078 44.469 1 94.75 769 ILE B O 1
ATOM 12170 N N . VAL B 1 770 ? 14.984 12.867 46.594 1 95.44 770 VAL B N 1
ATOM 12171 C CA . VAL B 1 770 ? 15.469 11.492 46.656 1 95.44 770 VAL B CA 1
ATOM 12172 C C . VAL B 1 770 ? 14.383 10.586 47.25 1 95.44 770 VAL B C 1
ATOM 12174 O O . VAL B 1 770 ? 13.844 10.852 48.312 1 95.44 770 VAL B O 1
ATOM 12177 N N . ILE B 1 771 ? 14.016 9.602 46.531 1 95.5 771 ILE B N 1
ATOM 12178 C CA . ILE B 1 771 ? 13 8.641 46.938 1 95.5 771 ILE B CA 1
ATOM 12179 C C . ILE B 1 771 ? 13.656 7.289 47.188 1 95.5 771 ILE B C 1
ATOM 12181 O O . ILE B 1 771 ? 14.422 6.785 46.375 1 95.5 771 ILE B O 1
ATOM 12185 N N . SER B 1 772 ? 13.398 6.742 48.312 1 95.88 772 SER B N 1
ATOM 12186 C CA . SER B 1 772 ? 13.727 5.348 48.594 1 95.88 772 SER B CA 1
ATOM 12187 C C . SER B 1 772 ? 12.5 4.457 48.469 1 95.88 772 SER B C 1
ATOM 12189 O O . SER B 1 772 ? 11.547 4.594 49.25 1 95.88 772 SER B O 1
ATOM 12191 N N . LEU B 1 773 ? 12.578 3.588 47.438 1 92.5 773 LEU B N 1
ATOM 12192 C CA . LEU B 1 773 ? 11.453 2.697 47.219 1 92.5 773 LEU B CA 1
ATOM 12193 C C . LEU B 1 773 ? 11.383 1.602 48.25 1 92.5 773 LEU B C 1
ATOM 12195 O O . LEU B 1 773 ? 12.414 1.202 48.812 1 92.5 773 LEU B O 1
ATOM 12199 N N . ALA B 1 774 ? 10.156 1.052 48.562 1 81.94 774 ALA B N 1
ATOM 12200 C CA . ALA B 1 774 ? 9.969 -0.056 49.5 1 81.94 774 ALA B CA 1
ATOM 12201 C C . ALA B 1 774 ? 10.461 -1.369 48.875 1 81.94 774 ALA B C 1
ATOM 12203 O O . ALA B 1 774 ? 10.352 -1.584 47.688 1 81.94 774 ALA B O 1
ATOM 12204 N N . GLU B 1 775 ? 11.344 -2.16 49.594 1 67.5 775 GLU B N 1
ATOM 12205 C CA . GLU B 1 775 ? 11.844 -3.455 49.125 1 67.5 775 GLU B CA 1
ATOM 12206 C C . GLU B 1 775 ? 10.695 -4.379 48.719 1 67.5 775 GLU B C 1
ATOM 12208 O O . GLU B 1 775 ? 9.625 -4.348 49.344 1 67.5 775 GLU B O 1
#